Protein AF-0000000086684722 (afdb_homodimer)

Foldseek 3Di:
DPDPPDDDPPPPPDPPVPPPPPPPPPPVPVPPLPDADLQDLVSLLVQFPDPDDFFEQCQQVFGGFGNLLVVLLVVVVVVCVVPVVVCCVVPVVVLVVLLQVLCCVQFPADRLQKAKFQFLLRLLLFQVLFFADDPLAEEEEEPQADPSNVVSVVVSCVVPVHHYYYWHQDDAQQPDDLVSNLVRLLVPDDARHAAYEYEQARQQQQWGHLQLVNLVSNVVHYNHAYEYADAQPVLQHRDHPVSSVGAWYKYACGGNLVAFHRMIMIGGHPVSLVRGDGPAAAPDPQRVVCVVVVNHDDHRSNRRNHHHDDDSSSRSSSSSSSSVSCVSSDSVNFNVQLLVLQLLLQVLQVVAPQKAWRHHNDPSTGTQKTWIAGHPDDLVRLQVCCCPPQSYHWDWDPDPRTTTMGGGGSNHDPVSSVSSSVSSNVSD/DPPPPDDDPPPPPDPPVPPPPPPPPPPVPVPPLPDADLQDLVSLLSQFPDPDDFFEQCQQVFGGFGNLLVVLLVVVVVVCVVPVVVCCVVPVVVLVVLLQVLCCVQFPADRLQKAKFQFLLRLLLFQVLFFADDPLAEEEEEPQADPSNVVSVVVSCVVPVHHYYYWHQDDFQQPDDLVSNLVRLLVPDDARHAAYEYEQARQQQQWGHLQLVNLVSNVVHYNHAYEYADAQPVLQHNDHPVSSVGAWYKYACGGNLVAFHRMIMIGGHPVSLVRGDGPAAAPDPQRVVCVVVVNHDDHRSNRRNHHHDDDSSSRSSSSSSSSVSCVSSDSVNFNVQLLVLQLVLQVLQVPAPQKAWRHYNDPSTGTQKTWIAGHPDDLVRLQVCCCPPQSYHWDWDPDPRTTTMGGGGSNHDPVSSVSVSVSSNVSD

Secondary structure (DSSP, 8-state):
-----------------------------S-------TT-HHHHHTTS--STT-EE--TTTS-PPPHHHHHHHHHHHHHHHHSHHHHHHHHHHHHHHHHHHHHHHHH-SSTT-EEEES-HHHHHHHHHHHB---TT-EEEEETTS-HHHHHHHHHHHHHH--EEEEE---S-GGG--HHHHHHHHHHH--TTEEEEEEESB-TTT-BBP-HHHHHHHHHHH---EEEEE-TTTTTTSS--HHHHT-SEEEEESSSTT---TT-EEEEE-HHHHTTB--SS----HHHHHHHHHS------HHHHHS--SS--HHHHHTHHHHHHHHHHH-HHHHHHHHHHHHHHHHHHHHT-TTEEE-S-SSGGGB-SEEEEEETT--HHHHHHHHHHHH-EE-EE-SSSS--EEEE--TT--HHHHHHHHHHHHTT-/-----------------------------S-------TT-HHHHHTTS--STT-EE--TTTS-PPPHHHHHHHHHHHHHHHHSHHHHHHHHHHHHHHHHHHHHHHHH-SSTT-EEEES-HHHHHHHHHHHB---TT-EEEEETTS-HHHHHHHHHHHHHH--EEEEE---S-GGG--HHHHHHHHHHH--TTEEEEEEESB-TTT-BBP-HHHHHHHHHHH---EEEEE-TTTTTTSS--HHHHT-SEEEEESSSTT---TT-EEEEE-HHHHTTB--SS----HHHHHHHHHS------HHHHHS--SS--HHHHHTHHHHHHHHHHH-HHHHHHHHHHHHHHHHHHHHT-TTEEE-S-SSGGGB-SEEEEEETTS-HHHHHHHHHHHH-EE-EE-SSSS--EEEE--TT--HHHHHHHHHHHHTT-

Sequence (856 aa):
MVTRRGLIATSALIATTTACTVDKENRPGANALKDLDPSSWASVKAQFPLSGADANFAAFVFASHPASVREAITEFAAKLDRDPVGFLASDESRLEAEVAEAAHTYLGGDEGGTAFTDSTTAGLGLLYSGLKLAPGDEILTTEHDFYATHETLRLLAVRTGCTVRRVRLYRDPATATEDEILSALGAALSPQVAVVALTWVHSGTGVRLPVAAMSDLIRSRTRALVCVDAVHGFGARRERPGDLKVDFFVSGGHKWLFGPRGTGVLWGTKAGWDRYTPVVPSFSRAAIGSWITGRPQPVPPGDLATPGGYHTFEYRWALTAAFDLHRRIGADRIADRTEQLATRLKDGIKDLGHVTLVTPRSPALSAGVVCCTVRGKTADAAVRELRDRHRVVASVTPYPTALVRFGTSIATDEADVDRALTALKAFAMVTRRGLIATSALIATTTACTVDKENRPGANALKDLDPSSWASVKAQFPLSGADANFAAFVFASHPASVREAITEFAAKLDRDPVGFLASDESRLEAEVAEAAHTYLGGDEGGTAFTDSTTAGLGLLYSGLKLAPGDEILTTEHDFYATHETLRLLAVRTGCTVRRVRLYRDPATATEDEILSALGAALSPQVAVVALTWVHSGTGVRLPVAAMSDLIRSRTRALVCVDAVHGFGARRERPGDLKVDFFVSGGHKWLFGPRGTGVLWGTKAGWDRYTPVVPSFSRAAIGSWITGRPQPVPPGDLATPGGYHTFEYRWALTAAFDLHRRIGADRIADRTEQLATRLKDGIKDLGHVTLVTPRSPALSAGVVCCTVRGKTADAAVRELRDRHRVVASVTPYPTALVRFGTSIATDEADVDRALTALKAFA

Solvent-accessible surface area (backbone atoms only — not comparable to full-atom values): 43436 Å² total; per-residue (Å²): 132,85,76,84,73,72,73,87,74,76,75,79,76,77,77,73,74,68,79,67,74,71,66,78,66,76,62,82,59,87,65,71,75,68,76,75,40,59,87,35,66,70,41,48,34,62,33,42,60,53,63,74,89,54,31,48,20,34,38,61,78,36,40,34,47,28,49,64,31,46,50,41,27,52,51,42,45,52,48,34,26,30,34,29,58,62,43,46,73,73,38,43,69,60,43,53,49,48,29,52,48,42,48,37,71,71,46,48,82,54,87,46,24,54,14,54,38,41,7,34,36,39,29,48,14,44,49,65,70,14,45,71,73,56,93,78,35,23,34,37,35,47,72,66,51,55,64,58,59,56,44,23,52,50,38,43,24,72,76,69,65,51,47,76,45,69,41,68,42,61,90,46,59,45,73,55,47,71,66,50,32,50,52,39,48,59,72,69,62,45,83,47,34,45,31,37,48,44,48,39,35,26,79,64,35,12,38,23,56,61,47,38,63,48,35,53,54,45,55,74,65,29,87,38,44,37,36,31,44,28,43,64,34,48,56,41,41,65,75,34,53,71,68,32,55,49,25,32,42,25,19,36,24,27,26,51,43,34,20,37,53,29,21,19,38,35,35,38,37,72,76,42,50,74,39,49,47,51,49,25,47,30,63,42,68,43,55,47,45,17,67,40,69,72,48,85,51,90,62,46,61,8,51,46,49,16,57,22,54,64,46,48,55,32,39,54,48,18,38,35,41,21,50,46,51,42,60,65,47,29,52,61,55,44,21,49,49,11,43,51,50,30,44,54,43,51,58,53,41,67,73,33,87,58,37,48,67,34,24,26,75,51,70,82,32,27,48,31,42,43,22,29,47,46,69,97,47,54,30,65,58,48,36,50,45,33,35,76,76,59,39,27,39,48,38,58,27,94,41,68,64,59,23,32,31,37,30,35,40,71,67,42,52,73,68,36,47,49,48,50,50,54,49,59,60,64,67,108,133,84,76,86,76,71,74,84,75,77,75,80,74,78,76,71,74,68,81,66,74,70,65,80,64,76,61,80,59,86,65,72,74,68,76,76,40,59,88,34,66,68,41,49,35,63,33,41,59,52,62,72,90,52,32,49,20,33,38,61,77,37,40,35,47,28,48,64,32,46,50,42,28,52,50,41,45,52,48,33,26,30,34,29,58,62,42,46,72,73,37,43,69,60,44,53,49,48,29,53,49,41,48,38,71,72,45,47,81,55,87,46,25,54,15,53,38,40,8,35,37,40,30,50,15,46,48,64,70,14,44,71,74,57,94,76,35,23,34,38,34,46,70,68,49,53,66,59,59,55,45,23,53,50,39,43,25,71,76,71,66,50,47,75,46,67,41,69,42,64,92,47,59,45,74,54,48,70,67,51,33,50,52,39,48,59,71,68,61,46,84,48,35,45,32,36,49,44,48,39,34,26,81,65,35,10,38,24,56,62,48,37,63,47,36,53,53,46,56,74,64,28,87,37,44,38,34,31,43,25,44,64,35,48,56,42,41,65,74,35,52,71,70,32,55,49,27,30,40,24,21,36,24,26,26,49,42,35,21,37,51,30,21,19,39,37,34,36,37,72,75,41,48,73,40,49,46,50,49,25,46,30,63,42,67,45,55,48,45,16,68,40,70,72,48,84,51,89,62,47,61,8,50,47,51,15,57,24,54,66,46,47,54,34,38,55,48,19,36,36,41,21,49,46,51,42,60,64,47,29,50,60,55,46,20,50,51,13,42,51,49,30,44,52,46,52,58,53,40,67,74,33,89,58,37,47,68,36,25,26,76,50,70,81,33,25,49,30,43,43,24,28,47,46,68,96,47,55,29,67,59,48,36,51,46,34,34,77,75,58,40,27,37,47,38,60,26,93,42,69,64,59,21,32,32,35,29,34,41,72,67,44,53,71,67,37,47,50,48,47,50,53,52,58,58,63,68,108

Nearest PDB structures (foldseek):
  5i90-assembly1_B  TM=9.332E-01  e=3.062E-42  Pseudomonas aeruginosa PAO1
  1n2t-assembly1_A  TM=8.864E-01  e=4.517E-28  Synechocystis sp. PCC 6714
  1elu-assembly1_B  TM=8.958E-01  e=1.984E-26  Synechocystis sp. PCC 6714
  8dl5-assembly1_B  TM=8.317E-01  e=8.803E-21  Penicillium expansum
  8dl5-assembly1_A  TM=8.430E-01  e=4.606E-20  Penicillium expansum

pLDDT: mean 91.65, std 18.89, range [17.36, 98.94]

Radius of gyration: 28.92 Å; Cα contacts (8 Å, |Δi|>4): 1783; chains: 2; bounding box: 77×88×87 Å

Structure (mmCIF, N/CA/C/O backbone):
data_AF-0000000086684722-model_v1
#
loop_
_entity.id
_entity.type
_entity.pdbx_description
1 polymer 'Class V aminotransferase'
#
loop_
_atom_site.group_PDB
_atom_site.id
_atom_site.type_symbol
_atom_site.label_atom_id
_atom_site.label_alt_id
_atom_site.label_comp_id
_atom_site.label_asym_id
_atom_site.label_entity_id
_atom_site.label_seq_id
_atom_site.pdbx_PDB_ins_code
_atom_site.Cartn_x
_atom_site.Cartn_y
_atom_site.Cartn_z
_atom_site.occupancy
_atom_site.B_iso_or_equiv
_atom_site.auth_seq_id
_atom_site.auth_comp_id
_atom_site.auth_asym_id
_atom_site.auth_atom_id
_atom_site.pdbx_PDB_model_num
ATOM 1 N N . MET A 1 1 ? 0.397 33.625 -45.781 1 20.58 1 MET A N 1
ATOM 2 C CA . MET A 1 1 ? 1.433 32.688 -46.219 1 20.58 1 MET A CA 1
ATOM 3 C C . MET A 1 1 ? 2.785 33.062 -45.625 1 20.58 1 MET A C 1
ATOM 5 O O . MET A 1 1 ? 3.83 32.688 -46.156 1 20.58 1 MET A O 1
ATOM 9 N N . VAL A 1 2 ? 2.738 33.969 -44.625 1 22.34 2 VAL A N 1
ATOM 10 C CA . VAL A 1 2 ? 3.754 34.906 -44.156 1 22.34 2 VAL A CA 1
ATOM 11 C C . VAL A 1 2 ? 4.887 34.125 -43.469 1 22.34 2 VAL A C 1
ATOM 13 O O . VAL A 1 2 ? 4.648 33.344 -42.562 1 22.34 2 VAL A O 1
ATOM 16 N N . THR A 1 3 ? 6.008 33.844 -44.375 1 19.89 3 THR A N 1
ATOM 17 C CA . THR A 1 3 ? 7.176 32.969 -44.406 1 19.89 3 THR A CA 1
ATOM 18 C C . THR A 1 3 ? 8.156 33.344 -43.281 1 19.89 3 THR A C 1
ATOM 20 O O . THR A 1 3 ? 8.531 34.5 -43.156 1 19.89 3 THR A O 1
ATOM 23 N N . ARG A 1 4 ? 7.973 32.75 -42.125 1 18.06 4 ARG A N 1
ATOM 24 C CA . ARG A 1 4 ? 8.398 32.906 -40.719 1 18.06 4 ARG A CA 1
ATOM 25 C C . ARG A 1 4 ? 9.922 32.906 -40.625 1 18.06 4 ARG A C 1
ATOM 27 O O . ARG A 1 4 ? 10.484 32.375 -39.656 1 18.06 4 ARG A O 1
ATOM 34 N N . ARG A 1 5 ? 10.688 33.125 -41.844 1 22.34 5 ARG A N 1
ATOM 35 C CA . ARG A 1 5 ? 12.094 32.781 -42 1 22.34 5 ARG A CA 1
ATOM 36 C C . ARG A 1 5 ? 13 33.75 -41.25 1 22.34 5 ARG A C 1
ATOM 38 O O . ARG A 1 5 ? 14.219 33.719 -41.438 1 22.34 5 ARG A O 1
ATOM 45 N N . GLY A 1 6 ? 12.367 34.656 -40.469 1 17.36 6 GLY A N 1
ATOM 46 C CA . GLY A 1 6 ? 13.195 35.844 -40.406 1 17.36 6 GLY A CA 1
ATOM 47 C C . GLY A 1 6 ? 14.602 35.562 -39.906 1 17.36 6 GLY A C 1
ATOM 48 O O . GLY A 1 6 ? 15.57 35.719 -40.656 1 17.36 6 GLY A O 1
ATOM 49 N N . LEU A 1 7 ? 15.102 36.125 -38.781 1 18.64 7 LEU A N 1
ATOM 50 C CA . LEU A 1 7 ? 16.141 37.125 -38.594 1 18.64 7 LEU A CA 1
ATOM 51 C C . LEU A 1 7 ? 17.391 36.5 -37.969 1 18.64 7 LEU A C 1
ATOM 53 O O . LEU A 1 7 ? 18.391 37.188 -37.75 1 18.64 7 LEU A O 1
ATOM 57 N N . ILE A 1 8 ? 17.344 35.188 -37.5 1 21.19 8 ILE A N 1
ATOM 58 C CA . ILE A 1 8 ? 18.234 35.062 -36.344 1 21.19 8 ILE A CA 1
ATOM 59 C C . ILE A 1 8 ? 19.688 35.031 -36.812 1 21.19 8 ILE A C 1
ATOM 61 O O . ILE A 1 8 ? 20.062 34.156 -37.625 1 21.19 8 ILE A O 1
ATOM 65 N N . ALA A 1 9 ? 20.312 36.219 -36.812 1 21.48 9 ALA A N 1
ATOM 66 C CA . ALA A 1 9 ? 21.688 36.594 -37.125 1 21.48 9 ALA A CA 1
ATOM 67 C C . ALA A 1 9 ? 22.672 35.656 -36.406 1 21.48 9 ALA A C 1
ATOM 69 O O . ALA A 1 9 ? 22.562 35.438 -35.219 1 21.48 9 ALA A O 1
ATOM 70 N N . THR A 1 10 ? 23.359 34.844 -37.094 1 21.62 10 THR A N 1
ATOM 71 C CA . THR A 1 10 ? 24.266 33.719 -36.812 1 21.62 10 THR A CA 1
ATOM 72 C C . THR A 1 10 ? 25.578 34.219 -36.25 1 21.62 10 THR A C 1
ATOM 74 O O . THR A 1 10 ? 26.422 34.75 -36.969 1 21.62 10 THR A O 1
ATOM 77 N N . SER A 1 11 ? 25.531 35.25 -35.25 1 20.45 11 SER A N 1
ATOM 78 C CA . SER A 1 11 ? 26.891 35.719 -35 1 20.45 11 SER A CA 1
ATOM 79 C C . SER A 1 11 ? 27.812 34.594 -34.562 1 20.45 11 SER A C 1
ATOM 81 O O . SER A 1 11 ? 27.375 33.656 -33.875 1 20.45 11 SER A O 1
ATOM 83 N N . ALA A 1 12 ? 28.938 34.531 -35.281 1 23.7 12 ALA A N 1
ATOM 84 C CA . ALA A 1 12 ? 30.047 33.562 -35.281 1 23.7 12 ALA A CA 1
ATOM 85 C C . ALA A 1 12 ? 30.828 33.594 -33.969 1 23.7 12 ALA A C 1
ATOM 87 O O . ALA A 1 12 ? 31.594 34.531 -33.719 1 23.7 12 ALA A O 1
ATOM 88 N N . LEU A 1 13 ? 30.125 33.688 -32.781 1 23.41 13 LEU A N 1
ATOM 89 C CA . LEU A 1 13 ? 31.047 33.906 -31.672 1 23.41 13 LEU A CA 1
ATOM 90 C C . LEU A 1 13 ? 32.062 32.781 -31.594 1 23.41 13 LEU A C 1
ATOM 92 O O . LEU A 1 13 ? 31.719 31.594 -31.734 1 23.41 13 LEU A O 1
ATOM 96 N N . ILE A 1 14 ? 33.281 33.156 -31.875 1 25.14 14 ILE A N 1
ATOM 97 C CA . ILE A 1 14 ? 34.594 32.5 -31.812 1 25.14 14 ILE A CA 1
ATOM 98 C C . ILE A 1 14 ? 34.75 31.781 -30.469 1 25.14 14 ILE A C 1
ATOM 100 O O . ILE A 1 14 ? 34.531 32.406 -29.422 1 25.14 14 ILE A O 1
ATOM 104 N N . ALA A 1 15 ? 34.719 30.453 -30.531 1 25.19 15 ALA A N 1
ATOM 105 C CA . ALA A 1 15 ? 34.75 29.438 -29.484 1 25.19 15 ALA A CA 1
ATOM 106 C C . ALA A 1 15 ? 36.062 29.484 -28.734 1 25.19 15 ALA A C 1
ATOM 108 O O . ALA A 1 15 ? 37.125 29.094 -29.266 1 25.19 15 ALA A O 1
ATOM 109 N N . THR A 1 16 ? 36.375 30.734 -28.297 1 28.03 16 THR A N 1
ATOM 110 C CA . THR A 1 16 ? 37.656 30.578 -27.578 1 28.03 16 THR A CA 1
ATOM 111 C C . THR A 1 16 ? 37.531 29.484 -26.531 1 28.03 16 THR A C 1
ATOM 113 O O . THR A 1 16 ? 36.562 29.453 -25.766 1 28.03 16 THR A O 1
ATOM 116 N N . THR A 1 17 ? 38.156 28.406 -26.812 1 26.38 17 THR A N 1
ATOM 117 C CA . THR A 1 17 ? 38.281 27.156 -26.062 1 26.38 17 THR A CA 1
ATOM 118 C C . THR A 1 17 ? 38.844 27.422 -24.672 1 26.38 17 THR A C 1
ATOM 120 O O . THR A 1 17 ? 40.062 27.656 -24.531 1 26.38 17 THR A O 1
ATOM 123 N N . THR A 1 18 ? 38.469 28.484 -24.031 1 26.66 18 THR A N 1
ATOM 124 C CA . THR A 1 18 ? 39.219 28.469 -22.781 1 26.66 18 THR A CA 1
ATOM 125 C C . THR A 1 18 ? 38.938 27.172 -22.016 1 26.66 18 THR A C 1
ATOM 127 O O . THR A 1 18 ? 37.812 26.797 -21.812 1 26.66 18 THR A O 1
ATOM 130 N N . ALA A 1 19 ? 40 26.266 -21.953 1 28.78 19 ALA A N 1
ATOM 131 C CA . ALA A 1 19 ? 40.062 25.109 -21.078 1 28.78 19 ALA A CA 1
ATOM 132 C C . ALA A 1 19 ? 39.656 25.453 -19.656 1 28.78 19 ALA A C 1
ATOM 134 O O . ALA A 1 19 ? 40.375 26.172 -18.953 1 28.78 19 ALA A O 1
ATOM 135 N N . CYS A 1 20 ? 38.375 25.875 -19.531 1 24.61 20 CYS A N 1
ATOM 136 C CA . CYS A 1 20 ? 38 26.062 -18.141 1 24.61 20 CYS A CA 1
ATOM 137 C C . CYS A 1 20 ? 38.344 24.844 -17.297 1 24.61 20 CYS A C 1
ATOM 139 O O . CYS A 1 20 ? 38 23.719 -17.641 1 24.61 20 CYS A O 1
ATOM 141 N N . THR A 1 21 ? 39.469 25.016 -16.656 1 30.88 21 THR A N 1
ATOM 142 C CA . THR A 1 21 ? 39.812 24.141 -15.539 1 30.88 21 THR A CA 1
ATOM 143 C C . THR A 1 21 ? 38.594 23.828 -14.688 1 30.88 21 THR A C 1
ATOM 145 O O . THR A 1 21 ? 37.938 24.75 -14.188 1 30.88 21 THR A O 1
ATOM 148 N N . VAL A 1 22 ? 37.875 22.891 -15.188 1 27.52 22 VAL A N 1
ATOM 149 C CA . VAL A 1 22 ? 36.781 22.359 -14.367 1 27.52 22 VAL A CA 1
ATOM 150 C C . VAL A 1 22 ? 37.281 22.156 -12.93 1 27.52 22 VAL A C 1
ATOM 152 O O . VAL A 1 22 ? 38.156 21.344 -12.68 1 27.52 22 VAL A O 1
ATOM 155 N N . ASP A 1 23 ? 37.375 23.25 -12.328 1 25.77 23 ASP A N 1
ATOM 156 C CA . ASP A 1 23 ? 37.594 23.016 -10.906 1 25.77 23 ASP A CA 1
ATOM 157 C C . ASP A 1 23 ? 36.719 21.875 -10.398 1 25.77 23 ASP A C 1
ATOM 159 O O . ASP A 1 23 ? 35.5 21.859 -10.664 1 25.77 23 ASP A O 1
ATOM 163 N N . LYS A 1 24 ? 37.344 20.719 -10.289 1 29.56 24 LYS A N 1
ATOM 164 C CA . LYS A 1 24 ? 36.781 19.641 -9.5 1 29.56 24 LYS A CA 1
ATOM 165 C C . LYS A 1 24 ? 35.969 20.172 -8.328 1 29.56 24 LYS A C 1
ATOM 167 O O . LYS A 1 24 ? 36.531 20.594 -7.309 1 29.56 24 LYS A O 1
ATOM 172 N N . GLU A 1 25 ? 34.906 20.938 -8.633 1 27.55 25 GLU A N 1
ATOM 173 C CA . GLU A 1 25 ? 34.062 21.344 -7.527 1 27.55 25 GLU A CA 1
ATOM 174 C C . GLU A 1 25 ? 33.844 20.188 -6.551 1 27.55 25 GLU A C 1
ATOM 176 O O . GLU A 1 25 ? 33.719 19.031 -6.961 1 27.55 25 GLU A O 1
ATOM 181 N N . ASN A 1 26 ? 34.281 20.375 -5.371 1 29.83 26 ASN A N 1
ATOM 182 C CA . ASN A 1 26 ? 34.062 19.562 -4.172 1 29.83 26 ASN A CA 1
ATOM 183 C C . ASN A 1 26 ? 32.656 18.969 -4.137 1 29.83 26 ASN A C 1
ATOM 185 O O . ASN A 1 26 ? 31.688 19.688 -3.992 1 29.83 26 ASN A O 1
ATOM 189 N N . ARG A 1 27 ? 32.438 17.969 -5.016 1 33.06 27 ARG A N 1
ATOM 190 C CA . ARG A 1 27 ? 31.203 17.25 -4.73 1 33.06 27 ARG A CA 1
ATOM 191 C C . ARG A 1 27 ? 30.938 17.188 -3.23 1 33.06 27 ARG A C 1
ATOM 193 O O . ARG A 1 27 ? 31.812 16.797 -2.455 1 33.06 27 ARG A O 1
ATOM 200 N N . PRO A 1 28 ? 30.109 17.984 -2.742 1 34.97 28 PRO A N 1
ATOM 201 C CA . PRO A 1 28 ? 29.875 17.688 -1.326 1 34.97 28 PRO A CA 1
ATOM 202 C C . PRO A 1 28 ? 29.875 16.188 -1.026 1 34.97 28 PRO A C 1
ATOM 204 O O . PRO A 1 28 ? 29.234 15.414 -1.744 1 34.97 28 PRO A O 1
ATOM 207 N N . GLY A 1 29 ? 31.078 15.539 -0.684 1 33.72 29 GLY A N 1
ATOM 208 C CA . GLY A 1 29 ? 31.219 14.164 -0.232 1 33.72 29 GLY A CA 1
ATOM 209 C C . GLY A 1 29 ? 29.953 13.602 0.382 1 33.72 29 GLY A C 1
ATOM 210 O O . GLY A 1 29 ? 29.047 14.352 0.721 1 33.72 29 GLY A O 1
ATOM 211 N N . ALA A 1 30 ? 29.703 12.312 0.155 1 37.41 30 ALA A N 1
ATOM 212 C CA . ALA A 1 30 ? 28.875 11.555 1.098 1 37.41 30 ALA A CA 1
ATOM 213 C C . ALA A 1 30 ? 28.984 12.141 2.504 1 37.41 30 ALA A C 1
ATOM 215 O O . ALA A 1 30 ? 30.016 11.969 3.178 1 37.41 30 ALA A O 1
ATOM 216 N N . ASN A 1 31 ? 28.688 13.352 2.756 1 38.28 31 ASN A N 1
ATOM 217 C CA . ASN A 1 31 ? 28.766 13.992 4.066 1 38.28 31 ASN A CA 1
ATOM 218 C C . ASN A 1 31 ? 28.609 12.977 5.195 1 38.28 31 ASN A C 1
ATOM 220 O O . ASN A 1 31 ? 27.688 12.156 5.164 1 38.28 31 ASN A O 1
ATOM 224 N N . ALA A 1 32 ? 29.547 12.539 5.879 1 42.75 32 ALA A N 1
ATOM 225 C CA . ALA A 1 32 ? 29.594 11.828 7.152 1 42.75 32 ALA A CA 1
ATOM 226 C C . ALA A 1 32 ? 28.328 12.055 7.961 1 42.75 32 ALA A C 1
ATOM 228 O O . ALA A 1 32 ? 27.984 13.195 8.273 1 42.75 32 ALA A O 1
ATOM 229 N N . LEU A 1 33 ? 27.266 11.312 7.613 1 53.59 33 LEU A N 1
ATOM 230 C CA . LEU A 1 33 ? 26.156 11.273 8.562 1 53.59 33 LEU A CA 1
ATOM 231 C C . LEU A 1 33 ? 26.625 11.703 9.953 1 53.59 33 LEU A C 1
ATOM 233 O O . LEU A 1 33 ? 27.438 11.031 10.578 1 53.59 33 LEU A O 1
ATOM 237 N N . LYS A 1 34 ? 26.641 13.023 10.203 1 61.88 34 LYS A N 1
ATOM 238 C CA . LYS A 1 34 ? 27.016 13.484 11.539 1 61.88 34 LYS A CA 1
ATOM 239 C C . LYS A 1 34 ? 26.188 12.797 12.617 1 61.88 34 LYS A C 1
ATOM 241 O O . LYS A 1 34 ? 24.984 12.602 12.445 1 61.88 34 LYS A O 1
ATOM 246 N N . ASP A 1 35 ? 26.781 12.078 13.406 1 88.69 35 ASP A N 1
ATOM 247 C CA . ASP A 1 35 ? 26.188 11.5 14.602 1 88.69 35 ASP A CA 1
ATOM 248 C C . ASP A 1 35 ? 25.156 12.461 15.227 1 88.69 35 ASP A C 1
ATOM 250 O O . ASP A 1 35 ? 25.438 13.648 15.367 1 88.69 35 ASP A O 1
ATOM 254 N N . LEU A 1 36 ? 23.984 12.023 15.344 1 96 36 LEU A N 1
ATOM 255 C CA . LEU A 1 36 ? 22.906 12.836 15.922 1 96 36 LEU A CA 1
ATOM 256 C C . LEU A 1 36 ? 23.234 13.219 17.359 1 96 36 LEU A C 1
ATOM 258 O O . LEU A 1 36 ? 23.562 12.359 18.188 1 96 36 LEU A O 1
ATOM 262 N N . ASP A 1 37 ? 23.25 14.469 17.656 1 97.25 37 ASP A N 1
ATOM 263 C CA . ASP A 1 37 ? 23.094 15.008 19 1 97.25 37 ASP A CA 1
ATOM 264 C C . ASP A 1 37 ? 21.672 15.5 19.25 1 97.25 37 ASP A C 1
ATOM 266 O O . ASP A 1 37 ? 21.312 16.609 18.828 1 97.25 37 ASP A O 1
ATOM 270 N N . PRO A 1 38 ? 20.891 14.719 19.906 1 96.56 38 PRO A N 1
ATOM 271 C CA . PRO A 1 38 ? 19.469 15.039 20.047 1 96.56 38 PRO A CA 1
ATOM 272 C C . PRO A 1 38 ? 19.219 16.328 20.812 1 96.56 38 PRO A C 1
ATOM 274 O O . PRO A 1 38 ? 18.109 16.875 20.781 1 96.56 38 PRO A O 1
ATOM 277 N N . SER A 1 39 ? 20.219 16.812 21.469 1 96.62 39 SER A N 1
ATOM 278 C CA . SER A 1 39 ? 20.031 18.016 22.281 1 96.62 39 SER A CA 1
ATOM 279 C C . SER A 1 39 ? 20.328 19.281 21.469 1 96.62 39 SER A C 1
ATOM 281 O O . SER A 1 39 ? 20.062 20.391 21.922 1 96.62 39 SER A O 1
ATOM 283 N N . SER A 1 40 ? 20.812 19.125 20.281 1 97.44 40 SER A N 1
ATOM 284 C CA . SER A 1 40 ? 21.156 20.234 19.406 1 97.44 40 SER A CA 1
ATOM 285 C C . SER A 1 40 ? 20.234 20.297 18.203 1 97.44 40 SER A C 1
ATOM 287 O O . SER A 1 40 ? 20.281 19.422 17.328 1 97.44 40 SER A O 1
ATOM 289 N N . TRP A 1 41 ? 19.531 21.391 18.141 1 96.88 41 TRP A N 1
ATOM 290 C CA . TRP A 1 41 ? 18.641 21.547 17 1 96.88 41 TRP A CA 1
ATOM 291 C C . TRP A 1 41 ? 19.422 21.641 15.695 1 96.88 41 TRP A C 1
ATOM 293 O O . TRP A 1 41 ? 18.953 21.188 14.648 1 96.88 41 TRP A O 1
ATOM 303 N N . ALA A 1 42 ? 20.609 22.188 15.742 1 95.31 42 ALA A N 1
ATOM 304 C CA . ALA A 1 42 ? 21.469 22.219 14.555 1 95.31 42 ALA A CA 1
ATOM 305 C C . ALA A 1 42 ? 21.828 20.812 14.094 1 95.31 42 ALA A C 1
ATOM 307 O O . ALA A 1 42 ? 21.844 20.531 12.891 1 95.31 42 ALA A O 1
ATOM 308 N N . SER A 1 43 ? 22.156 19.984 15.047 1 96.31 43 SER A N 1
ATOM 309 C CA . SER A 1 43 ? 22.453 18.594 14.734 1 96.31 43 SER A CA 1
ATOM 310 C C . SER A 1 43 ? 21.234 17.875 14.172 1 96.31 43 SER A C 1
ATOM 312 O O . SER A 1 43 ? 21.359 17.094 13.219 1 96.31 43 SER A O 1
ATOM 314 N N . VAL A 1 44 ? 20.078 18.125 14.758 1 97.19 44 VAL A N 1
ATOM 315 C CA . VAL A 1 44 ? 18.828 17.531 14.297 1 97.19 44 VAL A CA 1
ATOM 316 C C . VAL A 1 44 ? 18.547 17.969 12.867 1 97.19 44 VAL A C 1
ATOM 318 O O . VAL A 1 44 ? 18.266 17.125 12 1 97.19 44 VAL A O 1
ATOM 321 N N . LYS A 1 45 ? 18.641 19.203 12.578 1 95.88 45 LYS A N 1
ATOM 322 C CA . LYS A 1 45 ? 18.375 19.719 11.242 1 95.88 45 LYS A CA 1
ATOM 323 C C . LYS A 1 45 ? 19.359 19.141 10.227 1 95.88 45 LYS A C 1
ATOM 325 O O . LYS A 1 45 ? 18.984 18.891 9.078 1 95.88 45 LYS A O 1
ATOM 330 N N . ALA A 1 46 ? 20.578 18.797 10.648 1 94.56 46 ALA A N 1
ATOM 331 C CA . ALA A 1 46 ? 21.641 18.297 9.773 1 94.56 46 ALA A CA 1
ATOM 332 C C . ALA A 1 46 ? 21.359 16.859 9.352 1 94.56 46 ALA A C 1
ATOM 334 O O . ALA A 1 46 ? 22 16.344 8.43 1 94.56 46 ALA A O 1
ATOM 335 N N . GLN A 1 47 ? 20.359 16.234 9.977 1 95.69 47 GLN A N 1
ATOM 336 C CA . GLN A 1 47 ? 20.031 14.852 9.641 1 95.69 47 GLN A CA 1
ATOM 337 C C . GLN A 1 47 ? 19.328 14.773 8.297 1 95.69 47 GLN A C 1
ATOM 339 O O . GLN A 1 47 ? 19.188 13.688 7.719 1 95.69 47 GLN A O 1
ATOM 344 N N . PHE A 1 48 ? 18.844 15.859 7.832 1 95.56 48 PHE A N 1
ATOM 345 C CA . PHE A 1 48 ? 18.109 15.906 6.574 1 95.56 48 PHE A CA 1
ATOM 346 C C . PHE A 1 48 ? 19.016 16.297 5.422 1 95.56 48 PHE A C 1
ATOM 348 O O . PHE A 1 48 ? 19.625 17.375 5.441 1 95.56 48 PHE A O 1
ATOM 355 N N . PRO A 1 49 ? 19.078 15.422 4.355 1 92.69 49 PRO A N 1
ATOM 356 C CA . PRO A 1 49 ? 20.062 15.641 3.287 1 92.69 49 PRO A CA 1
ATOM 357 C C . PRO A 1 49 ? 19.547 16.594 2.207 1 92.69 49 PRO A C 1
ATOM 359 O O . PRO A 1 49 ? 19.688 16.312 1.015 1 92.69 49 PRO A O 1
ATOM 362 N N . LEU A 1 50 ? 18.922 17.672 2.562 1 90.38 50 LEU A N 1
ATOM 363 C CA . LEU A 1 50 ? 18.406 18.641 1.604 1 90.38 50 LEU A CA 1
ATOM 364 C C . LEU A 1 50 ? 19.547 19.344 0.873 1 90.38 50 LEU A C 1
ATOM 366 O O . LEU A 1 50 ? 20.609 19.609 1.463 1 90.38 50 LEU A O 1
ATOM 370 N N . SER A 1 51 ? 19.25 19.5 -0.416 1 80.75 51 SER A N 1
ATOM 371 C CA . SER A 1 51 ? 20.234 20.219 -1.212 1 80.75 51 SER A CA 1
ATOM 372 C C . SER A 1 51 ? 20.109 21.719 -1.002 1 80.75 51 SER A C 1
ATOM 374 O O . SER A 1 51 ? 19 22.25 -0.91 1 80.75 51 SER A O 1
ATOM 376 N N . GLY A 1 52 ? 21.094 22.328 -0.673 1 73.94 52 GLY A N 1
ATOM 377 C CA . GLY A 1 52 ? 21.125 23.781 -0.608 1 73.94 52 GLY A CA 1
ATOM 378 C C . GLY A 1 52 ? 20.812 24.328 0.775 1 73.94 52 GLY A C 1
ATOM 379 O O . GLY A 1 52 ? 20.547 23.547 1.704 1 73.94 52 GLY A O 1
ATOM 380 N N . ALA A 1 53 ? 20.812 25.578 0.848 1 81.62 53 ALA A N 1
ATOM 381 C CA . ALA A 1 53 ? 20.594 26.281 2.111 1 81.62 53 ALA A CA 1
ATOM 382 C C . ALA A 1 53 ? 19.203 26.875 2.184 1 81.62 53 ALA A C 1
ATOM 384 O O . ALA A 1 53 ? 19 27.953 2.768 1 81.62 53 ALA A O 1
ATOM 385 N N . ASP A 1 54 ? 18.203 26.094 1.577 1 92.94 54 ASP A N 1
ATOM 386 C CA . ASP A 1 54 ? 16.844 26.641 1.577 1 92.94 54 ASP A CA 1
ATOM 387 C C . ASP A 1 54 ? 16.188 26.469 2.945 1 92.94 54 ASP A C 1
ATOM 389 O O . ASP A 1 54 ? 16.484 25.516 3.668 1 92.94 54 ASP A O 1
ATOM 393 N N . ALA A 1 55 ? 15.422 27.516 3.312 1 96.81 55 ALA A N 1
ATOM 394 C CA . ALA A 1 55 ? 14.508 27.344 4.441 1 96.81 55 ALA A CA 1
ATOM 395 C C . ALA A 1 55 ? 13.305 26.484 4.059 1 96.81 55 ALA A C 1
ATOM 397 O O . ALA A 1 55 ? 12.414 26.938 3.332 1 96.81 55 ALA A O 1
ATOM 398 N N . ASN A 1 56 ? 13.273 25.281 4.562 1 95.62 56 ASN A N 1
ATOM 399 C CA . ASN A 1 56 ? 12.266 24.312 4.117 1 95.62 56 ASN A CA 1
ATOM 400 C C . ASN A 1 56 ? 11.055 24.312 5.043 1 95.62 56 ASN A C 1
ATOM 402 O O . ASN A 1 56 ? 11.07 23.672 6.094 1 95.62 56 ASN A O 1
ATOM 406 N N . PHE A 1 57 ? 9.977 24.922 4.578 1 97.94 57 PHE A N 1
ATOM 407 C CA . PHE A 1 57 ? 8.734 24.969 5.34 1 97.94 57 PHE A CA 1
ATOM 408 C C . PHE A 1 57 ? 7.703 24 4.758 1 97.94 57 PHE A C 1
ATOM 410 O O . PHE A 1 57 ? 6.508 24.125 5.023 1 97.94 57 PHE A O 1
ATOM 417 N N . ALA A 1 58 ? 8.172 23.031 3.91 1 97.31 58 ALA A N 1
ATOM 418 C CA . ALA A 1 58 ? 7.234 22.125 3.256 1 97.31 58 ALA A CA 1
ATOM 419 C C . ALA A 1 58 ? 7.59 20.672 3.543 1 97.31 58 ALA A C 1
ATOM 421 O O . ALA A 1 58 ? 7.18 19.766 2.809 1 97.31 58 ALA A O 1
ATOM 422 N N . ALA A 1 59 ? 8.312 20.406 4.633 1 96.12 59 ALA A N 1
ATOM 423 C CA . ALA A 1 59 ? 8.656 19.031 5 1 96.12 59 ALA A CA 1
ATOM 424 C C . ALA A 1 59 ? 7.41 18.25 5.391 1 96.12 59 ALA A C 1
ATOM 426 O O . ALA A 1 59 ? 7.395 17.016 5.297 1 96.12 59 ALA A O 1
ATOM 427 N N . PHE A 1 60 ? 6.348 18.938 5.793 1 96.25 60 PHE A N 1
ATOM 428 C CA . PHE A 1 60 ? 5.098 18.281 6.16 1 96.25 60 PHE A CA 1
ATOM 429 C C . PHE A 1 60 ? 4.344 17.828 4.918 1 96.25 60 PHE A C 1
ATOM 431 O O . PHE A 1 60 ? 3.396 17.031 5.016 1 96.25 60 PHE A O 1
ATOM 438 N N . VAL A 1 61 ? 4.695 18.359 3.762 1 95.31 61 VAL A N 1
ATOM 439 C CA . VAL A 1 61 ? 4.109 17.875 2.512 1 95.31 61 VAL A CA 1
ATOM 440 C C . VAL A 1 61 ? 4.754 16.562 2.107 1 95.31 61 VAL A C 1
ATOM 442 O O . VAL A 1 61 ? 4.059 15.57 1.842 1 95.31 61 VAL A O 1
ATOM 445 N N . PHE A 1 62 ? 6.031 16.641 2.037 1 93.44 62 PHE A N 1
ATOM 446 C CA . PHE A 1 62 ? 6.871 15.5 1.705 1 93.44 62 PHE A CA 1
ATOM 447 C C . PHE A 1 62 ? 8.297 15.719 2.197 1 93.44 62 PHE A C 1
ATOM 449 O O . PHE A 1 62 ? 8.93 16.734 1.878 1 93.44 62 PHE A O 1
ATOM 456 N N . ALA A 1 63 ? 8.859 14.766 2.924 1 93.75 63 ALA A N 1
ATOM 457 C CA . ALA A 1 63 ? 10.125 15.008 3.613 1 93.75 63 ALA A CA 1
ATOM 458 C C . ALA A 1 63 ? 11.234 14.117 3.061 1 93.75 63 ALA A C 1
ATOM 460 O O . ALA A 1 63 ? 10.961 13.023 2.551 1 93.75 63 ALA A O 1
ATOM 461 N N . SER A 1 64 ? 12.461 14.672 3.25 1 95.38 64 SER A N 1
ATOM 462 C CA . SER A 1 64 ? 13.633 13.805 3.152 1 95.38 64 SER A CA 1
ATOM 463 C C . SER A 1 64 ? 13.68 12.82 4.309 1 95.38 64 SER A C 1
ATOM 465 O O . SER A 1 64 ? 13.242 13.125 5.418 1 95.38 64 SER A O 1
ATOM 467 N N . HIS A 1 65 ? 14.242 11.719 4.012 1 97.19 65 HIS A N 1
ATOM 468 C CA . HIS A 1 65 ? 14.516 10.805 5.117 1 97.19 65 HIS A CA 1
ATOM 469 C C . HIS A 1 65 ? 15.695 11.281 5.949 1 97.19 65 HIS A C 1
ATOM 471 O O . HIS A 1 65 ? 16.766 11.586 5.406 1 97.19 65 HIS A O 1
ATOM 477 N N . PRO A 1 66 ? 15.5 11.398 7.277 1 97.38 66 PRO A N 1
ATOM 478 C CA . PRO A 1 66 ? 16.688 11.633 8.094 1 97.38 66 PRO A CA 1
ATOM 479 C C . PRO A 1 66 ? 17.719 10.508 7.988 1 97.38 66 PRO A C 1
ATOM 481 O O . PRO A 1 66 ? 17.375 9.398 7.578 1 97.38 66 PRO A O 1
ATOM 484 N N . ALA A 1 67 ? 18.875 10.758 8.422 1 97.25 67 ALA A N 1
ATOM 485 C CA . ALA A 1 67 ? 20.031 9.883 8.188 1 97.25 67 ALA A CA 1
ATOM 486 C C . ALA A 1 67 ? 19.75 8.477 8.711 1 97.25 67 ALA A C 1
ATOM 488 O O . ALA A 1 67 ? 20 7.484 8.016 1 97.25 67 ALA A O 1
ATOM 489 N N . SER A 1 68 ? 19.25 8.367 9.922 1 97.75 68 SER A N 1
ATOM 490 C CA . SER A 1 68 ? 19.031 7.055 10.523 1 97.75 68 SER A CA 1
ATOM 491 C C . SER A 1 68 ? 18 6.25 9.758 1 97.75 68 SER A C 1
ATOM 493 O O . SER A 1 68 ? 18.125 5.031 9.617 1 97.75 68 SER A O 1
ATOM 495 N N . VAL A 1 69 ? 16.953 6.879 9.266 1 98.19 69 VAL A N 1
ATOM 496 C CA . VAL A 1 69 ? 15.914 6.219 8.492 1 98.19 69 VAL A CA 1
ATOM 497 C C . VAL A 1 69 ? 16.484 5.77 7.145 1 98.19 69 VAL A C 1
ATOM 499 O O . VAL A 1 69 ? 16.266 4.629 6.723 1 98.19 69 VAL A O 1
ATOM 502 N N . ARG A 1 70 ? 17.188 6.602 6.496 1 97.38 70 ARG A N 1
ATOM 503 C CA . ARG A 1 70 ? 17.812 6.27 5.219 1 97.38 70 ARG A CA 1
ATOM 504 C C . ARG A 1 70 ? 18.766 5.086 5.359 1 97.38 70 ARG A C 1
ATOM 506 O O . ARG A 1 70 ? 18.781 4.199 4.504 1 97.38 70 ARG A O 1
ATOM 513 N N . GLU A 1 71 ? 19.562 5.121 6.387 1 97.56 71 GLU A N 1
ATOM 514 C CA . GLU A 1 71 ? 20.516 4.051 6.633 1 97.56 71 GLU A CA 1
ATOM 515 C C . GLU A 1 71 ? 19.812 2.717 6.852 1 97.56 71 GLU A C 1
ATOM 517 O O . GLU A 1 71 ? 20.234 1.688 6.324 1 97.56 71 GLU A O 1
ATOM 522 N N . ALA A 1 72 ? 18.75 2.736 7.637 1 98.5 72 ALA A N 1
ATOM 523 C CA . ALA A 1 72 ? 18 1.514 7.887 1 98.5 72 ALA A CA 1
ATOM 524 C C . ALA A 1 72 ? 17.422 0.95 6.59 1 98.5 72 ALA A C 1
ATOM 526 O O . ALA A 1 72 ? 17.531 -0.25 6.324 1 98.5 72 ALA A O 1
ATOM 527 N N . ILE A 1 73 ? 16.844 1.79 5.766 1 98.31 73 ILE A N 1
ATOM 528 C CA . ILE A 1 73 ? 16.266 1.371 4.492 1 98.31 73 ILE A CA 1
ATOM 529 C C . ILE A 1 73 ? 17.344 0.729 3.625 1 98.31 73 ILE A C 1
ATOM 531 O O . ILE A 1 73 ? 17.141 -0.352 3.066 1 98.31 73 ILE A O 1
ATOM 535 N N . THR A 1 74 ? 18.484 1.416 3.566 1 97.38 74 THR A N 1
ATOM 536 C CA . THR A 1 74 ? 19.578 0.945 2.736 1 97.38 74 THR A CA 1
ATOM 537 C C . THR A 1 74 ? 20.078 -0.421 3.211 1 97.38 74 THR A C 1
ATOM 539 O O . THR A 1 74 ? 20.312 -1.316 2.398 1 97.38 74 THR A O 1
ATOM 542 N N . GLU A 1 75 ? 20.172 -0.554 4.457 1 98 75 GLU A N 1
ATOM 543 C CA . GLU A 1 75 ? 20.656 -1.806 5.027 1 98 75 GLU A CA 1
ATOM 544 C C . GLU A 1 75 ? 19.688 -2.953 4.754 1 98 75 GLU A C 1
ATOM 546 O O . GLU A 1 75 ? 20.109 -4.027 4.312 1 98 75 GLU A O 1
ATOM 551 N N . PHE A 1 76 ? 18.438 -2.775 5.02 1 98.44 76 PHE A N 1
ATOM 552 C CA . PHE A 1 76 ? 17.453 -3.824 4.797 1 98.44 76 PHE A CA 1
ATOM 553 C C . PHE A 1 76 ? 17.344 -4.172 3.318 1 98.44 76 PHE A C 1
ATOM 555 O O . PHE A 1 76 ? 17.203 -5.344 2.957 1 98.44 76 PHE A O 1
ATOM 562 N N . ALA A 1 77 ? 17.375 -3.139 2.471 1 97.62 77 ALA A N 1
ATOM 563 C CA . ALA A 1 77 ? 17.312 -3.381 1.032 1 97.62 77 ALA A CA 1
ATOM 564 C C . ALA A 1 77 ? 18.469 -4.262 0.568 1 97.62 77 ALA A C 1
ATOM 566 O O . ALA A 1 77 ? 18.266 -5.188 -0.225 1 97.62 77 ALA A O 1
ATOM 567 N N . ALA A 1 78 ? 19.641 -3.971 1.048 1 96.88 78 ALA A N 1
ATOM 568 C CA . ALA A 1 78 ? 20.828 -4.734 0.671 1 96.88 78 ALA A CA 1
ATOM 569 C C . ALA A 1 78 ? 20.719 -6.188 1.133 1 96.88 78 ALA A C 1
ATOM 571 O O . ALA A 1 78 ? 21.062 -7.109 0.389 1 96.88 78 ALA A O 1
ATOM 572 N N . LYS A 1 79 ? 20.25 -6.379 2.334 1 97.25 79 LYS A N 1
ATOM 573 C CA . LYS A 1 79 ? 20.094 -7.727 2.875 1 97.25 79 LYS A CA 1
ATOM 574 C C . LYS A 1 79 ? 19.047 -8.516 2.092 1 97.25 79 LYS A C 1
ATOM 576 O O . LYS A 1 79 ? 19.25 -9.695 1.796 1 97.25 79 LYS A O 1
ATOM 581 N N . LEU A 1 80 ? 17.953 -7.863 1.721 1 96.88 80 LEU A N 1
ATOM 582 C CA . LEU A 1 80 ? 16.891 -8.508 0.962 1 96.88 80 LEU A CA 1
ATOM 583 C C . LEU A 1 80 ? 17.359 -8.867 -0.442 1 96.88 80 LEU A C 1
ATOM 585 O O . LEU A 1 80 ? 16.938 -9.883 -1.003 1 96.88 80 LEU A O 1
ATOM 589 N N . ASP A 1 81 ? 18.234 -8.039 -0.971 1 95.62 81 ASP A N 1
ATOM 590 C CA . ASP A 1 81 ? 18.703 -8.312 -2.324 1 95.62 81 ASP A CA 1
ATOM 591 C C . ASP A 1 81 ? 19.734 -9.445 -2.33 1 95.62 81 ASP A C 1
ATOM 593 O O . ASP A 1 81 ? 19.781 -10.242 -3.271 1 95.62 81 ASP A O 1
ATOM 597 N N . ARG A 1 82 ? 20.5 -9.555 -1.298 1 94.62 82 ARG A N 1
ATOM 598 C CA . ARG A 1 82 ? 21.562 -10.547 -1.232 1 94.62 82 ARG A CA 1
ATOM 599 C C . ARG A 1 82 ? 21 -11.945 -1.003 1 94.62 82 ARG A C 1
ATOM 601 O O . ARG A 1 82 ? 21.531 -12.93 -1.521 1 94.62 82 ARG A O 1
ATOM 608 N N . ASP A 1 83 ? 19.984 -12.039 -0.2 1 93.88 83 ASP A N 1
ATOM 609 C CA . ASP A 1 83 ? 19.344 -13.305 0.133 1 93.88 83 ASP A CA 1
ATOM 610 C C . ASP A 1 83 ? 17.875 -13.102 0.469 1 93.88 83 ASP A C 1
ATOM 612 O O . ASP A 1 83 ? 17.469 -13.195 1.632 1 93.88 83 ASP A O 1
ATOM 616 N N . PRO A 1 84 ? 17.062 -12.906 -0.533 1 93.19 84 PRO A N 1
ATOM 617 C CA . PRO A 1 84 ? 15.672 -12.523 -0.291 1 93.19 84 PRO A CA 1
ATOM 618 C C . PRO A 1 84 ? 14.922 -13.547 0.551 1 93.19 84 PRO A C 1
ATOM 620 O O . PRO A 1 84 ? 14.312 -13.195 1.567 1 93.19 84 PRO A O 1
ATOM 623 N N . VAL A 1 85 ? 14.984 -14.789 0.172 1 92.19 85 VAL A N 1
ATOM 624 C CA . VAL A 1 85 ? 14.203 -15.828 0.833 1 92.19 85 VAL A CA 1
ATOM 625 C C . VAL A 1 85 ? 14.797 -16.125 2.207 1 92.19 85 VAL A C 1
ATOM 627 O O . VAL A 1 85 ? 14.062 -16.281 3.189 1 92.19 85 VAL A O 1
ATOM 630 N N . GLY A 1 86 ? 16.125 -16.219 2.277 1 92.44 86 GLY A N 1
ATOM 631 C CA . GLY A 1 86 ? 16.766 -16.5 3.547 1 92.44 86 GLY A CA 1
ATOM 632 C C . GLY A 1 86 ? 16.578 -15.391 4.57 1 92.44 86 GLY A C 1
ATOM 633 O O . GLY A 1 86 ? 16.297 -15.664 5.738 1 92.44 86 GLY A O 1
ATOM 634 N N . PHE A 1 87 ? 16.703 -14.227 4.125 1 95.25 87 PHE A N 1
ATOM 635 C CA . PHE A 1 87 ? 16.562 -13.094 5.031 1 95.25 87 PHE A CA 1
ATOM 636 C C . PHE A 1 87 ? 15.125 -12.969 5.527 1 95.25 87 PHE A C 1
ATOM 638 O O . PHE A 1 87 ? 14.898 -12.711 6.711 1 95.25 87 PHE A O 1
ATOM 645 N N . LEU A 1 88 ? 14.133 -13.141 4.676 1 94.88 88 LEU A N 1
ATOM 646 C CA . LEU A 1 88 ? 12.742 -13.133 5.117 1 94.88 88 LEU A CA 1
ATOM 647 C C . LEU A 1 88 ? 12.492 -14.227 6.145 1 94.88 88 LEU A C 1
ATOM 649 O O . LEU A 1 88 ? 11.891 -13.977 7.191 1 94.88 88 LEU A O 1
ATOM 653 N N . ALA A 1 89 ? 12.922 -15.375 5.828 1 92.5 89 ALA A N 1
ATOM 654 C CA . ALA A 1 89 ? 12.688 -16.516 6.711 1 92.5 89 ALA A CA 1
ATOM 655 C C . ALA A 1 89 ? 13.289 -16.266 8.094 1 92.5 89 ALA A C 1
ATOM 657 O O . ALA A 1 89 ? 12.68 -16.609 9.109 1 92.5 89 ALA A O 1
ATOM 658 N N . SER A 1 90 ? 14.43 -15.648 8.156 1 94.62 90 SER A N 1
ATOM 659 C CA . SER A 1 90 ? 15.148 -15.516 9.422 1 94.62 90 SER A CA 1
ATOM 660 C C . SER A 1 90 ? 14.672 -14.297 10.203 1 94.62 90 SER A C 1
ATOM 662 O O . SER A 1 90 ? 14.656 -14.312 11.438 1 94.62 90 SER A O 1
ATOM 664 N N . ASP A 1 91 ? 14.242 -13.219 9.469 1 97.19 91 ASP A N 1
ATOM 665 C CA . ASP A 1 91 ? 14.227 -11.938 10.18 1 97.19 91 ASP A CA 1
ATOM 666 C C . ASP A 1 91 ? 12.844 -11.297 10.109 1 97.19 91 ASP A C 1
ATOM 668 O O . ASP A 1 91 ? 12.531 -10.391 10.891 1 97.19 91 ASP A O 1
ATOM 672 N N . GLU A 1 92 ? 11.977 -11.734 9.219 1 96.25 92 GLU A N 1
ATOM 673 C CA . GLU A 1 92 ? 10.719 -11.031 8.992 1 96.25 92 GLU A CA 1
ATOM 674 C C . GLU A 1 92 ? 9.906 -10.922 10.273 1 96.25 92 GLU A C 1
ATOM 676 O O . GLU A 1 92 ? 9.484 -9.828 10.656 1 96.25 92 GLU A O 1
ATOM 681 N N . SER A 1 93 ? 9.695 -12.039 10.922 1 94.69 93 SER A N 1
ATOM 682 C CA . SER A 1 93 ? 8.875 -12.047 12.133 1 94.69 93 SER A CA 1
ATOM 683 C C . SER A 1 93 ? 9.445 -11.125 13.195 1 94.69 93 SER A C 1
ATOM 685 O O . SER A 1 93 ? 8.703 -10.375 13.836 1 94.69 93 SER A O 1
ATOM 687 N N . ARG A 1 94 ? 10.688 -11.211 13.414 1 97.19 94 ARG A N 1
ATOM 688 C CA . ARG A 1 94 ? 11.352 -10.383 14.414 1 97.19 94 ARG A CA 1
ATOM 689 C C . ARG A 1 94 ? 11.227 -8.906 14.062 1 97.19 94 ARG A C 1
ATOM 691 O O . ARG A 1 94 ? 10.898 -8.086 14.93 1 97.19 94 ARG A O 1
ATOM 698 N N . LEU A 1 95 ? 11.508 -8.57 12.836 1 98.06 95 LEU A N 1
ATOM 699 C CA . LEU A 1 95 ? 11.5 -7.172 12.414 1 98.06 95 LEU A CA 1
ATOM 700 C C . LEU A 1 95 ? 10.086 -6.598 12.469 1 98.06 95 LEU A C 1
ATOM 702 O O . LEU A 1 95 ? 9.898 -5.438 12.836 1 98.06 95 LEU A O 1
ATOM 706 N N . GLU A 1 96 ? 9.078 -7.41 12.094 1 96.5 96 GLU A N 1
ATOM 707 C CA . GLU A 1 96 ? 7.688 -6.98 12.234 1 96.5 96 GLU A CA 1
ATOM 708 C C . GLU A 1 96 ? 7.336 -6.719 13.695 1 96.5 96 GLU A C 1
ATOM 710 O O . GLU A 1 96 ? 6.645 -5.746 14.008 1 96.5 96 GLU A O 1
ATOM 715 N N . ALA A 1 97 ? 7.773 -7.562 14.547 1 96.75 97 ALA A N 1
ATOM 716 C CA . ALA A 1 97 ? 7.52 -7.395 15.977 1 96.75 97 ALA A CA 1
ATOM 717 C C . ALA A 1 97 ? 8.188 -6.129 16.5 1 96.75 97 ALA A C 1
ATOM 719 O O . ALA A 1 97 ? 7.633 -5.438 17.359 1 96.75 97 ALA A O 1
ATOM 720 N N . GLU A 1 98 ? 9.391 -5.863 16.031 1 98.12 98 GLU A N 1
ATOM 721 C CA . GLU A 1 98 ? 10.117 -4.672 16.453 1 98.12 98 GLU A CA 1
ATOM 722 C C . GLU A 1 98 ? 9.375 -3.4 16.047 1 98.12 98 GLU A C 1
ATOM 724 O O . GLU A 1 98 ? 9.297 -2.441 16.812 1 98.12 98 GLU A O 1
ATOM 729 N N . VAL A 1 99 ? 8.828 -3.381 14.867 1 98.25 99 VAL A N 1
ATOM 730 C CA . VAL A 1 99 ? 8.047 -2.238 14.406 1 98.25 99 VAL A CA 1
ATOM 731 C C . VAL A 1 99 ? 6.82 -2.064 15.289 1 98.25 99 VAL A C 1
ATOM 733 O O . VAL A 1 99 ? 6.508 -0.951 15.719 1 98.25 99 VAL A O 1
ATOM 736 N N . ALA A 1 100 ? 6.117 -3.162 15.531 1 97.69 100 ALA A N 1
ATOM 737 C CA . ALA A 1 100 ? 4.91 -3.125 16.344 1 97.69 100 ALA A CA 1
ATOM 738 C C . ALA A 1 100 ? 5.223 -2.609 17.75 1 97.69 100 ALA A C 1
ATOM 740 O O . ALA A 1 100 ? 4.473 -1.795 18.297 1 97.69 100 ALA A O 1
ATOM 741 N N . GLU A 1 101 ? 6.293 -3.062 18.297 1 97.94 101 GLU A N 1
ATOM 742 C CA . GLU A 1 101 ? 6.695 -2.639 19.625 1 97.94 101 GLU A CA 1
ATOM 743 C C . GLU A 1 101 ? 7.051 -1.155 19.656 1 97.94 101 GLU A C 1
ATOM 745 O O . GLU A 1 101 ? 6.66 -0.435 20.578 1 97.94 101 GLU A O 1
ATOM 750 N N . ALA A 1 102 ? 7.785 -0.721 18.703 1 98.12 102 ALA A N 1
ATOM 751 C CA . ALA A 1 102 ? 8.164 0.689 18.625 1 98.12 102 ALA A CA 1
ATOM 752 C C . ALA A 1 102 ? 6.93 1.579 18.5 1 98.12 102 ALA A C 1
ATOM 754 O O . ALA A 1 102 ? 6.832 2.619 19.156 1 98.12 102 ALA A O 1
ATOM 755 N N . ALA A 1 103 ? 6 1.155 17.656 1 98.12 103 ALA A N 1
ATOM 756 C CA . ALA A 1 103 ? 4.758 1.904 17.484 1 98.12 103 ALA A CA 1
ATOM 757 C C . ALA A 1 103 ? 3.951 1.938 18.781 1 98.12 103 ALA A C 1
ATOM 759 O O . ALA A 1 103 ? 3.428 2.984 19.172 1 98.12 103 ALA A O 1
ATOM 760 N N . HIS A 1 104 ? 3.887 0.823 19.422 1 97.75 104 HIS A N 1
ATOM 761 C CA . HIS A 1 104 ? 3.158 0.737 20.688 1 97.75 104 HIS A CA 1
ATOM 762 C C . HIS A 1 104 ? 3.762 1.666 21.734 1 97.75 104 HIS A C 1
ATOM 764 O O . HIS A 1 104 ? 3.033 2.361 22.438 1 97.75 104 HIS A O 1
ATOM 770 N N . THR A 1 105 ? 5.008 1.617 21.781 1 97.38 105 THR A N 1
ATOM 771 C CA . THR A 1 105 ? 5.699 2.467 22.75 1 97.38 105 THR A CA 1
ATOM 772 C C . THR A 1 105 ? 5.441 3.941 22.453 1 97.38 105 THR A C 1
ATOM 774 O O . THR A 1 105 ? 5.258 4.742 23.359 1 97.38 105 THR A O 1
ATOM 777 N N . TYR A 1 106 ? 5.402 4.305 21.234 1 97.38 106 TYR A N 1
ATOM 778 C CA . TYR A 1 106 ? 5.242 5.691 20.812 1 97.38 106 TYR A CA 1
ATOM 779 C C . TYR A 1 106 ? 3.793 6.141 20.953 1 97.38 106 TYR A C 1
ATOM 781 O O . TYR A 1 106 ? 3.521 7.266 21.391 1 97.38 106 TYR A O 1
ATOM 789 N N . LEU A 1 107 ? 2.826 5.273 20.594 1 97.81 107 LEU A N 1
ATOM 790 C CA . LEU A 1 107 ? 1.424 5.656 20.484 1 97.81 107 LEU A CA 1
ATOM 791 C C . LEU A 1 107 ? 0.656 5.305 21.75 1 97.81 107 LEU A C 1
ATOM 793 O O . LEU A 1 107 ? -0.382 5.906 22.047 1 97.81 107 LEU A O 1
ATOM 797 N N . GLY A 1 108 ? 1.09 4.301 22.422 1 97.5 108 GLY A N 1
ATOM 798 C CA . GLY A 1 108 ? 0.324 3.758 23.531 1 97.5 108 GLY A CA 1
ATOM 799 C C . GLY A 1 108 ?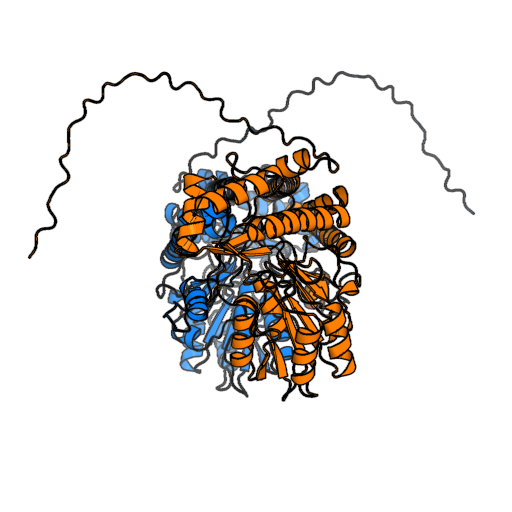 -0.842 2.896 23.094 1 97.5 108 GLY A C 1
ATOM 800 O O . GLY A 1 108 ? -0.863 2.402 21.969 1 97.5 108 GLY A O 1
ATOM 801 N N . GLY A 1 109 ? -1.74 2.615 24.031 1 96.44 109 GLY A N 1
ATOM 802 C CA . GLY A 1 109 ? -2.902 1.783 23.766 1 96.44 109 GLY A CA 1
ATOM 803 C C . GLY A 1 109 ? -2.656 0.31 24.031 1 96.44 109 GLY A C 1
ATOM 804 O O . GLY A 1 109 ? -1.719 -0.048 24.75 1 96.44 109 GLY A O 1
ATOM 805 N N . ASP A 1 110 ? -3.518 -0.503 23.484 1 94.44 110 ASP A N 1
ATOM 806 C CA . ASP A 1 110 ? -3.406 -1.947 23.672 1 94.44 110 ASP A CA 1
ATOM 807 C C . ASP A 1 110 ? -2.312 -2.529 22.781 1 94.44 110 ASP A C 1
ATOM 809 O O . ASP A 1 110 ? -2.15 -2.107 21.625 1 94.44 110 ASP A O 1
ATOM 813 N N . GLU A 1 111 ? -1.65 -3.459 23.406 1 93.19 111 GLU A N 1
ATOM 814 C CA . GLU A 1 111 ? -0.69 -4.188 22.578 1 93.19 111 GLU A CA 1
ATOM 815 C C . GLU A 1 111 ? -1.379 -4.859 21.391 1 93.19 111 GLU A C 1
ATOM 817 O O . GLU A 1 111 ? -2.441 -5.465 21.547 1 93.19 111 GLU A O 1
ATOM 822 N N . GLY A 1 112 ? -0.828 -4.652 20.203 1 95.31 112 GLY A N 1
ATOM 823 C CA . GLY A 1 112 ? -1.412 -5.262 19.016 1 95.31 112 GLY A CA 1
ATOM 824 C C . GLY A 1 112 ? -2.557 -4.453 18.438 1 95.31 112 GLY A C 1
ATOM 825 O O . GLY A 1 112 ? -3.283 -4.938 17.562 1 95.31 112 GLY A O 1
ATOM 826 N N . GLY A 1 113 ? -2.744 -3.234 18.906 1 97.69 113 GLY A N 1
ATOM 827 C CA . GLY A 1 113 ? -3.867 -2.418 18.469 1 97.69 113 GLY A CA 1
ATOM 828 C C . GLY A 1 113 ? -3.529 -1.507 17.297 1 97.69 113 GLY A C 1
ATOM 829 O O . GLY A 1 113 ? -4.352 -0.686 16.891 1 97.69 113 GLY A O 1
ATOM 830 N N . THR A 1 114 ? -2.305 -1.647 16.75 1 98.62 114 THR A N 1
ATOM 831 C CA . THR A 1 114 ? -1.89 -0.787 15.648 1 98.62 114 THR A CA 1
ATOM 832 C C . THR A 1 114 ? -1.679 -1.603 14.375 1 98.62 114 THR A C 1
ATOM 834 O O . THR A 1 114 ? -0.955 -2.602 14.383 1 98.62 114 THR A O 1
ATOM 837 N N . ALA A 1 115 ? -2.363 -1.206 13.32 1 98.75 115 ALA A N 1
ATOM 838 C CA . ALA A 1 115 ? -2.121 -1.747 11.984 1 98.75 115 ALA A CA 1
ATOM 839 C C . ALA A 1 115 ? -1.161 -0.857 11.203 1 98.75 115 ALA A C 1
ATOM 841 O O . ALA A 1 115 ? -1.055 0.342 11.469 1 98.75 115 ALA A O 1
ATOM 842 N N . PHE A 1 116 ? -0.485 -1.44 10.281 1 98.56 116 PHE A N 1
ATOM 843 C CA . PHE A 1 116 ? 0.486 -0.716 9.469 1 98.56 116 PHE A CA 1
ATOM 844 C C . PHE A 1 116 ? 0.038 -0.658 8.016 1 98.56 116 PHE A C 1
ATOM 846 O O . PHE A 1 116 ? -0.107 -1.694 7.363 1 98.56 116 PHE A O 1
ATOM 853 N N . THR A 1 117 ? -0.207 0.566 7.516 1 98.19 117 THR A N 1
ATOM 854 C CA . THR A 1 117 ? -0.707 0.814 6.168 1 98.19 117 THR A CA 1
ATOM 855 C C . THR A 1 117 ? 0.339 1.543 5.328 1 98.19 117 THR A C 1
ATOM 857 O O . THR A 1 117 ? 1.501 1.646 5.727 1 98.19 117 THR A O 1
ATOM 860 N N . ASP A 1 118 ? -0.073 2.023 4.172 1 96.94 118 ASP A N 1
ATOM 861 C CA . ASP A 1 118 ? 0.91 2.566 3.242 1 96.94 118 ASP A CA 1
ATOM 862 C C . ASP A 1 118 ? 0.867 4.09 3.225 1 96.94 118 ASP A C 1
ATOM 864 O O . ASP A 1 118 ? 1.745 4.738 2.648 1 96.94 118 ASP A O 1
ATOM 868 N N . SER A 1 119 ? -0.155 4.672 3.803 1 97.44 119 SER A N 1
ATOM 869 C CA . SER A 1 119 ? -0.337 6.117 3.879 1 97.44 119 SER A CA 1
ATOM 870 C C . SER A 1 119 ? -1.558 6.477 4.719 1 97.44 119 SER A C 1
ATOM 872 O O . SER A 1 119 ? -2.338 5.602 5.098 1 97.44 119 SER A O 1
ATOM 874 N N . THR A 1 120 ? -1.675 7.754 4.977 1 98.38 120 THR A N 1
ATOM 875 C CA . THR A 1 120 ? -2.896 8.203 5.637 1 98.38 120 THR A CA 1
ATOM 876 C C . THR A 1 120 ? -4.117 7.895 4.777 1 98.38 120 THR A C 1
ATOM 878 O O . THR A 1 120 ? -5.117 7.375 5.277 1 98.38 120 THR A O 1
ATOM 881 N N . THR A 1 121 ? -4.023 8.172 3.504 1 98.62 121 THR A N 1
ATOM 882 C CA . THR A 1 121 ? -5.137 7.98 2.584 1 98.62 121 THR A CA 1
ATOM 883 C C . THR A 1 121 ? -5.535 6.508 2.514 1 98.62 121 THR A C 1
ATOM 885 O O . THR A 1 121 ? -6.719 6.176 2.582 1 98.62 121 THR A O 1
ATOM 888 N N . ALA A 1 122 ? -4.531 5.672 2.361 1 98.31 122 ALA A N 1
ATOM 889 C CA . ALA A 1 122 ? -4.816 4.238 2.369 1 98.31 122 ALA A CA 1
ATOM 890 C C . ALA A 1 122 ? -5.461 3.814 3.686 1 98.31 122 ALA A C 1
ATOM 892 O O . ALA A 1 122 ? -6.422 3.045 3.691 1 98.31 122 ALA A O 1
ATOM 893 N N . GLY A 1 123 ? -4.906 4.297 4.785 1 98.81 123 GLY A N 1
ATOM 894 C CA . GLY A 1 123 ? -5.469 3.98 6.09 1 98.81 123 GLY A CA 1
ATOM 895 C C . GLY A 1 123 ? -6.918 4.402 6.23 1 98.81 123 GLY A C 1
ATOM 896 O O . GLY A 1 123 ? -7.742 3.652 6.758 1 98.81 123 GLY A O 1
ATOM 897 N N . LEU A 1 124 ? -7.234 5.598 5.754 1 98.94 124 LEU A N 1
ATOM 898 C CA . LEU A 1 124 ? -8.602 6.094 5.82 1 98.94 124 LEU A CA 1
ATOM 899 C C . LEU A 1 124 ? -9.531 5.246 4.957 1 98.94 124 LEU A C 1
ATOM 901 O O . LEU A 1 124 ? -10.633 4.887 5.387 1 98.94 124 LEU A O 1
ATOM 905 N N . GLY A 1 125 ? -9.094 4.93 3.754 1 98.81 125 GLY A N 1
ATOM 906 C CA . GLY A 1 125 ? -9.891 4.086 2.879 1 98.81 125 GLY A CA 1
ATOM 907 C C . GLY A 1 125 ? -10.203 2.73 3.486 1 98.81 125 GLY A C 1
ATOM 908 O O . GLY A 1 125 ? -11.359 2.291 3.471 1 98.81 125 GLY A O 1
ATOM 909 N N . LEU A 1 126 ? -9.195 2.113 4.008 1 98.81 126 LEU A N 1
ATOM 910 C CA . LEU A 1 126 ? -9.367 0.793 4.602 1 98.81 126 LEU A CA 1
ATOM 911 C C . LEU A 1 126 ? -10.219 0.875 5.867 1 98.81 126 LEU A C 1
ATOM 913 O O . LEU A 1 126 ? -11.102 0.039 6.082 1 98.81 126 LEU A O 1
ATOM 917 N N . LEU A 1 127 ? -9.977 1.898 6.676 1 98.88 127 LEU A N 1
ATOM 918 C CA . LEU A 1 127 ? -10.711 2.053 7.922 1 98.88 127 LEU A CA 1
ATOM 919 C C . LEU A 1 127 ? -12.211 2.168 7.652 1 98.88 127 LEU A C 1
ATOM 921 O O . LEU A 1 127 ? -12.992 1.34 8.125 1 98.88 127 LEU A O 1
ATOM 925 N N . TYR A 1 128 ? -12.578 3.121 6.891 1 98.81 128 TYR A N 1
ATOM 926 C CA . TYR A 1 128 ? -14.008 3.402 6.762 1 98.81 128 TYR A CA 1
ATOM 927 C C . TYR A 1 128 ? -14.711 2.299 5.98 1 98.81 128 TYR A C 1
ATOM 929 O O . TYR A 1 128 ? -15.875 1.988 6.246 1 98.81 128 TYR A O 1
ATOM 937 N N . SER A 1 129 ? -14.023 1.681 5.043 1 98.5 129 SER A N 1
ATOM 938 C CA . SER A 1 129 ? -14.633 0.605 4.266 1 98.5 129 SER A CA 1
ATOM 939 C C . SER A 1 129 ? -14.781 -0.662 5.102 1 98.5 129 SER A C 1
ATOM 941 O O . SER A 1 129 ? -15.555 -1.555 4.75 1 98.5 129 SER A O 1
ATOM 943 N N . GLY A 1 130 ? -14.016 -0.771 6.145 1 98.62 130 GLY A N 1
ATOM 944 C CA . GLY A 1 130 ? -14.055 -1.969 6.969 1 98.62 130 GLY A CA 1
ATOM 945 C C . GLY A 1 130 ? -14.992 -1.844 8.156 1 98.62 130 GLY A C 1
ATOM 946 O O . GLY A 1 130 ? -15.25 -2.826 8.852 1 98.62 130 GLY A O 1
ATOM 947 N N . LEU A 1 131 ? -15.523 -0.668 8.477 1 98.44 131 LEU A N 1
ATOM 948 C CA . LEU A 1 131 ? -16.375 -0.458 9.641 1 98.44 131 LEU A CA 1
ATOM 949 C C . LEU A 1 131 ? -17.719 -1.173 9.469 1 98.44 131 LEU A C 1
ATOM 951 O O . LEU A 1 131 ? -18.297 -1.162 8.375 1 98.44 131 LEU A O 1
ATOM 955 N N . LYS A 1 132 ? -18.156 -1.777 10.469 1 96.69 132 LYS A N 1
ATOM 956 C CA . LYS A 1 132 ? -19.5 -2.352 10.508 1 96.69 132 LYS A CA 1
ATOM 957 C C . LYS A 1 132 ? -20.547 -1.274 10.758 1 96.69 132 LYS A C 1
ATOM 959 O O . LYS A 1 132 ? -20.656 -0.754 11.867 1 96.69 132 LYS A O 1
ATOM 964 N N . LEU A 1 133 ? -21.266 -0.962 9.742 1 94.56 133 LEU A N 1
ATOM 965 C CA . LEU A 1 133 ? -22.344 0.018 9.828 1 94.56 133 LEU A CA 1
ATOM 966 C C . LEU A 1 133 ? -23.703 -0.654 9.68 1 94.56 133 LEU A C 1
ATOM 968 O O . LEU A 1 133 ? -23.875 -1.555 8.852 1 94.56 133 LEU A O 1
ATOM 972 N N . ALA A 1 134 ? -24.641 -0.298 10.461 1 90.94 134 ALA A N 1
ATOM 973 C CA . ALA A 1 134 ? -26 -0.79 10.359 1 90.94 134 ALA A CA 1
ATOM 974 C C . ALA A 1 134 ? -26.844 0.104 9.453 1 90.94 134 ALA A C 1
ATOM 976 O O . ALA A 1 134 ? -26.5 1.26 9.211 1 90.94 134 ALA A O 1
ATOM 977 N N . PRO A 1 135 ? -27.953 -0.49 8.93 1 89.62 135 PRO A N 1
ATOM 978 C CA . PRO A 1 135 ? -28.875 0.372 8.188 1 89.62 135 PRO A CA 1
ATOM 979 C C . PRO A 1 135 ? -29.328 1.584 9 1 89.62 135 PRO A C 1
ATOM 981 O O . PRO A 1 135 ? -29.688 1.447 10.164 1 89.62 135 PRO A O 1
ATOM 984 N N . GLY A 1 136 ? -29.219 2.729 8.445 1 91.81 136 GLY A N 1
ATOM 985 C CA . GLY A 1 136 ? -29.672 3.939 9.117 1 91.81 136 GLY A CA 1
ATOM 986 C C . GLY A 1 136 ? -28.531 4.699 9.789 1 91.81 136 GLY A C 1
ATOM 987 O O . GLY A 1 136 ? -28.688 5.867 10.148 1 91.81 136 GLY A O 1
ATOM 988 N N . ASP A 1 137 ? -27.391 4.035 9.922 1 94.31 137 ASP A N 1
ATOM 989 C CA . ASP A 1 137 ? -26.234 4.699 10.531 1 94.31 137 ASP A CA 1
ATOM 990 C C . ASP A 1 137 ? -25.766 5.875 9.68 1 94.31 137 ASP A C 1
ATOM 992 O O . ASP A 1 137 ? -25.781 5.797 8.445 1 94.31 137 ASP A O 1
ATOM 996 N N . GLU A 1 138 ? -25.438 6.926 10.43 1 97.81 138 GLU A N 1
ATOM 997 C CA . GLU A 1 138 ? -24.906 8.117 9.773 1 97.81 138 GLU A CA 1
ATOM 998 C C . GLU A 1 138 ? -23.453 8.359 10.156 1 97.81 138 GLU A C 1
ATOM 1000 O O . GLU A 1 138 ? -23.047 8.109 11.297 1 97.81 138 GLU A O 1
ATOM 1005 N N . ILE A 1 139 ? -22.719 8.789 9.18 1 98.81 139 ILE A N 1
ATOM 1006 C CA . ILE A 1 139 ? -21.375 9.281 9.43 1 98.81 139 ILE A CA 1
ATOM 1007 C C . ILE A 1 139 ? -21.359 10.805 9.391 1 98.81 139 ILE A C 1
ATOM 1009 O O . ILE A 1 139 ? -21.859 11.414 8.438 1 98.81 139 ILE A O 1
ATOM 1013 N N . LEU A 1 140 ? -20.875 11.422 10.453 1 98.94 140 LEU A N 1
ATOM 1014 C CA . LEU A 1 140 ? -20.734 12.867 10.523 1 98.94 140 LEU A CA 1
ATOM 1015 C C . LEU A 1 140 ? -19.266 13.281 10.352 1 98.94 140 LEU A C 1
ATOM 1017 O O . LEU A 1 140 ? -18.406 12.812 11.078 1 98.94 140 LEU A O 1
ATOM 1021 N N . THR A 1 141 ? -18.969 14.016 9.328 1 98.88 141 THR A N 1
ATOM 1022 C CA . THR A 1 141 ? -17.656 14.641 9.133 1 98.88 141 THR A CA 1
ATOM 1023 C C . THR A 1 141 ? -17.781 16.156 9.078 1 98.88 141 THR A C 1
ATOM 1025 O O . THR A 1 141 ? -18.797 16.719 9.523 1 98.88 141 THR A O 1
ATOM 1028 N N . THR A 1 142 ? -16.703 16.859 8.695 1 98.81 142 THR A N 1
ATOM 1029 C CA . THR A 1 142 ? -16.766 18.312 8.711 1 98.81 142 THR A CA 1
ATOM 1030 C C . THR A 1 142 ? -16.578 18.891 7.305 1 98.81 142 THR A C 1
ATOM 1032 O O . THR A 1 142 ? -16.156 18.172 6.395 1 98.81 142 THR A O 1
ATOM 1035 N N . GLU A 1 143 ? -16.906 20.125 7.133 1 98.25 143 GLU A N 1
ATOM 1036 C CA . GLU A 1 143 ? -16.656 20.797 5.867 1 98.25 143 GLU A CA 1
ATOM 1037 C C . GLU A 1 143 ? -15.18 21.109 5.68 1 98.25 143 GLU A C 1
ATOM 1039 O O . GLU A 1 143 ? -14.742 21.453 4.582 1 98.25 143 GLU A O 1
ATOM 1044 N N . HIS A 1 144 ? -14.391 20.875 6.746 1 98.38 144 HIS A N 1
ATOM 1045 C CA . HIS A 1 144 ? -13.031 21.406 6.789 1 98.38 144 HIS A CA 1
ATOM 1046 C C . HIS A 1 144 ? -12.008 20.328 6.418 1 98.38 144 HIS A C 1
ATOM 1048 O O . HIS A 1 144 ? -10.844 20.641 6.18 1 98.38 144 HIS A O 1
ATOM 1054 N N . ASP A 1 145 ? -12.422 19.078 6.348 1 98.19 145 ASP A N 1
ATOM 1055 C CA . ASP A 1 145 ? -11.5 17.969 6.117 1 98.19 145 ASP A CA 1
ATOM 1056 C C . ASP A 1 145 ? -10.938 18 4.699 1 98.19 145 ASP A C 1
ATOM 1058 O O . ASP A 1 145 ? -11.492 18.672 3.824 1 98.19 145 ASP A O 1
ATOM 1062 N N . PHE A 1 146 ? -9.836 17.375 4.488 1 98 146 PHE A N 1
ATOM 1063 C CA . PHE A 1 146 ? -9.164 17.312 3.195 1 98 146 PHE A CA 1
ATOM 1064 C C . PHE A 1 146 ? -9.852 16.297 2.283 1 98 146 PHE A C 1
ATOM 1066 O O . PHE A 1 146 ? -10.641 15.477 2.746 1 98 146 PHE A O 1
ATOM 1073 N N . TYR A 1 147 ? -9.531 16.344 1.078 1 98.06 147 TYR A N 1
ATOM 1074 C CA . TYR A 1 147 ? -10.008 15.5 -0.009 1 98.06 147 TYR A CA 1
ATOM 1075 C C . TYR A 1 147 ? -9.984 14.031 0.396 1 98.06 147 TYR A C 1
ATOM 1077 O O . TYR A 1 147 ? -10.945 13.297 0.158 1 98.06 147 TYR A O 1
ATOM 1085 N N . ALA A 1 148 ? -8.93 13.539 1 1 98.31 148 ALA A N 1
ATOM 1086 C CA . ALA A 1 148 ? -8.773 12.125 1.338 1 98.31 148 ALA A CA 1
ATOM 1087 C C . ALA A 1 148 ? -9.938 11.633 2.197 1 98.31 148 ALA A C 1
ATOM 1089 O O . ALA A 1 148 ? -10.5 10.57 1.938 1 98.31 148 ALA A O 1
ATOM 1090 N N . THR A 1 149 ? -10.297 12.406 3.223 1 98.69 149 THR A N 1
ATOM 1091 C CA . THR A 1 149 ? -11.414 12.031 4.082 1 98.69 149 THR A CA 1
ATOM 1092 C C . THR A 1 149 ? -12.734 12.172 3.34 1 98.69 149 THR A C 1
ATOM 1094 O O . THR A 1 149 ? -13.539 11.234 3.311 1 98.69 149 THR A O 1
ATOM 1097 N N . HIS A 1 150 ? -12.93 13.336 2.719 1 98.56 150 HIS A N 1
ATOM 1098 C CA . HIS A 1 150 ? -14.188 13.609 2.031 1 98.56 150 HIS A CA 1
ATOM 1099 C C . HIS A 1 150 ? -14.453 12.57 0.943 1 98.56 150 HIS A C 1
ATOM 1101 O O . HIS A 1 150 ? -15.555 12.023 0.854 1 98.56 150 HIS A O 1
ATOM 1107 N N . GLU A 1 151 ? -13.461 12.305 0.139 1 98.31 151 GLU A N 1
ATOM 1108 C CA . GLU A 1 151 ? -13.656 11.398 -0.988 1 98.31 151 GLU A CA 1
ATOM 1109 C C . GLU A 1 151 ? -13.797 9.953 -0.517 1 98.31 151 GLU A C 1
ATOM 1111 O O . GLU A 1 151 ? -14.562 9.18 -1.097 1 98.31 151 GLU A O 1
ATOM 1116 N N . THR A 1 152 ? -13.047 9.555 0.512 1 98.75 152 THR A N 1
ATOM 1117 C CA . THR A 1 152 ? -13.211 8.227 1.086 1 98.75 152 THR A CA 1
ATOM 1118 C C . THR A 1 152 ? -14.656 7.996 1.513 1 98.75 152 THR A C 1
ATOM 1120 O O . THR A 1 152 ? -15.242 6.953 1.204 1 98.75 152 THR A O 1
ATOM 1123 N N . LEU A 1 153 ? -15.195 8.945 2.195 1 98.75 153 LEU A N 1
ATOM 1124 C CA . LEU A 1 153 ? -16.547 8.805 2.713 1 98.75 153 LEU A CA 1
ATOM 1125 C C . LEU A 1 153 ? -17.578 8.852 1.58 1 98.75 153 LEU A C 1
ATOM 1127 O O . LEU A 1 153 ? -18.594 8.164 1.627 1 98.75 153 LEU A O 1
ATOM 1131 N N . ARG A 1 154 ? -17.328 9.695 0.565 1 97.88 154 ARG A N 1
ATOM 1132 C CA . ARG A 1 154 ? -18.219 9.719 -0.594 1 97.88 154 ARG A CA 1
ATOM 1133 C C . ARG A 1 154 ? -18.234 8.367 -1.295 1 97.88 154 ARG A C 1
ATOM 1135 O O . ARG A 1 154 ? -19.297 7.844 -1.617 1 97.88 154 ARG A O 1
ATOM 1142 N N . LEU A 1 155 ? -17.078 7.828 -1.542 1 97.94 155 LEU A N 1
ATOM 1143 C CA . LEU A 1 155 ? -16.969 6.535 -2.205 1 97.94 155 LEU A CA 1
ATOM 1144 C C . LEU A 1 155 ? -17.625 5.438 -1.369 1 97.94 155 LEU A C 1
ATOM 1146 O O . LEU A 1 155 ? -18.266 4.531 -1.911 1 97.94 155 LEU A O 1
ATOM 1150 N N . LEU A 1 156 ? -17.422 5.527 -0.067 1 98.06 156 LEU A N 1
ATOM 1151 C CA . LEU A 1 156 ? -18.094 4.594 0.829 1 98.06 156 LEU A CA 1
ATOM 1152 C C . LEU A 1 156 ? -1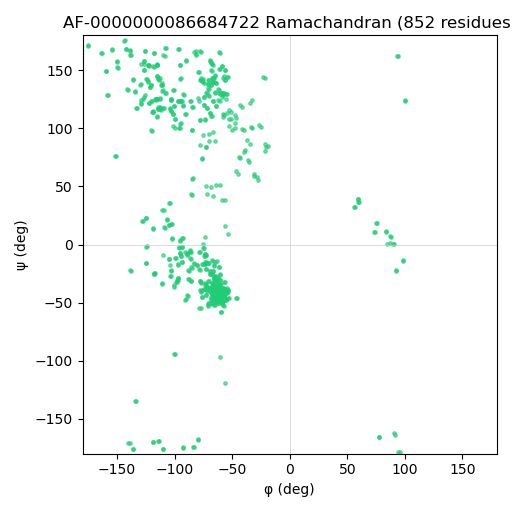9.609 4.668 0.665 1 98.06 156 LEU A C 1
ATOM 1154 O O . LEU A 1 156 ? -20.281 3.639 0.584 1 98.06 156 LEU A O 1
ATOM 1158 N N . ALA A 1 157 ? -20.125 5.879 0.657 1 97.25 157 ALA A N 1
ATOM 1159 C CA . ALA A 1 157 ? -21.562 6.082 0.511 1 97.25 157 ALA A CA 1
ATOM 1160 C C . ALA A 1 157 ? -22.062 5.492 -0.8 1 97.25 157 ALA A C 1
ATOM 1162 O O . ALA A 1 157 ? -23.141 4.898 -0.844 1 97.25 157 ALA A O 1
ATOM 1163 N N . VAL A 1 158 ? -21.312 5.664 -1.843 1 96 158 VAL A N 1
ATOM 1164 C CA . VAL A 1 158 ? -21.688 5.105 -3.139 1 96 158 VAL A CA 1
ATOM 1165 C C . VAL A 1 158 ? -21.734 3.582 -3.053 1 96 158 VAL A C 1
ATOM 1167 O O . VAL A 1 158 ? -22.656 2.953 -3.574 1 96 158 VAL A O 1
ATOM 1170 N N . ARG A 1 159 ? -20.812 2.916 -2.361 1 95.19 159 ARG A N 1
ATOM 1171 C CA . ARG A 1 159 ? -20.688 1.462 -2.314 1 95.19 159 ARG A CA 1
ATOM 1172 C C . ARG A 1 159 ? -21.734 0.855 -1.385 1 95.19 159 ARG A C 1
ATOM 1174 O O . ARG A 1 159 ? -22.219 -0.252 -1.625 1 95.19 159 ARG A O 1
ATOM 1181 N N . THR A 1 160 ? -22.109 1.621 -0.314 1 93.12 160 THR A N 1
ATOM 1182 C CA . THR A 1 160 ? -22.859 0.968 0.75 1 93.12 160 THR A CA 1
ATOM 1183 C C . THR A 1 160 ? -24.25 1.591 0.892 1 93.12 160 THR A C 1
ATOM 1185 O O . THR A 1 160 ? -25.125 1.013 1.526 1 93.12 160 THR A O 1
ATOM 1188 N N . GLY A 1 161 ? -24.391 2.852 0.463 1 93.31 161 GLY A N 1
ATOM 1189 C CA . GLY A 1 161 ? -25.641 3.578 0.649 1 93.31 161 GLY A CA 1
ATOM 1190 C C . GLY A 1 161 ? -25.719 4.297 1.982 1 93.31 161 GLY A C 1
ATOM 1191 O O . GLY A 1 161 ? -26.75 4.867 2.328 1 93.31 161 GLY A O 1
ATOM 1192 N N . CYS A 1 162 ? -24.641 4.32 2.758 1 95.19 162 CYS A N 1
ATOM 1193 C CA . CYS A 1 162 ? -24.656 5 4.051 1 95.19 162 CYS A CA 1
ATOM 1194 C C . CYS A 1 162 ? -24.797 6.508 3.871 1 95.19 162 CYS A C 1
ATOM 1196 O O . CYS A 1 162 ? -24.484 7.043 2.809 1 95.19 162 CYS A O 1
ATOM 1198 N N . THR A 1 163 ? -25.328 7.172 4.887 1 97.56 163 THR A N 1
ATOM 1199 C CA . THR A 1 163 ? -25.516 8.617 4.855 1 97.56 163 THR A CA 1
ATOM 1200 C C . THR A 1 163 ? -24.297 9.328 5.457 1 97.56 163 THR A C 1
ATOM 1202 O O . THR A 1 163 ? -23.844 8.977 6.551 1 97.56 163 THR A O 1
ATOM 1205 N N . VAL A 1 164 ? -23.781 10.258 4.746 1 98.56 164 VAL A N 1
ATOM 1206 C CA . VAL A 1 164 ? -22.672 11.094 5.223 1 98.56 164 VAL A CA 1
ATOM 1207 C C . VAL A 1 164 ? -23.141 12.547 5.32 1 98.56 164 VAL A C 1
ATOM 1209 O O . VAL A 1 164 ? -23.672 13.102 4.355 1 98.56 164 VAL A O 1
ATOM 1212 N N . ARG A 1 165 ? -22.969 13.094 6.457 1 98.56 165 ARG A N 1
ATOM 1213 C CA . ARG A 1 165 ? -23.281 14.5 6.676 1 98.56 165 ARG A CA 1
ATOM 1214 C C . ARG A 1 165 ? -22.031 15.297 7.012 1 98.56 165 ARG A C 1
ATOM 1216 O O . ARG A 1 165 ? -21.062 14.742 7.551 1 98.56 165 ARG A O 1
ATOM 1223 N N . ARG A 1 166 ? -22.094 16.578 6.727 1 98.56 166 ARG A N 1
ATOM 1224 C CA . ARG A 1 166 ? -20.984 17.469 7.051 1 98.56 166 ARG A CA 1
ATOM 1225 C C . ARG A 1 166 ? -21.469 18.641 7.914 1 98.56 166 ARG A C 1
ATOM 1227 O O . ARG A 1 166 ? -22.562 19.172 7.707 1 98.56 166 ARG A O 1
ATOM 1234 N N . VAL A 1 167 ? -20.641 18.984 8.805 1 98.81 167 VAL A N 1
ATOM 1235 C CA . VAL A 1 167 ? -20.938 20.141 9.656 1 98.81 167 VAL A CA 1
ATOM 1236 C C . VAL A 1 167 ? -19.812 21.156 9.547 1 98.81 167 VAL A C 1
ATOM 1238 O O . VAL A 1 167 ? -18.641 20.797 9.453 1 98.81 167 VAL A O 1
ATOM 1241 N N . ARG A 1 168 ? -20.188 22.406 9.516 1 98.75 168 ARG A N 1
ATOM 1242 C CA . ARG A 1 168 ? -19.203 23.484 9.625 1 98.75 168 ARG A CA 1
ATOM 1243 C C . ARG A 1 168 ? -18.891 23.797 11.078 1 98.75 168 ARG A C 1
ATOM 1245 O O . ARG A 1 168 ? -19.766 24.25 11.828 1 98.75 168 ARG A O 1
ATOM 1252 N N . LEU A 1 169 ? -17.672 23.641 11.516 1 98.81 169 LEU A N 1
ATOM 1253 C CA . LEU A 1 169 ? -17.312 23.734 12.922 1 98.81 169 LEU A CA 1
ATOM 1254 C C . LEU A 1 169 ? -16.984 25.172 13.297 1 98.81 169 LEU A C 1
ATOM 1256 O O . LEU A 1 169 ? -17.109 25.547 14.469 1 98.81 169 LEU A O 1
ATOM 1260 N N . TYR A 1 170 ? -16.484 25.969 12.352 1 98.62 170 TYR A N 1
ATOM 1261 C CA . TYR A 1 170 ? -16.141 27.375 12.555 1 98.62 170 TYR A CA 1
ATOM 1262 C C . TYR A 1 170 ? -16.328 28.172 11.266 1 98.62 170 TYR A C 1
ATOM 1264 O O . TYR A 1 170 ? -16.203 27.625 10.172 1 98.62 170 TYR A O 1
ATOM 1272 N N . ARG A 1 171 ? -16.609 29.422 11.406 1 98.06 171 ARG A N 1
ATOM 1273 C CA . ARG A 1 171 ? -16.844 30.281 10.242 1 98.06 171 ARG A CA 1
ATOM 1274 C C . ARG A 1 171 ? -15.547 30.922 9.766 1 98.06 171 ARG A C 1
ATOM 1276 O O . ARG A 1 171 ? -15.258 30.938 8.57 1 98.06 171 ARG A O 1
ATOM 1283 N N . ASP A 1 172 ? -14.773 31.469 10.656 1 98.31 172 ASP A N 1
ATOM 1284 C CA . ASP A 1 172 ? -13.484 32.094 10.391 1 98.31 172 ASP A CA 1
ATOM 1285 C C . ASP A 1 172 ? -12.359 31.406 11.156 1 98.31 172 ASP A C 1
ATOM 1287 O O . ASP A 1 172 ? -12.305 31.469 12.383 1 98.31 172 ASP A O 1
ATOM 1291 N N . PRO A 1 173 ? -11.453 30.781 10.438 1 98.5 173 PRO A N 1
ATOM 1292 C CA . PRO A 1 173 ? -10.391 30.047 11.133 1 98.5 173 PRO A CA 1
ATOM 1293 C C . PRO A 1 173 ? -9.539 30.953 12.031 1 98.5 173 PRO A C 1
ATOM 1295 O O . PRO A 1 173 ? -9.133 30.531 13.117 1 98.5 173 PRO A O 1
ATOM 1298 N N . ALA A 1 174 ? -9.289 32.156 11.688 1 98.06 174 ALA A N 1
ATOM 1299 C CA . ALA A 1 174 ? -8.398 33.031 12.43 1 98.06 174 ALA A CA 1
ATOM 1300 C C . ALA A 1 174 ? -8.953 33.344 13.812 1 98.06 174 ALA A C 1
ATOM 1302 O O . ALA A 1 174 ? -8.195 33.594 14.75 1 98.06 174 ALA A O 1
ATOM 1303 N N . THR A 1 175 ? -10.289 33.281 13.898 1 98 175 THR A N 1
ATOM 1304 C CA . THR A 1 175 ? -10.914 33.656 15.164 1 98 175 THR A CA 1
ATOM 1305 C C . THR A 1 175 ? -11.68 32.5 15.758 1 98 175 THR A C 1
ATOM 1307 O O . THR A 1 175 ? -12.531 32.688 16.641 1 98 175 THR A O 1
ATOM 1310 N N . ALA A 1 176 ? -11.453 31.281 15.25 1 98.38 176 ALA A N 1
ATOM 1311 C CA . ALA A 1 176 ? -12.133 30.094 15.75 1 98.38 176 ALA A CA 1
ATOM 1312 C C . ALA A 1 176 ? -11.883 29.906 17.25 1 98.38 176 ALA A C 1
ATOM 1314 O O . ALA A 1 176 ? -10.781 30.141 17.734 1 98.38 176 ALA A O 1
ATOM 1315 N N . THR A 1 177 ? -12.914 29.438 17.984 1 98.44 177 THR A N 1
ATOM 1316 C CA . THR A 1 177 ? -12.789 29.141 19.406 1 98.44 177 THR A CA 1
ATOM 1317 C C . THR A 1 177 ? -13.258 27.703 19.703 1 98.44 177 THR A C 1
ATOM 1319 O O . THR A 1 177 ? -14.016 27.125 18.922 1 98.44 177 THR A O 1
ATOM 1322 N N . GLU A 1 178 ? -12.75 27.188 20.75 1 98.56 178 GLU A N 1
ATOM 1323 C CA . GLU A 1 178 ? -13.211 25.875 21.188 1 98.56 178 GLU A CA 1
ATOM 1324 C C . GLU A 1 178 ? -14.727 25.844 21.375 1 98.56 178 GLU A C 1
ATOM 1326 O O . GLU A 1 178 ? -15.398 24.891 20.984 1 98.56 178 GLU A O 1
ATOM 1331 N N . ASP A 1 179 ? -15.258 26.906 21.938 1 98.56 179 ASP A N 1
ATOM 1332 C CA . ASP A 1 179 ? -16.688 27 22.188 1 98.56 179 ASP A CA 1
ATOM 1333 C C . ASP A 1 179 ? -17.484 26.953 20.875 1 98.56 179 ASP A C 1
ATOM 1335 O O . ASP A 1 179 ? -18.5 26.281 20.797 1 98.56 179 ASP A O 1
ATOM 1339 N N . GLU A 1 180 ? -17.047 27.688 19.906 1 98.69 180 GLU A N 1
ATOM 1340 C CA . GLU A 1 180 ? -17.703 27.672 18.609 1 98.69 180 GLU A CA 1
ATOM 1341 C C . GLU A 1 180 ? -17.703 26.281 18 1 98.69 180 GLU A C 1
ATOM 1343 O O . GLU A 1 180 ? -18.719 25.797 17.5 1 98.69 180 GLU A O 1
ATOM 1348 N N . ILE A 1 181 ? -16.594 25.609 18.047 1 98.88 181 ILE A N 1
ATOM 1349 C CA . ILE A 1 181 ? -16.406 24.281 17.484 1 98.88 181 ILE A CA 1
ATOM 1350 C C . ILE A 1 181 ? -17.297 23.281 18.203 1 98.88 181 ILE A C 1
ATOM 1352 O O . ILE A 1 181 ? -18.016 22.5 17.562 1 98.88 181 ILE A O 1
ATOM 1356 N N . LEU A 1 182 ? -17.281 23.312 19.531 1 98.88 182 LEU A N 1
ATOM 1357 C CA . LEU A 1 182 ? -18.062 22.359 20.312 1 98.88 182 LEU A CA 1
ATOM 1358 C C . LEU A 1 182 ? -19.562 22.609 20.141 1 98.88 182 LEU A C 1
ATOM 1360 O O . LEU A 1 182 ? -20.344 21.672 20.078 1 98.88 182 LEU A O 1
ATOM 1364 N N . SER A 1 183 ? -19.938 23.859 20.078 1 98.81 183 SER A N 1
ATOM 1365 C CA . SER A 1 183 ? -21.344 24.188 19.891 1 98.81 183 SER A CA 1
ATOM 1366 C C . SER A 1 183 ? -21.844 23.688 18.547 1 98.81 183 SER A C 1
ATOM 1368 O O . SER A 1 183 ? -22.922 23.109 18.453 1 98.81 183 SER A O 1
ATOM 1370 N N . ALA A 1 184 ? -21.109 23.906 17.516 1 98.88 184 ALA A N 1
ATOM 1371 C CA . ALA A 1 184 ? -21.469 23.453 16.188 1 98.88 184 ALA A CA 1
ATOM 1372 C C . ALA A 1 184 ? -21.562 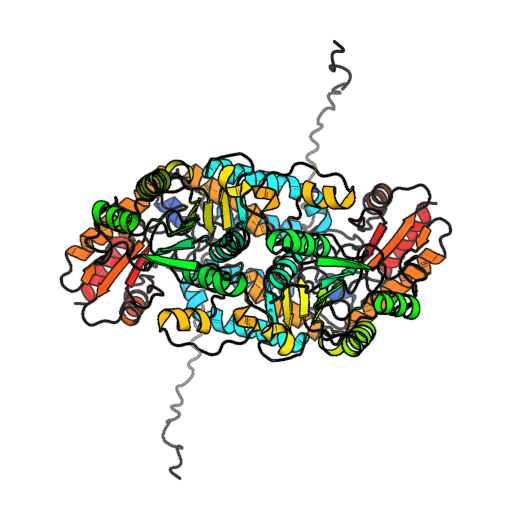21.938 16.141 1 98.88 184 ALA A C 1
ATOM 1374 O O . ALA A 1 184 ? -22.516 21.375 15.562 1 98.88 184 ALA A O 1
ATOM 1375 N N . LEU A 1 185 ? -20.562 21.266 16.703 1 98.88 185 LEU A N 1
ATOM 1376 C CA . LEU A 1 185 ? -20.578 19.812 16.75 1 98.88 185 LEU A CA 1
ATOM 1377 C C . LEU A 1 185 ? -21.812 19.312 17.5 1 98.88 185 LEU A C 1
ATOM 1379 O O . LEU A 1 185 ? -22.516 18.422 17.016 1 98.88 185 LEU A O 1
ATOM 1383 N N . GLY A 1 186 ? -22.047 19.875 18.688 1 98.75 186 GLY A N 1
ATOM 1384 C CA . GLY A 1 186 ? -23.188 19.469 19.5 1 98.75 186 GLY A CA 1
ATOM 1385 C C . GLY A 1 186 ? -24.5 19.562 18.75 1 98.75 186 GLY A C 1
ATOM 1386 O O . GLY A 1 186 ? -25.359 18.672 18.859 1 98.75 186 GLY A O 1
ATOM 1387 N N . ALA A 1 187 ? -24.672 20.594 18 1 98.62 187 ALA A N 1
ATOM 1388 C CA . ALA A 1 187 ? -25.906 20.828 17.266 1 98.62 187 ALA A CA 1
ATOM 1389 C C . ALA A 1 187 ? -26.062 19.812 16.141 1 98.62 187 ALA A C 1
ATOM 1391 O O . ALA A 1 187 ? -27.188 19.531 15.719 1 98.62 187 ALA A O 1
ATOM 1392 N N . ALA A 1 188 ? -24.984 19.219 15.68 1 98.62 188 ALA A N 1
ATOM 1393 C CA . ALA A 1 188 ? -25.016 18.328 14.523 1 98.62 188 ALA A CA 1
ATOM 1394 C C . ALA A 1 188 ? -25.172 16.875 14.969 1 98.62 188 ALA A C 1
ATOM 1396 O O . ALA A 1 188 ? -25.484 16 14.156 1 98.62 188 ALA A O 1
ATOM 1397 N N . LEU A 1 189 ? -24.953 16.578 16.234 1 98.5 189 LEU A N 1
ATOM 1398 C CA . LEU A 1 189 ? -25.031 15.211 16.734 1 98.5 189 LEU A CA 1
ATOM 1399 C C . LEU A 1 189 ? -26.484 14.758 16.859 1 98.5 189 LEU A C 1
ATOM 1401 O O . LEU A 1 189 ? -27.359 15.562 17.188 1 98.5 189 LEU A O 1
ATOM 1405 N N . SER A 1 190 ? -26.75 13.594 16.516 1 96.69 190 SER A N 1
ATOM 1406 C CA . SER A 1 190 ? -28.016 12.891 16.688 1 96.69 190 SER A CA 1
ATOM 1407 C C . SER A 1 190 ? -27.797 11.422 17.031 1 96.69 190 SER A C 1
ATOM 1409 O O . SER A 1 190 ? -26.688 10.906 16.891 1 96.69 190 SER A O 1
ATOM 1411 N N . PRO A 1 191 ? -28.828 10.711 17.438 1 94.31 191 PRO A N 1
ATOM 1412 C CA . PRO A 1 191 ? -28.672 9.297 17.797 1 94.31 191 PRO A CA 1
ATOM 1413 C C . PRO A 1 191 ? -28.297 8.422 16.609 1 94.31 191 PRO A C 1
ATOM 1415 O O . PRO A 1 191 ? -27.797 7.309 16.797 1 94.31 191 PRO A O 1
ATOM 1418 N N . GLN A 1 192 ? -28.516 8.938 15.406 1 96.06 192 GLN A N 1
ATOM 1419 C CA . GLN A 1 192 ? -28.219 8.164 14.211 1 96.06 192 GLN A CA 1
ATOM 1420 C C . GLN A 1 192 ? -26.734 8.211 13.867 1 96.06 192 GLN A C 1
ATOM 1422 O O . GLN A 1 192 ? -26.25 7.41 13.07 1 96.06 192 GLN A O 1
ATOM 1427 N N . VAL A 1 193 ? -26.016 9.188 14.43 1 98.44 193 VAL A N 1
ATOM 1428 C CA . VAL A 1 193 ? -24.578 9.297 14.148 1 98.44 193 VAL A CA 1
ATOM 1429 C C . VAL A 1 193 ? -23.844 8.125 14.797 1 98.44 193 VAL A C 1
ATOM 1431 O O . VAL A 1 193 ? -23.781 8.023 16.016 1 98.44 193 VAL A O 1
ATOM 1434 N N . ALA A 1 194 ? -23.297 7.266 13.953 1 98.25 194 ALA A N 1
ATOM 1435 C CA . ALA A 1 194 ? -22.609 6.066 14.414 1 98.25 194 ALA A CA 1
ATOM 1436 C C . ALA A 1 194 ? -21.094 6.242 14.344 1 98.25 194 ALA A C 1
ATOM 1438 O O . ALA A 1 194 ? -20.344 5.516 15 1 98.25 194 ALA A O 1
ATOM 1439 N N . VAL A 1 195 ? -20.656 7.137 13.516 1 98.88 195 VAL A N 1
ATOM 1440 C CA . VAL A 1 195 ? -19.234 7.43 13.328 1 98.88 195 VAL A CA 1
ATOM 1441 C C . VAL A 1 195 ? -19.031 8.938 13.156 1 98.88 195 VAL A C 1
ATOM 1443 O O . VAL A 1 195 ? -19.797 9.594 12.445 1 98.88 195 VAL A O 1
ATOM 1446 N N . VAL A 1 196 ? -18.094 9.5 13.844 1 98.94 196 VAL A N 1
ATOM 1447 C CA . VAL A 1 196 ? -17.641 10.875 13.625 1 98.94 196 VAL A CA 1
ATOM 1448 C C . VAL A 1 196 ? -16.234 10.867 13.062 1 98.94 196 VAL A C 1
ATOM 1450 O O . VAL A 1 196 ? -15.305 10.344 13.688 1 98.94 196 VAL A O 1
ATOM 1453 N N . ALA A 1 197 ? -16.062 11.359 11.82 1 98.94 197 ALA A N 1
ATOM 1454 C CA . ALA A 1 197 ? -14.789 11.445 11.133 1 98.94 197 ALA A CA 1
ATOM 1455 C C . ALA A 1 197 ? -14.219 12.867 11.211 1 98.94 197 ALA A C 1
ATOM 1457 O O . ALA A 1 197 ? -14.82 13.805 10.695 1 98.94 197 ALA A O 1
ATOM 1458 N N . LEU A 1 198 ? -13.031 12.992 11.828 1 98.88 198 LEU A N 1
ATOM 1459 C CA . LEU A 1 198 ? -12.422 14.305 12.039 1 98.88 198 LEU A CA 1
ATOM 1460 C C . LEU A 1 198 ? -11 14.336 11.5 1 98.88 198 LEU A C 1
ATOM 1462 O O . LEU A 1 198 ? -10.336 13.297 11.422 1 98.88 198 LEU A O 1
ATOM 1466 N N . THR A 1 199 ? -10.586 15.469 11.086 1 98.81 199 THR A N 1
ATOM 1467 C CA . THR A 1 199 ? -9.172 15.766 10.859 1 98.81 199 THR A CA 1
ATOM 1468 C C . THR A 1 199 ? -8.617 16.625 12 1 98.81 199 THR A C 1
ATOM 1470 O O . THR A 1 199 ? -9.117 17.719 12.266 1 98.81 199 THR A O 1
ATOM 1473 N N . TRP A 1 200 ? -7.582 16.172 12.625 1 98.88 200 TRP A N 1
ATOM 1474 C CA . TRP A 1 200 ? -7.074 16.781 13.844 1 98.88 200 TRP A CA 1
ATOM 1475 C C . TRP A 1 200 ? -6.555 18.188 13.562 1 98.88 200 TRP A C 1
ATOM 1477 O O . TRP A 1 200 ? -6.883 19.141 14.281 1 98.88 200 TRP A O 1
ATOM 1487 N N . VAL A 1 201 ? -5.719 18.312 12.617 1 98.88 201 VAL A N 1
ATOM 1488 C CA . VAL A 1 201 ? -5.191 19.594 12.156 1 98.88 201 VAL A CA 1
ATOM 1489 C C . VAL A 1 201 ? -5.578 19.812 10.695 1 98.88 201 VAL A C 1
ATOM 1491 O O . VAL A 1 201 ? -5.195 19.031 9.82 1 98.88 201 VAL A O 1
ATOM 1494 N N . HIS A 1 202 ? -6.406 20.812 10.445 1 98.69 202 HIS A N 1
ATOM 1495 C CA . HIS A 1 202 ? -6.824 21.125 9.086 1 98.69 202 HIS A CA 1
ATOM 1496 C C . HIS A 1 202 ? -5.68 21.75 8.289 1 98.69 202 HIS A C 1
ATOM 1498 O O . HIS A 1 202 ? -5.234 22.859 8.602 1 98.69 202 HIS A O 1
ATOM 1504 N N . SER A 1 203 ? -5.285 21.062 7.242 1 97.38 203 SER A N 1
ATOM 1505 C CA . SER A 1 203 ? -4.137 21.516 6.461 1 97.38 203 SER A CA 1
ATOM 1506 C C . SER A 1 203 ? -4.492 22.734 5.617 1 97.38 203 SER A C 1
ATOM 1508 O O . SER A 1 203 ? -3.604 23.422 5.125 1 97.38 203 SER A O 1
ATOM 1510 N N . GLY A 1 204 ? -5.734 23.031 5.434 1 97.81 204 GLY A N 1
ATOM 1511 C CA . GLY A 1 204 ? -6.168 24.156 4.617 1 97.81 204 GLY A CA 1
ATOM 1512 C C . GLY A 1 204 ? -6.164 25.469 5.363 1 97.81 204 GLY A C 1
ATOM 1513 O O . GLY A 1 204 ? -6.203 26.547 4.746 1 97.81 204 GLY A O 1
ATOM 1514 N N . THR A 1 205 ? -6.105 25.375 6.754 1 98.5 205 THR A N 1
ATOM 1515 C CA . THR A 1 205 ? -6.211 26.625 7.516 1 98.5 205 THR A CA 1
ATOM 1516 C C . THR A 1 205 ? -5.215 26.625 8.672 1 98.5 205 THR A C 1
ATOM 1518 O O . THR A 1 205 ? -4.934 27.688 9.242 1 98.5 205 THR A O 1
ATOM 1521 N N . GLY A 1 206 ? -4.785 25.484 9.086 1 98.56 206 GLY A N 1
ATOM 1522 C CA . GLY A 1 206 ? -3.91 25.359 10.242 1 98.56 206 GLY A CA 1
ATOM 1523 C C . GLY A 1 206 ? -4.664 25.188 11.547 1 98.56 206 GLY A C 1
ATOM 1524 O O . GLY A 1 206 ? -4.055 25.031 12.609 1 98.56 206 GLY A O 1
ATOM 1525 N N . VAL A 1 207 ? -5.988 25.156 11.539 1 98.81 207 VAL A N 1
ATOM 1526 C CA . VAL A 1 207 ? -6.773 24.969 12.758 1 98.81 207 VAL A CA 1
ATOM 1527 C C . VAL A 1 207 ? -6.543 23.578 13.312 1 98.81 207 VAL A C 1
ATOM 1529 O O . VAL A 1 207 ? -6.676 22.578 12.594 1 98.81 207 VAL A O 1
ATOM 1532 N N . ARG A 1 208 ? -6.125 23.516 14.492 1 98.81 208 ARG A N 1
ATOM 1533 C CA . ARG A 1 208 ? -6.082 22.266 15.234 1 98.81 208 ARG A CA 1
ATOM 1534 C C . ARG A 1 208 ? -7.344 22.078 16.062 1 98.81 208 ARG A C 1
ATOM 1536 O O . ARG A 1 208 ? -7.645 22.906 16.938 1 98.81 208 ARG A O 1
ATOM 1543 N N . LEU A 1 209 ? -8.062 21.031 15.906 1 98.94 209 LEU A N 1
ATOM 1544 C CA . LEU A 1 209 ? -9.305 20.797 16.625 1 98.94 209 LEU A CA 1
ATOM 1545 C C . LEU A 1 209 ? -9.031 20.359 18.062 1 98.94 209 LEU A C 1
ATOM 1547 O O . LEU A 1 209 ? -8.055 19.641 18.328 1 98.94 209 LEU A O 1
ATOM 1551 N N . PRO A 1 210 ? -9.867 20.812 18.984 1 98.81 210 PRO A N 1
ATOM 1552 C CA . PRO A 1 210 ? -9.805 20.281 20.344 1 98.81 210 PRO A CA 1
ATOM 1553 C C . PRO A 1 210 ? -10.438 18.891 20.453 1 98.81 210 PRO A C 1
ATOM 1555 O O . PRO A 1 210 ? -11.445 18.719 21.156 1 98.81 210 PRO A O 1
ATOM 1558 N N . VAL A 1 211 ? -9.789 17.891 19.969 1 98.88 211 VAL A N 1
ATOM 1559 C CA . VAL A 1 211 ? -10.359 16.562 19.703 1 98.88 211 VAL A CA 1
ATOM 1560 C C . VAL A 1 211 ? -10.75 15.898 21.016 1 98.88 211 VAL A C 1
ATOM 1562 O O . VAL A 1 211 ? -11.766 15.203 21.078 1 98.88 211 VAL A O 1
ATOM 1565 N N . ALA A 1 212 ? -9.953 16.078 22.078 1 98.88 212 ALA A N 1
ATOM 1566 C CA . ALA A 1 212 ? -10.305 15.453 23.344 1 98.88 212 ALA A CA 1
ATOM 1567 C C . ALA A 1 212 ? -11.664 15.93 23.828 1 98.88 212 ALA A C 1
ATOM 1569 O O . ALA A 1 212 ? -12.508 15.125 24.234 1 98.88 212 ALA A O 1
ATOM 1570 N N . ALA A 1 213 ? -11.844 17.25 23.828 1 98.88 213 ALA A N 1
ATOM 1571 C CA . ALA A 1 213 ? -13.117 17.828 24.234 1 98.88 213 ALA A CA 1
ATOM 1572 C C . ALA A 1 213 ? -14.242 17.391 23.297 1 98.88 213 ALA A C 1
ATOM 1574 O O . ALA A 1 213 ? -15.367 17.141 23.734 1 98.88 213 ALA A O 1
ATOM 1575 N N . MET A 1 214 ? -13.977 17.328 22.047 1 98.94 214 MET A N 1
ATOM 1576 C CA . MET A 1 214 ? -14.953 16.875 21.062 1 98.94 214 MET A CA 1
ATOM 1577 C C . MET A 1 214 ? -15.344 15.422 21.328 1 98.94 214 MET A C 1
ATOM 1579 O O . MET A 1 214 ? -16.531 15.078 21.281 1 98.94 214 MET A O 1
ATOM 1583 N N . SER A 1 215 ? -14.359 14.594 21.578 1 98.88 215 SER A N 1
ATOM 1584 C CA . SER A 1 215 ? -14.617 13.188 21.891 1 98.88 215 SER A CA 1
ATOM 1585 C C . SER A 1 215 ? -15.523 13.047 23.109 1 98.88 215 SER A C 1
ATOM 1587 O O . SER A 1 215 ? -16.438 12.227 23.109 1 98.88 215 SER A O 1
ATOM 1589 N N . ASP A 1 216 ? -15.234 13.812 24.156 1 98.81 216 ASP A N 1
ATOM 1590 C CA . ASP A 1 216 ? -16.078 13.797 25.344 1 98.81 216 ASP A CA 1
ATOM 1591 C C . ASP A 1 216 ? -17.531 14.156 25 1 98.81 216 ASP A C 1
ATOM 1593 O O . ASP A 1 216 ? -18.453 13.508 25.469 1 98.81 216 ASP A O 1
ATOM 1597 N N . LEU A 1 217 ? -17.672 15.211 24.219 1 98.81 217 LEU A N 1
ATOM 1598 C CA . LEU A 1 217 ? -19 15.656 23.828 1 98.81 217 LEU A CA 1
ATOM 1599 C C . LEU A 1 217 ? -19.734 14.578 23.047 1 98.81 217 LEU A C 1
ATOM 1601 O O . LEU A 1 217 ? -20.906 14.305 23.297 1 98.81 217 LEU A O 1
ATOM 1605 N N . ILE A 1 218 ? -19.062 13.953 22.062 1 98.75 218 ILE A N 1
ATOM 1606 C CA . ILE A 1 218 ? -19.656 12.906 21.234 1 98.75 218 ILE A CA 1
ATOM 1607 C C . ILE A 1 218 ? -20.109 11.742 22.109 1 98.75 218 ILE A C 1
ATOM 1609 O O . ILE A 1 218 ? -21.234 11.25 21.953 1 98.75 218 ILE A O 1
ATOM 1613 N N . ARG A 1 219 ? -19.312 11.336 23.047 1 97.75 219 ARG A N 1
ATOM 1614 C CA . ARG A 1 219 ? -19.609 10.203 23.922 1 97.75 219 ARG A CA 1
ATOM 1615 C C . ARG A 1 219 ? -20.797 10.5 24.828 1 97.75 219 ARG A C 1
ATOM 1617 O O . ARG A 1 219 ? -21.562 9.602 25.188 1 97.75 219 ARG A O 1
ATOM 1624 N N . SER A 1 220 ? -20.844 11.758 25.203 1 97.56 220 SER A N 1
ATOM 1625 C CA . SER A 1 220 ? -21.938 12.141 26.094 1 97.56 220 SER A CA 1
ATOM 1626 C C . SER A 1 220 ? -23.281 12.125 25.359 1 97.56 220 SER A C 1
ATOM 1628 O O . SER A 1 220 ? -24.344 12.039 25.984 1 97.56 220 SER A O 1
ATOM 1630 N N . ARG A 1 221 ? -23.25 12.102 24.047 1 97.19 221 ARG A N 1
ATOM 1631 C CA . ARG A 1 221 ? -24.484 12.289 23.281 1 97.19 221 ARG A CA 1
ATOM 1632 C C . ARG A 1 221 ? -24.797 11.062 22.438 1 97.19 221 ARG A C 1
ATOM 1634 O O . ARG A 1 221 ? -25.922 10.875 22 1 97.19 221 ARG A O 1
ATOM 1641 N N . THR A 1 222 ? -23.766 10.312 22.109 1 97.5 222 THR A N 1
ATOM 1642 C CA . THR A 1 222 ? -23.938 9.219 21.156 1 97.5 222 THR A CA 1
ATOM 1643 C C . THR A 1 222 ? -23.062 8.031 21.547 1 97.5 222 THR A C 1
ATOM 1645 O O . THR A 1 222 ? -22.281 8.109 22.5 1 97.5 222 THR A O 1
ATOM 1648 N N . ARG A 1 223 ? -23.188 6.945 20.844 1 95.94 223 ARG A N 1
ATOM 1649 C CA . ARG A 1 223 ? -22.297 5.793 20.938 1 95.94 223 ARG A CA 1
ATOM 1650 C C . ARG A 1 223 ? -21.391 5.711 19.719 1 95.94 223 ARG A C 1
ATOM 1652 O O . ARG A 1 223 ? -20.891 4.637 19.391 1 95.94 223 ARG A O 1
ATOM 1659 N N . ALA A 1 224 ? -21.219 6.852 19.047 1 98.56 224 ALA A N 1
ATOM 1660 C CA . ALA A 1 224 ? -20.469 6.914 17.797 1 98.56 224 ALA A CA 1
ATOM 1661 C C . ALA A 1 224 ? -18.984 6.629 18.031 1 98.56 224 ALA A C 1
ATOM 1663 O O . ALA A 1 224 ? -18.438 6.988 19.078 1 98.56 224 ALA A O 1
ATOM 1664 N N . LEU A 1 225 ? -18.375 5.941 17.078 1 98.81 225 LEU A N 1
ATOM 1665 C CA . LEU A 1 225 ? -16.922 5.871 17.031 1 98.81 225 LEU A CA 1
ATOM 1666 C C . LEU A 1 225 ? -16.328 7.211 16.609 1 98.81 225 LEU A C 1
ATOM 1668 O O . LEU A 1 225 ? -16.859 7.883 15.727 1 98.81 225 LEU A O 1
ATOM 1672 N N . VAL A 1 226 ? -15.25 7.633 17.25 1 98.94 226 VAL A N 1
ATOM 1673 C CA . VAL A 1 226 ? -14.508 8.828 16.859 1 98.94 226 VAL A CA 1
ATOM 1674 C C . VAL A 1 226 ? -13.25 8.422 16.094 1 98.94 226 VAL A C 1
ATOM 1676 O O . VAL A 1 226 ? -12.336 7.824 16.672 1 98.94 226 VAL A O 1
ATOM 1679 N N . CYS A 1 227 ? -13.203 8.727 14.797 1 98.94 227 CYS A N 1
ATOM 1680 C CA . CYS A 1 227 ? -12.078 8.438 13.914 1 98.94 227 CYS A CA 1
ATOM 1681 C C . CYS A 1 227 ? -11.359 9.711 13.508 1 98.94 227 CYS A C 1
ATOM 1683 O O . CYS A 1 227 ? -11.984 10.672 13.055 1 98.94 227 CYS A O 1
ATOM 1685 N N . VAL A 1 228 ? -10.016 9.695 13.594 1 98.94 228 VAL A N 1
ATOM 1686 C CA . VAL A 1 228 ? -9.305 10.953 13.391 1 98.94 228 VAL A CA 1
ATOM 1687 C C . VAL A 1 228 ? -8.195 10.75 12.359 1 98.94 228 VAL A C 1
ATOM 1689 O O . VAL A 1 228 ? -7.379 9.836 12.484 1 98.94 228 VAL A O 1
ATOM 1692 N N . ASP A 1 229 ? -8.258 11.523 11.258 1 98.88 229 ASP A N 1
ATOM 1693 C CA . ASP A 1 229 ? -7.062 11.781 10.461 1 98.88 229 ASP A CA 1
ATOM 1694 C C . ASP A 1 229 ? -6.059 12.633 11.227 1 98.88 229 ASP A C 1
ATOM 1696 O O . ASP A 1 229 ? -6.266 13.836 11.414 1 98.88 229 ASP A O 1
ATOM 1700 N N . ALA A 1 230 ? -4.949 12 11.586 1 98.81 230 ALA A N 1
ATOM 1701 C CA . ALA A 1 230 ? -4.039 12.648 12.539 1 98.81 230 ALA A CA 1
ATOM 1702 C C . ALA A 1 230 ? -2.756 13.094 11.844 1 98.81 230 ALA A C 1
ATOM 1704 O O . ALA A 1 230 ? -1.779 13.453 12.508 1 98.81 230 ALA A O 1
ATOM 1705 N N . VAL A 1 231 ? -2.723 13.148 10.547 1 98.06 231 VAL A N 1
ATOM 1706 C CA . VAL A 1 231 ? -1.492 13.164 9.766 1 98.06 231 VAL A CA 1
ATOM 1707 C C . VAL A 1 231 ? -0.711 14.445 10.055 1 98.06 231 VAL A C 1
ATOM 1709 O O . VAL A 1 231 ? 0.521 14.453 10 1 98.06 231 VAL A O 1
ATOM 1712 N N . HIS A 1 232 ? -1.373 15.555 10.422 1 98.56 232 HIS A N 1
ATOM 1713 C CA . HIS A 1 232 ? -0.642 16.797 10.633 1 98.56 232 HIS A CA 1
ATOM 1714 C C . HIS A 1 232 ? -0.447 17.078 12.117 1 98.56 232 HIS A C 1
ATOM 1716 O O . HIS A 1 232 ? 0.089 18.125 12.492 1 98.56 232 HIS A O 1
ATOM 1722 N N . GLY A 1 233 ? -0.854 16.156 12.984 1 98.31 233 GLY A N 1
ATOM 1723 C CA . GLY A 1 233 ? -0.553 16.219 14.406 1 98.31 233 GLY A CA 1
ATOM 1724 C C . GLY A 1 233 ? 0.422 15.141 14.859 1 98.31 233 GLY A C 1
ATOM 1725 O O . GLY A 1 233 ? 1.228 15.375 15.758 1 98.31 233 GLY A O 1
ATOM 1726 N N . PHE A 1 234 ? 0.311 13.992 14.203 1 98.12 234 PHE A N 1
ATOM 1727 C CA . PHE A 1 234 ? 1.154 12.852 14.555 1 98.12 234 PHE A CA 1
ATOM 1728 C C . PHE A 1 234 ? 2.621 13.164 14.281 1 98.12 234 PHE A C 1
ATOM 1730 O O . PHE A 1 234 ? 3.002 13.438 13.141 1 98.12 234 PHE A O 1
ATOM 1737 N N . GLY A 1 235 ? 3.406 13.125 15.297 1 97.5 235 GLY A N 1
ATOM 1738 C CA . GLY A 1 235 ? 4.816 13.469 15.188 1 97.5 235 GLY A CA 1
ATOM 1739 C C . GLY A 1 235 ? 5.102 14.93 15.484 1 97.5 235 GLY A C 1
ATOM 1740 O O . GLY A 1 235 ? 6.234 15.289 15.805 1 97.5 235 GLY A O 1
ATOM 1741 N N . ALA A 1 236 ? 4.102 15.797 15.344 1 97.94 236 ALA A N 1
ATOM 1742 C CA . ALA A 1 236 ? 4.266 17.219 15.586 1 97.94 236 ALA A CA 1
ATOM 1743 C C . ALA A 1 236 ? 3.797 17.594 16.984 1 97.94 236 ALA A C 1
ATOM 1745 O O . ALA A 1 236 ? 4.293 18.562 17.578 1 97.94 236 ALA A O 1
ATOM 1746 N N . ARG A 1 237 ? 2.818 16.828 17.453 1 97.81 237 ARG A N 1
ATOM 1747 C CA . ARG A 1 237 ? 2.203 17.109 18.75 1 97.81 237 ARG A CA 1
ATOM 1748 C C . ARG A 1 237 ? 2.59 16.047 19.766 1 97.81 237 ARG A C 1
ATOM 1750 O O . ARG A 1 237 ? 3.031 14.953 19.406 1 97.81 237 ARG A O 1
ATOM 1757 N N . ARG A 1 238 ? 2.383 16.406 21 1 96.69 238 ARG A N 1
ATOM 1758 C CA . ARG A 1 238 ? 2.777 15.5 22.078 1 96.69 238 ARG A CA 1
ATOM 1759 C C . ARG A 1 238 ? 1.649 14.531 22.422 1 96.69 238 ARG A C 1
ATOM 1761 O O . ARG A 1 238 ? 1.891 13.461 23 1 96.69 238 ARG A O 1
ATOM 1768 N N . GLU A 1 239 ? 0.396 14.898 22.078 1 97.38 239 GLU A N 1
ATOM 1769 C CA . GLU A 1 239 ? -0.745 14.062 22.422 1 97.38 239 GLU A CA 1
ATOM 1770 C C . GLU A 1 239 ? -0.709 12.734 21.672 1 97.38 239 GLU A C 1
ATOM 1772 O O . GLU A 1 239 ? -0.319 12.688 20.5 1 97.38 239 GLU A O 1
ATOM 1777 N N . ARG A 1 240 ? -1.13 11.734 22.344 1 97.62 240 ARG A N 1
ATOM 1778 C CA . ARG A 1 240 ? -1.323 10.406 21.781 1 97.62 240 ARG A CA 1
ATOM 1779 C C . ARG A 1 240 ? -2.807 10.078 21.641 1 97.62 240 ARG A C 1
ATOM 1781 O O . ARG A 1 240 ? -3.658 10.82 22.141 1 97.62 240 ARG A O 1
ATOM 1788 N N . PRO A 1 241 ? -3.092 8.953 20.906 1 98.5 241 PRO A N 1
ATOM 1789 C CA . PRO A 1 241 ? -4.508 8.656 20.672 1 98.5 241 PRO A CA 1
ATOM 1790 C C . PRO A 1 241 ? -5.316 8.586 21.969 1 98.5 241 PRO A C 1
ATOM 1792 O O . PRO A 1 241 ? -6.457 9.055 22.016 1 98.5 241 PRO A O 1
ATOM 1795 N N . GLY A 1 242 ? -4.754 8.062 23.031 1 98.19 242 GLY A N 1
ATOM 1796 C CA . GLY A 1 242 ? -5.434 7.992 24.312 1 98.19 242 GLY A CA 1
ATOM 1797 C C . GLY A 1 242 ? -5.754 9.359 24.891 1 98.19 242 GLY A C 1
ATOM 1798 O O . GLY A 1 242 ? -6.816 9.555 25.484 1 98.19 242 GLY A O 1
ATOM 1799 N N . ASP A 1 243 ? -4.836 10.328 24.75 1 98.25 243 ASP A N 1
ATOM 1800 C CA . ASP A 1 243 ? -5.055 11.695 25.219 1 98.25 243 ASP A CA 1
ATOM 1801 C C . ASP A 1 243 ? -6.207 12.352 24.453 1 98.25 243 ASP A C 1
ATOM 1803 O O . ASP A 1 243 ? -6.914 13.195 25 1 98.25 243 ASP A O 1
ATOM 1807 N N . LEU A 1 244 ? -6.363 11.945 23.203 1 98.75 244 LEU A N 1
ATOM 1808 C CA . LEU A 1 244 ? -7.398 12.516 22.344 1 98.75 244 LEU A CA 1
ATOM 1809 C C . LEU A 1 244 ? -8.727 11.789 22.531 1 98.75 244 LEU A C 1
ATOM 1811 O O . LEU A 1 244 ? -9.773 12.258 22.078 1 98.75 244 LEU A O 1
ATOM 1815 N N . LYS A 1 245 ? -8.695 10.641 23.219 1 98.69 245 LYS A N 1
ATOM 1816 C CA . LYS A 1 245 ? -9.859 9.836 23.562 1 98.69 245 LYS A CA 1
ATOM 1817 C C . LYS A 1 245 ? -10.609 9.383 22.312 1 98.69 245 LYS A C 1
ATOM 1819 O O . LYS A 1 245 ? -11.836 9.453 22.25 1 98.69 245 LYS A O 1
ATOM 1824 N N . VAL A 1 246 ? -9.898 9.031 21.281 1 98.88 246 VAL A N 1
ATOM 1825 C CA . VAL A 1 246 ? -10.492 8.617 20.016 1 98.88 246 VAL A CA 1
ATOM 1826 C C . VAL A 1 246 ? -10.57 7.094 19.953 1 98.88 246 VAL A C 1
ATOM 1828 O O . VAL A 1 246 ? -9.977 6.406 20.781 1 98.88 246 VAL A O 1
ATOM 1831 N N . ASP A 1 247 ? -11.305 6.547 18.984 1 98.88 247 ASP A N 1
ATOM 1832 C CA . ASP A 1 247 ? -11.422 5.105 18.797 1 98.88 247 ASP A CA 1
ATOM 1833 C C . ASP A 1 247 ? -10.484 4.617 17.703 1 98.88 247 ASP A C 1
ATOM 1835 O O . ASP A 1 247 ? -10.039 3.467 17.719 1 98.88 247 ASP A O 1
ATOM 1839 N N . PHE A 1 248 ? -10.25 5.469 16.703 1 98.94 248 PHE A N 1
ATOM 1840 C CA . PHE A 1 248 ? -9.289 5.191 15.648 1 98.94 248 PHE A CA 1
ATOM 1841 C C . PHE A 1 248 ? -8.445 6.422 15.352 1 98.94 248 PHE A C 1
ATOM 1843 O O . PHE A 1 248 ? -8.93 7.551 15.414 1 98.94 248 PHE A O 1
ATOM 1850 N N . PHE A 1 249 ? -7.23 6.199 15.094 1 98.94 249 PHE A N 1
ATOM 1851 C CA . PHE A 1 249 ? -6.188 7.176 14.805 1 98.94 249 PHE A CA 1
ATOM 1852 C C . PHE A 1 249 ? -5.375 6.762 13.586 1 98.94 249 PHE A C 1
ATOM 1854 O O . PHE A 1 249 ? -4.746 5.699 13.586 1 98.94 249 PHE A O 1
ATOM 1861 N N . VAL A 1 250 ? -5.414 7.605 12.492 1 98.88 250 VAL A N 1
ATOM 1862 C CA . VAL A 1 250 ? -4.801 7.242 11.219 1 98.88 250 VAL A CA 1
ATOM 1863 C C . VAL A 1 250 ? -3.75 8.281 10.828 1 98.88 250 VAL A C 1
ATOM 1865 O O . VAL A 1 250 ? -4 9.484 10.914 1 98.88 250 VAL A O 1
ATOM 1868 N N . SER A 1 251 ? -2.604 7.805 10.375 1 98.69 251 SER A N 1
ATOM 1869 C CA . SER A 1 251 ? -1.59 8.734 9.891 1 98.69 251 SER A CA 1
ATOM 1870 C C . SER A 1 251 ? -0.594 8.031 8.969 1 98.69 251 SER A C 1
ATOM 1872 O O . SER A 1 251 ? -0.341 6.832 9.117 1 98.69 251 SER A O 1
ATOM 1874 N N . GLY A 1 252 ? -0.084 8.773 8.055 1 97.69 252 GLY A N 1
ATOM 1875 C CA . GLY A 1 252 ? 1.109 8.359 7.332 1 97.69 252 GLY A CA 1
ATOM 1876 C C . GLY A 1 252 ? 2.393 8.641 8.086 1 97.69 252 GLY A C 1
ATOM 1877 O O . GLY A 1 252 ? 2.4 9.438 9.031 1 97.69 252 GLY A O 1
ATOM 1878 N N . GLY A 1 253 ? 3.467 8.008 7.68 1 96.69 253 GLY A N 1
ATOM 1879 C CA . GLY A 1 253 ? 4.738 8.156 8.375 1 96.69 253 GLY A CA 1
ATOM 1880 C C . GLY A 1 253 ? 5.637 9.211 7.75 1 96.69 253 GLY A C 1
ATOM 1881 O O . GLY A 1 253 ? 6.625 9.625 8.359 1 96.69 253 GLY A O 1
ATOM 1882 N N . HIS A 1 254 ? 5.34 9.789 6.625 1 95.88 254 HIS A N 1
ATOM 1883 C CA . HIS A 1 254 ? 6.309 10.508 5.797 1 95.88 254 HIS A CA 1
ATOM 1884 C C . HIS A 1 254 ? 6.277 12 6.078 1 95.88 254 HIS A C 1
ATOM 1886 O O . HIS A 1 254 ? 6.984 12.773 5.43 1 95.88 254 HIS A O 1
ATOM 1892 N N . LYS A 1 255 ? 5.41 12.477 6.918 1 96.69 255 LYS A N 1
ATOM 1893 C CA . LYS A 1 255 ? 5.297 13.914 7.148 1 96.69 255 LYS A CA 1
ATOM 1894 C C . LYS A 1 255 ? 6.031 14.328 8.422 1 96.69 255 LYS A C 1
ATOM 1896 O O . LYS A 1 255 ? 7.262 14.391 8.438 1 96.69 255 LYS A O 1
ATOM 1901 N N . TRP A 1 256 ? 5.316 14.391 9.547 1 98 256 TRP A N 1
ATOM 1902 C CA . TRP A 1 256 ? 5.863 14.984 10.766 1 98 256 TRP A CA 1
ATOM 1903 C C . TRP A 1 256 ? 6.676 13.961 11.555 1 98 256 TRP A C 1
ATOM 1905 O O . TRP A 1 256 ? 7.512 14.328 12.383 1 98 256 TRP A O 1
ATOM 1915 N N . LEU A 1 257 ? 6.418 12.688 11.266 1 97.94 257 LEU A N 1
ATOM 1916 C CA . LEU A 1 257 ? 7.195 11.625 11.883 1 97.94 257 LEU A CA 1
ATOM 1917 C C . LEU A 1 257 ? 8.547 11.469 11.188 1 97.94 257 LEU A C 1
ATOM 1919 O O . LEU A 1 257 ? 9.477 10.883 11.758 1 97.94 257 LEU A O 1
ATOM 1923 N N . PHE A 1 258 ? 8.633 11.945 9.977 1 98 258 PHE A N 1
ATOM 1924 C CA . PHE A 1 258 ? 9.812 11.859 9.133 1 98 258 PHE A CA 1
ATOM 1925 C C . PHE A 1 258 ? 10.25 10.414 8.961 1 98 258 PHE A C 1
ATOM 1927 O O . PHE A 1 258 ? 11.453 10.117 8.953 1 98 258 PHE A O 1
ATOM 1934 N N . GLY A 1 259 ? 9.273 9.547 8.961 1 98.19 259 GLY A N 1
ATOM 1935 C CA . GLY A 1 259 ? 9.508 8.148 8.664 1 98.19 259 GLY A CA 1
ATOM 1936 C C . GLY A 1 259 ? 9.531 7.852 7.172 1 98.19 259 GLY A C 1
ATOM 1937 O O . GLY A 1 259 ? 9.461 8.766 6.352 1 98.19 259 GLY A O 1
ATOM 1938 N N . PRO A 1 260 ? 9.625 6.539 6.887 1 98.12 260 PRO A N 1
ATOM 1939 C CA . PRO A 1 260 ? 9.703 6.16 5.477 1 98.12 260 PRO A CA 1
ATOM 1940 C C . PRO A 1 260 ? 8.422 6.477 4.707 1 98.12 260 PRO A C 1
ATOM 1942 O O . PRO A 1 260 ? 7.316 6.301 5.238 1 98.12 260 PRO A O 1
ATOM 1945 N N . ARG A 1 261 ? 8.586 6.957 3.502 1 96.06 261 ARG A N 1
ATOM 1946 C CA . ARG A 1 261 ? 7.449 7.094 2.598 1 96.06 261 ARG A CA 1
ATOM 1947 C C . ARG A 1 261 ? 6.781 5.746 2.352 1 96.06 261 ARG A C 1
ATOM 1949 O O . ARG A 1 261 ? 7.434 4.699 2.424 1 96.06 261 ARG A O 1
ATOM 1956 N N . GLY A 1 262 ? 5.5 5.797 2.041 1 96.62 262 GLY A N 1
ATOM 1957 C CA . GLY A 1 262 ? 4.797 4.551 1.802 1 96.62 262 GLY A CA 1
ATOM 1958 C C . GLY A 1 262 ? 4.477 3.789 3.076 1 96.62 262 GLY A C 1
ATOM 1959 O O . GLY A 1 262 ? 4.285 2.572 3.047 1 96.62 262 GLY A O 1
ATOM 1960 N N . THR A 1 263 ? 4.504 4.43 4.18 1 98 263 THR A N 1
ATOM 1961 C CA . THR A 1 263 ? 4.141 3.793 5.438 1 98 263 THR A CA 1
ATOM 1962 C C . THR A 1 263 ? 3.064 4.598 6.16 1 98 263 THR A C 1
ATOM 1964 O O . THR A 1 263 ? 2.873 5.781 5.879 1 98 263 THR A O 1
ATOM 1967 N N . GLY A 1 264 ? 2.328 3.955 7.043 1 98.19 264 GLY A N 1
ATOM 1968 C CA . GLY A 1 264 ? 1.297 4.57 7.863 1 98.19 264 GLY A CA 1
ATOM 1969 C C . GLY A 1 264 ? 0.89 3.717 9.055 1 98.19 264 GLY A C 1
ATOM 1970 O O . GLY A 1 264 ? 1.272 2.549 9.141 1 98.19 264 GLY A O 1
ATOM 1971 N N . VAL A 1 265 ? 0.207 4.324 10 1 98.69 265 VAL A N 1
ATOM 1972 C CA . VAL A 1 265 ? -0.343 3.629 11.156 1 98.69 265 VAL A CA 1
ATOM 1973 C C . VAL A 1 265 ? -1.859 3.803 11.195 1 98.69 265 VAL A C 1
ATOM 1975 O O . VAL A 1 265 ? -2.375 4.871 10.852 1 98.69 265 VAL A O 1
ATOM 1978 N N . LEU A 1 266 ? -2.518 2.771 11.484 1 98.88 266 LEU A N 1
ATOM 1979 C CA . LEU A 1 266 ? -3.926 2.736 11.867 1 98.88 266 LEU A CA 1
ATOM 1980 C C . LEU A 1 266 ? -4.098 2.148 13.258 1 98.88 266 LEU A C 1
ATOM 1982 O O . LEU A 1 266 ? -4.066 0.928 13.438 1 98.88 266 LEU A O 1
ATOM 1986 N N . TRP A 1 267 ? -4.223 3.045 14.211 1 98.88 267 TRP A N 1
ATOM 1987 C CA . TRP A 1 267 ? -4.355 2.689 15.617 1 98.88 267 TRP A CA 1
ATOM 1988 C C . TRP A 1 267 ? -5.824 2.621 16.031 1 98.88 267 TRP A C 1
ATOM 1990 O O . TRP A 1 267 ? -6.637 3.436 15.578 1 98.88 267 TRP A O 1
ATOM 2000 N N . GLY A 1 268 ? -6.172 1.629 16.938 1 98.88 268 GLY A N 1
ATOM 2001 C CA . GLY A 1 268 ? -7.555 1.533 17.375 1 98.88 268 GLY A CA 1
ATOM 2002 C C . GLY A 1 268 ? -7.695 0.99 18.781 1 98.88 268 GLY A C 1
ATOM 2003 O O . GLY A 1 268 ? -6.801 0.304 19.281 1 98.88 268 GLY A O 1
ATOM 2004 N N . THR A 1 269 ? -8.828 1.294 19.406 1 98.56 269 THR A N 1
ATOM 2005 C CA . THR A 1 269 ? -9.219 0.702 20.688 1 98.56 269 THR A CA 1
ATOM 2006 C C . THR A 1 269 ? -9.883 -0.654 20.469 1 98.56 269 THR A C 1
ATOM 2008 O O . THR A 1 269 ? -10.25 -1.002 19.344 1 98.56 269 THR A O 1
ATOM 2011 N N . LYS A 1 270 ? -10 -1.378 21.562 1 97.5 270 LYS A N 1
ATOM 2012 C CA . LYS A 1 270 ? -10.719 -2.645 21.5 1 97.5 270 LYS A CA 1
ATOM 2013 C C . LYS A 1 270 ? -12.141 -2.441 20.984 1 97.5 270 LYS A C 1
ATOM 2015 O O . LYS A 1 270 ? -12.609 -3.186 20.109 1 97.5 270 LYS A O 1
ATOM 2020 N N . ALA A 1 271 ? -12.828 -1.429 21.484 1 97 271 ALA A N 1
ATOM 2021 C CA . ALA A 1 271 ? -14.195 -1.136 21.062 1 97 271 ALA A CA 1
ATOM 2022 C C . ALA A 1 271 ? -14.266 -0.822 19.578 1 97 271 ALA A C 1
ATOM 2024 O O . ALA A 1 271 ? -15.203 -1.229 18.891 1 97 271 ALA A O 1
ATOM 2025 N N . GLY A 1 272 ? -13.289 -0.047 19.078 1 98.38 272 GLY A N 1
ATOM 2026 C CA . GLY A 1 272 ? -13.227 0.238 17.656 1 98.38 272 GLY A CA 1
ATOM 2027 C C . GLY A 1 272 ? -13.031 -1.004 16.812 1 98.38 272 GLY A C 1
ATOM 2028 O O . GLY A 1 272 ? -13.812 -1.261 15.891 1 98.38 272 GLY A O 1
ATOM 2029 N N . TRP A 1 273 ? -12.047 -1.803 17.172 1 98.44 273 TRP A N 1
ATOM 2030 C CA . TRP A 1 273 ? -11.688 -2.973 16.375 1 98.44 273 TRP A CA 1
ATOM 2031 C C . TRP A 1 273 ? -12.812 -4 16.391 1 98.44 273 TRP A C 1
ATOM 2033 O O . TRP A 1 273 ? -12.992 -4.75 15.422 1 98.44 273 TRP A O 1
ATOM 2043 N N . ASP A 1 274 ? -13.609 -4.066 17.453 1 97.38 274 ASP A N 1
ATOM 2044 C CA . ASP A 1 274 ? -14.75 -4.969 17.5 1 97.38 274 ASP A CA 1
ATOM 2045 C C . ASP A 1 274 ? -15.766 -4.637 16.406 1 97.38 274 ASP A C 1
ATOM 2047 O O . ASP A 1 274 ? -16.609 -5.469 16.062 1 97.38 274 ASP A O 1
ATOM 2051 N N . ARG A 1 275 ? -15.719 -3.477 15.883 1 97.94 275 ARG A N 1
ATOM 2052 C CA . ARG A 1 275 ? -16.641 -3.014 14.852 1 97.94 275 ARG A CA 1
ATOM 2053 C C . ARG A 1 275 ? -15.938 -2.879 13.508 1 97.94 275 ARG A C 1
ATOM 2055 O O . ARG A 1 275 ? -16.266 -1.995 12.711 1 97.94 275 ARG A O 1
ATOM 2062 N N . TYR A 1 276 ? -14.945 -3.697 13.328 1 98.5 276 TYR A N 1
ATOM 2063 C CA . TYR A 1 276 ? -14.133 -3.562 12.125 1 98.5 276 TYR A CA 1
ATOM 2064 C C . TYR A 1 276 ? -13.883 -4.922 11.477 1 98.5 276 TYR A C 1
ATOM 2066 O O . TYR A 1 276 ? -13.609 -5.902 12.172 1 98.5 276 TYR A O 1
ATOM 2074 N N . THR A 1 277 ? -14.07 -5.059 10.188 1 98.38 277 THR A N 1
ATOM 2075 C CA . THR A 1 277 ? -13.688 -6.203 9.367 1 98.38 277 THR A CA 1
ATOM 2076 C C . THR A 1 277 ? -12.719 -5.773 8.266 1 98.38 277 THR A C 1
ATOM 2078 O O . THR A 1 277 ? -13.055 -4.93 7.43 1 98.38 277 THR A O 1
ATOM 2081 N N . PRO A 1 278 ? -11.562 -6.359 8.172 1 98.56 278 PRO A N 1
ATOM 2082 C CA . PRO A 1 278 ? -10.531 -5.918 7.23 1 98.56 278 PRO A CA 1
ATOM 2083 C C . PRO A 1 278 ? -10.977 -6.02 5.773 1 98.56 278 PRO A C 1
ATOM 2085 O O . PRO A 1 278 ? -11.766 -6.906 5.43 1 98.56 278 PRO A O 1
ATOM 2088 N N . VAL A 1 279 ? -10.406 -5.117 4.941 1 98.62 279 VAL A N 1
ATOM 2089 C CA . VAL A 1 279 ? -10.633 -5.109 3.498 1 98.62 279 VAL A CA 1
ATOM 2090 C C . VAL A 1 279 ? -9.609 -6.008 2.811 1 98.62 279 VAL A C 1
ATOM 2092 O O . VAL A 1 279 ? -9.945 -6.758 1.891 1 98.62 279 VAL A O 1
ATOM 2095 N N . VAL A 1 280 ? -8.375 -5.898 3.225 1 98.75 280 VAL A N 1
ATOM 2096 C CA . VAL A 1 280 ? -7.262 -6.684 2.703 1 98.75 280 VAL A CA 1
ATOM 2097 C C . VAL A 1 280 ? -6.824 -7.715 3.74 1 98.75 280 VAL A C 1
ATOM 2099 O O . VAL A 1 280 ? -6.598 -7.375 4.906 1 98.75 280 VAL A O 1
ATOM 2102 N N . PRO A 1 281 ? -6.684 -8.992 3.346 1 98.19 281 PRO A N 1
ATOM 2103 C CA . PRO A 1 281 ? -6.266 -10.008 4.316 1 98.19 281 PRO A CA 1
ATOM 2104 C C . PRO A 1 281 ? -4.848 -9.781 4.832 1 98.19 281 PRO A C 1
ATOM 2106 O O . PRO A 1 281 ? -3.971 -9.352 4.078 1 98.19 281 PRO A O 1
ATOM 2109 N N . SER A 1 282 ? -4.672 -10.125 6.09 1 97.69 282 SER A N 1
ATOM 2110 C CA . SER A 1 282 ? -3.352 -10.086 6.707 1 97.69 282 SER A CA 1
ATOM 2111 C C . SER A 1 282 ? -2.527 -11.312 6.32 1 97.69 282 SER A C 1
ATOM 2113 O O . SER A 1 282 ? -3.074 -12.391 6.098 1 97.69 282 SER A O 1
ATOM 2115 N N . PHE A 1 283 ? -1.236 -11.125 6.234 1 96.12 283 PHE A N 1
ATOM 2116 C CA . PHE A 1 283 ? -0.333 -12.25 6.008 1 96.12 283 PHE A CA 1
ATOM 2117 C C . PHE A 1 283 ? 0.357 -12.664 7.301 1 96.12 283 PHE A C 1
ATOM 2119 O O . PHE A 1 283 ? 1.397 -13.32 7.273 1 96.12 283 PHE A O 1
ATOM 2126 N N . SER A 1 284 ? -0.217 -12.219 8.406 1 93.75 284 SER A N 1
ATOM 2127 C CA . SER A 1 284 ? 0.358 -12.688 9.664 1 93.75 284 SER A CA 1
ATOM 2128 C C . SER A 1 284 ? 0.377 -14.211 9.727 1 93.75 284 SER A C 1
ATOM 2130 O O . SER A 1 284 ? -0.485 -14.867 9.148 1 93.75 284 SER A O 1
ATOM 2132 N N . ARG A 1 285 ? 1.372 -14.703 10.453 1 90.56 285 ARG A N 1
ATOM 2133 C CA . ARG A 1 285 ? 1.511 -16.141 10.578 1 90.56 285 ARG A CA 1
ATOM 2134 C C . ARG A 1 285 ? 0.24 -16.766 11.156 1 90.56 285 ARG A C 1
ATOM 2136 O O . ARG A 1 285 ? -0.183 -17.844 10.719 1 90.56 285 ARG A O 1
ATOM 2143 N N . ALA A 1 286 ? -0.333 -16.078 12.062 1 91 286 ALA A N 1
ATOM 2144 C CA . ALA A 1 286 ? -1.54 -16.609 12.695 1 91 286 ALA A CA 1
ATOM 2145 C C . ALA A 1 286 ? -2.707 -16.641 11.711 1 91 286 ALA A C 1
ATOM 2147 O O . ALA A 1 286 ? -3.48 -17.594 11.68 1 91 286 ALA A O 1
ATOM 2148 N N . ALA A 1 287 ? -2.857 -15.633 10.906 1 93.62 287 ALA A N 1
ATOM 2149 C CA . ALA A 1 287 ? -3.967 -15.562 9.961 1 93.62 287 ALA A CA 1
ATOM 2150 C C . ALA A 1 287 ? -3.842 -16.625 8.883 1 93.62 287 ALA A C 1
ATOM 2152 O O . ALA A 1 287 ? -4.758 -17.438 8.68 1 93.62 287 ALA A O 1
ATOM 2153 N N . ILE A 1 288 ? -2.672 -16.703 8.258 1 94.38 288 ILE A N 1
ATOM 2154 C CA . ILE A 1 288 ? -2.459 -17.703 7.219 1 94.38 288 ILE A CA 1
ATOM 2155 C C . ILE A 1 288 ? -2.477 -19.094 7.832 1 94.38 288 ILE A C 1
ATOM 2157 O O . ILE A 1 288 ? -3.035 -20.031 7.25 1 94.38 288 ILE A O 1
ATOM 2161 N N . GLY A 1 289 ? -1.849 -19.172 8.992 1 93.94 289 GLY A N 1
ATOM 2162 C CA . GLY A 1 289 ? -1.829 -20.453 9.68 1 93.94 289 GLY A CA 1
ATOM 2163 C C . GLY A 1 289 ? -3.215 -20.984 9.977 1 93.94 289 GLY A C 1
ATOM 2164 O O . GLY A 1 289 ? -3.463 -22.188 9.852 1 93.94 289 GLY A O 1
ATOM 2165 N N . SER A 1 290 ? -4.078 -20.125 10.367 1 94.44 290 SER A N 1
ATOM 2166 C CA . SER A 1 290 ? -5.457 -20.516 10.625 1 94.44 290 SER A CA 1
ATOM 2167 C C . SER A 1 290 ? -6.125 -21.047 9.359 1 94.44 290 SER A C 1
ATOM 2169 O O . SER A 1 290 ? -6.879 -22.031 9.414 1 94.44 290 SER A O 1
ATOM 2171 N N . TRP A 1 291 ? -5.832 -20.422 8.258 1 94.94 291 TRP A N 1
ATOM 2172 C CA . TRP A 1 291 ? -6.379 -20.859 6.977 1 94.94 291 TRP A CA 1
ATOM 2173 C C . TRP A 1 291 ? -5.801 -22.219 6.578 1 94.94 291 TRP A C 1
ATOM 2175 O O . TRP A 1 291 ? -6.531 -23.094 6.105 1 94.94 291 TRP A O 1
ATOM 2185 N N . ILE A 1 292 ? -4.531 -22.453 6.832 1 95.12 292 ILE A N 1
ATOM 2186 C CA . ILE A 1 292 ? -3.836 -23.672 6.441 1 95.12 292 ILE A CA 1
ATOM 2187 C C . ILE A 1 292 ? -4.312 -24.828 7.305 1 95.12 292 ILE A C 1
ATOM 2189 O O . ILE A 1 292 ? -4.574 -25.922 6.797 1 95.12 292 ILE A O 1
ATOM 2193 N N . THR A 1 293 ? -4.531 -24.594 8.617 1 93.69 293 THR A N 1
ATOM 2194 C CA . THR A 1 293 ? -4.762 -25.688 9.562 1 93.69 293 THR A CA 1
ATOM 2195 C C . THR A 1 293 ? -6.254 -25.891 9.789 1 93.69 293 THR A C 1
ATOM 2197 O O . THR A 1 293 ? -6.668 -26.922 10.312 1 93.69 293 THR A O 1
ATOM 2200 N N . GLY A 1 294 ? -7.039 -24.891 9.406 1 92.88 294 GLY A N 1
ATOM 2201 C CA . GLY A 1 294 ? -8.461 -24.922 9.719 1 92.88 294 GLY A CA 1
ATOM 2202 C C . GLY A 1 294 ? -8.75 -24.656 11.188 1 92.88 294 GLY A C 1
ATOM 2203 O O . GLY A 1 294 ? -9.875 -24.859 11.648 1 92.88 294 GLY A O 1
ATOM 2204 N N . ARG A 1 295 ? -7.73 -24.219 11.945 1 91.81 295 ARG A N 1
ATOM 2205 C CA . ARG A 1 295 ? -7.863 -23.922 13.367 1 91.81 295 ARG A CA 1
ATOM 2206 C C . ARG A 1 295 ? -7.629 -22.438 13.633 1 91.81 295 ARG A C 1
ATOM 2208 O O . ARG A 1 295 ? -6.492 -21.969 13.586 1 91.81 295 ARG A O 1
ATOM 2215 N N . PRO A 1 296 ? -8.688 -21.812 13.984 1 89.06 296 PRO A N 1
ATOM 2216 C CA . PRO A 1 296 ? -8.523 -20.391 14.227 1 89.06 296 PRO A CA 1
ATOM 2217 C C . PRO A 1 296 ? -7.551 -20.078 15.367 1 89.06 296 PRO A C 1
ATOM 2219 O O . PRO A 1 296 ? -7.531 -20.797 16.375 1 89.06 296 PRO A O 1
ATOM 2222 N N . GLN A 1 297 ? -6.688 -19.234 15.203 1 88.69 297 GLN A N 1
ATOM 2223 C CA . GLN A 1 297 ? -5.75 -18.719 16.203 1 88.69 297 GLN A CA 1
ATOM 2224 C C . GLN A 1 297 ? -6.027 -17.25 16.516 1 88.69 297 GLN A C 1
ATOM 2226 O O . GLN A 1 297 ? -6.457 -16.5 15.648 1 88.69 297 GLN A O 1
ATOM 2231 N N . PRO A 1 298 ? -5.84 -16.953 17.781 1 86.81 298 PRO A N 1
ATOM 2232 C CA . PRO A 1 298 ? -6.008 -15.531 18.094 1 86.81 298 PRO A CA 1
ATOM 2233 C C . PRO A 1 298 ? -4.965 -14.648 17.422 1 86.81 298 PRO A C 1
ATOM 2235 O O . PRO A 1 298 ? -3.779 -14.984 17.406 1 86.81 298 PRO A O 1
ATOM 2238 N N . VAL A 1 299 ? -5.387 -13.664 16.828 1 88 299 VAL A N 1
ATOM 2239 C CA . VAL A 1 299 ? -4.539 -12.656 16.188 1 88 299 VAL A CA 1
ATOM 2240 C C . VAL A 1 299 ? -4.918 -11.266 16.703 1 88 299 VAL A C 1
ATOM 2242 O O . VAL A 1 299 ? -6.102 -10.914 16.719 1 88 299 VAL A O 1
ATOM 2245 N N . PRO A 1 300 ? -3.881 -10.492 17.203 1 94.38 300 PRO A N 1
ATOM 2246 C CA . PRO A 1 300 ? -4.219 -9.117 17.578 1 94.38 300 PRO A CA 1
ATOM 2247 C C . PRO A 1 300 ? -4.902 -8.352 16.438 1 94.38 300 PRO A C 1
ATOM 2249 O O . PRO A 1 300 ? -4.547 -8.516 15.273 1 94.38 300 PRO A O 1
ATOM 2252 N N . PRO A 1 301 ? -5.859 -7.496 16.812 1 96.81 301 PRO A N 1
ATOM 2253 C CA . PRO A 1 301 ? -6.652 -6.824 15.773 1 96.81 301 PRO A CA 1
ATOM 2254 C C . PRO A 1 301 ? -5.809 -5.953 14.852 1 96.81 301 PRO A C 1
ATOM 2256 O O . PRO A 1 301 ? -6.102 -5.852 13.656 1 96.81 301 PRO A O 1
ATOM 2259 N N . GLY A 1 302 ? -4.828 -5.336 15.422 1 97.75 302 GLY A N 1
ATOM 2260 C CA . GLY A 1 302 ? -3.945 -4.555 14.562 1 97.75 302 GLY A CA 1
ATOM 2261 C C . GLY A 1 302 ? -3.248 -5.391 13.508 1 97.75 302 GLY A C 1
ATOM 2262 O O . GLY A 1 302 ? -3.107 -4.965 12.359 1 97.75 302 GLY A O 1
ATOM 2263 N N . ASP A 1 303 ? -2.807 -6.566 13.844 1 96.69 303 ASP A N 1
ATOM 2264 C CA . ASP A 1 303 ? -2.174 -7.48 12.898 1 96.69 303 ASP A CA 1
ATOM 2265 C C . ASP A 1 303 ? -3.162 -7.938 11.828 1 96.69 303 ASP A C 1
ATOM 2267 O O . ASP A 1 303 ? -2.814 -8.016 10.648 1 96.69 303 ASP A O 1
ATOM 2271 N N . LEU A 1 304 ? -4.324 -8.242 12.273 1 97 304 LEU A N 1
ATOM 2272 C CA . LEU A 1 304 ? -5.355 -8.695 11.344 1 97 304 LEU A CA 1
ATOM 2273 C C . LEU A 1 304 ? -5.734 -7.586 10.367 1 97 304 LEU A C 1
ATOM 2275 O O . LEU A 1 304 ? -6.086 -7.863 9.219 1 97 304 LEU A O 1
ATOM 2279 N N . ALA A 1 305 ? -5.605 -6.375 10.852 1 98.44 305 ALA A N 1
ATOM 2280 C CA . ALA A 1 305 ? -6.02 -5.23 10.039 1 98.44 305 ALA A CA 1
ATOM 2281 C C . ALA A 1 305 ? -4.871 -4.734 9.164 1 98.44 305 ALA A C 1
ATOM 2283 O O . ALA A 1 305 ? -5.062 -3.859 8.32 1 98.44 305 ALA A O 1
ATOM 2284 N N . THR A 1 306 ? -3.648 -5.246 9.367 1 98.5 306 THR A N 1
ATOM 2285 C CA . THR A 1 306 ? -2.525 -4.895 8.508 1 98.5 306 THR A CA 1
ATOM 2286 C C . THR A 1 306 ? -2.646 -5.586 7.152 1 98.5 306 THR A C 1
ATOM 2288 O O . THR A 1 306 ? -2.672 -6.816 7.078 1 98.5 306 THR A O 1
ATOM 2291 N N . PRO A 1 307 ? -2.719 -4.73 6.078 1 98.19 307 PRO A N 1
ATOM 2292 C CA . PRO A 1 307 ? -2.812 -5.367 4.762 1 98.19 307 PRO A CA 1
ATOM 2293 C C . PRO A 1 307 ? -1.646 -6.312 4.477 1 98.19 307 PRO A C 1
ATOM 2295 O O . PRO A 1 307 ? -0.484 -5.93 4.641 1 98.19 307 PRO A O 1
ATOM 2298 N N . GLY A 1 308 ? -2.025 -7.508 4.039 1 97.19 308 GLY A N 1
ATOM 2299 C CA . GLY A 1 308 ? -1.014 -8.5 3.701 1 97.19 308 GLY A CA 1
ATOM 2300 C C . GLY A 1 308 ? -0.399 -8.281 2.332 1 97.19 308 GLY A C 1
ATOM 2301 O O . GLY A 1 308 ? -0.556 -7.207 1.74 1 97.19 308 GLY A O 1
ATOM 2302 N N . GLY A 1 309 ? 0.351 -9.305 1.866 1 95.5 309 GLY A N 1
ATOM 2303 C CA . GLY A 1 309 ? 1.133 -9.195 0.646 1 95.5 309 GLY A CA 1
ATOM 2304 C C . GLY A 1 309 ? 2.568 -8.773 0.894 1 95.5 309 GLY A C 1
ATOM 2305 O O . GLY A 1 309 ? 2.916 -8.359 2.002 1 95.5 309 GLY A O 1
ATOM 2306 N N . TYR A 1 310 ? 3.359 -9.016 -0.118 1 93.75 310 TYR A N 1
ATOM 2307 C CA . TYR A 1 310 ? 4.758 -8.617 0.004 1 93.75 310 TYR A CA 1
ATOM 2308 C C . TYR A 1 310 ? 4.945 -7.156 -0.386 1 93.75 310 TYR A C 1
ATOM 2310 O O . TYR A 1 310 ? 4.969 -6.824 -1.573 1 93.75 310 TYR A O 1
ATOM 2318 N N . HIS A 1 311 ? 5 -6.336 0.635 1 92.69 311 HIS A N 1
ATOM 2319 C CA . HIS A 1 311 ? 5.117 -4.887 0.516 1 92.69 311 HIS A CA 1
ATOM 2320 C C . HIS A 1 311 ? 6.578 -4.449 0.554 1 92.69 311 HIS A C 1
ATOM 2322 O O . HIS A 1 311 ? 7.484 -5.281 0.455 1 92.69 311 HIS A O 1
ATOM 2328 N N . THR A 1 312 ? 6.754 -3.123 0.559 1 96.25 312 THR A N 1
ATOM 2329 C CA . THR A 1 312 ? 8.109 -2.604 0.69 1 96.25 312 THR A CA 1
ATOM 2330 C C . THR A 1 312 ? 8.625 -2.803 2.111 1 96.25 312 THR A C 1
ATOM 2332 O O . THR A 1 312 ? 8.641 -1.865 2.91 1 96.25 312 THR A O 1
ATOM 2335 N N . PHE A 1 313 ? 9.125 -3.969 2.336 1 96.94 313 PHE A N 1
ATOM 2336 C CA . PHE A 1 313 ? 9.516 -4.406 3.672 1 96.94 313 PHE A CA 1
ATOM 2337 C C . PHE A 1 313 ? 10.562 -3.471 4.266 1 96.94 313 PHE A C 1
ATOM 2339 O O . PHE A 1 313 ? 10.484 -3.109 5.441 1 96.94 313 PHE A O 1
ATOM 2346 N N . GLU A 1 314 ? 11.555 -3.135 3.473 1 97.88 314 GLU A N 1
ATOM 2347 C CA . GLU A 1 314 ? 12.664 -2.334 3.984 1 97.88 314 GLU A CA 1
ATOM 2348 C C . GLU A 1 314 ? 12.18 -0.978 4.488 1 97.88 314 GLU A C 1
ATOM 2350 O O . GLU A 1 314 ? 12.742 -0.42 5.43 1 97.88 314 GLU A O 1
ATOM 2355 N N . TYR A 1 315 ? 11.094 -0.448 3.861 1 98.31 315 TYR A N 1
ATOM 2356 C CA . TYR A 1 315 ? 10.516 0.806 4.336 1 98.31 315 TYR A CA 1
ATOM 2357 C C . TYR A 1 315 ? 9.703 0.586 5.602 1 98.31 315 TYR A C 1
ATOM 2359 O O . TYR A 1 315 ? 9.82 1.349 6.566 1 98.31 315 TYR A O 1
ATOM 2367 N N . ARG A 1 316 ? 8.883 -0.431 5.625 1 98 316 ARG A N 1
ATOM 2368 C CA . ARG A 1 316 ? 8.078 -0.725 6.805 1 98 316 ARG A CA 1
ATOM 2369 C C . ARG A 1 316 ? 8.969 -0.992 8.016 1 98 316 ARG A C 1
ATOM 2371 O O . ARG A 1 316 ? 8.719 -0.464 9.102 1 98 316 ARG A O 1
ATOM 2378 N N . TRP A 1 317 ? 10.016 -1.788 7.824 1 98.62 317 TRP A N 1
ATOM 2379 C CA . TRP A 1 317 ? 10.898 -2.148 8.93 1 98.62 317 TRP A CA 1
ATOM 2380 C C . TRP A 1 317 ? 11.68 -0.938 9.422 1 98.62 317 TRP A C 1
ATOM 2382 O O . TRP A 1 317 ? 12.008 -0.837 10.609 1 98.62 317 TRP A O 1
ATOM 2392 N N . ALA A 1 318 ? 11.883 0.033 8.555 1 98.69 318 ALA A N 1
ATOM 2393 C CA . ALA A 1 318 ? 12.656 1.223 8.906 1 98.69 318 ALA A CA 1
ATOM 2394 C C . ALA A 1 318 ? 11.812 2.193 9.734 1 98.69 318 ALA A C 1
ATOM 2396 O O . ALA A 1 318 ? 12.336 3.189 10.242 1 98.69 318 ALA A O 1
ATOM 2397 N N . LEU A 1 319 ? 10.555 1.938 9.914 1 98.62 319 LEU A N 1
ATOM 2398 C CA . LEU A 1 319 ? 9.719 2.76 10.781 1 98.62 319 LEU A CA 1
ATOM 2399 C C . LEU A 1 319 ? 10.297 2.818 12.188 1 98.62 319 LEU A C 1
ATOM 2401 O O . LEU A 1 319 ? 10.164 3.834 12.875 1 98.62 319 LEU A O 1
ATOM 2405 N N . THR A 1 320 ? 10.938 1.747 12.594 1 98.62 320 THR A N 1
ATOM 2406 C CA . THR A 1 320 ? 11.547 1.693 13.914 1 98.62 320 THR A CA 1
ATOM 2407 C C . THR A 1 320 ? 12.57 2.814 14.086 1 98.62 320 THR A C 1
ATOM 2409 O O . THR A 1 320 ? 12.656 3.422 15.156 1 98.62 320 THR A O 1
ATOM 2412 N N . ALA A 1 321 ? 13.281 3.109 13.031 1 98.56 321 ALA A N 1
ATOM 2413 C CA . ALA A 1 321 ? 14.289 4.164 13.078 1 98.56 321 ALA A CA 1
ATOM 2414 C C . ALA A 1 321 ? 13.648 5.531 13.273 1 98.56 321 ALA A C 1
ATOM 2416 O O . ALA A 1 321 ? 14.211 6.402 13.945 1 98.56 321 ALA A O 1
ATOM 2417 N N . ALA A 1 322 ? 12.492 5.758 12.695 1 98.5 322 ALA A N 1
ATOM 2418 C CA . ALA A 1 322 ? 11.789 7.023 12.859 1 98.5 322 ALA A CA 1
ATOM 2419 C C . ALA A 1 322 ? 11.289 7.191 14.289 1 98.5 322 ALA A C 1
ATOM 2421 O O . ALA A 1 322 ? 11.453 8.25 14.898 1 98.5 322 ALA A O 1
ATOM 2422 N N . PHE A 1 323 ? 10.648 6.137 14.82 1 98.44 323 PHE A N 1
ATOM 2423 C CA . PHE A 1 323 ? 10.195 6.18 16.203 1 98.44 323 PHE A CA 1
ATOM 2424 C C . PHE A 1 323 ? 11.367 6.398 17.156 1 98.44 323 PHE A C 1
ATOM 2426 O O . PHE A 1 323 ? 11.25 7.145 18.141 1 98.44 323 PHE A O 1
ATOM 2433 N N . ASP A 1 324 ? 12.461 5.762 16.844 1 97.88 324 ASP A N 1
ATOM 2434 C CA . ASP A 1 324 ? 13.648 5.91 17.688 1 97.88 324 ASP A CA 1
ATOM 2435 C C . ASP A 1 324 ? 14.18 7.344 17.641 1 97.88 324 ASP A C 1
ATOM 2437 O O . ASP A 1 324 ? 14.633 7.875 18.656 1 97.88 324 ASP A O 1
ATOM 2441 N N . LEU A 1 325 ? 14.18 7.93 16.469 1 97.88 325 LEU A N 1
ATOM 2442 C CA . LEU A 1 325 ? 14.602 9.32 16.344 1 97.88 325 LEU A CA 1
ATOM 2443 C C . LEU A 1 325 ? 13.781 10.227 17.266 1 97.88 325 LEU A C 1
ATOM 2445 O O . LEU A 1 325 ? 14.336 11.055 17.984 1 97.88 325 LEU A O 1
ATOM 2449 N N . HIS A 1 326 ? 12.484 10.062 17.25 1 98.19 326 HIS A N 1
ATOM 2450 C CA . HIS A 1 326 ? 11.594 10.852 18.094 1 98.19 326 HIS A CA 1
ATOM 2451 C C . HIS A 1 326 ? 11.859 10.586 19.562 1 98.19 326 HIS A C 1
ATOM 2453 O O . HIS A 1 326 ? 11.836 11.516 20.391 1 98.19 326 HIS A O 1
ATOM 2459 N N . ARG A 1 327 ? 12.094 9.328 19.875 1 97.25 327 ARG A N 1
ATOM 2460 C CA . ARG A 1 327 ? 12.375 8.969 21.25 1 97.25 327 ARG A CA 1
ATOM 2461 C C . ARG A 1 327 ? 13.656 9.625 21.75 1 97.25 327 ARG A C 1
ATOM 2463 O O . ARG A 1 327 ? 13.703 10.164 22.859 1 97.25 327 ARG A O 1
ATOM 2470 N N . ARG A 1 328 ? 14.648 9.625 20.922 1 97.44 328 ARG A N 1
ATOM 2471 C CA . ARG A 1 328 ? 15.945 10.172 21.297 1 97.44 328 ARG A CA 1
ATOM 2472 C C . ARG A 1 328 ? 15.875 11.688 21.453 1 97.44 328 ARG A C 1
ATOM 2474 O O . ARG A 1 328 ? 16.484 12.25 22.359 1 97.44 328 ARG A O 1
ATOM 2481 N N . ILE A 1 329 ? 15.117 12.352 20.609 1 98.12 329 ILE A N 1
ATOM 2482 C CA . ILE A 1 329 ? 14.977 13.805 20.703 1 98.12 329 ILE A CA 1
ATOM 2483 C C . ILE A 1 329 ? 14.031 14.156 21.859 1 98.12 329 ILE A C 1
ATOM 2485 O O . ILE A 1 329 ? 14.281 15.109 22.594 1 98.12 329 ILE A O 1
ATOM 2489 N N . GLY A 1 330 ? 12.977 13.352 21.984 1 97.25 330 GLY A N 1
ATOM 2490 C CA . GLY A 1 330 ? 11.898 13.609 22.922 1 97.25 330 GLY A CA 1
ATOM 2491 C C . GLY A 1 330 ? 10.68 14.227 22.266 1 97.25 330 GLY A C 1
ATOM 2492 O O . GLY A 1 330 ? 10.758 15.32 21.703 1 97.25 330 GLY A O 1
ATOM 2493 N N . ALA A 1 331 ? 9.578 13.586 22.438 1 93.75 331 ALA A N 1
ATOM 2494 C CA . ALA A 1 331 ? 8.336 14.016 21.797 1 93.75 331 ALA A CA 1
ATOM 2495 C C . ALA A 1 331 ? 7.918 15.398 22.297 1 93.75 331 ALA A C 1
ATOM 2497 O O . ALA A 1 331 ? 7.434 16.219 21.516 1 93.75 331 ALA A O 1
ATOM 2498 N N . ASP A 1 332 ? 8.086 15.664 23.547 1 96.75 332 ASP A N 1
ATOM 2499 C CA . ASP A 1 332 ? 7.746 16.969 24.109 1 96.75 332 ASP A CA 1
ATOM 2500 C C . ASP A 1 332 ? 8.641 18.062 23.516 1 96.75 332 ASP A C 1
ATOM 2502 O O . ASP A 1 332 ? 8.164 19.156 23.219 1 96.75 332 ASP A O 1
ATOM 2506 N N . ARG A 1 333 ? 9.883 17.781 23.422 1 98.25 333 ARG A N 1
ATOM 2507 C CA . ARG A 1 333 ? 10.836 18.734 22.844 1 98.25 333 ARG A CA 1
ATOM 2508 C C . ARG A 1 333 ? 10.477 19.062 21.406 1 98.25 333 ARG A C 1
ATOM 2510 O O . ARG A 1 333 ? 10.547 20.219 20.984 1 98.25 333 ARG A O 1
ATOM 2517 N N . ILE A 1 334 ? 10.078 18.062 20.688 1 98.38 334 ILE A N 1
ATOM 2518 C CA . ILE A 1 334 ? 9.688 18.234 19.297 1 98.38 334 ILE A CA 1
ATOM 2519 C C . ILE A 1 334 ? 8.422 19.094 19.203 1 98.38 334 ILE A C 1
ATOM 2521 O O . ILE A 1 334 ? 8.352 20.031 18.406 1 98.38 334 ILE A O 1
ATOM 2525 N N . ALA A 1 335 ? 7.469 18.766 20.031 1 98.06 335 ALA A N 1
ATOM 2526 C CA . ALA A 1 335 ? 6.223 19.531 20.062 1 98.06 335 ALA A CA 1
ATOM 2527 C C . ALA A 1 335 ? 6.48 20.984 20.422 1 98.06 335 ALA A C 1
ATOM 2529 O O . ALA A 1 335 ? 5.922 21.906 19.797 1 98.06 335 ALA A O 1
ATOM 2530 N N . ASP A 1 336 ? 7.312 21.188 21.391 1 98 336 ASP A N 1
ATOM 2531 C CA . ASP A 1 336 ? 7.652 22.547 21.828 1 98 336 ASP A CA 1
AT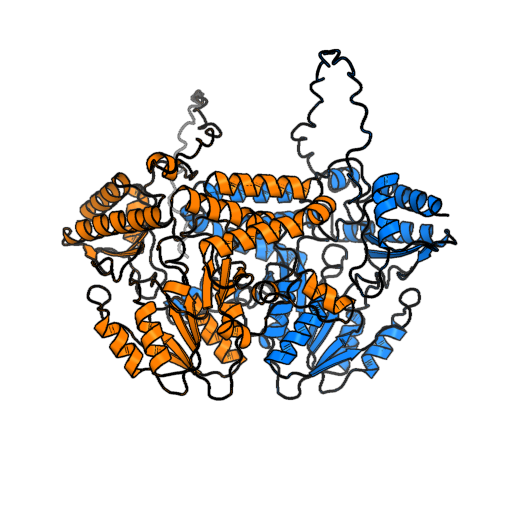OM 2532 C C . ASP A 1 336 ? 8.344 23.312 20.703 1 98 336 ASP A C 1
ATOM 2534 O O . ASP A 1 336 ? 8.055 24.5 20.484 1 98 336 ASP A O 1
ATOM 2538 N N . ARG A 1 337 ? 9.266 22.625 20.047 1 97.81 337 ARG A N 1
ATOM 2539 C CA . ARG A 1 337 ? 9.992 23.234 18.938 1 97.81 337 ARG A CA 1
ATOM 2540 C C . ARG A 1 337 ? 9.031 23.688 17.828 1 97.81 337 ARG A C 1
ATOM 2542 O O . ARG A 1 337 ? 9.125 24.812 17.344 1 97.81 337 ARG A O 1
ATOM 2549 N N . THR A 1 338 ? 8.164 22.828 17.469 1 98.31 338 THR A N 1
ATOM 2550 C CA . THR A 1 338 ? 7.168 23.094 16.438 1 98.31 338 THR A CA 1
ATOM 2551 C C . THR A 1 338 ? 6.289 24.281 16.812 1 98.31 338 THR A C 1
ATOM 2553 O O . THR A 1 338 ? 6.074 25.188 16.016 1 98.31 338 THR A O 1
ATOM 2556 N N . GLU A 1 339 ? 5.824 24.297 18.047 1 98.06 339 GLU A N 1
ATOM 2557 C CA . GLU A 1 339 ? 4.953 25.344 18.547 1 98.06 339 GLU A CA 1
ATOM 2558 C C . GLU A 1 339 ? 5.684 26.688 18.625 1 98.06 339 GLU A C 1
ATOM 2560 O O . GLU A 1 339 ? 5.137 27.719 18.25 1 98.06 339 GLU A O 1
ATOM 2565 N N . GLN A 1 340 ? 6.871 26.656 19.109 1 98.19 340 GLN A N 1
ATOM 2566 C CA . GLN A 1 340 ? 7.664 27.875 19.25 1 98.19 340 GLN A CA 1
ATOM 2567 C C . GLN A 1 340 ? 7.891 28.547 17.906 1 98.19 340 GLN A C 1
ATOM 2569 O O . GLN A 1 340 ? 7.703 29.75 17.766 1 98.19 340 GLN A O 1
ATOM 2574 N N . LEU A 1 341 ? 8.312 27.781 16.969 1 98.75 341 LEU A N 1
ATOM 2575 C CA . LEU A 1 341 ? 8.594 28.328 15.648 1 98.75 341 LEU A CA 1
ATOM 2576 C C . LEU A 1 341 ? 7.316 28.797 14.969 1 98.75 341 LEU A C 1
ATOM 2578 O O . LEU A 1 341 ? 7.316 29.844 14.297 1 98.75 341 LEU A O 1
ATOM 2582 N N . ALA A 1 342 ? 6.238 28.094 15.148 1 98.81 342 ALA A N 1
ATOM 2583 C CA . ALA A 1 342 ? 4.957 28.5 14.578 1 98.81 342 ALA A CA 1
ATOM 2584 C C . ALA A 1 342 ? 4.48 29.812 15.195 1 98.81 342 ALA A C 1
ATOM 2586 O O . ALA A 1 342 ? 3.988 30.688 14.492 1 98.81 342 ALA A O 1
ATOM 2587 N N . THR A 1 343 ? 4.641 29.906 16.484 1 98.56 343 THR A N 1
ATOM 2588 C CA . THR A 1 343 ? 4.234 31.109 17.188 1 98.56 343 THR A CA 1
ATOM 2589 C C . THR A 1 343 ? 5.051 32.312 16.719 1 98.56 343 THR A C 1
ATOM 2591 O O . THR A 1 343 ? 4.5 33.375 16.453 1 98.56 343 THR A O 1
ATOM 2594 N N . ARG A 1 344 ? 6.34 32.125 16.625 1 98.38 344 ARG A N 1
ATOM 2595 C CA . ARG A 1 344 ? 7.219 33.188 16.125 1 98.38 344 ARG A CA 1
ATOM 2596 C C . ARG A 1 344 ? 6.793 33.625 14.734 1 98.38 344 ARG A C 1
ATOM 2598 O O . ARG A 1 344 ? 6.754 34.844 14.453 1 98.38 344 ARG A O 1
ATOM 2605 N N . LEU A 1 345 ? 6.492 32.656 13.883 1 98.81 345 LEU A N 1
ATOM 2606 C CA . LEU A 1 345 ? 6.078 32.969 12.516 1 98.81 345 LEU A CA 1
ATOM 2607 C C . LEU A 1 345 ? 4.758 33.719 12.508 1 98.81 345 LEU A C 1
ATOM 2609 O O . LEU A 1 345 ? 4.625 34.75 11.828 1 98.81 345 LEU A O 1
ATOM 2613 N N . LYS A 1 346 ? 3.754 33.281 13.266 1 98.75 346 LYS A N 1
ATOM 2614 C CA . LYS A 1 346 ? 2.449 33.938 13.336 1 98.75 346 LYS A CA 1
ATOM 2615 C C . LYS A 1 346 ? 2.572 35.344 13.883 1 98.75 346 LYS A C 1
ATOM 2617 O O . LYS A 1 346 ? 1.954 36.281 13.352 1 98.75 346 LYS A O 1
ATOM 2622 N N . ASP A 1 347 ? 3.367 35.5 14.891 1 98.19 347 ASP A N 1
ATOM 2623 C CA . ASP A 1 347 ? 3.568 36.812 15.484 1 98.19 347 ASP A CA 1
ATOM 2624 C C . ASP A 1 347 ? 4.199 37.781 14.477 1 98.19 347 ASP A C 1
ATOM 2626 O O . ASP A 1 347 ? 3.811 38.938 14.391 1 98.19 347 ASP A O 1
ATOM 2630 N N . GLY A 1 348 ? 5.148 37.25 13.742 1 98.44 348 GLY A N 1
ATOM 2631 C CA . GLY A 1 348 ? 5.781 38.094 12.719 1 98.44 348 GLY A CA 1
ATOM 2632 C C . GLY A 1 348 ? 4.84 38.469 11.602 1 98.44 348 GLY A C 1
ATOM 2633 O O . GLY A 1 348 ? 4.898 39.594 11.094 1 98.44 348 GLY A O 1
ATOM 2634 N N . ILE A 1 349 ? 4.008 37.594 11.172 1 98.44 349 ILE A N 1
ATOM 2635 C CA . ILE A 1 349 ? 3.062 37.844 10.086 1 98.44 349 ILE A CA 1
ATOM 2636 C C . ILE A 1 349 ? 2.072 38.906 10.5 1 98.44 349 ILE A C 1
ATOM 2638 O O . ILE A 1 349 ? 1.686 39.75 9.688 1 98.44 349 ILE A O 1
ATOM 2642 N N . LYS A 1 350 ? 1.72 38.906 11.703 1 95.38 350 LYS A N 1
ATOM 2643 C CA . LYS A 1 350 ? 0.737 39.875 12.219 1 95.38 350 LYS A CA 1
ATOM 2644 C C . LYS A 1 350 ? 1.223 41.312 12.055 1 95.38 350 LYS A C 1
ATOM 2646 O O . LYS A 1 350 ? 0.416 42.219 11.914 1 95.38 350 LYS A O 1
ATOM 2651 N N . ASP A 1 351 ? 2.445 41.469 12.008 1 95.19 351 ASP A N 1
ATOM 2652 C CA . ASP A 1 351 ? 3.035 42.812 11.93 1 95.19 351 ASP A CA 1
ATOM 2653 C C . ASP A 1 351 ? 3.123 43.281 10.484 1 95.19 351 ASP A C 1
ATOM 2655 O O . ASP A 1 351 ? 3.48 44.438 10.227 1 95.19 351 ASP A O 1
ATOM 2659 N N . LEU A 1 352 ? 2.797 42.375 9.648 1 97.88 352 LEU A N 1
ATOM 2660 C CA . LEU A 1 352 ? 2.846 42.719 8.227 1 97.88 352 LEU A CA 1
ATOM 2661 C C . LEU A 1 352 ? 1.456 43.062 7.703 1 97.88 352 LEU A C 1
ATOM 2663 O O . LEU A 1 352 ? 0.658 42.188 7.406 1 97.88 352 LEU A O 1
ATOM 2667 N N . GLY A 1 353 ? 1.162 44.312 7.41 1 97.19 353 GLY A N 1
ATOM 2668 C CA . GLY A 1 353 ? -0.161 44.812 7.07 1 97.19 353 GLY A CA 1
ATOM 2669 C C . GLY A 1 353 ? -0.713 44.219 5.789 1 97.19 353 GLY A C 1
ATOM 2670 O O . GLY A 1 353 ? -1.93 44.125 5.617 1 97.19 353 GLY A O 1
ATOM 2671 N N . HIS A 1 354 ? 0.149 43.812 4.883 1 98.19 354 HIS A N 1
ATOM 2672 C CA . HIS A 1 354 ? -0.287 43.281 3.586 1 98.19 354 HIS A CA 1
ATOM 2673 C C . HIS A 1 354 ? -0.417 41.781 3.609 1 98.19 354 HIS A C 1
ATOM 2675 O O . HIS A 1 354 ? -0.759 41.156 2.596 1 98.19 354 HIS A O 1
ATOM 2681 N N . VAL A 1 355 ? -0.085 41.156 4.734 1 98.62 355 VAL A N 1
ATOM 2682 C CA . VAL A 1 355 ? -0.227 39.719 4.91 1 98.62 355 VAL A CA 1
ATOM 2683 C C . VAL A 1 355 ? -1.307 39.438 5.953 1 98.62 355 VAL A C 1
ATOM 2685 O O . VAL A 1 355 ? -1.296 40 7.043 1 98.62 355 VAL A O 1
ATOM 2688 N N . THR A 1 356 ? -2.299 38.625 5.602 1 98.44 356 THR A N 1
ATOM 2689 C CA . THR A 1 356 ? -3.377 38.25 6.516 1 98.44 356 THR A CA 1
ATOM 2690 C C . THR A 1 356 ? -3.176 36.844 7.055 1 98.44 356 THR A C 1
ATOM 2692 O O . THR A 1 356 ? -3.152 35.875 6.289 1 98.44 356 THR A O 1
ATOM 2695 N N . LEU A 1 357 ? -2.961 36.719 8.32 1 98.69 357 LEU A N 1
ATOM 2696 C CA . LEU A 1 357 ? -2.861 35.438 8.977 1 98.69 357 LEU A CA 1
ATOM 2697 C C . LEU A 1 357 ? -4.223 34.75 9.023 1 98.69 357 LEU A C 1
ATOM 2699 O O . LEU A 1 357 ? -5.199 35.312 9.5 1 98.69 357 LEU A O 1
ATOM 2703 N N . VAL A 1 358 ? -4.301 33.5 8.562 1 98.69 358 VAL A N 1
ATOM 2704 C CA . VAL A 1 358 ? -5.539 32.719 8.523 1 98.69 358 VAL A CA 1
ATOM 2705 C C . VAL A 1 358 ? -5.574 31.75 9.703 1 98.69 358 VAL A C 1
ATOM 2707 O O . VAL A 1 358 ? -6.645 31.469 10.25 1 98.69 358 VAL A O 1
ATOM 2710 N N . THR A 1 359 ? -4.457 31.203 10.117 1 98.75 359 THR A N 1
ATOM 2711 C CA . THR A 1 359 ? -4.332 30.25 11.211 1 98.75 359 THR A CA 1
ATOM 2712 C C . THR A 1 359 ? -4.566 30.938 12.555 1 98.75 359 THR A C 1
ATOM 2714 O O . THR A 1 359 ? -4.098 32.062 12.781 1 98.75 359 THR A O 1
ATOM 2717 N N . PRO A 1 360 ? -5.242 30.234 13.438 1 98.62 360 PRO A N 1
ATOM 2718 C CA . PRO A 1 360 ? -5.391 30.812 14.773 1 98.62 360 PRO A CA 1
ATOM 2719 C C . PRO A 1 360 ? -4.051 31.141 15.43 1 98.62 360 PRO A C 1
ATOM 2721 O O . PRO A 1 360 ? -3.109 30.344 15.359 1 98.62 360 PRO A O 1
ATOM 2724 N N . ARG A 1 361 ? -3.992 32.25 16.141 1 96.94 361 ARG A N 1
ATOM 2725 C CA . ARG A 1 361 ? -2.752 32.656 16.781 1 96.94 361 ARG A CA 1
ATOM 2726 C C . ARG A 1 361 ? -2.455 31.781 18 1 96.94 361 ARG A C 1
ATOM 2728 O O . ARG A 1 361 ? -1.298 31.453 18.266 1 96.94 361 ARG A O 1
ATOM 2735 N N . SER A 1 362 ? -3.467 31.359 18.656 1 96.5 362 SER A N 1
ATOM 2736 C CA . SER A 1 362 ? -3.311 30.594 19.891 1 96.5 362 SER A CA 1
ATOM 2737 C C . SER A 1 362 ? -2.768 29.203 19.594 1 96.5 362 SER A C 1
ATOM 2739 O O . SER A 1 362 ? -3.293 28.484 18.75 1 96.5 362 SER A O 1
ATOM 2741 N N . PRO A 1 363 ? -1.789 28.766 20.359 1 96.38 363 PRO A N 1
ATOM 2742 C CA . PRO A 1 363 ? -1.299 27.391 20.219 1 96.38 363 PRO A CA 1
ATOM 2743 C C . PRO A 1 363 ? -2.334 26.359 20.625 1 96.38 363 PRO A C 1
ATOM 2745 O O . PRO A 1 363 ? -2.176 25.172 20.328 1 96.38 363 PRO A O 1
ATOM 2748 N N . ALA A 1 364 ? -3.402 26.734 21.297 1 96.5 364 ALA A N 1
ATOM 2749 C CA . ALA A 1 364 ? -4.457 25.812 21.703 1 96.5 364 ALA A CA 1
ATOM 2750 C C . ALA A 1 364 ? -5.242 25.312 20.5 1 96.5 364 ALA A C 1
ATOM 2752 O O . ALA A 1 364 ? -5.816 24.219 20.531 1 96.5 364 ALA A O 1
ATOM 2753 N N . LEU A 1 365 ? -5.238 26.125 19.422 1 98.38 365 LEU A N 1
ATOM 2754 C CA . LEU A 1 365 ? -6.023 25.766 18.25 1 98.38 365 LEU A CA 1
ATOM 2755 C C . LEU A 1 365 ? -5.172 25.812 16.984 1 98.38 365 LEU A C 1
ATOM 2757 O O . LEU A 1 365 ? -5.695 26.016 15.891 1 98.38 365 LEU A O 1
ATOM 2761 N N . SER A 1 366 ? -3.881 25.75 17.188 1 97.75 366 SER A N 1
ATOM 2762 C CA . SER A 1 366 ? -2.971 25.656 16.047 1 97.75 366 SER A CA 1
ATOM 2763 C C . SER A 1 366 ? -1.847 24.656 16.328 1 97.75 366 SER A C 1
ATOM 2765 O O . SER A 1 366 ? -1.687 24.188 17.453 1 97.75 366 SER A O 1
ATOM 2767 N N . ALA A 1 367 ? -1.19 24.25 15.258 1 96.38 367 ALA A N 1
ATOM 2768 C CA . ALA A 1 367 ? -0.065 23.328 15.312 1 96.38 367 ALA A CA 1
ATOM 2769 C C . ALA A 1 367 ? 1.089 23.797 14.438 1 96.38 367 ALA A C 1
ATOM 2771 O O . ALA A 1 367 ? 1.498 24.969 14.523 1 96.38 367 ALA A O 1
ATOM 2772 N N . GLY A 1 368 ? 1.653 22.906 13.68 1 97.5 368 GLY A N 1
ATOM 2773 C CA . GLY A 1 368 ? 2.838 23.266 12.914 1 97.5 368 GLY A CA 1
ATOM 2774 C C . GLY A 1 368 ? 2.516 23.875 11.57 1 97.5 368 GLY A C 1
ATOM 2775 O O . GLY A 1 368 ? 3.398 24.422 10.898 1 97.5 368 GLY A O 1
ATOM 2776 N N . VAL A 1 369 ? 1.248 23.938 11.164 1 98.62 369 VAL A N 1
ATOM 2777 C CA . VAL A 1 369 ? 0.823 24.469 9.883 1 98.62 369 VAL A CA 1
ATOM 2778 C C . VAL A 1 369 ? 0.38 25.922 10.047 1 98.62 369 VAL A C 1
ATOM 2780 O O . VAL A 1 369 ? -0.493 26.219 10.867 1 98.62 369 VAL A O 1
ATOM 2783 N N . VAL A 1 370 ? 0.988 26.828 9.305 1 98.88 370 VAL A N 1
ATOM 2784 C CA . VAL A 1 370 ? 0.644 28.25 9.344 1 98.88 370 VAL A CA 1
ATOM 2785 C C . VAL A 1 370 ? 0.238 28.719 7.945 1 98.88 370 VAL A C 1
ATOM 2787 O O . VAL A 1 370 ? 1.032 28.641 7.008 1 98.88 370 VAL A O 1
ATOM 2790 N N . CYS A 1 371 ? -0.994 29.234 7.836 1 98.81 371 CYS A N 1
ATOM 2791 C CA . CYS A 1 371 ? -1.529 29.672 6.551 1 98.81 371 CYS A CA 1
ATOM 2792 C C . CYS A 1 371 ? -1.77 31.172 6.543 1 98.81 371 CYS A C 1
ATOM 2794 O O . CYS A 1 371 ? -2.154 31.75 7.562 1 98.81 371 CYS A O 1
ATOM 2796 N N . CYS A 1 372 ? -1.554 31.797 5.391 1 98.81 372 CYS A N 1
ATOM 2797 C CA . CYS A 1 372 ? -1.793 33.219 5.242 1 98.81 372 CYS A CA 1
ATOM 2798 C C . CYS A 1 372 ? -2.082 33.594 3.789 1 98.81 372 CYS A C 1
ATOM 2800 O O . CYS A 1 372 ? -1.988 32.719 2.906 1 98.81 372 CYS A O 1
ATOM 2802 N N . THR A 1 373 ? -2.549 34.781 3.572 1 98.5 373 THR A N 1
ATOM 2803 C CA . THR A 1 373 ? -2.686 35.375 2.248 1 98.5 373 THR A CA 1
ATOM 2804 C C . THR A 1 373 ? -1.821 36.625 2.125 1 98.5 373 THR A C 1
ATOM 2806 O O . THR A 1 373 ? -1.463 37.219 3.131 1 98.5 373 THR A O 1
ATOM 2809 N N . VAL A 1 374 ? -1.441 36.906 0.988 1 98.5 374 VAL A N 1
ATOM 2810 C CA . VAL A 1 374 ? -0.687 38.125 0.672 1 98.5 374 VAL A CA 1
ATOM 2811 C C . VAL A 1 374 ? -1.503 39 -0.263 1 98.5 374 VAL A C 1
ATOM 2813 O O . VAL A 1 374 ? -1.908 38.594 -1.344 1 98.5 374 VAL A O 1
ATOM 2816 N N . ARG A 1 375 ? -1.708 40.25 0.147 1 97.88 375 ARG A N 1
ATOM 2817 C CA . ARG A 1 375 ? -2.486 41.188 -0.659 1 97.88 375 ARG A CA 1
ATOM 2818 C C . ARG A 1 375 ? -1.864 41.375 -2.039 1 97.88 375 ARG A C 1
ATOM 2820 O O . ARG A 1 375 ? -0.661 41.625 -2.156 1 97.88 375 ARG A O 1
ATOM 2827 N N . GLY A 1 376 ? -2.658 41.188 -3.053 1 97.38 376 GLY A N 1
ATOM 2828 C CA . GLY A 1 376 ? -2.223 41.469 -4.41 1 97.38 376 GLY A CA 1
ATOM 2829 C C . GLY A 1 376 ? -1.517 40.312 -5.062 1 97.38 376 GLY A C 1
ATOM 2830 O O . GLY A 1 376 ? -1.055 40.406 -6.199 1 97.38 376 GLY A O 1
ATOM 2831 N N . LYS A 1 377 ? -1.396 39.188 -4.375 1 97.56 377 LYS A N 1
ATOM 2832 C CA . LYS A 1 377 ? -0.735 38 -4.934 1 97.56 377 LYS A CA 1
ATOM 2833 C C . LYS A 1 377 ? -1.595 36.781 -4.762 1 97.56 377 LYS A C 1
ATOM 2835 O O . LYS A 1 377 ? -2.232 36.594 -3.721 1 97.56 377 LYS A O 1
ATOM 2840 N N . THR A 1 378 ? -1.665 35.938 -5.82 1 98.12 378 THR A N 1
ATOM 2841 C CA . THR A 1 378 ? -2.215 34.625 -5.629 1 98.12 378 THR A CA 1
ATOM 2842 C C . THR A 1 378 ? -1.283 33.781 -4.766 1 98.12 378 THR A C 1
ATOM 2844 O O . THR A 1 378 ? -0.087 34.062 -4.672 1 98.12 378 THR A O 1
ATOM 2847 N N . ALA A 1 379 ? -1.797 32.781 -4.121 1 98.56 379 ALA A N 1
ATOM 2848 C CA . ALA A 1 379 ? -0.979 31.875 -3.314 1 98.56 379 ALA A CA 1
ATOM 2849 C C . ALA A 1 379 ? 0.141 31.25 -4.148 1 98.56 379 ALA A C 1
ATOM 2851 O O . ALA A 1 379 ? 1.285 31.172 -3.697 1 98.56 379 ALA A O 1
ATOM 2852 N N . ASP A 1 380 ? -0.159 30.844 -5.363 1 97.75 380 ASP A N 1
ATOM 2853 C CA . ASP A 1 380 ? 0.824 30.234 -6.254 1 97.75 380 ASP A CA 1
ATOM 2854 C C . ASP A 1 380 ? 1.963 31.203 -6.559 1 97.75 380 ASP A C 1
ATOM 2856 O O . ASP A 1 380 ? 3.135 30.812 -6.527 1 97.75 380 ASP A O 1
ATOM 2860 N N . ALA A 1 381 ? 1.637 32.406 -6.887 1 98.25 381 ALA A N 1
ATOM 2861 C CA . ALA A 1 381 ? 2.643 33.406 -7.207 1 98.25 381 ALA A CA 1
ATOM 2862 C C . ALA A 1 381 ? 3.537 33.688 -6 1 98.25 381 ALA A C 1
ATOM 2864 O O . ALA A 1 381 ? 4.754 33.844 -6.145 1 98.25 381 ALA A O 1
ATOM 2865 N N . ALA A 1 382 ? 2.957 33.781 -4.848 1 98.69 382 ALA A N 1
ATOM 2866 C CA . ALA A 1 382 ? 3.711 34.062 -3.625 1 98.69 382 ALA A CA 1
ATOM 2867 C C . ALA A 1 382 ? 4.691 32.938 -3.33 1 98.69 382 ALA A C 1
ATOM 2869 O O . ALA A 1 382 ? 5.863 33.156 -3.041 1 98.69 382 ALA A O 1
ATOM 2870 N N . VAL A 1 383 ? 4.227 31.703 -3.428 1 98.38 383 VAL A N 1
ATOM 2871 C CA . VAL A 1 383 ? 5.055 30.547 -3.119 1 98.38 383 VAL A CA 1
ATOM 2872 C C . VAL A 1 383 ? 6.207 30.453 -4.113 1 98.38 383 VAL A C 1
ATOM 2874 O O . VAL A 1 383 ? 7.344 30.156 -3.734 1 98.38 383 VAL A O 1
ATOM 2877 N N . ARG A 1 384 ? 5.93 30.688 -5.367 1 97.44 384 ARG A N 1
ATOM 2878 C CA . ARG A 1 384 ? 6.973 30.688 -6.387 1 97.44 384 ARG A CA 1
ATOM 2879 C C . ARG A 1 384 ? 8.031 31.75 -6.098 1 97.44 384 ARG A C 1
ATOM 2881 O O . ARG A 1 384 ? 9.227 31.469 -6.199 1 97.44 384 ARG A O 1
ATOM 2888 N N . GLU A 1 385 ? 7.617 32.938 -5.773 1 98 385 GLU A N 1
ATOM 2889 C CA . GLU A 1 385 ? 8.555 34 -5.484 1 98 385 GLU A CA 1
ATOM 2890 C C . GLU A 1 385 ? 9.367 33.719 -4.23 1 98 385 GLU A C 1
ATOM 2892 O O . GLU A 1 385 ? 10.562 34.031 -4.176 1 98 385 GLU A O 1
ATOM 2897 N N . LEU A 1 386 ? 8.727 33.188 -3.199 1 98.31 386 LEU A N 1
ATOM 2898 C CA . LEU A 1 386 ? 9.445 32.781 -1.994 1 98.31 386 LEU A CA 1
ATOM 2899 C C . LEU A 1 386 ? 10.602 31.844 -2.336 1 98.31 386 LEU A C 1
ATOM 2901 O O . LEU A 1 386 ? 11.711 32 -1.835 1 98.31 386 LEU A O 1
ATOM 2905 N N . ARG A 1 387 ? 10.297 30.891 -3.168 1 96.06 387 ARG A N 1
ATOM 2906 C CA . ARG A 1 387 ? 11.305 29.906 -3.525 1 96.06 387 ARG A CA 1
ATOM 2907 C C . ARG A 1 387 ? 12.391 30.516 -4.41 1 96.06 387 ARG A C 1
ATOM 2909 O O . ARG A 1 387 ? 13.578 30.438 -4.102 1 96.06 387 ARG A O 1
ATOM 2916 N N . ASP A 1 388 ? 12.031 31.172 -5.5 1 95.31 388 ASP A N 1
ATOM 2917 C CA . ASP A 1 388 ? 12.945 31.609 -6.555 1 95.31 388 ASP A CA 1
ATOM 2918 C C . ASP A 1 388 ? 13.805 32.781 -6.094 1 95.31 388 ASP A C 1
ATOM 2920 O O . ASP A 1 388 ? 14.992 32.844 -6.422 1 95.31 388 ASP A O 1
ATOM 2924 N N . ARG A 1 389 ? 13.258 33.656 -5.289 1 96.81 389 ARG A N 1
ATOM 2925 C CA . ARG A 1 389 ? 13.953 34.906 -4.949 1 96.81 389 ARG A CA 1
ATOM 2926 C C . ARG A 1 389 ? 14.531 34.844 -3.541 1 96.81 389 ARG A C 1
ATOM 2928 O O . ARG A 1 389 ? 15.539 35.5 -3.246 1 96.81 389 ARG A O 1
ATOM 2935 N N . HIS A 1 390 ? 13.875 34 -2.678 1 96.94 390 HIS A N 1
ATOM 2936 C CA . HIS A 1 390 ? 14.25 34.125 -1.273 1 96.94 390 HIS A CA 1
ATOM 2937 C C . HIS A 1 390 ? 14.703 32.781 -0.704 1 96.94 390 HIS A C 1
ATOM 2939 O O . HIS A 1 390 ? 15.047 32.688 0.476 1 96.94 390 HIS A O 1
ATOM 2945 N N . ARG A 1 391 ? 14.664 31.734 -1.466 1 95.94 391 ARG A N 1
ATOM 2946 C CA . ARG A 1 391 ? 15.102 30.406 -1.061 1 95.94 391 ARG A CA 1
ATOM 2947 C C . ARG A 1 391 ? 14.305 29.906 0.143 1 95.94 391 ARG A C 1
ATOM 2949 O O . ARG A 1 391 ? 14.875 29.375 1.092 1 95.94 391 ARG A O 1
ATOM 2956 N N . VAL A 1 392 ? 13.016 30.266 0.132 1 97.75 392 VAL A N 1
ATOM 2957 C CA . VAL A 1 392 ? 12.047 29.766 1.107 1 97.75 392 VAL A CA 1
ATOM 2958 C C . VAL A 1 392 ? 11.07 28.812 0.429 1 97.75 392 VAL A C 1
ATOM 2960 O O . VAL A 1 392 ? 10.352 29.188 -0.492 1 97.75 392 VAL A O 1
ATOM 2963 N N . VAL A 1 393 ? 11.086 27.562 0.884 1 97.12 393 VAL A N 1
ATOM 2964 C CA . VAL A 1 393 ? 10.219 26.547 0.294 1 97.12 393 VAL A CA 1
ATOM 2965 C C . VAL A 1 393 ? 8.945 26.422 1.123 1 97.12 393 VAL A C 1
ATOM 2967 O O . VAL A 1 393 ? 8.953 25.797 2.186 1 97.12 393 VAL A O 1
ATOM 2970 N N . ALA A 1 394 ? 7.891 27 0.702 1 98.12 394 ALA A N 1
ATOM 2971 C CA . ALA A 1 394 ? 6.535 26.891 1.236 1 98.12 394 ALA A CA 1
ATOM 2972 C C . ALA A 1 394 ? 5.633 26.125 0.274 1 98.12 394 ALA A C 1
ATOM 2974 O O . ALA A 1 394 ? 6.113 25.469 -0.661 1 98.12 394 ALA A O 1
ATOM 2975 N N . SER A 1 395 ? 4.355 26.031 0.618 1 97.81 395 SER A N 1
ATOM 2976 C CA . SER A 1 395 ? 3.428 25.328 -0.258 1 97.81 395 SER A CA 1
ATOM 2977 C C . SER A 1 395 ? 2.094 26.062 -0.359 1 97.81 395 SER A C 1
ATOM 2979 O O . SER A 1 395 ? 1.858 27.031 0.356 1 97.81 395 SER A O 1
ATOM 2981 N N . VAL A 1 396 ? 1.307 25.688 -1.299 1 97.94 396 VAL A N 1
ATOM 2982 C CA . VAL A 1 396 ? -0.058 26.172 -1.468 1 97.94 396 VAL A CA 1
ATOM 2983 C C . VAL A 1 396 ? -1.047 25.141 -0.929 1 97.94 396 VAL A C 1
ATOM 2985 O O . VAL A 1 396 ? -0.884 23.938 -1.152 1 97.94 396 VAL A O 1
ATOM 2988 N N . THR A 1 397 ? -2.02 25.562 -0.142 1 97.69 397 THR A N 1
ATOM 2989 C CA . THR A 1 397 ? -3.033 24.625 0.333 1 97.69 397 THR A CA 1
ATOM 2990 C C . THR A 1 397 ? -3.801 24.016 -0.837 1 97.69 397 THR A C 1
ATOM 2992 O O . THR A 1 397 ? -4.227 24.734 -1.746 1 97.69 397 THR A O 1
ATOM 2995 N N . PRO A 1 398 ? -3.934 22.703 -0.882 1 95 398 PRO A N 1
ATOM 2996 C CA . PRO A 1 398 ? -4.688 22.047 -1.956 1 95 398 PRO A CA 1
ATOM 2997 C C . PRO A 1 398 ? -6.188 21.984 -1.672 1 95 398 PRO A C 1
ATOM 2999 O O . PRO A 1 398 ? -6.781 20.906 -1.691 1 95 398 PRO A O 1
ATOM 3002 N N . TYR A 1 399 ? -6.801 23.141 -1.435 1 96.81 399 TYR A N 1
ATOM 3003 C CA . TYR A 1 399 ? -8.219 23.344 -1.141 1 96.81 399 TYR A CA 1
ATOM 3004 C C . TYR A 1 399 ? -8.836 24.359 -2.105 1 96.81 399 TYR A C 1
ATOM 3006 O O . TYR A 1 399 ? -8.117 25.031 -2.855 1 96.81 399 TYR A O 1
ATOM 3014 N N . PRO A 1 400 ? -10.172 24.438 -2.141 1 93.75 400 PRO A N 1
ATOM 3015 C CA . PRO A 1 400 ? -10.797 25.453 -2.994 1 93.75 400 PRO A CA 1
ATOM 3016 C C . PRO A 1 400 ? -10.273 26.859 -2.715 1 93.75 400 PRO A C 1
ATOM 3018 O O . PRO A 1 400 ? -10.102 27.656 -3.643 1 93.75 400 PRO A O 1
ATOM 3021 N N . THR A 1 401 ? -10.055 27.172 -1.44 1 95.38 401 THR A N 1
ATOM 3022 C CA . THR A 1 401 ? -9.352 28.391 -1.083 1 95.38 401 THR A CA 1
ATOM 3023 C C . THR A 1 401 ? -7.848 28.141 -0.984 1 95.38 401 THR A C 1
ATOM 3025 O O . THR A 1 401 ? -7.387 27.453 -0.073 1 95.38 401 THR A O 1
ATOM 3028 N N . ALA A 1 402 ? -7.156 28.734 -1.907 1 97.44 402 ALA A N 1
ATOM 3029 C CA . ALA A 1 402 ? -5.707 28.562 -1.939 1 97.44 402 ALA A CA 1
ATOM 3030 C C . ALA A 1 402 ? -5.012 29.562 -1.02 1 97.44 402 ALA A C 1
ATOM 3032 O O . ALA A 1 402 ? -5.254 30.766 -1.108 1 97.44 402 ALA A O 1
ATOM 3033 N N . LEU A 1 403 ? -4.238 29.109 -0.091 1 98.69 403 LEU A N 1
ATOM 3034 C CA . LEU A 1 403 ? -3.463 29.922 0.845 1 98.69 403 LEU A CA 1
ATOM 3035 C C . LEU A 1 403 ? -1.979 29.578 0.755 1 98.69 403 LEU A C 1
ATOM 3037 O O . LEU A 1 403 ? -1.611 28.516 0.273 1 98.69 403 LEU A O 1
ATOM 3041 N N . VAL A 1 404 ? -1.149 30.547 1.129 1 98.75 404 VAL A N 1
ATOM 3042 C CA . VAL A 1 404 ? 0.253 30.234 1.389 1 98.75 404 VAL A CA 1
ATOM 3043 C C . VAL A 1 404 ? 0.379 29.469 2.701 1 98.75 404 VAL A C 1
ATOM 3045 O O . VAL A 1 404 ? -0.191 29.859 3.721 1 98.75 404 VAL A O 1
ATOM 3048 N N . ARG A 1 405 ? 1.077 28.406 2.658 1 98.56 405 ARG A N 1
ATOM 3049 C CA . ARG A 1 405 ? 1.142 27.516 3.816 1 98.56 405 ARG A CA 1
ATOM 3050 C C . ARG A 1 405 ? 2.588 27.219 4.195 1 98.56 405 ARG A C 1
ATOM 3052 O O . ARG A 1 405 ? 3.385 26.812 3.348 1 98.56 405 ARG A O 1
ATOM 3059 N N . PHE A 1 406 ? 2.932 27.484 5.441 1 98.75 406 PHE A N 1
ATOM 3060 C CA . PHE A 1 406 ? 4.234 27.172 6.02 1 98.75 406 PHE A CA 1
ATOM 3061 C C . PHE A 1 406 ? 4.113 26.078 7.066 1 98.75 406 PHE A C 1
ATOM 3063 O O . PHE A 1 406 ? 3.16 26.047 7.852 1 98.75 406 PHE A O 1
ATOM 3070 N N . GLY A 1 407 ? 5.047 25.141 7.047 1 98.5 407 GLY A N 1
ATOM 3071 C CA . GLY A 1 407 ? 5.16 24.141 8.094 1 98.5 407 GLY A CA 1
ATOM 3072 C C . GLY A 1 407 ? 6.422 24.281 8.922 1 98.5 407 GLY A C 1
ATOM 3073 O O . GLY A 1 407 ? 7.531 24.203 8.391 1 98.5 407 GLY A O 1
ATOM 3074 N N . THR A 1 408 ? 6.324 24.531 10.219 1 98.38 408 THR A N 1
ATOM 3075 C CA . THR A 1 408 ? 7.457 24.594 11.133 1 98.38 408 THR A CA 1
ATOM 3076 C C . THR A 1 408 ? 7.699 23.234 11.781 1 98.38 408 THR A C 1
ATOM 3078 O O . THR A 1 408 ? 6.793 22.656 12.391 1 98.38 408 THR A O 1
ATOM 3081 N N . SER A 1 409 ? 8.836 22.688 11.594 1 97.5 409 SER A N 1
ATOM 3082 C CA . SER A 1 409 ? 9.172 21.359 12.078 1 97.5 409 SER A CA 1
ATOM 3083 C C . SER A 1 409 ? 10.602 21.297 12.609 1 97.5 409 SER A C 1
ATOM 3085 O O . SER A 1 409 ? 11.234 22.344 12.789 1 97.5 409 SER A O 1
ATOM 3087 N N . ILE A 1 410 ? 11.062 20.094 12.891 1 97.12 410 ILE A N 1
ATOM 3088 C CA . ILE A 1 410 ? 12.422 19.922 13.375 1 97.12 410 ILE A CA 1
ATOM 3089 C C . ILE A 1 410 ? 13.414 20.094 12.227 1 97.12 410 ILE A C 1
ATOM 3091 O O . ILE A 1 410 ? 14.625 20.172 12.453 1 97.12 410 ILE A O 1
ATOM 3095 N N . ALA A 1 411 ? 12.891 20.297 11.047 1 95.38 411 ALA A N 1
ATO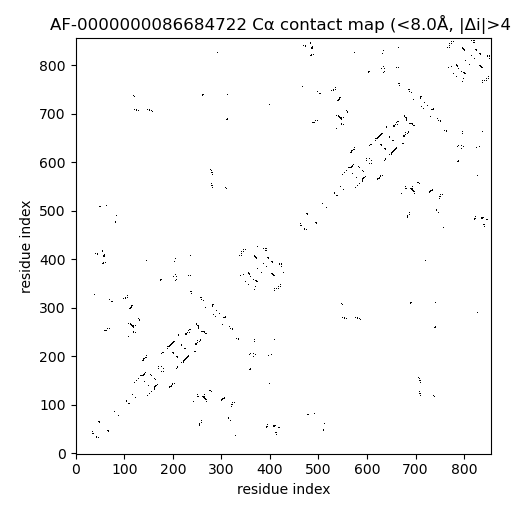M 3096 C CA . ALA A 1 411 ? 13.734 20.562 9.891 1 95.38 411 ALA A CA 1
ATOM 3097 C C . ALA A 1 411 ? 13.875 22.062 9.648 1 95.38 411 ALA A C 1
ATOM 3099 O O . ALA A 1 411 ? 14.484 22.484 8.656 1 95.38 411 ALA A O 1
ATOM 3100 N N . THR A 1 412 ? 13.328 22.875 10.5 1 96.38 412 THR A N 1
ATOM 3101 C CA . THR A 1 412 ? 13.359 24.328 10.422 1 96.38 412 THR A CA 1
ATOM 3102 C C . THR A 1 412 ? 13.977 24.922 11.688 1 96.38 412 THR A C 1
ATOM 3104 O O . THR A 1 412 ? 13.945 24.297 12.75 1 96.38 412 THR A O 1
ATOM 3107 N N . ASP A 1 413 ? 14.539 26.094 11.57 1 96.69 413 ASP A N 1
ATOM 3108 C CA . ASP A 1 413 ? 15.047 26.766 12.758 1 96.69 413 ASP A CA 1
ATOM 3109 C C . ASP A 1 413 ? 14.664 28.25 12.75 1 96.69 413 ASP A C 1
ATOM 3111 O O . ASP A 1 413 ? 13.883 28.688 11.906 1 96.69 413 ASP A O 1
ATOM 3115 N N . GLU A 1 414 ? 15.141 29 13.758 1 97.81 414 GLU A N 1
ATOM 3116 C CA . GLU A 1 414 ? 14.781 30.391 13.938 1 97.81 414 GLU A CA 1
ATOM 3117 C C . GLU A 1 414 ? 15.25 31.25 12.758 1 97.81 414 GLU A C 1
ATOM 3119 O O . GLU A 1 414 ? 14.555 32.156 12.336 1 97.81 414 GLU A O 1
ATOM 3124 N N . ALA A 1 415 ? 16.375 30.891 12.234 1 97.5 415 ALA A N 1
ATOM 3125 C CA . ALA A 1 415 ? 16.906 31.641 11.094 1 97.5 415 ALA A CA 1
ATOM 3126 C C . ALA A 1 415 ? 16.016 31.453 9.859 1 97.5 415 ALA A C 1
ATOM 3128 O O . ALA A 1 415 ? 15.836 32.406 9.078 1 97.5 415 ALA A O 1
ATOM 3129 N N . ASP A 1 416 ? 15.508 30.281 9.727 1 98 416 ASP A N 1
ATOM 3130 C CA . ASP A 1 416 ? 14.57 30.016 8.633 1 98 416 ASP A CA 1
ATOM 3131 C C . ASP A 1 416 ? 13.305 30.875 8.773 1 98 416 ASP A C 1
ATOM 3133 O O . ASP A 1 416 ? 12.82 31.438 7.793 1 98 416 ASP A O 1
ATOM 3137 N N . VAL A 1 417 ? 12.766 30.969 9.961 1 98.69 417 VAL A N 1
ATOM 3138 C CA . VAL A 1 417 ? 11.562 31.766 10.211 1 98.69 417 VAL A CA 1
ATOM 3139 C C . VAL A 1 417 ? 11.836 33.219 9.898 1 98.69 417 VAL A C 1
ATOM 3141 O O . VAL A 1 417 ? 11.023 33.906 9.25 1 98.69 417 VAL A O 1
ATOM 3144 N N . ASP A 1 418 ? 12.984 33.688 10.312 1 98.44 418 ASP A N 1
ATOM 3145 C CA . ASP A 1 418 ? 13.359 35.062 10.031 1 98.44 418 ASP A CA 1
ATOM 3146 C C . ASP A 1 418 ? 13.445 35.312 8.523 1 98.44 418 ASP A C 1
ATOM 3148 O O . ASP A 1 418 ? 13.008 36.344 8.039 1 98.44 418 ASP A O 1
ATOM 3152 N N . ARG A 1 419 ? 13.969 34.375 7.883 1 98.31 419 ARG A N 1
ATOM 3153 C CA . ARG A 1 419 ? 14.078 34.469 6.434 1 98.31 419 ARG A CA 1
ATOM 3154 C C . ARG A 1 419 ? 12.703 34.531 5.785 1 98.31 419 ARG A C 1
ATOM 3156 O O . ARG A 1 419 ? 12.477 35.344 4.867 1 98.31 419 ARG A O 1
ATOM 3163 N N . ALA A 1 420 ? 11.812 33.719 6.219 1 98.75 420 ALA A N 1
ATOM 3164 C CA . ALA A 1 420 ? 10.453 33.719 5.688 1 98.75 420 ALA A CA 1
ATOM 3165 C C . ALA A 1 420 ? 9.766 35.062 5.945 1 98.75 420 ALA A C 1
ATOM 3167 O O . ALA A 1 420 ? 9.109 35.625 5.055 1 98.75 420 ALA A O 1
ATOM 3168 N N . LEU A 1 421 ? 9.945 35.594 7.133 1 98.69 421 LEU A N 1
ATOM 3169 C CA . LEU A 1 421 ? 9.328 36.875 7.488 1 98.69 421 LEU A CA 1
ATOM 3170 C C . LEU A 1 421 ? 9.914 38 6.668 1 98.69 421 LEU A C 1
ATOM 3172 O O . LEU A 1 421 ? 9.195 38.906 6.227 1 98.69 421 LEU A O 1
ATOM 3176 N N . THR A 1 422 ? 11.227 37.938 6.496 1 98.5 422 THR A N 1
ATOM 3177 C CA . THR A 1 422 ? 11.891 38.938 5.664 1 98.5 422 THR A CA 1
ATOM 3178 C C . THR A 1 422 ? 11.367 38.875 4.234 1 98.5 422 THR A C 1
ATOM 3180 O O . THR A 1 422 ? 11.102 39.938 3.619 1 98.5 422 THR A O 1
ATOM 3183 N N . ALA A 1 423 ? 11.227 37.719 3.744 1 98.56 423 ALA A N 1
ATOM 3184 C CA . ALA A 1 423 ? 10.703 37.531 2.391 1 98.56 423 ALA A CA 1
ATOM 3185 C C . ALA A 1 423 ? 9.281 38.062 2.271 1 98.56 423 ALA A C 1
ATOM 3187 O O . ALA A 1 423 ? 8.945 38.719 1.3 1 98.56 423 ALA A O 1
ATOM 3188 N N . LEU A 1 424 ? 8.406 37.812 3.23 1 98.56 424 LEU A N 1
ATOM 3189 C CA . LEU A 1 424 ? 7.023 38.281 3.223 1 98.56 424 LEU A CA 1
ATOM 3190 C C . LEU A 1 424 ? 6.961 39.781 3.305 1 98.56 424 LEU A C 1
ATOM 3192 O O . LEU A 1 424 ? 6.109 40.406 2.672 1 98.56 424 LEU A O 1
ATOM 3196 N N . LYS A 1 425 ? 7.836 40.312 4.074 1 98 425 LYS A N 1
ATOM 3197 C CA . LYS A 1 425 ? 7.898 41.75 4.188 1 98 425 LYS A CA 1
ATOM 3198 C C . LYS A 1 425 ? 8.211 42.406 2.84 1 98 425 LYS A C 1
ATOM 3200 O O . LYS A 1 425 ? 7.68 43.469 2.516 1 98 425 LYS A O 1
ATOM 3205 N N . ALA A 1 426 ? 8.984 41.75 2.084 1 96.56 426 ALA A N 1
ATOM 3206 C CA . ALA A 1 426 ? 9.438 42.281 0.798 1 96.56 426 ALA A CA 1
ATOM 3207 C C . ALA A 1 426 ? 8.305 42.281 -0.223 1 96.56 426 ALA A C 1
ATOM 3209 O O . ALA A 1 426 ? 8.406 42.906 -1.273 1 96.56 426 ALA A O 1
ATOM 3210 N N . PHE A 1 427 ? 7.262 41.594 0.003 1 93.81 427 PHE A N 1
ATOM 3211 C CA . PHE A 1 427 ? 6.137 41.531 -0.92 1 93.81 427 PHE A CA 1
ATOM 3212 C C . PHE A 1 427 ? 5.359 42.844 -0.905 1 93.81 427 PHE A C 1
ATOM 3214 O O . PHE A 1 427 ? 4.492 43.062 -1.752 1 93.81 427 PHE A O 1
ATOM 3221 N N . ALA A 1 428 ? 5.598 43.719 -0.068 1 88.06 428 ALA A N 1
ATOM 3222 C CA . ALA A 1 428 ? 4.895 45 0.033 1 88.06 428 ALA A CA 1
ATOM 3223 C C . ALA A 1 428 ? 5.113 45.844 -1.217 1 88.06 428 ALA A C 1
ATOM 3225 O O . ALA A 1 428 ? 6.156 45.75 -1.863 1 88.06 428 ALA A O 1
ATOM 3226 N N . MET B 1 1 ? 11.891 -30.828 40.594 1 20.47 1 MET B N 1
ATOM 3227 C CA . MET B 1 1 ? 12.648 -29.625 40.938 1 20.47 1 MET B CA 1
ATOM 3228 C C . MET B 1 1 ? 13.953 -29.578 40.125 1 20.47 1 MET B C 1
ATOM 3230 O O . MET B 1 1 ? 15.031 -29.406 40.688 1 20.47 1 MET B O 1
ATOM 3234 N N . VAL B 1 2 ? 13.938 -30.312 39.031 1 22.58 2 VAL B N 1
ATOM 3235 C CA . VAL B 1 2 ? 15 -30.969 38.281 1 22.58 2 VAL B CA 1
ATOM 3236 C C . VAL B 1 2 ? 15.852 -29.906 37.594 1 22.58 2 VAL B C 1
ATOM 3238 O O . VAL B 1 2 ? 15.344 -29.109 36.781 1 22.58 2 VAL B O 1
ATOM 3241 N N . THR B 1 3 ? 16.984 -29.391 38.375 1 20.22 3 THR B N 1
ATOM 3242 C CA . THR B 1 3 ? 17.875 -28.234 38.312 1 20.22 3 THR B CA 1
ATOM 3243 C C . THR B 1 3 ? 18.766 -28.328 37.062 1 20.22 3 THR B C 1
ATOM 3245 O O . THR B 1 3 ? 19.312 -29.375 36.75 1 20.22 3 THR B O 1
ATOM 3248 N N . ARG B 1 4 ? 18.359 -27.656 36 1 18.27 4 ARG B N 1
ATOM 3249 C CA . ARG B 1 4 ? 18.641 -27.547 34.562 1 18.27 4 ARG B CA 1
ATOM 3250 C C . ARG B 1 4 ? 20.125 -27.297 34.344 1 18.27 4 ARG B C 1
ATOM 3252 O O . ARG B 1 4 ? 20.516 -26.844 33.25 1 18.27 4 ARG B O 1
ATOM 3259 N N . ARG B 1 5 ? 21.047 -27.406 35.469 1 22.89 5 ARG B N 1
ATOM 3260 C CA . ARG B 1 5 ? 22.359 -26.781 35.562 1 22.89 5 ARG B CA 1
ATOM 3261 C C . ARG B 1 5 ? 23.375 -27.516 34.688 1 22.89 5 ARG B C 1
ATOM 3263 O O . ARG B 1 5 ? 24.578 -27.25 34.781 1 22.89 5 ARG B O 1
ATOM 3270 N N . GLY B 1 6 ? 22.906 -28.562 34 1 17.95 6 GLY B N 1
ATOM 3271 C CA . GLY B 1 6 ? 23.953 -29.562 33.906 1 17.95 6 GLY B CA 1
ATOM 3272 C C . GLY B 1 6 ? 25.188 -29.062 33.188 1 17.95 6 GLY B C 1
ATOM 3273 O O . GLY B 1 6 ? 26.297 -29.172 33.688 1 17.95 6 GLY B O 1
ATOM 3274 N N . LEU B 1 7 ? 25.422 -29.297 31.891 1 18.86 7 LEU B N 1
ATOM 3275 C CA . LEU B 1 7 ? 26.531 -30.109 31.391 1 18.86 7 LEU B CA 1
ATOM 3276 C C . LEU B 1 7 ? 27.641 -29.234 30.828 1 18.86 7 LEU B C 1
ATOM 3278 O O . LEU B 1 7 ? 28.734 -29.719 30.516 1 18.86 7 LEU B O 1
ATOM 3282 N N . ILE B 1 8 ? 27.391 -27.906 30.5 1 22.3 8 ILE B N 1
ATOM 3283 C CA . ILE B 1 8 ? 28.188 -27.5 29.359 1 22.3 8 ILE B CA 1
ATOM 3284 C C . ILE B 1 8 ? 29.625 -27.219 29.797 1 22.3 8 ILE B C 1
ATOM 3286 O O . ILE B 1 8 ? 29.844 -26.344 30.641 1 22.3 8 ILE B O 1
ATOM 3290 N N . ALA B 1 9 ? 30.422 -28.312 29.828 1 23.97 9 ALA B N 1
ATOM 3291 C CA . ALA B 1 9 ? 31.844 -28.359 30.141 1 23.97 9 ALA B CA 1
ATOM 3292 C C . ALA B 1 9 ? 32.594 -27.281 29.375 1 23.97 9 ALA B C 1
ATOM 3294 O O . ALA B 1 9 ? 32.531 -27.203 28.141 1 23.97 9 ALA B O 1
ATOM 3295 N N . THR B 1 10 ? 32.938 -26.141 29.953 1 22.08 10 THR B N 1
ATOM 3296 C CA . THR B 1 10 ? 33.5 -24.875 29.484 1 22.08 10 THR B CA 1
ATOM 3297 C C . THR B 1 10 ? 34.969 -25.062 29.125 1 22.08 10 THR B C 1
ATOM 3299 O O . THR B 1 10 ? 35.812 -25.203 30 1 22.08 10 THR B O 1
ATOM 3302 N N . SER B 1 11 ? 35.344 -26.094 28.297 1 21.08 11 SER B N 1
ATOM 3303 C CA . SER B 1 11 ? 36.781 -26.172 28.141 1 21.08 11 SER B CA 1
ATOM 3304 C C . SER B 1 11 ? 37.375 -24.859 27.641 1 21.08 11 SER B C 1
ATOM 3306 O O . SER B 1 11 ? 36.75 -24.172 26.828 1 21.08 11 SER B O 1
ATOM 3308 N N . ALA B 1 12 ? 38.344 -24.344 28.391 1 23.94 12 ALA B N 1
ATOM 3309 C CA . ALA B 1 12 ? 39.094 -23.094 28.312 1 23.94 12 ALA B CA 1
ATOM 3310 C C . ALA B 1 12 ? 40 -23.094 27.078 1 23.94 12 ALA B C 1
ATOM 3312 O O . ALA B 1 12 ? 41 -23.797 27.031 1 23.94 12 ALA B O 1
ATOM 3313 N N . LEU B 1 13 ? 39.438 -23.438 25.891 1 22.67 13 LEU B N 1
ATOM 3314 C CA . LEU B 1 13 ? 40.438 -23.469 24.812 1 22.67 13 LEU B CA 1
ATOM 3315 C C . LEU B 1 13 ? 41.188 -22.156 24.719 1 22.67 13 LEU B C 1
ATOM 3317 O O . LEU B 1 13 ? 40.594 -21.078 24.828 1 22.67 13 LEU B O 1
ATOM 3321 N N . ILE B 1 14 ? 42.469 -22.203 25.031 1 26.47 14 ILE B N 1
ATOM 3322 C CA . ILE B 1 14 ? 43.594 -21.25 24.969 1 26.47 14 ILE B CA 1
ATOM 3323 C C . ILE B 1 14 ? 43.625 -20.562 23.609 1 26.47 14 ILE B C 1
ATOM 3325 O O . ILE B 1 14 ? 43.625 -21.234 22.578 1 26.47 14 ILE B O 1
ATOM 3329 N N . ALA B 1 15 ? 43.188 -19.297 23.625 1 26.31 15 ALA B N 1
ATOM 3330 C CA . ALA B 1 15 ? 43.031 -18.328 22.547 1 26.31 15 ALA B CA 1
ATOM 3331 C C . ALA B 1 15 ? 44.375 -18.031 21.875 1 26.31 15 ALA B C 1
ATOM 3333 O O . ALA B 1 15 ? 45.219 -17.359 22.469 1 26.31 15 ALA B O 1
ATOM 3334 N N . THR B 1 16 ? 45.031 -19.203 21.5 1 29.14 16 THR B N 1
ATOM 3335 C CA . THR B 1 16 ? 46.219 -18.734 20.797 1 29.14 16 THR B CA 1
ATOM 3336 C C . THR B 1 16 ? 45.844 -17.719 19.719 1 29.14 16 THR B C 1
ATOM 3338 O O . THR B 1 16 ? 44.906 -17.938 18.953 1 29.14 16 THR B O 1
ATOM 3341 N N . THR B 1 17 ? 46.188 -16.516 20.031 1 27.78 17 THR B N 1
ATOM 3342 C CA . THR B 1 17 ? 45.969 -15.297 19.281 1 27.78 17 THR B CA 1
ATOM 3343 C C . THR B 1 17 ? 46.625 -15.383 17.906 1 27.78 17 THR B C 1
ATOM 3345 O O . THR B 1 17 ? 47.844 -15.227 17.781 1 27.78 17 THR B O 1
ATOM 3348 N N . THR B 1 18 ? 46.562 -16.562 17.281 1 27.45 18 THR B N 1
ATOM 3349 C CA . THR B 1 18 ? 47.281 -16.312 16.047 1 27.45 18 THR B CA 1
ATOM 3350 C C . THR B 1 18 ? 46.656 -15.148 15.281 1 27.45 18 THR B C 1
ATOM 3352 O O . THR B 1 18 ? 45.438 -15.086 15.102 1 27.45 18 THR B O 1
ATOM 3355 N N . ALA B 1 19 ? 47.438 -14 15.227 1 30.16 19 ALA B N 1
ATOM 3356 C CA . ALA B 1 19 ? 47.188 -12.852 14.352 1 30.16 19 ALA B CA 1
ATOM 3357 C C . ALA B 1 19 ? 46.844 -13.305 12.938 1 30.16 19 ALA B C 1
ATOM 3359 O O . ALA B 1 19 ? 47.719 -13.781 12.211 1 30.16 19 ALA B O 1
ATOM 3360 N N . CYS B 1 20 ? 45.719 -14.078 12.844 1 25.33 20 CYS B N 1
ATOM 3361 C CA . CYS B 1 20 ? 45.406 -14.383 11.453 1 25.33 20 CYS B CA 1
ATOM 3362 C C . CYS B 1 20 ? 45.344 -13.109 10.617 1 25.33 20 CYS B C 1
ATOM 3364 O O . CYS B 1 20 ? 44.688 -12.141 10.992 1 25.33 20 CYS B O 1
ATOM 3366 N N . THR B 1 21 ? 46.438 -12.953 9.914 1 31.98 21 THR B N 1
ATOM 3367 C CA . THR B 1 21 ? 46.438 -12.016 8.797 1 31.98 21 THR B CA 1
ATOM 3368 C C . THR B 1 21 ? 45.125 -12.086 8.023 1 31.98 21 THR B C 1
ATOM 3370 O O . THR B 1 21 ? 44.75 -13.156 7.547 1 31.98 21 THR B O 1
ATOM 3373 N N . VAL B 1 22 ? 44.188 -11.414 8.633 1 27.41 22 VAL B N 1
ATOM 3374 C CA . VAL B 1 22 ? 42.938 -11.234 7.883 1 27.41 22 VAL B CA 1
ATOM 3375 C C . VAL B 1 22 ? 43.25 -10.883 6.434 1 27.41 22 VAL B C 1
ATOM 3377 O O . VAL B 1 22 ? 43.844 -9.836 6.152 1 27.41 22 VAL B O 1
ATOM 3380 N N . ASP B 1 23 ? 43.656 -11.875 5.801 1 26.34 23 ASP B N 1
ATOM 3381 C CA . ASP B 1 23 ? 43.656 -11.586 4.371 1 26.34 23 ASP B CA 1
ATOM 3382 C C . ASP B 1 23 ? 42.438 -10.781 3.971 1 26.34 23 ASP B C 1
ATOM 3384 O O . ASP B 1 23 ? 41.312 -11.133 4.34 1 26.34 23 ASP B O 1
ATOM 3388 N N . LYS B 1 24 ? 42.656 -9.484 3.867 1 30.23 24 LYS B N 1
ATOM 3389 C CA . LYS B 1 24 ? 41.688 -8.641 3.162 1 30.23 24 LYS B CA 1
ATOM 3390 C C . LYS B 1 24 ? 41 -9.414 2.045 1 30.23 24 LYS B C 1
ATOM 3392 O O . LYS B 1 24 ? 41.562 -9.586 0.96 1 30.23 24 LYS B O 1
ATOM 3397 N N . GLU B 1 25 ? 40.344 -10.484 2.414 1 27.53 25 GLU B N 1
ATOM 3398 C CA . GLU B 1 25 ? 39.562 -11.133 1.361 1 27.53 25 GLU B CA 1
ATOM 3399 C C . GLU B 1 25 ? 38.812 -10.102 0.507 1 27.53 25 GLU B C 1
ATOM 3401 O O . GLU B 1 25 ? 38.344 -9.094 1.022 1 27.53 25 GLU B O 1
ATOM 3406 N N . ASN B 1 26 ? 39.125 -10.109 -0.744 1 30.23 26 ASN B N 1
ATOM 3407 C CA . ASN B 1 26 ? 38.5 -9.398 -1.858 1 30.23 26 ASN B CA 1
ATOM 3408 C C . ASN B 1 26 ? 36.969 -9.289 -1.677 1 30.23 26 ASN B C 1
ATOM 3410 O O . ASN B 1 26 ? 36.281 -10.289 -1.729 1 30.23 26 ASN B O 1
ATOM 3414 N N . ARG B 1 27 ? 36.594 -8.43 -0.688 1 33.28 27 ARG B N 1
ATOM 3415 C CA . ARG B 1 27 ? 35.156 -8.156 -0.774 1 33.28 27 ARG B CA 1
ATOM 3416 C C . ARG B 1 27 ? 34.688 -8.18 -2.223 1 33.28 27 ARG B C 1
ATOM 3418 O O . ARG B 1 27 ? 35.25 -7.52 -3.086 1 33.28 27 ARG B O 1
ATOM 3425 N N . PRO B 1 28 ? 34.125 -9.203 -2.631 1 35.09 28 PRO B N 1
ATOM 3426 C CA . PRO B 1 28 ? 33.594 -9 -3.988 1 35.09 28 PRO B CA 1
ATOM 3427 C C . PRO B 1 28 ? 33.094 -7.582 -4.215 1 35.09 28 PRO B C 1
ATOM 3429 O O . PRO B 1 28 ? 32.344 -7.051 -3.385 1 35.09 28 PRO B O 1
ATOM 3432 N N . GLY B 1 29 ? 34 -6.547 -4.645 1 34.28 29 GLY B N 1
ATOM 3433 C CA . GLY B 1 29 ? 33.625 -5.199 -5.043 1 34.28 29 GLY B CA 1
ATOM 3434 C C . GLY B 1 29 ? 32.188 -5.082 -5.461 1 34.28 29 GLY B C 1
ATOM 3435 O O . GLY B 1 29 ? 31.531 -6.086 -5.738 1 34.28 29 GLY B O 1
ATOM 3436 N N . ALA B 1 30 ? 31.578 -3.945 -5.121 1 38.19 30 ALA B N 1
ATOM 3437 C CA . ALA B 1 30 ? 30.422 -3.502 -5.906 1 38.19 30 ALA B CA 1
ATOM 3438 C C . ALA B 1 30 ? 30.516 -4.016 -7.34 1 38.19 30 ALA B C 1
ATOM 3440 O O . ALA B 1 30 ? 31.312 -3.523 -8.133 1 38.19 30 ALA B O 1
ATOM 3441 N N . ASN B 1 31 ? 30.641 -5.238 -7.633 1 37.56 31 ASN B N 1
ATOM 3442 C CA . ASN B 1 31 ? 30.719 -5.781 -8.984 1 37.56 31 ASN B CA 1
ATOM 3443 C C . ASN B 1 31 ? 30.047 -4.863 -10 1 37.56 31 ASN B C 1
ATOM 3445 O O . ASN B 1 31 ? 28.906 -4.453 -9.805 1 37.56 31 ASN B O 1
ATOM 3449 N N . ALA B 1 32 ? 30.641 -4.09 -10.75 1 42.44 32 ALA B N 1
ATOM 3450 C CA . ALA B 1 32 ? 30.266 -3.398 -11.984 1 42.44 32 ALA B CA 1
ATOM 3451 C C . ALA B 1 32 ? 29.078 -4.09 -12.648 1 42.44 32 ALA B C 1
ATOM 3453 O O . ALA B 1 32 ? 29.141 -5.277 -12.977 1 42.44 32 ALA B O 1
ATOM 3454 N N . LEU B 1 33 ? 27.859 -3.725 -12.156 1 54.78 33 LEU B N 1
ATOM 3455 C CA . LEU B 1 33 ? 26.672 -4.098 -12.922 1 54.78 33 LEU B CA 1
ATOM 3456 C C . LEU B 1 33 ? 27.031 -4.371 -14.383 1 54.78 33 LEU B C 1
ATOM 3458 O O . LEU B 1 33 ? 27.484 -3.473 -15.094 1 54.78 33 LEU B O 1
ATOM 3462 N N . LYS B 1 34 ? 27.391 -5.531 -14.617 1 62 34 LYS B N 1
ATOM 3463 C CA . LYS B 1 34 ? 27.672 -5.863 -16.016 1 62 34 LYS B CA 1
ATOM 3464 C C . LYS B 1 34 ? 26.516 -5.453 -16.922 1 62 34 LYS B C 1
ATOM 3466 O O . LYS B 1 34 ? 25.344 -5.609 -16.547 1 62 34 LYS B O 1
ATOM 3471 N N . ASP B 1 35 ? 26.734 -4.57 -17.734 1 88.31 35 ASP B N 1
ATOM 3472 C CA . ASP B 1 35 ? 25.812 -4.203 -18.797 1 88.31 35 ASP B CA 1
ATOM 3473 C C . ASP B 1 35 ? 25.031 -5.422 -19.297 1 88.31 35 ASP B C 1
ATOM 3475 O O . ASP B 1 35 ? 25.609 -6.492 -19.5 1 88.31 35 ASP B O 1
ATOM 3479 N N . LEU B 1 36 ? 23.734 -5.332 -19.266 1 96.12 36 LEU B N 1
ATOM 3480 C CA . LEU B 1 36 ? 22.844 -6.414 -19.688 1 96.12 36 LEU B CA 1
ATOM 3481 C C . LEU B 1 36 ? 23.047 -6.727 -21.156 1 96.12 36 LEU B C 1
ATOM 3483 O O . LEU B 1 36 ? 22.984 -5.824 -22 1 96.12 36 LEU B O 1
ATOM 3487 N N . ASP B 1 37 ? 23.344 -7.949 -21.484 1 97.44 37 ASP B N 1
ATOM 3488 C CA . ASP B 1 37 ? 23.141 -8.531 -22.812 1 97.44 37 ASP B CA 1
ATOM 3489 C C . ASP B 1 37 ? 21.891 -9.406 -22.828 1 97.44 37 ASP B C 1
ATOM 3491 O O . ASP B 1 37 ? 21.922 -10.562 -22.391 1 97.44 37 ASP B O 1
ATOM 3495 N N . PRO B 1 38 ? 20.828 -8.891 -23.359 1 96.62 38 PRO B N 1
ATOM 3496 C CA . PRO B 1 38 ? 19.531 -9.594 -23.266 1 96.62 38 PRO B CA 1
ATOM 3497 C C . PRO B 1 38 ? 19.547 -10.922 -24.016 1 96.62 38 PRO B C 1
ATOM 3499 O O . PRO B 1 38 ? 18.641 -11.742 -23.828 1 96.62 38 PRO B O 1
ATOM 3502 N N . SER B 1 39 ? 20.516 -11.125 -24.844 1 96.69 39 SER B N 1
ATOM 3503 C CA . SER B 1 39 ? 20.562 -12.352 -25.641 1 96.69 39 SER B CA 1
ATOM 3504 C C . SER B 1 39 ? 21.297 -13.461 -24.906 1 96.69 39 SER B C 1
ATOM 3506 O O . SER B 1 39 ? 21.297 -14.617 -25.344 1 96.69 39 SER B O 1
ATOM 3508 N N . SER B 1 40 ? 21.891 -13.148 -23.797 1 97.5 40 SER B N 1
ATOM 3509 C CA . SER B 1 40 ? 22.672 -14.102 -23.016 1 97.5 40 SER B CA 1
ATOM 3510 C C . SER B 1 40 ? 21.984 -14.391 -21.672 1 97.5 40 SER B C 1
ATOM 3512 O O . SER B 1 40 ? 21.922 -13.516 -20.812 1 97.5 40 SER B O 1
ATOM 3514 N N . TRP B 1 41 ? 21.641 -15.625 -21.547 1 97 41 TRP B N 1
ATOM 3515 C CA . TRP B 1 41 ? 21 -15.992 -20.281 1 97 41 TRP B CA 1
ATOM 3516 C C . TRP B 1 41 ? 21.984 -15.844 -19.109 1 97 41 TRP B C 1
ATOM 3518 O O . TRP B 1 41 ? 21.562 -15.516 -18 1 97 41 TRP B O 1
ATOM 3528 N N . ALA B 1 42 ? 23.25 -16.031 -19.359 1 95.44 42 ALA B N 1
ATOM 3529 C CA . ALA B 1 42 ? 24.25 -15.82 -18.312 1 95.44 42 ALA B CA 1
ATOM 3530 C C . ALA B 1 42 ? 24.281 -14.352 -17.875 1 95.44 42 ALA B C 1
ATOM 3532 O O . ALA B 1 42 ? 24.406 -14.055 -16.688 1 95.44 42 ALA B O 1
ATOM 3533 N N . SER B 1 43 ? 24.219 -13.508 -18.859 1 96.5 43 SER B N 1
ATOM 3534 C CA . SER B 1 43 ? 24.172 -12.078 -18.562 1 96.5 43 SER B CA 1
ATOM 3535 C C . SER B 1 43 ? 22.906 -11.711 -17.797 1 96.5 43 SER B C 1
ATOM 3537 O O . SER B 1 43 ? 22.938 -10.914 -16.859 1 96.5 43 SER B O 1
ATOM 3539 N N . VAL B 1 44 ? 21.781 -12.289 -18.219 1 97.38 44 VAL B N 1
ATOM 3540 C CA . VAL B 1 44 ? 20.5 -12.039 -17.547 1 97.38 44 VAL B CA 1
ATOM 3541 C C . VAL B 1 44 ? 20.562 -12.516 -16.109 1 97.38 44 VAL B C 1
ATOM 3543 O O . VAL B 1 44 ? 20.203 -11.773 -15.188 1 97.38 44 VAL B O 1
ATOM 3546 N N . LYS B 1 45 ? 21.047 -13.664 -15.867 1 96.06 45 LYS B N 1
ATOM 3547 C CA . LYS B 1 45 ? 21.141 -14.211 -14.516 1 96.06 45 LYS B CA 1
ATOM 3548 C C . LYS B 1 45 ? 22.078 -13.359 -13.648 1 96.06 45 LYS B C 1
ATOM 3550 O O . LYS B 1 45 ? 21.828 -13.195 -12.453 1 96.06 45 LYS B O 1
ATOM 3555 N N . ALA B 1 46 ? 23.078 -12.703 -14.234 1 94.75 46 ALA B N 1
ATOM 3556 C CA . ALA B 1 46 ? 24.078 -11.906 -13.523 1 94.75 46 ALA B CA 1
ATOM 3557 C C . ALA B 1 46 ? 23.484 -10.594 -13.031 1 94.75 46 ALA B C 1
ATOM 3559 O O . ALA B 1 46 ? 24.078 -9.898 -12.203 1 94.75 46 ALA B O 1
ATOM 3560 N N . GLN B 1 47 ? 22.266 -10.289 -13.492 1 95.88 47 GLN B N 1
ATOM 3561 C CA . GLN B 1 47 ? 21.625 -9.047 -13.078 1 95.88 47 GLN B CA 1
ATOM 3562 C C . GLN B 1 47 ? 21.141 -9.141 -11.633 1 95.88 47 GLN B C 1
ATOM 3564 O O . GLN B 1 47 ? 20.812 -8.117 -11.023 1 95.88 47 GLN B O 1
ATOM 3569 N N . PHE B 1 48 ? 21.047 -10.305 -11.133 1 95.81 48 PHE B N 1
ATOM 3570 C CA . PHE B 1 48 ? 20.547 -10.523 -9.773 1 95.81 48 PHE B CA 1
ATOM 3571 C C . PHE B 1 48 ? 21.703 -10.633 -8.789 1 95.81 48 PHE B C 1
ATOM 3573 O O . PHE B 1 48 ? 22.578 -11.5 -8.922 1 95.81 48 PHE B O 1
ATOM 3580 N N . PRO B 1 49 ? 21.688 -9.734 -7.723 1 92.88 49 PRO B N 1
ATOM 3581 C CA . PRO B 1 49 ? 22.828 -9.656 -6.82 1 92.88 49 PRO B CA 1
ATOM 3582 C C . PRO B 1 49 ? 22.781 -10.688 -5.699 1 92.88 49 PRO B C 1
ATOM 3584 O O . PRO B 1 49 ? 23.016 -10.352 -4.535 1 92.88 49 PRO B O 1
ATOM 3587 N N . LEU B 1 50 ? 22.422 -11.906 -5.977 1 90.5 50 LEU B N 1
ATOM 3588 C CA . LEU B 1 50 ? 22.359 -12.961 -4.973 1 90.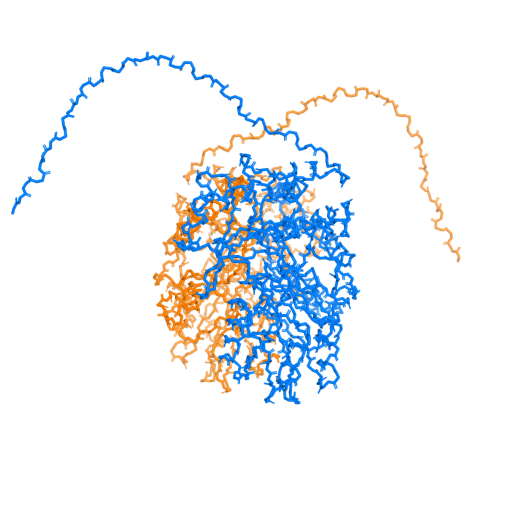5 50 LEU B CA 1
ATOM 3589 C C . LEU B 1 50 ? 23.734 -13.305 -4.441 1 90.5 50 LEU B C 1
ATOM 3591 O O . LEU B 1 50 ? 24.719 -13.289 -5.191 1 90.5 50 LEU B O 1
ATOM 3595 N N . SER B 1 51 ? 23.672 -13.508 -3.109 1 80.69 51 SER B N 1
ATOM 3596 C CA . SER B 1 51 ? 24.922 -13.922 -2.486 1 80.69 51 SER B CA 1
ATOM 3597 C C . SER B 1 51 ? 25.203 -15.398 -2.715 1 80.69 51 SER B C 1
ATOM 3599 O O . SER B 1 51 ? 24.281 -16.219 -2.641 1 80.69 51 SER B O 1
ATOM 3601 N N . GLY B 1 52 ? 26.266 -15.695 -3.254 1 73.94 52 GLY B N 1
ATOM 3602 C CA . GLY B 1 52 ? 26.688 -17.078 -3.367 1 73.94 52 GLY B CA 1
ATOM 3603 C C . GLY B 1 52 ? 26.328 -17.703 -4.699 1 73.94 52 GLY B C 1
ATOM 3604 O O . GLY B 1 52 ? 25.719 -17.062 -5.551 1 73.94 52 GLY B O 1
ATOM 3605 N N . ALA B 1 53 ? 26.672 -18.922 -4.797 1 81.62 53 ALA B N 1
ATOM 3606 C CA . ALA B 1 53 ? 26.469 -19.688 -6.031 1 81.62 53 ALA B CA 1
ATOM 3607 C C . ALA B 1 53 ? 25.297 -20.641 -5.891 1 81.62 53 ALA B C 1
ATOM 3609 O O . ALA B 1 53 ? 25.312 -21.75 -6.453 1 81.62 53 ALA B O 1
ATOM 3610 N N . ASP B 1 54 ? 24.219 -20.156 -5.105 1 92.94 54 ASP B N 1
ATOM 3611 C CA . ASP B 1 54 ? 23.078 -21.047 -4.906 1 92.94 54 ASP B CA 1
ATOM 3612 C C . ASP B 1 54 ? 22.203 -21.109 -6.152 1 92.94 54 ASP B C 1
ATOM 3614 O O . ASP B 1 54 ? 22.094 -20.125 -6.887 1 92.94 54 ASP B O 1
ATOM 3618 N N . ALA B 1 55 ? 21.703 -22.328 -6.414 1 96.81 55 ALA B N 1
ATOM 3619 C CA . ALA B 1 55 ? 20.609 -22.453 -7.387 1 96.81 55 ALA B CA 1
ATOM 3620 C C . ALA B 1 55 ? 19.297 -21.953 -6.801 1 96.81 55 ALA B C 1
ATOM 3622 O O . ALA B 1 55 ? 18.688 -22.609 -5.953 1 96.81 55 ALA B O 1
ATOM 3623 N N . ASN B 1 56 ? 18.859 -20.797 -7.27 1 95.69 56 ASN B N 1
ATOM 3624 C CA . ASN B 1 56 ? 17.703 -20.156 -6.652 1 95.69 56 ASN B CA 1
ATOM 3625 C C . ASN B 1 56 ? 16.406 -20.5 -7.379 1 95.69 56 ASN B C 1
ATOM 3627 O O . ASN B 1 56 ? 16.094 -19.891 -8.406 1 95.69 56 ASN B O 1
ATOM 3631 N N . PHE B 1 57 ? 15.625 -21.375 -6.77 1 97.94 57 PHE B N 1
ATOM 3632 C CA . PHE B 1 57 ? 14.336 -21.781 -7.332 1 97.94 57 PHE B CA 1
ATOM 3633 C C . PHE B 1 57 ? 13.188 -21.125 -6.57 1 97.94 57 PHE B C 1
ATOM 3635 O O . PHE B 1 57 ? 12.047 -21.594 -6.645 1 97.94 57 PHE B O 1
ATOM 3642 N N . ALA B 1 58 ? 13.5 -20.047 -5.789 1 97.31 58 ALA B N 1
ATOM 3643 C CA . ALA B 1 58 ? 12.461 -19.422 -4.977 1 97.31 58 ALA B CA 1
ATOM 3644 C C . ALA B 1 58 ? 12.352 -17.938 -5.281 1 97.31 58 ALA B C 1
ATOM 3646 O O . ALA B 1 58 ? 11.82 -17.156 -4.477 1 97.31 58 ALA B O 1
ATOM 3647 N N . ALA B 1 59 ? 12.797 -17.516 -6.465 1 96.19 59 ALA B N 1
ATOM 3648 C CA . ALA B 1 59 ? 12.688 -16.109 -6.852 1 96.19 59 ALA B CA 1
ATOM 3649 C C . ALA B 1 59 ? 11.234 -15.695 -7.031 1 96.19 59 ALA B C 1
ATOM 3651 O O . ALA B 1 59 ? 10.891 -14.516 -6.914 1 96.19 59 ALA B O 1
ATOM 3652 N N . PHE B 1 60 ? 10.352 -16.656 -7.281 1 96.31 60 PHE B N 1
ATOM 3653 C CA . PHE B 1 60 ? 8.93 -16.391 -7.438 1 96.31 60 PHE B CA 1
ATOM 3654 C C . PHE B 1 60 ? 8.273 -16.125 -6.086 1 96.31 60 PHE B C 1
ATOM 3656 O O . PHE B 1 60 ? 7.145 -15.641 -6.02 1 96.31 60 PHE B O 1
ATOM 3663 N N . VAL B 1 61 ? 8.938 -16.5 -5.008 1 95.38 61 VAL B N 1
ATOM 3664 C CA . VAL B 1 61 ? 8.438 -16.188 -3.672 1 95.38 61 VAL B CA 1
ATOM 3665 C C . VAL B 1 61 ? 8.758 -14.727 -3.34 1 95.38 61 VAL B C 1
ATOM 3667 O O . VAL B 1 61 ? 7.863 -13.961 -2.959 1 95.38 61 VAL B O 1
ATOM 3670 N N . PHE B 1 62 ? 10 -14.461 -3.459 1 93.38 62 PHE B N 1
ATOM 3671 C CA . PHE B 1 62 ? 10.531 -13.125 -3.234 1 93.38 62 PHE B CA 1
ATOM 3672 C C . PHE B 1 62 ? 11.867 -12.953 -3.939 1 93.38 62 PHE B C 1
ATOM 3674 O O . PHE B 1 62 ? 12.789 -13.742 -3.74 1 93.38 62 PHE B O 1
ATOM 3681 N N . ALA B 1 63 ? 12.023 -11.898 -4.727 1 93.75 63 ALA B N 1
ATOM 3682 C CA . ALA B 1 63 ? 13.188 -11.797 -5.605 1 93.75 63 ALA B CA 1
ATOM 3683 C C . ALA B 1 63 ? 14.078 -10.625 -5.211 1 93.75 63 ALA B C 1
ATOM 3685 O O . ALA B 1 63 ? 13.602 -9.641 -4.637 1 93.75 63 ALA B O 1
ATOM 3686 N N . SER B 1 64 ? 15.375 -10.828 -5.594 1 95.38 64 SER B N 1
ATOM 3687 C CA . SER B 1 64 ? 16.266 -9.672 -5.66 1 95.38 64 SER B CA 1
ATOM 3688 C C . SER B 1 64 ? 15.859 -8.727 -6.789 1 95.38 64 SER B C 1
ATOM 3690 O O . SER B 1 64 ? 15.359 -9.172 -7.824 1 95.38 64 SER B O 1
ATOM 3692 N N . HIS B 1 65 ? 16.125 -7.512 -6.559 1 97.31 65 HIS B N 1
ATOM 3693 C CA . HIS B 1 65 ? 15.969 -6.586 -7.672 1 97.31 65 HIS B CA 1
ATOM 3694 C C . HIS B 1 65 ? 17.094 -6.738 -8.688 1 97.31 65 HIS B C 1
ATOM 3696 O O . HIS B 1 65 ? 18.266 -6.727 -8.32 1 97.31 65 HIS B O 1
ATOM 3702 N N . PRO B 1 66 ? 16.734 -6.926 -9.977 1 97.5 66 PRO B N 1
ATOM 3703 C CA . PRO B 1 66 ? 17.812 -6.852 -10.969 1 97.5 66 PRO B CA 1
ATOM 3704 C C . PRO B 1 66 ? 18.484 -5.484 -11 1 97.5 66 PRO B C 1
ATOM 3706 O O . PRO B 1 66 ? 17.938 -4.5 -10.516 1 97.5 66 PRO B O 1
ATOM 3709 N N . ALA B 1 67 ? 19.594 -5.41 -11.617 1 97.44 67 ALA B N 1
ATOM 3710 C CA . ALA B 1 67 ? 20.484 -4.246 -11.539 1 97.44 67 ALA B CA 1
ATOM 3711 C C . ALA B 1 67 ? 19.75 -2.98 -11.992 1 97.44 67 ALA B C 1
ATOM 3713 O O . ALA B 1 67 ? 19.828 -1.947 -11.32 1 97.44 67 ALA B O 1
ATOM 3714 N N . SER B 1 68 ? 19.047 -3.041 -13.094 1 97.94 68 SER B N 1
ATOM 3715 C CA . SER B 1 68 ? 18.406 -1.853 -13.633 1 97.94 68 SER B CA 1
ATOM 3716 C C . SER B 1 68 ? 17.312 -1.348 -12.688 1 97.94 68 SER B C 1
ATOM 3718 O O . SER B 1 68 ? 17.125 -0.138 -12.547 1 97.94 68 SER B O 1
ATOM 3720 N N . VAL B 1 69 ? 16.578 -2.23 -12.062 1 98.31 69 VAL B N 1
ATOM 3721 C CA . VAL B 1 69 ? 15.531 -1.863 -11.117 1 98.31 69 VAL B CA 1
ATOM 3722 C C . VAL B 1 69 ? 16.141 -1.249 -9.867 1 98.31 69 VAL B C 1
ATOM 3724 O O . VAL B 1 69 ? 15.695 -0.202 -9.391 1 98.31 69 VAL B O 1
ATOM 3727 N N . ARG B 1 70 ? 17.156 -1.831 -9.359 1 97.5 70 ARG B N 1
ATOM 3728 C CA . ARG B 1 70 ? 17.844 -1.317 -8.188 1 97.5 70 ARG B CA 1
ATOM 3729 C C . ARG B 1 70 ? 18.406 0.079 -8.445 1 97.5 70 ARG B C 1
ATOM 3731 O O . ARG B 1 70 ? 18.312 0.957 -7.582 1 97.5 70 ARG B O 1
ATOM 3738 N N . GLU B 1 71 ? 19 0.236 -9.578 1 97.75 71 GLU B N 1
ATOM 3739 C CA . GLU B 1 71 ? 19.594 1.525 -9.945 1 97.75 71 GLU B CA 1
ATOM 3740 C C . GLU B 1 71 ? 18.516 2.609 -10.023 1 97.75 71 GLU B C 1
ATOM 3742 O O . GLU B 1 71 ? 18.719 3.727 -9.547 1 97.75 71 GLU B O 1
ATOM 3747 N N . ALA B 1 72 ? 17.391 2.281 -10.633 1 98.62 72 ALA B N 1
ATOM 3748 C CA . ALA B 1 72 ? 16.297 3.242 -10.734 1 98.62 72 ALA B CA 1
ATOM 3749 C C . ALA B 1 72 ? 15.805 3.652 -9.352 1 98.62 72 ALA B C 1
ATOM 3751 O O . ALA B 1 72 ? 15.617 4.84 -9.078 1 98.62 72 ALA B O 1
ATOM 3752 N N . ILE B 1 73 ? 15.609 2.703 -8.477 1 98.31 73 ILE B N 1
ATOM 3753 C CA . ILE B 1 73 ? 15.141 2.975 -7.117 1 98.31 73 ILE B CA 1
ATOM 3754 C C . ILE B 1 73 ? 16.125 3.906 -6.414 1 98.31 73 ILE B C 1
ATOM 3756 O O . ILE B 1 73 ? 15.719 4.902 -5.805 1 98.31 73 ILE B O 1
ATOM 3760 N N . THR B 1 74 ? 17.391 3.557 -6.551 1 97.5 74 THR B N 1
ATOM 3761 C CA . THR B 1 74 ? 18.438 4.332 -5.887 1 97.5 74 THR B CA 1
ATOM 3762 C C . THR B 1 74 ? 18.453 5.77 -6.398 1 97.5 74 THR B C 1
ATOM 3764 O O . THR B 1 74 ? 18.562 6.711 -5.609 1 97.5 74 THR B O 1
ATOM 3767 N N . GLU B 1 75 ? 18.312 5.898 -7.633 1 98.06 75 GLU B N 1
ATOM 3768 C CA . GLU B 1 75 ? 18.344 7.223 -8.242 1 98.06 75 GLU B CA 1
ATOM 3769 C C . GLU B 1 75 ? 17.156 8.07 -7.801 1 98.06 75 GLU B C 1
ATOM 3771 O O . GLU B 1 75 ? 17.312 9.227 -7.406 1 98.06 75 GLU B O 1
ATOM 3776 N N . PHE B 1 76 ? 15.977 7.547 -7.875 1 98.44 76 PHE B N 1
ATOM 3777 C CA . PHE B 1 76 ? 14.781 8.289 -7.488 1 98.44 76 PHE B CA 1
ATOM 3778 C C . PHE B 1 76 ? 14.812 8.625 -6 1 98.44 76 PHE B C 1
ATOM 3780 O O . PHE B 1 76 ? 14.414 9.719 -5.598 1 98.44 76 PHE B O 1
ATOM 3787 N N . ALA B 1 77 ? 15.25 7.66 -5.195 1 97.69 77 ALA B N 1
ATOM 3788 C CA . ALA B 1 77 ? 15.336 7.906 -3.758 1 97.69 77 ALA B CA 1
ATOM 3789 C C . ALA B 1 77 ? 16.266 9.078 -3.455 1 97.69 77 ALA B C 1
ATOM 3791 O O . ALA B 1 77 ? 15.945 9.938 -2.623 1 97.69 77 ALA B O 1
ATOM 3792 N N . ALA B 1 78 ? 17.391 9.117 -4.109 1 96.88 78 ALA B N 1
ATOM 3793 C CA . ALA B 1 78 ? 18.359 10.18 -3.902 1 96.88 78 ALA B CA 1
ATOM 3794 C C . ALA B 1 78 ? 17.797 11.539 -4.309 1 96.88 78 ALA B C 1
ATOM 3796 O O . ALA B 1 78 ? 17.984 12.531 -3.605 1 96.88 78 ALA B O 1
ATOM 3797 N N . LYS B 1 79 ? 17.109 11.57 -5.422 1 97.31 79 LYS B N 1
ATOM 3798 C CA . LYS B 1 79 ? 16.516 12.812 -5.902 1 97.31 79 LYS B CA 1
ATOM 3799 C C . LYS B 1 79 ? 15.422 13.297 -4.949 1 97.31 79 LYS B C 1
ATOM 3801 O O . LYS B 1 79 ? 15.328 14.492 -4.66 1 97.31 79 LYS B O 1
ATOM 3806 N N . LEU B 1 80 ? 14.625 12.383 -4.43 1 96.94 80 LEU B N 1
ATOM 3807 C CA . LEU B 1 80 ? 13.547 12.719 -3.502 1 96.94 80 LEU B CA 1
ATOM 3808 C C . LEU B 1 80 ? 14.109 13.227 -2.178 1 96.94 80 LEU B C 1
ATOM 3810 O O . LEU B 1 80 ? 13.516 14.086 -1.532 1 96.94 80 LEU B O 1
ATOM 3814 N N . ASP B 1 81 ? 15.25 12.688 -1.809 1 95.56 81 ASP B N 1
ATOM 3815 C CA . ASP B 1 81 ? 15.828 13.109 -0.537 1 95.56 81 ASP B CA 1
ATOM 3816 C C . ASP B 1 81 ? 16.484 14.484 -0.663 1 95.56 81 ASP B C 1
ATOM 3818 O O . ASP B 1 81 ? 16.453 15.281 0.275 1 95.56 81 ASP B O 1
ATOM 3822 N N . ARG B 1 82 ? 17.031 14.766 -1.804 1 94.69 82 ARG B N 1
ATOM 3823 C CA . ARG B 1 82 ? 17.75 16.016 -2.012 1 94.69 82 ARG B CA 1
ATOM 3824 C C . ARG B 1 82 ? 16.797 17.203 -2.127 1 94.69 82 ARG B C 1
ATOM 3826 O O . ARG B 1 82 ? 17.109 18.297 -1.682 1 94.69 82 ARG B O 1
ATOM 3833 N N . ASP B 1 83 ? 15.688 16.984 -2.768 1 94 83 ASP B N 1
ATOM 3834 C CA . ASP B 1 83 ? 14.68 18.016 -2.975 1 94 83 ASP B CA 1
ATOM 3835 C C . ASP B 1 83 ? 13.281 17.406 -3.082 1 94 83 ASP B C 1
ATOM 3837 O O . ASP B 1 83 ? 12.703 17.375 -4.168 1 94 83 ASP B O 1
ATOM 3841 N N . PRO B 1 84 ? 12.727 17.016 -1.969 1 93.25 84 PRO B N 1
ATOM 3842 C CA . PRO B 1 84 ? 11.477 16.266 -2.002 1 93.25 84 PRO B CA 1
ATOM 3843 C C . PRO B 1 84 ? 10.344 17.031 -2.695 1 93.25 84 PRO B C 1
ATOM 3845 O O . PRO B 1 84 ? 9.719 16.5 -3.617 1 93.25 84 PRO B O 1
ATOM 3848 N N . VAL B 1 85 ? 10.117 18.25 -2.305 1 92.44 85 VAL B N 1
ATOM 3849 C CA . VAL B 1 85 ? 8.992 19.016 -2.82 1 92.44 85 VAL B CA 1
ATOM 3850 C C . VAL B 1 85 ? 9.266 19.438 -4.262 1 92.44 85 VAL B C 1
ATOM 3852 O O . VAL B 1 85 ? 8.375 19.359 -5.117 1 92.44 85 VAL B O 1
ATOM 3855 N N . GLY B 1 86 ? 10.492 19.891 -4.531 1 92.56 86 GLY B N 1
ATOM 3856 C CA . GLY B 1 86 ? 10.836 20.312 -5.879 1 92.56 86 GLY B CA 1
ATOM 3857 C C . GLY B 1 86 ? 10.805 19.172 -6.883 1 92.56 86 GLY B C 1
ATOM 3858 O O . GLY B 1 86 ? 10.281 19.328 -7.988 1 92.56 86 GLY B O 1
ATOM 3859 N N . PHE B 1 87 ? 11.305 18.094 -6.488 1 95.31 87 PHE B N 1
ATOM 3860 C CA . PHE B 1 87 ? 11.344 16.938 -7.387 1 95.31 87 PHE B CA 1
ATOM 3861 C C . PHE B 1 87 ? 9.945 16.422 -7.664 1 95.31 87 PHE B C 1
ATOM 3863 O O . PHE B 1 87 ? 9.609 16.078 -8.805 1 95.31 87 PHE B O 1
ATOM 3870 N N . LEU B 1 88 ? 9.078 16.344 -6.668 1 94.94 88 LEU B N 1
ATOM 3871 C CA . LEU B 1 88 ? 7.695 15.945 -6.887 1 94.94 88 LEU B CA 1
ATOM 3872 C C . LEU B 1 88 ? 6.996 16.906 -7.84 1 94.94 88 LEU B C 1
ATOM 3874 O O . LEU B 1 88 ? 6.332 16.484 -8.789 1 94.94 88 LEU B O 1
ATOM 3878 N N . ALA B 1 89 ? 7.145 18.141 -7.574 1 92.62 89 ALA B N 1
ATOM 3879 C CA . ALA B 1 89 ? 6.477 19.141 -8.383 1 92.62 89 ALA B CA 1
ATOM 3880 C C . ALA B 1 89 ? 6.902 19.047 -9.844 1 92.62 89 ALA B C 1
ATOM 3882 O O . ALA B 1 89 ? 6.074 19.188 -10.75 1 92.62 89 ALA B O 1
ATOM 3883 N N . SER B 1 90 ? 8.156 18.766 -10.094 1 94.69 90 SER B N 1
ATOM 3884 C CA . SER B 1 90 ? 8.68 18.812 -11.453 1 94.69 90 SER B CA 1
ATOM 3885 C C . SER B 1 90 ? 8.438 17.484 -12.188 1 94.69 90 SER B C 1
ATOM 3887 O O . SER B 1 90 ? 8.227 17.484 -13.398 1 94.69 90 SER B O 1
ATOM 3889 N N . ASP B 1 91 ? 8.438 16.344 -11.414 1 97.25 91 ASP B N 1
ATOM 3890 C CA . ASP B 1 91 ? 8.656 15.102 -12.141 1 97.25 91 ASP B CA 1
ATOM 3891 C C . ASP B 1 91 ? 7.527 14.102 -11.875 1 97.25 91 ASP B C 1
ATOM 3893 O O . ASP B 1 91 ? 7.363 13.133 -12.625 1 97.25 91 ASP B O 1
ATOM 3897 N N . GLU B 1 92 ? 6.73 14.297 -10.859 1 96.25 92 GLU B N 1
ATOM 3898 C CA . GLU B 1 92 ? 5.77 13.281 -10.453 1 96.25 92 GLU B CA 1
ATOM 3899 C C . GLU B 1 92 ? 4.832 12.914 -11.602 1 96.25 92 GLU B C 1
ATOM 3901 O O . GLU B 1 92 ? 4.676 11.742 -11.93 1 96.25 92 GLU B O 1
ATOM 3906 N N . SER B 1 93 ? 4.215 13.922 -12.18 1 94.75 93 SER B N 1
ATOM 3907 C CA . SER B 1 93 ? 3.246 13.672 -13.242 1 94.75 93 SER B CA 1
ATOM 3908 C C . SER B 1 93 ? 3.883 12.922 -14.406 1 94.75 93 SER B C 1
ATOM 3910 O O . SER B 1 93 ? 3.291 11.977 -14.938 1 94.75 93 SER B O 1
ATOM 3912 N N . ARG B 1 94 ? 5.008 13.352 -14.805 1 97.12 94 ARG B N 1
ATOM 3913 C CA . ARG B 1 94 ? 5.715 12.719 -15.914 1 97.12 94 ARG B CA 1
ATOM 3914 C C . ARG B 1 94 ? 6.059 11.273 -15.586 1 97.12 94 ARG B C 1
ATOM 3916 O O . ARG B 1 94 ? 5.84 10.375 -16.406 1 97.12 94 ARG B O 1
ATOM 3923 N N . LEU B 1 95 ? 6.609 11.047 -14.422 1 98.06 95 LEU B N 1
ATOM 3924 C CA . LEU B 1 95 ? 7.047 9.711 -14.031 1 98.06 95 LEU B CA 1
ATOM 3925 C C . LEU B 1 95 ? 5.855 8.773 -13.883 1 98.06 95 LEU B C 1
ATOM 3927 O O . LEU B 1 95 ? 5.938 7.598 -14.25 1 98.06 95 LEU B O 1
ATOM 3931 N N . GLU B 1 96 ? 4.73 9.281 -13.344 1 96.56 96 GLU B N 1
ATOM 3932 C CA . GLU B 1 96 ? 3.512 8.477 -13.281 1 96.56 96 GLU B CA 1
ATOM 3933 C C . GLU B 1 96 ? 3.025 8.102 -14.672 1 96.56 96 GLU B C 1
ATOM 3935 O O . GLU B 1 96 ? 2.592 6.969 -14.898 1 96.56 96 GLU B O 1
ATOM 3940 N N . ALA B 1 97 ? 3.078 9.016 -15.562 1 96.69 97 ALA B N 1
ATOM 3941 C CA . ALA B 1 97 ? 2.664 8.75 -16.938 1 96.69 97 ALA B CA 1
ATOM 3942 C C . ALA B 1 97 ? 3.566 7.711 -17.594 1 96.69 97 ALA B C 1
ATOM 3944 O O . ALA B 1 97 ? 3.098 6.875 -18.375 1 96.69 97 ALA B O 1
ATOM 3945 N N . GLU B 1 98 ? 4.848 7.793 -17.312 1 98.12 98 GLU B N 1
ATOM 3946 C CA . GLU B 1 98 ? 5.801 6.832 -17.859 1 98.12 98 GLU B CA 1
ATOM 3947 C C . GLU B 1 98 ? 5.508 5.418 -17.375 1 98.12 98 GLU B C 1
ATOM 3949 O O . GLU B 1 98 ? 5.586 4.461 -18.141 1 98.12 98 GLU B O 1
ATOM 3954 N N . VAL B 1 99 ? 5.18 5.273 -16.125 1 98.25 99 VAL B N 1
ATOM 3955 C CA . VAL B 1 99 ? 4.824 3.969 -15.586 1 98.25 99 VAL B CA 1
ATOM 3956 C C . VAL B 1 99 ? 3.564 3.443 -16.266 1 98.25 99 VAL B C 1
ATOM 3958 O O . VAL B 1 99 ? 3.51 2.279 -16.672 1 98.25 99 VAL B O 1
ATOM 3961 N N . ALA B 1 100 ? 2.561 4.309 -16.375 1 97.69 100 ALA B N 1
ATOM 3962 C CA . ALA B 1 100 ? 1.301 3.922 -17 1 97.69 100 ALA B CA 1
ATOM 3963 C C . ALA B 1 100 ? 1.522 3.48 -18.453 1 97.69 100 ALA B C 1
ATOM 3965 O O . ALA B 1 100 ? 0.955 2.48 -18.891 1 97.69 100 ALA B O 1
ATOM 3966 N N . GLU B 1 101 ? 2.336 4.195 -19.125 1 97.94 101 GLU B N 1
ATOM 3967 C CA . GLU B 1 101 ? 2.629 3.871 -20.531 1 97.94 101 GLU B CA 1
ATOM 3968 C C . GLU B 1 101 ? 3.369 2.541 -20.641 1 97.94 101 GLU B C 1
ATOM 3970 O O . GLU B 1 101 ? 3.055 1.721 -21.5 1 97.94 101 GLU B O 1
ATOM 3975 N N . ALA B 1 102 ? 4.34 2.352 -19.812 1 98.12 102 ALA B N 1
ATOM 3976 C CA . ALA B 1 102 ? 5.094 1.102 -19.828 1 98.12 102 ALA B CA 1
ATOM 3977 C C . ALA B 1 102 ? 4.188 -0.089 -19.531 1 98.12 102 ALA B C 1
ATOM 3979 O O . ALA B 1 102 ? 4.281 -1.129 -20.188 1 98.12 102 ALA B O 1
ATOM 3980 N N . ALA B 1 103 ? 3.316 0.072 -18.562 1 98.12 103 ALA B N 1
ATOM 3981 C CA . ALA B 1 103 ? 2.369 -0.985 -18.203 1 98.12 103 ALA B CA 1
ATOM 3982 C C . ALA B 1 103 ? 1.415 -1.267 -19.359 1 98.12 103 ALA B C 1
ATOM 3984 O O . ALA B 1 103 ? 1.147 -2.426 -19.688 1 98.12 103 ALA B O 1
ATOM 3985 N N . HIS B 1 104 ? 0.952 -0.214 -19.969 1 97.75 104 HIS B N 1
ATOM 3986 C CA . HIS B 1 104 ? 0.045 -0.358 -21.109 1 97.75 104 HIS B CA 1
ATOM 3987 C C . HIS B 1 104 ? 0.712 -1.107 -22.25 1 97.75 104 HIS B C 1
ATOM 3989 O O . HIS B 1 104 ? 0.102 -1.988 -22.859 1 97.75 104 HIS B O 1
ATOM 3995 N N . THR B 1 105 ? 1.872 -0.721 -22.484 1 97.38 105 THR B N 1
ATOM 3996 C CA . THR B 1 105 ? 2.617 -1.368 -23.562 1 97.38 105 THR B CA 1
ATOM 3997 C C . THR B 1 105 ? 2.82 -2.85 -23.266 1 97.38 105 THR B C 1
ATOM 3999 O O . THR B 1 105 ? 2.723 -3.689 -24.172 1 97.38 105 THR B O 1
ATOM 4002 N N . TYR B 1 106 ? 3.066 -3.182 -22.062 1 97.38 106 TYR B N 1
ATOM 4003 C CA . TYR B 1 106 ? 3.357 -4.555 -21.672 1 97.38 106 TYR B CA 1
ATOM 4004 C C . TYR B 1 106 ? 2.082 -5.383 -21.594 1 97.38 106 TYR B C 1
ATOM 4006 O O . TYR B 1 106 ? 2.066 -6.547 -22 1 97.38 106 TYR B O 1
ATOM 4014 N N . LEU B 1 107 ? 0.976 -4.805 -21.078 1 97.81 107 LEU B N 1
ATOM 4015 C CA . LEU B 1 107 ? -0.233 -5.555 -20.75 1 97.81 107 LEU B CA 1
ATOM 4016 C C . LEU B 1 107 ? -1.253 -5.457 -21.875 1 97.81 107 LEU B C 1
ATOM 4018 O O . LEU B 1 107 ? -2.119 -6.32 -22.016 1 97.81 107 LEU B O 1
ATOM 4022 N N . GLY B 1 108 ? -1.217 -4.383 -22.594 1 97.5 108 GLY B N 1
ATOM 4023 C CA . GLY B 1 108 ? -2.264 -4.094 -23.562 1 97.5 108 GLY B CA 1
ATOM 4024 C C . GLY B 1 108 ? -3.539 -3.574 -22.922 1 97.5 108 GLY B C 1
ATOM 4025 O O . GLY B 1 108 ? -3.518 -3.074 -21.797 1 97.5 108 GLY B O 1
ATOM 4026 N N . GLY B 1 109 ? -4.609 -3.58 -23.703 1 96.44 109 GLY B N 1
ATOM 4027 C CA . GLY B 1 109 ? -5.898 -3.094 -23.234 1 96.44 109 GLY B CA 1
ATOM 4028 C C . GLY B 1 109 ? -6.113 -1.616 -23.516 1 96.44 109 GLY B C 1
ATOM 4029 O O . GLY B 1 109 ? -5.43 -1.028 -24.344 1 96.44 109 GLY B O 1
ATOM 4030 N N . ASP B 1 110 ? -7.086 -1.06 -22.828 1 94.38 110 ASP B N 1
ATOM 4031 C CA . ASP B 1 110 ? -7.406 0.355 -22.984 1 94.38 110 ASP B CA 1
ATOM 4032 C C . ASP B 1 110 ? -6.395 1.236 -22.266 1 94.38 110 ASP B C 1
ATOM 4034 O O . ASP B 1 110 ? -5.945 0.899 -21.156 1 94.38 110 ASP B O 1
ATOM 4038 N N . GLU B 1 111 ? -6.117 2.301 -22.953 1 93.06 111 GLU B N 1
ATOM 4039 C CA . GLU B 1 111 ? -5.277 3.281 -22.266 1 93.06 111 GLU B CA 1
ATOM 4040 C C . GLU B 1 111 ? -5.93 3.76 -20.969 1 93.06 111 GLU B C 1
ATOM 4042 O O . GLU B 1 111 ? -7.129 4.039 -20.938 1 93.06 111 GLU B O 1
ATOM 4047 N N . GLY B 1 112 ? -5.164 3.74 -19.891 1 95.19 112 GLY B N 1
ATOM 4048 C CA . GLY B 1 112 ? -5.703 4.188 -18.609 1 95.19 112 GLY B CA 1
ATOM 4049 C C . GLY B 1 112 ? -6.477 3.107 -17.891 1 95.19 112 GLY B C 1
ATOM 4050 O O . GLY B 1 112 ? -7.164 3.389 -16.906 1 95.19 112 GLY B O 1
ATOM 4051 N N . GLY B 1 113 ? -6.387 1.879 -18.344 1 97.69 113 GLY B N 1
ATOM 4052 C CA . GLY B 1 113 ? -7.164 0.794 -17.766 1 97.69 113 GLY B CA 1
ATOM 4053 C C . GLY B 1 113 ? -6.414 0.035 -16.688 1 97.69 113 GLY B C 1
ATOM 4054 O O . GLY B 1 113 ? -6.902 -0.972 -16.172 1 97.69 113 GLY B O 1
ATOM 4055 N N . THR B 1 114 ? -5.203 0.519 -16.328 1 98.62 114 THR B N 1
ATOM 4056 C CA . THR B 1 114 ? -4.406 -0.172 -15.32 1 98.62 114 THR B CA 1
ATOM 4057 C C . THR B 1 114 ? -4.23 0.697 -14.078 1 98.62 114 THR B C 1
ATOM 4059 O O . THR B 1 114 ? -3.818 1.854 -14.172 1 98.62 114 THR B O 1
ATOM 4062 N N . ALA B 1 115 ? -4.609 0.148 -12.938 1 98.75 115 ALA B N 1
ATOM 4063 C CA . ALA B 1 115 ? -4.32 0.763 -11.641 1 98.75 115 ALA B CA 1
ATOM 4064 C C . ALA B 1 115 ? -3.045 0.188 -11.039 1 98.75 115 ALA B C 1
ATOM 4066 O O . ALA B 1 115 ? -2.656 -0.941 -11.344 1 98.75 115 ALA B O 1
ATOM 4067 N N . PHE B 1 116 ? -2.426 0.949 -10.219 1 98.56 116 PHE B N 1
ATOM 4068 C CA . PHE B 1 116 ? -1.181 0.54 -9.578 1 98.56 116 PHE B CA 1
ATOM 4069 C C . PHE B 1 116 ? -1.367 0.392 -8.07 1 98.56 116 PHE B C 1
ATOM 4071 O O . PHE B 1 116 ? -1.677 1.365 -7.379 1 98.56 116 PHE B O 1
ATOM 4078 N N . THR B 1 117 ? -1.19 -0.848 -7.57 1 98.19 117 THR B N 1
ATOM 4079 C CA . THR B 1 117 ? -1.391 -1.193 -6.168 1 98.19 117 THR B CA 1
ATOM 4080 C C . THR B 1 117 ? -0.07 -1.591 -5.516 1 98.19 117 THR B C 1
ATOM 4082 O O . THR B 1 117 ? 1.001 -1.381 -6.09 1 98.19 117 THR B O 1
ATOM 4085 N N . ASP B 1 118 ? -0.151 -2.137 -4.324 1 97 118 ASP B N 1
ATOM 4086 C CA . ASP B 1 118 ? 1.074 -2.369 -3.566 1 97 118 ASP B CA 1
ATOM 4087 C C . ASP B 1 118 ? 1.455 -3.848 -3.578 1 97 118 ASP B C 1
ATOM 4089 O O . ASP B 1 118 ? 2.553 -4.215 -3.152 1 97 118 ASP B O 1
ATOM 4093 N N . SER B 1 119 ? 0.56 -4.695 -4.008 1 97.38 119 SER B N 1
ATOM 4094 C CA . SER B 1 119 ? 0.774 -6.137 -4.09 1 97.38 119 SER B CA 1
ATOM 4095 C C . SER B 1 119 ? -0.414 -6.84 -4.738 1 97.38 119 SER B C 1
ATOM 4097 O O . SER B 1 119 ? -1.454 -6.219 -4.973 1 97.38 119 SER B O 1
ATOM 4099 N N . THR B 1 120 ? -0.21 -8.109 -5.004 1 98.38 120 THR B N 1
ATOM 4100 C CA . THR B 1 120 ? -1.346 -8.898 -5.469 1 98.38 120 THR B CA 1
ATOM 4101 C C . THR B 1 120 ? -2.459 -8.914 -4.426 1 98.38 120 THR B C 1
ATOM 4103 O O . THR B 1 120 ? -3.629 -8.703 -4.754 1 98.38 120 THR B O 1
ATOM 4106 N N . THR B 1 121 ? -2.096 -9.125 -3.193 1 98.62 121 THR B N 1
ATOM 4107 C CA . THR B 1 121 ? -3.064 -9.227 -2.109 1 98.62 121 THR B CA 1
ATOM 4108 C C . THR B 1 121 ? -3.836 -7.918 -1.947 1 98.62 121 THR B C 1
ATOM 4110 O O . THR B 1 121 ? -5.062 -7.922 -1.827 1 98.62 121 THR B O 1
ATOM 4113 N N . ALA B 1 122 ? -3.086 -6.832 -1.938 1 98.31 122 ALA B N 1
ATOM 4114 C CA . ALA B 1 122 ? -3.75 -5.531 -1.868 1 98.31 122 ALA B CA 1
ATOM 4115 C C . ALA B 1 122 ? -4.68 -5.328 -3.061 1 98.31 122 ALA B C 1
ATOM 4117 O O . ALA B 1 122 ? -5.809 -4.855 -2.9 1 98.31 122 ALA B O 1
ATOM 4118 N N . GLY B 1 123 ? -4.199 -5.672 -4.238 1 98.81 123 GLY B N 1
ATOM 4119 C CA . GLY B 1 123 ? -5.02 -5.547 -5.43 1 98.81 123 GLY B CA 1
ATOM 4120 C C . GLY B 1 123 ? -6.301 -6.355 -5.355 1 98.81 123 GLY B C 1
ATOM 4121 O O . GLY B 1 123 ? -7.371 -5.871 -5.738 1 98.81 123 GLY B O 1
ATOM 4122 N N . LEU B 1 124 ? -6.203 -7.574 -4.867 1 98.94 124 LEU B N 1
ATOM 4123 C CA . LEU B 1 124 ? -7.375 -8.43 -4.734 1 98.94 124 LEU B CA 1
ATOM 4124 C C . LEU B 1 124 ? -8.359 -7.855 -3.719 1 98.94 124 LEU B C 1
ATOM 4126 O O . LEU B 1 124 ? -9.562 -7.82 -3.969 1 98.94 124 LEU B O 1
ATOM 4130 N N . GLY B 1 125 ? -7.84 -7.406 -2.594 1 98.81 125 GLY B N 1
ATOM 4131 C CA . GLY B 1 125 ? -8.695 -6.793 -1.589 1 98.81 125 GLY B CA 1
ATOM 4132 C C . GLY B 1 125 ? -9.461 -5.594 -2.109 1 98.81 125 GLY B C 1
ATOM 4133 O O . GLY B 1 125 ? -10.672 -5.488 -1.909 1 98.81 125 GLY B O 1
ATOM 4134 N N . LEU B 1 126 ? -8.75 -4.734 -2.766 1 98.81 126 LEU B N 1
ATOM 4135 C CA . LEU B 1 126 ? -9.367 -3.523 -3.297 1 98.81 126 LEU B CA 1
ATOM 4136 C C . LEU B 1 126 ? -10.344 -3.861 -4.418 1 98.81 126 LEU B C 1
ATOM 4138 O O . LEU B 1 126 ? -11.445 -3.303 -4.48 1 98.81 126 LEU B O 1
ATOM 4142 N N . LEU B 1 127 ? -9.961 -4.793 -5.27 1 98.88 127 LEU B N 1
ATOM 4143 C CA . LEU B 1 127 ? -10.812 -5.172 -6.395 1 98.88 127 LEU B CA 1
ATOM 4144 C C . LEU B 1 127 ? -12.156 -5.688 -5.902 1 98.88 127 LEU B C 1
ATOM 4146 O O . LEU B 1 127 ? -13.203 -5.121 -6.227 1 98.88 127 LEU B O 1
ATOM 4150 N N . TYR B 1 128 ? -12.125 -6.688 -5.113 1 98.81 128 TYR B N 1
ATOM 4151 C CA . TYR B 1 128 ? -13.383 -7.348 -4.773 1 98.81 128 TYR B CA 1
ATOM 4152 C C . TYR B 1 128 ? -14.234 -6.465 -3.871 1 98.81 128 TYR B C 1
ATOM 4154 O O . TYR B 1 128 ? -15.469 -6.492 -3.949 1 98.81 128 TYR B O 1
ATOM 4162 N N . SER B 1 129 ? -13.617 -5.66 -3.035 1 98.5 129 SER B N 1
ATOM 4163 C CA . SER B 1 129 ? -14.367 -4.777 -2.15 1 98.5 129 SER B CA 1
ATOM 4164 C C . SER B 1 129 ? -14.984 -3.617 -2.922 1 98.5 129 SER B C 1
ATOM 4166 O O . SER B 1 129 ? -15.906 -2.957 -2.43 1 98.5 129 SER B O 1
ATOM 4168 N N . GLY B 1 130 ? -14.453 -3.33 -4.07 1 98.62 130 GLY B N 1
ATOM 4169 C CA . GLY B 1 130 ? -14.945 -2.207 -4.852 1 98.62 130 GLY B CA 1
ATOM 4170 C C . GLY B 1 130 ? -15.984 -2.605 -5.883 1 98.62 130 GLY B C 1
ATOM 4171 O O . GLY B 1 130 ? -16.609 -1.747 -6.512 1 98.62 130 GLY B O 1
ATOM 4172 N N . LEU B 1 131 ? -16.219 -3.889 -6.137 1 98.44 131 LEU B N 1
ATOM 4173 C CA . LEU B 1 131 ? -17.156 -4.348 -7.16 1 98.44 131 LEU B CA 1
ATOM 4174 C C . LEU B 1 131 ? -18.594 -4.023 -6.77 1 98.44 131 LEU B C 1
ATOM 4176 O O . LEU B 1 131 ? -18.969 -4.168 -5.605 1 98.44 131 LEU B O 1
ATOM 4180 N N . LYS B 1 132 ? -19.328 -3.57 -7.688 1 96.75 132 LYS B N 1
ATOM 4181 C CA . LYS B 1 132 ? -20.75 -3.389 -7.508 1 96.75 132 LYS B CA 1
ATOM 4182 C C . LYS B 1 132 ? -21.5 -4.719 -7.613 1 96.75 132 LYS B C 1
ATOM 4184 O O . LYS B 1 132 ? -21.641 -5.273 -8.703 1 96.75 132 LYS B O 1
ATOM 4189 N N . LEU B 1 133 ? -21.953 -5.203 -6.496 1 94.62 133 LEU B N 1
ATOM 4190 C CA . LEU B 1 133 ? -22.719 -6.441 -6.441 1 94.62 133 LEU B CA 1
ATOM 4191 C C . LEU B 1 133 ? -24.172 -6.168 -6.07 1 94.62 133 LEU B C 1
ATOM 4193 O O . LEU B 1 133 ? -24.438 -5.324 -5.215 1 94.62 133 LEU B O 1
ATOM 4197 N N . ALA B 1 134 ? -25.047 -6.785 -6.711 1 91 134 ALA B N 1
ATOM 4198 C CA . ALA B 1 134 ? -26.469 -6.691 -6.391 1 91 134 ALA B CA 1
ATOM 4199 C C . ALA B 1 134 ? -26.875 -7.762 -5.383 1 91 134 ALA B C 1
ATOM 4201 O O . ALA B 1 134 ? -26.188 -8.773 -5.227 1 91 134 ALA B O 1
ATOM 4202 N N . PRO B 1 135 ? -28.016 -7.488 -4.68 1 89.5 135 PRO B N 1
ATOM 4203 C CA . PRO B 1 135 ? -28.531 -8.555 -3.824 1 89.5 135 PRO B CA 1
ATOM 4204 C C . PRO B 1 135 ? -28.766 -9.859 -4.582 1 89.5 135 PRO B C 1
ATOM 4206 O O . PRO B 1 135 ? -29.328 -9.859 -5.68 1 89.5 135 PRO B O 1
ATOM 4209 N N . GLY B 1 136 ? -28.266 -10.922 -4.098 1 91.81 136 GLY B N 1
ATOM 4210 C CA . GLY B 1 136 ? -28.453 -12.227 -4.719 1 91.81 136 GLY B CA 1
ATOM 4211 C C . GLY B 1 136 ? -27.281 -12.656 -5.57 1 91.81 136 GLY B C 1
ATOM 4212 O O . GLY B 1 136 ? -27.156 -13.828 -5.926 1 91.81 136 GLY B O 1
ATOM 4213 N N . ASP B 1 137 ? -26.391 -11.711 -5.867 1 94.44 137 ASP B N 1
ATOM 4214 C CA . ASP B 1 137 ? -25.203 -12.039 -6.656 1 94.44 137 ASP B CA 1
ATOM 4215 C C . ASP B 1 137 ? -24.312 -13.023 -5.91 1 94.44 137 ASP B C 1
ATOM 4217 O O . ASP B 1 137 ? -24.141 -12.922 -4.691 1 94.44 137 ASP B O 1
ATOM 4221 N N . GLU B 1 138 ? -23.812 -13.953 -6.727 1 97.81 138 GLU B N 1
ATOM 4222 C CA . GLU B 1 138 ? -22.875 -14.938 -6.188 1 97.81 138 GLU B CA 1
ATOM 4223 C C . GLU B 1 138 ? -21.484 -14.773 -6.797 1 97.81 138 GLU B C 1
ATOM 4225 O O . GLU B 1 138 ? -21.359 -14.445 -7.977 1 97.81 138 GLU B O 1
ATOM 4230 N N . ILE B 1 139 ? -20.531 -14.977 -5.949 1 98.81 139 ILE B N 1
ATOM 4231 C CA . ILE B 1 139 ? -19.156 -15.086 -6.41 1 98.81 139 ILE B CA 1
ATOM 4232 C C . ILE B 1 139 ? -18.719 -16.547 -6.41 1 98.81 139 ILE B C 1
ATOM 4234 O O . ILE B 1 139 ? -18.875 -17.25 -5.406 1 98.81 139 ILE B O 1
ATOM 4238 N N . LEU B 1 140 ? -18.25 -17.031 -7.551 1 98.94 140 LEU B N 1
ATOM 4239 C CA . LEU B 1 140 ? -17.734 -18.375 -7.676 1 98.94 140 LEU B CA 1
ATOM 4240 C C . LEU B 1 140 ? -16.203 -18.375 -7.734 1 98.94 140 LEU B C 1
ATOM 4242 O O . LEU B 1 140 ? -15.617 -17.703 -8.586 1 98.94 140 LEU B O 1
ATOM 4246 N N . THR B 1 141 ? -15.555 -18.969 -6.785 1 98.88 141 THR B N 1
ATOM 4247 C CA . THR B 1 141 ? -14.117 -19.203 -6.809 1 98.88 141 THR B CA 1
ATOM 4248 C C . THR B 1 141 ? -13.812 -20.703 -6.773 1 98.88 141 THR B C 1
ATOM 4250 O O . THR B 1 141 ? -14.688 -21.516 -7.062 1 98.88 141 THR B O 1
ATOM 4253 N N . THR B 1 142 ? -12.523 -21.062 -6.582 1 98.81 142 THR B N 1
ATOM 4254 C CA . THR B 1 142 ? -12.195 -22.484 -6.613 1 98.81 142 THR B CA 1
ATOM 4255 C C . THR B 1 142 ? -11.633 -22.938 -5.266 1 98.81 142 THR B C 1
ATOM 4257 O O . THR B 1 142 ? -11.289 -22.109 -4.418 1 98.81 142 THR B O 1
ATOM 4260 N N . GLU B 1 143 ? -11.586 -24.219 -5.07 1 98.25 143 GLU B N 1
ATOM 4261 C CA . GLU B 1 143 ? -10.977 -24.781 -3.869 1 98.25 143 GLU B CA 1
ATOM 4262 C C . GLU B 1 143 ? -9.453 -24.656 -3.918 1 98.25 143 GLU B C 1
ATOM 4264 O O . GLU B 1 143 ? -8.781 -24.859 -2.904 1 98.25 143 GLU B O 1
ATOM 4269 N N . HIS B 1 144 ? -8.93 -24.25 -5.086 1 98.38 144 HIS B N 1
ATOM 4270 C CA . HIS B 1 144 ? -7.504 -24.375 -5.348 1 98.38 144 HIS B CA 1
ATOM 4271 C C . HIS B 1 144 ? -6.773 -23.062 -5.113 1 98.38 144 HIS B C 1
ATOM 4273 O O . HIS B 1 144 ? -5.543 -23.031 -5.07 1 98.38 144 HIS B O 1
ATOM 4279 N N . ASP B 1 145 ? -7.5 -21.969 -4.949 1 98.19 145 ASP B N 1
ATOM 4280 C CA . ASP B 1 145 ? -6.895 -20.641 -4.84 1 98.19 145 ASP B CA 1
ATOM 4281 C C . ASP B 1 145 ? -6.137 -20.484 -3.523 1 98.19 145 ASP B C 1
ATOM 4283 O O . ASP B 1 145 ? -6.344 -21.266 -2.588 1 98.19 145 ASP B O 1
ATOM 4287 N N . PHE B 1 146 ? -5.23 -19.594 -3.473 1 98 146 PHE B N 1
ATOM 4288 C CA . PHE B 1 146 ? -4.414 -19.312 -2.297 1 98 146 PHE B CA 1
ATOM 4289 C C . PHE B 1 146 ? -5.207 -18.5 -1.27 1 98 146 PHE B C 1
ATOM 4291 O O . PHE B 1 146 ? -6.25 -17.938 -1.589 1 98 146 PHE B O 1
ATOM 4298 N N . TYR B 1 147 ? -4.711 -18.438 -0.129 1 98 147 TYR B N 1
ATOM 4299 C CA . TYR B 1 147 ? -5.23 -17.719 1.035 1 98 147 TYR B CA 1
ATOM 4300 C C . TYR B 1 147 ? -5.672 -16.312 0.664 1 98 147 TYR B C 1
ATOM 4302 O O . TYR B 1 147 ? -6.75 -15.867 1.06 1 98 147 TYR B O 1
ATOM 4310 N N . ALA B 1 148 ? -4.895 -15.578 -0.086 1 98.31 148 ALA B N 1
ATOM 4311 C CA . ALA B 1 148 ? -5.184 -14.18 -0.416 1 98.31 148 ALA B CA 1
ATOM 4312 C C . ALA B 1 148 ? -6.551 -14.047 -1.075 1 98.31 148 ALA B C 1
ATOM 4314 O O . ALA B 1 148 ? -7.34 -13.172 -0.711 1 98.31 148 ALA B O 1
ATOM 4315 N N . THR B 1 149 ? -6.848 -14.914 -2.041 1 98.69 149 THR B N 1
ATOM 4316 C CA . THR B 1 149 ? -8.141 -14.875 -2.711 1 98.69 149 THR B CA 1
ATOM 4317 C C . THR B 1 149 ? -9.25 -15.352 -1.777 1 98.69 149 THR B C 1
ATOM 4319 O O . THR B 1 149 ? -10.258 -14.672 -1.602 1 98.69 149 THR B O 1
ATOM 4322 N N . HIS B 1 150 ? -9.008 -16.516 -1.172 1 98.56 150 HIS B N 1
ATOM 4323 C CA . HIS B 1 150 ? -10.023 -17.109 -0.306 1 98.56 150 HIS B CA 1
ATOM 4324 C C . HIS B 1 150 ? -10.391 -16.172 0.834 1 98.56 150 HIS B C 1
ATOM 4326 O O . HIS B 1 150 ? -11.578 -15.938 1.103 1 98.56 150 HIS B O 1
ATOM 4332 N N . GLU B 1 151 ? -9.406 -15.617 1.482 1 98.31 151 GLU B N 1
ATOM 4333 C CA . GLU B 1 151 ? -9.664 -14.781 2.646 1 98.31 151 GLU B CA 1
ATOM 4334 C C . GLU B 1 151 ? -10.273 -13.438 2.238 1 98.31 151 GLU B C 1
ATOM 4336 O O . GLU B 1 151 ? -11.117 -12.898 2.945 1 98.31 151 GLU B O 1
ATOM 4341 N N . THR B 1 152 ? -9.82 -12.875 1.121 1 98.75 152 THR B N 1
ATOM 4342 C CA . THR B 1 152 ? -10.43 -11.648 0.611 1 98.75 152 THR B CA 1
ATOM 4343 C C . THR B 1 152 ? -11.93 -11.836 0.414 1 98.75 152 THR B C 1
ATOM 4345 O O . THR B 1 152 ? -12.727 -10.992 0.83 1 98.75 152 THR B O 1
ATOM 4348 N N . LEU B 1 153 ? -12.289 -12.906 -0.201 1 98.75 153 LEU B N 1
ATOM 4349 C CA . LEU B 1 153 ? -13.695 -13.156 -0.501 1 98.75 153 LEU B CA 1
ATOM 4350 C C . LEU B 1 153 ? -14.477 -13.461 0.771 1 98.75 153 LEU B C 1
ATOM 4352 O O . LEU B 1 153 ? -15.641 -13.07 0.896 1 98.75 153 LEU B O 1
ATOM 4356 N N . ARG B 1 154 ? -13.859 -14.18 1.716 1 97.88 154 ARG B N 1
ATOM 4357 C CA . ARG B 1 154 ? -14.516 -14.422 2.996 1 97.88 154 ARG B CA 1
ATOM 4358 C C . ARG B 1 154 ? -14.797 -13.109 3.723 1 97.88 154 ARG B C 1
ATOM 4360 O O . ARG B 1 154 ? -15.906 -12.898 4.219 1 97.88 154 ARG B O 1
ATOM 4367 N N . LEU B 1 155 ? -13.812 -12.281 3.801 1 97.94 155 LEU B N 1
ATOM 4368 C CA . LEU B 1 155 ? -13.969 -10.992 4.469 1 97.94 155 LEU B CA 1
ATOM 4369 C C . LEU B 1 155 ? -15.016 -10.133 3.764 1 97.94 155 LEU B C 1
ATOM 4371 O O . LEU B 1 155 ? -15.789 -9.43 4.418 1 97.94 155 LEU B O 1
ATOM 4375 N N . LEU B 1 156 ? -15 -10.188 2.451 1 98.06 156 LEU B N 1
ATOM 4376 C CA . LEU B 1 156 ? -16.031 -9.492 1.688 1 98.06 156 LEU B CA 1
ATOM 4377 C C . LEU B 1 156 ? -17.422 -9.977 2.08 1 98.06 156 LEU B C 1
ATOM 4379 O O . LEU B 1 156 ? -18.328 -9.172 2.285 1 98.06 156 LEU B O 1
ATOM 4383 N N . ALA B 1 157 ? -17.578 -11.281 2.143 1 97.25 157 ALA B N 1
ATOM 4384 C CA . ALA B 1 157 ? -18.859 -11.875 2.502 1 97.25 157 ALA B CA 1
ATOM 4385 C C . ALA B 1 157 ? -19.297 -11.414 3.889 1 97.25 157 ALA B C 1
ATOM 4387 O O . ALA B 1 157 ? -20.484 -11.148 4.109 1 97.25 157 ALA B O 1
ATOM 4388 N N . VAL B 1 158 ? -18.375 -11.344 4.797 1 96 158 VAL B N 1
ATOM 4389 C CA . VAL B 1 158 ? -18.688 -10.883 6.145 1 96 158 VAL B CA 1
ATOM 4390 C C . VAL B 1 158 ? -19.156 -9.438 6.102 1 96 158 VAL B C 1
ATOM 4392 O O . VAL B 1 158 ? -20.125 -9.07 6.77 1 96 158 VAL B O 1
ATOM 4395 N N . ARG B 1 159 ? -18.578 -8.562 5.289 1 95.19 159 ARG B N 1
ATOM 4396 C CA . ARG B 1 159 ? -18.875 -7.133 5.258 1 95.19 159 ARG B CA 1
ATOM 4397 C C . ARG B 1 159 ? -20.172 -6.859 4.512 1 95.19 159 ARG B C 1
ATOM 4399 O O . ARG B 1 159 ? -20.906 -5.922 4.848 1 95.19 159 ARG B O 1
ATOM 4406 N N . THR B 1 160 ? -20.484 -7.715 3.488 1 93.19 160 THR B N 1
ATOM 4407 C CA . THR B 1 160 ? -21.531 -7.316 2.566 1 93.19 160 THR B CA 1
ATOM 4408 C C . THR B 1 160 ? -22.703 -8.297 2.625 1 93.19 160 THR B C 1
ATOM 4410 O O . THR B 1 160 ? -23.797 -8 2.145 1 93.19 160 THR B O 1
ATOM 4413 N N . GLY B 1 161 ? -22.438 -9.539 3.047 1 93.31 161 GLY B N 1
ATOM 4414 C CA . GLY B 1 161 ? -23.438 -10.586 3.035 1 93.31 161 GLY B CA 1
ATOM 4415 C C . GLY B 1 161 ? -23.516 -11.328 1.715 1 93.31 161 GLY B C 1
ATOM 4416 O O . GLY B 1 161 ? -24.406 -12.164 1.519 1 93.31 161 GLY B O 1
ATOM 4417 N N . CYS B 1 162 ? -22.609 -11.07 0.78 1 95.19 162 CYS B N 1
ATOM 4418 C CA . CYS B 1 162 ? -22.641 -11.758 -0.506 1 95.19 162 CYS B CA 1
ATOM 4419 C C . CYS B 1 162 ? -22.328 -13.242 -0.34 1 95.19 162 CYS B C 1
ATOM 4421 O O . CYS B 1 162 ? -21.734 -13.648 0.655 1 95.19 162 CYS B O 1
ATOM 4423 N N . THR B 1 163 ? -22.797 -14.047 -1.277 1 97.56 163 THR B N 1
ATOM 4424 C CA . THR B 1 163 ? -22.562 -15.484 -1.251 1 97.56 163 THR B CA 1
ATOM 4425 C C . THR B 1 163 ? -21.312 -15.844 -2.047 1 97.56 163 THR B C 1
ATOM 4427 O O . THR B 1 163 ? -21.156 -15.406 -3.189 1 97.56 163 THR B O 1
ATOM 4430 N N . VAL B 1 164 ? -20.453 -16.594 -1.449 1 98.56 164 VAL B N 1
ATOM 4431 C CA . VAL B 1 164 ? -19.266 -17.094 -2.107 1 98.56 164 VAL B CA 1
ATOM 4432 C C . VAL B 1 164 ? -19.312 -18.625 -2.166 1 98.56 164 VAL B C 1
ATOM 4434 O O . VAL B 1 164 ? -19.516 -19.281 -1.146 1 98.56 164 VAL B O 1
ATOM 4437 N N . ARG B 1 165 ? -19.188 -19.125 -3.326 1 98.56 165 ARG B N 1
ATOM 4438 C CA . ARG B 1 165 ? -19.125 -20.562 -3.527 1 98.56 165 ARG B CA 1
ATOM 4439 C C . ARG B 1 165 ? -17.766 -20.984 -4.074 1 98.56 165 ARG B C 1
ATOM 4441 O O . ARG B 1 165 ? -17.078 -20.203 -4.742 1 98.56 165 ARG B O 1
ATOM 4448 N N . ARG B 1 166 ? -17.422 -22.234 -3.801 1 98.56 166 ARG B N 1
ATOM 4449 C CA . ARG B 1 166 ? -16.188 -22.797 -4.309 1 98.56 166 ARG B CA 1
ATOM 4450 C C . ARG B 1 166 ? -16.453 -24.062 -5.117 1 98.56 166 ARG B C 1
ATOM 4452 O O . ARG B 1 166 ? -17.312 -24.875 -4.758 1 98.56 166 ARG B O 1
ATOM 4459 N N . VAL B 1 167 ? -15.703 -24.203 -6.137 1 98.81 167 VAL B N 1
ATOM 4460 C CA . VAL B 1 167 ? -15.797 -25.406 -6.957 1 98.81 167 VAL B CA 1
ATOM 4461 C C . VAL B 1 167 ? -14.43 -26.078 -7.035 1 98.81 167 VAL B C 1
ATOM 4463 O O . VAL B 1 167 ? -13.398 -25.406 -7.109 1 98.81 167 VAL B O 1
ATOM 4466 N N . ARG B 1 168 ? -14.438 -27.391 -6.969 1 98.75 168 ARG B N 1
ATOM 4467 C CA . ARG B 1 168 ? -13.234 -28.156 -7.246 1 98.75 168 ARG B CA 1
ATOM 4468 C C . ARG B 1 168 ? -13.07 -28.391 -8.742 1 98.75 168 ARG B C 1
ATOM 4470 O O . ARG B 1 168 ? -13.883 -29.094 -9.359 1 98.75 168 ARG B O 1
ATOM 4477 N N . LEU B 1 169 ? -12.023 -27.906 -9.352 1 98.81 169 LEU B N 1
ATOM 4478 C CA . LEU B 1 169 ? -11.859 -27.922 -10.805 1 98.81 169 LEU B CA 1
ATOM 4479 C C . LEU B 1 169 ? -11.211 -29.234 -11.258 1 98.81 169 LEU B C 1
ATOM 4481 O O . LEU B 1 169 ? -11.398 -29.656 -12.398 1 98.81 169 LEU B O 1
ATOM 4485 N N . TYR B 1 170 ? -10.383 -29.828 -10.414 1 98.62 170 TYR B N 1
ATOM 4486 C CA . TYR B 1 170 ? -9.695 -31.094 -10.695 1 98.62 170 TYR B CA 1
ATOM 4487 C C . TYR B 1 170 ? -9.445 -31.875 -9.406 1 98.62 170 TYR B C 1
ATOM 4489 O O . TYR B 1 170 ? -9.32 -31.281 -8.328 1 98.62 170 TYR B O 1
ATOM 4497 N N . ARG B 1 171 ? -9.375 -33.156 -9.523 1 98 171 ARG B N 1
ATOM 4498 C CA . ARG B 1 171 ? -9.188 -34.031 -8.359 1 98 171 ARG B CA 1
ATOM 4499 C C . ARG B 1 171 ? -7.703 -34.281 -8.102 1 98 171 ARG B C 1
ATOM 4501 O O . ARG B 1 171 ? -7.242 -34.188 -6.965 1 98 171 ARG B O 1
ATOM 4508 N N . ASP B 1 172 ? -6.957 -34.625 -9.109 1 98.31 172 ASP B N 1
ATOM 4509 C CA . ASP B 1 172 ? -5.52 -34.875 -9.062 1 98.31 172 ASP B CA 1
ATOM 4510 C C . ASP B 1 172 ? -4.766 -33.906 -9.977 1 98.31 172 ASP B C 1
ATOM 4512 O O . ASP B 1 172 ? -4.879 -33.969 -11.203 1 98.31 172 ASP B O 1
ATOM 4516 N N . PRO B 1 173 ? -3.965 -33.031 -9.391 1 98.5 173 PRO B N 1
ATOM 4517 C CA . PRO B 1 173 ? -3.268 -32.062 -10.227 1 98.5 173 PRO B CA 1
ATOM 4518 C C . PRO B 1 173 ? -2.355 -32.688 -11.266 1 98.5 173 PRO B C 1
ATOM 4520 O O . PRO B 1 173 ? -2.25 -32.188 -12.391 1 98.5 173 PRO B O 1
ATOM 4523 N N . ALA B 1 174 ? -1.735 -33.781 -10.992 1 98.06 174 ALA B N 1
ATOM 4524 C CA . ALA B 1 174 ? -0.763 -34.406 -11.883 1 98.06 174 ALA B CA 1
ATOM 4525 C C . ALA B 1 174 ? -1.425 -34.875 -13.18 1 98.06 174 ALA B C 1
ATOM 4527 O O . ALA B 1 174 ? -0.78 -34.938 -14.227 1 98.06 174 ALA B O 1
ATOM 4528 N N . THR B 1 175 ? -2.711 -35.188 -13.055 1 98 175 THR B N 1
ATOM 4529 C CA . THR B 1 175 ? -3.393 -35.75 -14.211 1 98 175 THR B CA 1
ATOM 4530 C C . THR B 1 175 ? -4.539 -34.844 -14.656 1 98 175 THR B C 1
ATOM 4532 O O . THR B 1 175 ? -5.426 -35.281 -15.391 1 98 175 THR B O 1
ATOM 4535 N N . ALA B 1 176 ? -4.574 -33.625 -14.156 1 98.38 176 ALA B N 1
ATOM 4536 C CA . ALA B 1 176 ? -5.625 -32.688 -14.523 1 98.38 176 ALA B CA 1
ATOM 4537 C C . ALA B 1 176 ? -5.668 -32.469 -16.031 1 98.38 176 ALA B C 1
ATOM 4539 O O . ALA B 1 176 ? -4.629 -32.406 -16.688 1 98.38 176 ALA B O 1
ATOM 4540 N N . THR B 1 177 ? -6.887 -32.281 -16.594 1 98.44 177 THR B N 1
ATOM 4541 C CA . THR B 1 177 ? -7.07 -32 -18.016 1 98.44 177 THR B CA 1
ATOM 4542 C C . THR B 1 177 ? -7.953 -30.766 -18.203 1 98.44 177 THR B C 1
ATOM 4544 O O . THR B 1 177 ? -8.711 -30.406 -17.297 1 98.44 177 THR B O 1
ATOM 4547 N N . GLU B 1 178 ? -7.785 -30.156 -19.312 1 98.56 178 GLU B N 1
ATOM 4548 C CA . GLU B 1 178 ? -8.656 -29.031 -19.641 1 98.56 178 GLU B CA 1
ATOM 4549 C C . GLU B 1 178 ? -10.125 -29.438 -19.594 1 98.56 178 GLU B C 1
ATOM 4551 O O . GLU B 1 178 ? -10.969 -28.688 -19.094 1 98.56 178 GLU B O 1
ATOM 4556 N N . ASP B 1 179 ? -10.414 -30.609 -20.094 1 98.56 179 ASP B N 1
ATOM 4557 C CA . ASP B 1 179 ? -11.797 -31.094 -20.125 1 98.56 179 ASP B CA 1
ATOM 4558 C C . ASP B 1 179 ? -12.352 -31.234 -18.703 1 98.56 179 ASP B C 1
ATOM 4560 O O . ASP B 1 179 ? -13.5 -30.875 -18.453 1 98.56 179 ASP B O 1
ATOM 4564 N N . GLU B 1 180 ? -11.594 -31.812 -17.828 1 98.69 180 GLU B N 1
ATOM 4565 C CA . GLU B 1 180 ? -12.016 -31.938 -16.438 1 98.69 180 GLU B CA 1
ATOM 4566 C C . GLU B 1 180 ? -12.297 -30.578 -15.812 1 98.69 180 GLU B C 1
ATOM 4568 O O . GLU B 1 180 ? -13.32 -30.406 -15.148 1 98.69 180 GLU B O 1
ATOM 4573 N N . ILE B 1 181 ? -11.453 -29.641 -16.016 1 98.88 181 ILE B N 1
ATOM 4574 C CA . ILE B 1 181 ? -11.547 -28.297 -15.461 1 98.88 181 ILE B CA 1
ATOM 4575 C C . ILE B 1 181 ? -12.781 -27.594 -16.016 1 98.88 181 ILE B C 1
ATOM 4577 O O . ILE B 1 181 ? -13.578 -27.031 -15.25 1 98.88 181 ILE B O 1
ATOM 4581 N N . LEU B 1 182 ? -12.961 -27.656 -17.328 1 98.88 182 LEU B N 1
ATOM 4582 C CA . LEU B 1 182 ? -14.086 -26.969 -17.969 1 98.88 182 LEU B CA 1
ATOM 4583 C C . LEU B 1 182 ? -15.406 -27.625 -17.562 1 98.88 182 LEU B C 1
ATOM 4585 O O . LEU B 1 182 ? -16.406 -26.922 -17.359 1 98.88 182 LEU B O 1
ATOM 4589 N N . SER B 1 183 ? -15.406 -28.922 -17.484 1 98.81 183 SER B N 1
ATOM 4590 C CA . SER B 1 183 ? -16.625 -29.625 -17.078 1 98.81 183 SER B CA 1
ATOM 4591 C C . SER B 1 183 ? -17.031 -29.25 -15.656 1 98.81 183 SER B C 1
ATOM 4593 O O . SER B 1 183 ? -18.203 -29 -15.391 1 98.81 183 SER B O 1
ATOM 4595 N N . ALA B 1 184 ? -16.109 -29.25 -14.766 1 98.88 184 ALA B N 1
ATOM 4596 C CA . ALA B 1 184 ? -16.391 -28.875 -13.383 1 98.88 184 ALA B CA 1
ATOM 4597 C C . ALA B 1 184 ? -16.891 -27.438 -13.281 1 98.88 184 ALA B C 1
ATOM 4599 O O . ALA B 1 184 ? -17.859 -27.156 -12.562 1 98.88 184 ALA B O 1
ATOM 4600 N N . LEU B 1 185 ? -16.203 -26.547 -13.984 1 98.88 185 LEU B N 1
ATOM 4601 C CA . LEU B 1 185 ? -16.641 -25.156 -14.008 1 98.88 185 LEU B CA 1
ATOM 4602 C C . LEU B 1 185 ? -18.047 -25.016 -14.547 1 98.88 185 LEU B C 1
ATOM 4604 O O . LEU B 1 185 ? -18.891 -24.344 -13.945 1 98.88 185 LEU B O 1
ATOM 4608 N N . GLY B 1 186 ? -18.312 -25.641 -15.695 1 98.75 186 GLY B N 1
ATOM 4609 C CA . GLY B 1 186 ? -19.625 -25.594 -16.312 1 98.75 186 GLY B CA 1
ATOM 4610 C C . GLY B 1 186 ? -20.734 -26.031 -15.375 1 98.75 186 GLY B C 1
ATOM 4611 O O . GLY B 1 186 ? -21.797 -25.406 -15.328 1 98.75 186 GLY B O 1
ATOM 4612 N N . ALA B 1 187 ? -20.484 -27.047 -14.633 1 98.62 187 ALA B N 1
ATOM 4613 C CA . ALA B 1 187 ? -21.484 -27.594 -13.711 1 98.62 187 ALA B CA 1
ATOM 4614 C C . ALA B 1 187 ? -21.75 -26.641 -12.555 1 98.62 187 ALA B C 1
ATOM 4616 O O . ALA B 1 187 ? -22.828 -26.656 -11.969 1 98.62 187 ALA B O 1
ATOM 4617 N N . ALA B 1 188 ? -20.812 -25.766 -12.258 1 98.62 188 ALA B N 1
ATOM 4618 C CA . ALA B 1 188 ? -20.906 -24.891 -11.094 1 98.62 188 ALA B CA 1
ATOM 4619 C C . ALA B 1 188 ? -21.516 -23.547 -11.477 1 98.62 188 ALA B C 1
ATOM 4621 O O . ALA B 1 188 ? -21.922 -22.766 -10.602 1 98.62 188 ALA B O 1
ATOM 4622 N N . LEU B 1 189 ? -21.578 -23.234 -12.742 1 98.44 189 LEU B N 1
ATOM 4623 C CA . LEU B 1 189 ? -22.109 -21.953 -13.195 1 98.44 189 LEU B CA 1
ATOM 4624 C C . LEU B 1 189 ? -23.625 -21.906 -13.094 1 98.44 189 LEU B C 1
ATOM 4626 O O . LEU B 1 189 ? -24.281 -22.938 -13.297 1 98.44 189 LEU B O 1
ATOM 4630 N N . SER B 1 190 ? -24.156 -20.859 -12.688 1 96.56 190 SER B N 1
ATOM 4631 C CA . SER B 1 190 ? -25.578 -20.531 -12.641 1 96.56 190 SER B CA 1
ATOM 4632 C C . SER B 1 190 ? -25.828 -19.062 -12.984 1 96.56 190 SER B C 1
ATOM 4634 O O . SER B 1 190 ? -24.891 -18.266 -13 1 96.56 190 SER B O 1
ATOM 4636 N N . PRO B 1 191 ? -27.062 -18.688 -13.211 1 94.31 191 PRO B N 1
ATOM 4637 C CA . PRO B 1 191 ? -27.359 -17.297 -13.562 1 94.31 191 PRO B CA 1
ATOM 4638 C C . PRO B 1 191 ? -27.062 -16.328 -12.43 1 94.31 191 PRO B C 1
ATOM 4640 O O . PRO B 1 191 ? -26.938 -15.117 -12.664 1 94.31 191 PRO B O 1
ATOM 4643 N N . GLN B 1 192 ? -26.953 -16.859 -11.219 1 96 192 GLN B N 1
ATOM 4644 C CA . GLN B 1 192 ? -26.703 -16 -10.062 1 96 192 GLN B CA 1
ATOM 4645 C C . GLN B 1 192 ? -25.234 -15.625 -9.953 1 96 192 GLN B C 1
ATOM 4647 O O . GLN B 1 192 ? -24.875 -14.703 -9.219 1 96 192 GLN B O 1
ATOM 4652 N N . VAL B 1 193 ? -24.359 -16.375 -10.641 1 98.44 193 VAL B N 1
ATOM 4653 C CA . VAL B 1 193 ? -22.938 -16.078 -10.586 1 98.44 193 VAL B CA 1
ATOM 4654 C C . VAL B 1 193 ? -22.656 -14.766 -11.305 1 98.44 193 VAL B C 1
ATOM 4656 O O . VAL B 1 193 ? -22.812 -14.672 -12.523 1 98.44 193 VAL B O 1
ATOM 4659 N N . ALA B 1 194 ? -22.234 -13.766 -10.531 1 98.25 194 ALA B N 1
ATOM 4660 C CA . ALA B 1 194 ? -21.984 -12.43 -11.07 1 98.25 194 ALA B CA 1
ATOM 4661 C C . ALA B 1 194 ? -20.484 -12.18 -11.234 1 98.25 194 ALA B C 1
ATOM 4663 O O . ALA B 1 194 ? -20.078 -11.289 -11.984 1 98.25 194 ALA B O 1
ATOM 4664 N N . VAL B 1 195 ? -19.703 -12.906 -10.508 1 98.88 195 VAL B N 1
ATOM 4665 C CA . VAL B 1 195 ? -18.25 -12.797 -10.547 1 98.88 195 VAL B CA 1
ATOM 4666 C C . VAL B 1 195 ? -17.625 -14.188 -10.445 1 98.88 195 VAL B C 1
ATOM 4668 O O . VAL B 1 195 ? -18.062 -15.016 -9.648 1 98.88 195 VAL B O 1
ATOM 4671 N N . VAL B 1 196 ? -16.672 -14.484 -11.281 1 98.94 196 VAL B N 1
ATOM 4672 C CA . VAL B 1 196 ? -15.836 -15.672 -11.164 1 98.94 196 VAL B CA 1
ATOM 4673 C C . VAL B 1 196 ? -14.406 -15.258 -10.828 1 98.94 196 VAL B C 1
ATOM 4675 O O . VAL B 1 196 ? -13.773 -14.516 -11.578 1 98.94 196 VAL B O 1
ATOM 4678 N N . ALA B 1 197 ? -13.93 -15.664 -9.641 1 98.94 197 ALA B N 1
ATOM 4679 C CA . ALA B 1 197 ? -12.586 -15.383 -9.156 1 98.94 197 ALA B CA 1
ATOM 4680 C C . ALA B 1 197 ? -11.664 -16.594 -9.352 1 98.94 197 ALA B C 1
ATOM 4682 O O . ALA B 1 197 ? -11.891 -17.656 -8.766 1 98.94 197 ALA B O 1
ATOM 4683 N N . LEU B 1 198 ? -10.602 -16.406 -10.141 1 98.88 198 LEU B N 1
ATOM 4684 C CA . LEU B 1 198 ? -9.695 -17.5 -10.469 1 98.88 198 LEU B CA 1
ATOM 4685 C C . LEU B 1 198 ? -8.25 -17.125 -10.156 1 98.88 198 LEU B C 1
ATOM 4687 O O . LEU B 1 198 ? -7.895 -15.938 -10.164 1 98.88 198 LEU B O 1
ATOM 4691 N N . THR B 1 199 ? -7.484 -18.094 -9.828 1 98.81 199 THR B N 1
ATOM 4692 C CA . THR B 1 199 ? -6.031 -17.984 -9.836 1 98.81 199 THR B CA 1
ATOM 4693 C C . THR B 1 199 ? -5.438 -18.672 -11.062 1 98.81 199 THR B C 1
ATOM 4695 O O . THR B 1 199 ? -5.656 -19.875 -11.273 1 98.81 199 THR B O 1
ATOM 4698 N N . TRP B 1 200 ? -4.672 -17.969 -11.828 1 98.88 200 TRP B N 1
ATOM 4699 C CA . TRP B 1 200 ? -4.207 -18.453 -13.125 1 98.88 200 TRP B CA 1
ATOM 4700 C C . TRP B 1 200 ? -3.287 -19.656 -12.953 1 98.88 200 TRP B C 1
ATOM 4702 O O . TRP B 1 200 ? -3.447 -20.672 -13.641 1 98.88 200 TRP B O 1
ATOM 4712 N N . VAL B 1 201 ? -2.316 -19.516 -12.148 1 98.88 201 VAL B N 1
ATOM 4713 C CA . VAL B 1 201 ? -1.396 -20.594 -11.805 1 98.88 201 VAL B CA 1
ATOM 4714 C C . VAL B 1 201 ? -1.477 -20.875 -10.305 1 98.88 201 VAL B C 1
ATOM 4716 O O . VAL B 1 201 ? -1.196 -20 -9.484 1 98.88 201 VAL B O 1
ATOM 4719 N N . HIS B 1 202 ? -1.951 -22.062 -9.961 1 98.69 202 HIS B N 1
ATOM 4720 C CA . HIS B 1 202 ? -2.049 -22.453 -8.555 1 98.69 202 HIS B CA 1
ATOM 4721 C C . HIS B 1 202 ? -0.67 -22.719 -7.961 1 98.69 202 HIS B C 1
ATOM 4723 O O . HIS B 1 202 ? 0.007 -23.672 -8.359 1 98.69 202 HIS B O 1
ATOM 4729 N N . SER B 1 203 ? -0.318 -21.922 -6.977 1 97.38 203 SER B N 1
ATOM 4730 C CA . SER B 1 203 ? 1.017 -22.016 -6.395 1 97.38 203 SER B CA 1
ATOM 4731 C C . SER B 1 203 ? 1.148 -23.281 -5.535 1 97.38 203 SER B C 1
ATOM 4733 O O . SER B 1 203 ? 2.26 -23.688 -5.203 1 97.38 203 SER B O 1
ATOM 4735 N N . GLY B 1 204 ? 0.08 -23.906 -5.164 1 97.81 204 GLY B N 1
ATOM 4736 C CA . GLY B 1 204 ? 0.105 -25.094 -4.316 1 97.81 204 GLY B CA 1
ATOM 4737 C C . GLY B 1 204 ? 0.357 -26.375 -5.086 1 97.81 204 GLY B C 1
ATOM 4738 O O . GLY B 1 204 ? 0.704 -27.391 -4.496 1 97.81 204 GLY B O 1
ATOM 4739 N N . THR B 1 205 ? 0.18 -26.297 -6.461 1 98.5 205 THR B N 1
ATOM 4740 C CA . THR B 1 205 ? 0.302 -27.531 -7.227 1 98.5 205 THR B CA 1
ATOM 4741 C C . THR B 1 205 ? 1.077 -27.297 -8.523 1 98.5 205 THR B C 1
ATOM 4743 O O . THR B 1 205 ? 1.547 -28.234 -9.156 1 98.5 205 THR B O 1
ATOM 4746 N N . GLY B 1 206 ? 1.095 -26.078 -8.977 1 98.56 206 GLY B N 1
ATOM 4747 C CA . GLY B 1 206 ? 1.713 -25.734 -10.25 1 98.56 206 GLY B CA 1
ATOM 4748 C C . GLY B 1 206 ? 0.749 -25.812 -11.422 1 98.56 206 GLY B C 1
ATOM 4749 O O . GLY B 1 206 ? 1.12 -25.516 -12.562 1 98.56 206 GLY B O 1
ATOM 4750 N N . VAL B 1 207 ? -0.52 -26.156 -11.211 1 98.81 207 VAL B N 1
ATOM 4751 C CA . VAL B 1 207 ? -1.505 -26.219 -12.289 1 98.81 207 VAL B CA 1
ATOM 4752 C C . VAL B 1 207 ? -1.756 -24.812 -12.844 1 98.81 207 VAL B C 1
ATOM 4754 O O . VAL B 1 207 ? -2.039 -23.891 -12.086 1 98.81 207 VAL B O 1
ATOM 4757 N N . ARG B 1 208 ? -1.556 -24.672 -14.062 1 98.81 208 ARG B N 1
ATOM 4758 C CA . ARG B 1 208 ? -1.973 -23.469 -14.773 1 98.81 208 ARG B CA 1
ATOM 4759 C C . ARG B 1 208 ? -3.35 -23.656 -15.406 1 98.81 208 ARG B C 1
ATOM 4761 O O . ARG B 1 208 ? -3.541 -24.547 -16.234 1 98.81 208 ARG B O 1
ATOM 4768 N N . LEU B 1 209 ? -4.293 -22.844 -15.109 1 98.94 209 LEU B N 1
ATOM 4769 C CA . LEU B 1 209 ? -5.652 -22.969 -15.625 1 98.94 209 LEU B CA 1
ATOM 4770 C C . LEU B 1 209 ? -5.734 -22.516 -17.078 1 98.94 209 LEU B C 1
ATOM 4772 O O . LEU B 1 209 ? -5.047 -21.562 -17.469 1 98.94 209 LEU B O 1
ATOM 4776 N N . PRO B 1 210 ? -6.539 -23.203 -17.875 1 98.81 210 PRO B N 1
ATOM 4777 C CA . PRO B 1 210 ? -6.836 -22.703 -19.219 1 98.81 210 PRO B CA 1
ATOM 4778 C C . PRO B 1 210 ? -7.832 -21.547 -19.203 1 98.81 210 PRO B C 1
ATOM 4780 O O . PRO B 1 210 ? -8.945 -21.672 -19.719 1 98.81 210 PRO B O 1
ATOM 4783 N N . VAL B 1 211 ? -7.426 -20.391 -18.797 1 98.88 211 VAL B N 1
ATOM 4784 C CA . VAL B 1 211 ? -8.281 -19.266 -18.406 1 98.88 211 VAL B CA 1
ATOM 4785 C C . VAL B 1 211 ? -9.047 -18.766 -19.641 1 98.88 211 VAL B C 1
ATOM 4787 O O . VAL B 1 211 ? -10.211 -18.375 -19.531 1 98.88 211 VAL B O 1
ATOM 4790 N N . ALA B 1 212 ? -8.398 -18.734 -20.812 1 98.88 212 ALA B N 1
ATOM 4791 C CA . ALA B 1 212 ? -9.102 -18.25 -22 1 98.88 212 ALA B CA 1
ATOM 4792 C C . ALA B 1 212 ? -10.336 -19.109 -22.281 1 98.88 212 ALA B C 1
ATOM 4794 O O . ALA B 1 212 ? -11.422 -18.578 -22.531 1 98.88 212 ALA B O 1
ATOM 4795 N N . ALA B 1 213 ? -10.133 -20.422 -22.281 1 98.88 213 ALA B N 1
ATOM 4796 C CA . ALA B 1 213 ? -11.25 -21.344 -22.5 1 98.88 213 ALA B CA 1
ATOM 4797 C C . ALA B 1 213 ? -12.289 -21.203 -21.391 1 98.88 213 ALA B C 1
ATOM 4799 O O . ALA B 1 213 ? -13.492 -21.281 -21.641 1 98.88 213 ALA B O 1
ATOM 4800 N N . MET B 1 214 ? -11.859 -21.062 -20.188 1 98.94 214 MET B N 1
ATOM 4801 C CA . MET B 1 214 ? -12.766 -20.859 -19.062 1 98.94 214 MET B CA 1
ATOM 4802 C C . MET B 1 214 ? -13.586 -19.578 -19.234 1 98.94 214 MET B C 1
ATOM 4804 O O . MET B 1 214 ? -14.789 -19.578 -19 1 98.94 214 MET B O 1
ATOM 4808 N N . SER B 1 215 ? -12.914 -18.516 -19.609 1 98.88 215 SER B N 1
ATOM 4809 C CA . SER B 1 215 ? -13.594 -17.25 -19.844 1 98.88 215 SER B CA 1
ATOM 4810 C C . SER B 1 215 ? -14.672 -17.391 -20.906 1 98.88 215 SER B C 1
ATOM 4812 O O . SER B 1 215 ? -15.773 -16.844 -20.766 1 98.88 215 SER B O 1
ATOM 4814 N N . ASP B 1 216 ? -14.352 -18.078 -22 1 98.81 216 ASP B N 1
ATOM 4815 C CA . ASP B 1 216 ? -15.344 -18.312 -23.047 1 98.81 216 ASP B CA 1
ATOM 4816 C C . ASP B 1 216 ? -16.562 -19.047 -22.5 1 98.81 216 ASP B C 1
ATOM 4818 O O . ASP B 1 216 ? -17.703 -18.688 -22.797 1 98.81 216 ASP B O 1
ATOM 4822 N N . LEU B 1 217 ? -16.281 -20.078 -21.734 1 98.81 217 LEU B N 1
ATOM 4823 C CA . LEU B 1 217 ? -17.359 -20.875 -21.141 1 98.81 217 LEU B CA 1
ATOM 4824 C C . LEU B 1 217 ? -18.234 -20.016 -20.234 1 98.81 217 LEU B C 1
ATOM 4826 O O . LEU B 1 217 ? -19.453 -20.078 -20.297 1 98.81 217 LEU B O 1
ATOM 4830 N N . ILE B 1 218 ? -17.625 -19.219 -19.359 1 98.75 218 ILE B N 1
ATOM 4831 C CA . ILE B 1 218 ? -18.344 -18.344 -18.422 1 98.75 218 ILE B CA 1
ATOM 4832 C C . ILE B 1 218 ? -19.234 -17.375 -19.188 1 98.75 218 ILE B C 1
ATOM 4834 O O . ILE B 1 218 ? -20.406 -17.203 -18.844 1 98.75 218 ILE B O 1
ATOM 4838 N N . ARG B 1 219 ? -18.75 -16.781 -20.219 1 97.75 219 ARG B N 1
ATOM 4839 C CA . ARG B 1 219 ? -19.469 -15.789 -21.016 1 97.75 219 ARG B CA 1
ATOM 4840 C C . ARG B 1 219 ? -20.656 -16.422 -21.734 1 97.75 219 ARG B C 1
ATOM 4842 O O . ARG B 1 219 ? -21.688 -15.781 -21.953 1 97.75 219 ARG B O 1
ATOM 4849 N N . SER B 1 220 ? -20.422 -17.656 -22.125 1 97.5 220 SER B N 1
ATOM 4850 C CA . SER B 1 220 ? -21.484 -18.344 -22.844 1 97.5 220 SER B CA 1
ATOM 4851 C C . SER B 1 220 ? -22.656 -18.688 -21.906 1 97.5 220 SER B C 1
ATOM 4853 O O . SER B 1 220 ? -23.781 -18.891 -22.375 1 97.5 220 SER B O 1
ATOM 4855 N N . ARG B 1 221 ? -22.406 -18.625 -20.609 1 97.12 221 ARG B N 1
ATOM 4856 C CA . ARG B 1 221 ? -23.422 -19.125 -19.672 1 97.12 221 ARG B CA 1
ATOM 4857 C C . ARG B 1 221 ? -23.922 -18.016 -18.766 1 97.12 221 ARG B C 1
ATOM 4859 O O . ARG B 1 221 ? -24.984 -18.141 -18.141 1 97.12 221 ARG B O 1
ATOM 4866 N N . THR B 1 222 ? -23.094 -17.016 -18.578 1 97.5 222 THR B N 1
ATOM 4867 C CA . THR B 1 222 ? -23.422 -15.984 -17.594 1 97.5 222 THR B CA 1
ATOM 4868 C C . THR B 1 222 ? -22.969 -14.609 -18.094 1 97.5 222 THR B C 1
ATOM 4870 O O . THR B 1 222 ? -22.344 -14.492 -19.141 1 97.5 222 THR B O 1
ATOM 4873 N N . ARG B 1 223 ? -23.281 -13.594 -17.344 1 95.88 223 ARG B N 1
ATOM 4874 C CA . ARG B 1 223 ? -22.781 -12.242 -17.562 1 95.88 223 ARG B CA 1
ATOM 4875 C C . ARG B 1 223 ? -21.734 -11.883 -16.5 1 95.88 223 ARG B C 1
ATOM 4877 O O . ARG B 1 223 ? -21.516 -10.703 -16.219 1 95.88 223 ARG B O 1
ATOM 4884 N N . ALA B 1 224 ? -21.156 -12.914 -15.883 1 98.56 224 ALA B N 1
ATOM 4885 C CA . ALA B 1 224 ? -20.234 -12.734 -14.766 1 98.56 224 ALA B CA 1
ATOM 4886 C C . ALA B 1 224 ? -18.953 -12.055 -15.211 1 98.56 224 ALA B C 1
ATOM 4888 O O . ALA B 1 224 ? -18.484 -12.273 -16.344 1 98.56 224 ALA B O 1
ATOM 4889 N N . LEU B 1 225 ? -18.406 -11.203 -14.359 1 98.81 225 LEU B N 1
ATOM 4890 C CA . LEU B 1 225 ? -17.031 -10.734 -14.531 1 98.81 225 LEU B CA 1
ATOM 4891 C C . LEU B 1 225 ? -16.047 -11.852 -14.234 1 98.81 225 LEU B C 1
ATOM 4893 O O . LEU B 1 225 ? -16.234 -12.633 -13.297 1 98.81 225 LEU B O 1
ATOM 4897 N N . VAL B 1 226 ? -15.008 -11.977 -15.039 1 98.94 226 VAL B N 1
ATOM 4898 C CA . VAL B 1 226 ? -13.922 -12.906 -14.789 1 98.94 226 VAL B CA 1
ATOM 4899 C C . VAL B 1 226 ? -12.719 -12.156 -14.219 1 98.94 226 VAL B C 1
ATOM 4901 O O . VAL B 1 226 ? -12.102 -11.344 -14.914 1 98.94 226 VAL B O 1
ATOM 4904 N N . CYS B 1 227 ? -12.383 -12.414 -12.961 1 98.94 227 CYS B N 1
ATOM 4905 C CA . CYS B 1 227 ? -11.266 -11.805 -12.242 1 98.94 227 CYS B CA 1
ATOM 4906 C C . CYS B 1 227 ? -10.164 -12.828 -11.984 1 98.94 227 CYS B C 1
ATOM 4908 O O . CYS B 1 227 ? -10.43 -13.914 -11.461 1 98.94 227 CYS B O 1
ATOM 4910 N N . VAL B 1 228 ? -8.914 -12.438 -12.281 1 98.94 228 VAL B N 1
ATOM 4911 C CA . VAL B 1 228 ? -7.863 -13.445 -12.211 1 98.94 228 VAL B CA 1
ATOM 4912 C C . VAL B 1 228 ? -6.707 -12.922 -11.359 1 98.94 228 VAL B C 1
ATOM 4914 O O . VAL B 1 228 ? -6.203 -11.82 -11.594 1 98.94 228 VAL B O 1
ATOM 4917 N N . ASP B 1 229 ? -6.387 -13.672 -10.281 1 98.88 229 ASP B N 1
ATOM 4918 C CA . ASP B 1 229 ? -5.062 -13.57 -9.68 1 98.88 229 ASP B CA 1
ATOM 4919 C C . ASP B 1 229 ? -3.99 -14.133 -10.609 1 98.88 229 ASP B C 1
ATOM 4921 O O . ASP B 1 229 ? -3.887 -15.352 -10.781 1 98.88 229 ASP B O 1
ATOM 4925 N N . ALA B 1 230 ? -3.16 -13.219 -11.125 1 98.81 230 ALA B N 1
ATOM 4926 C CA . ALA B 1 230 ? -2.268 -13.609 -12.211 1 98.81 230 ALA B CA 1
ATOM 4927 C C . ALA B 1 230 ? -0.819 -13.68 -11.734 1 98.81 230 ALA B C 1
ATOM 4929 O O . ALA B 1 230 ? 0.103 -13.766 -12.555 1 98.81 230 ALA B O 1
ATOM 4930 N N . VAL B 1 231 ? -0.572 -13.688 -10.461 1 98.06 231 VAL B N 1
ATOM 4931 C CA . VAL B 1 231 ? 0.723 -13.352 -9.883 1 98.06 231 VAL B CA 1
ATOM 4932 C C . VAL B 1 231 ? 1.771 -14.375 -10.32 1 98.06 231 VAL B C 1
ATOM 4934 O O . VAL B 1 231 ? 2.949 -14.039 -10.461 1 98.06 231 VAL B O 1
ATOM 4937 N N . HIS B 1 232 ? 1.386 -15.625 -10.602 1 98.56 232 HIS B N 1
ATOM 4938 C CA . HIS B 1 232 ? 2.389 -16.625 -10.945 1 98.56 232 HIS B CA 1
ATOM 4939 C C . HIS B 1 232 ? 2.42 -16.875 -12.453 1 98.56 232 HIS B C 1
ATOM 4941 O O . HIS B 1 232 ? 3.15 -17.75 -12.922 1 98.56 232 HIS B O 1
ATOM 4947 N N . GLY B 1 233 ? 1.651 -16.109 -13.227 1 98.31 233 GLY B N 1
ATOM 4948 C CA . GLY B 1 233 ? 1.739 -16.109 -14.68 1 98.31 233 GLY B CA 1
ATOM 4949 C C . GLY B 1 233 ? 2.301 -14.828 -15.25 1 98.31 233 GLY B C 1
ATOM 4950 O O . GLY B 1 233 ? 2.988 -14.844 -16.266 1 98.31 233 GLY B O 1
ATOM 4951 N N . PHE B 1 234 ? 1.978 -13.734 -14.562 1 98.12 234 PHE B N 1
ATOM 4952 C CA . PHE B 1 234 ? 2.41 -12.414 -15.008 1 98.12 234 PHE B CA 1
ATOM 4953 C C . PHE B 1 234 ? 3.93 -12.305 -14.969 1 98.12 234 PHE B C 1
ATOM 4955 O O . PHE B 1 234 ? 4.543 -12.438 -13.906 1 98.12 234 PHE B O 1
ATOM 4962 N N . GLY B 1 235 ? 4.516 -12.078 -16.094 1 97.56 235 GLY B N 1
ATOM 4963 C CA . GLY B 1 235 ? 5.965 -12.016 -16.203 1 97.56 235 GLY B CA 1
ATOM 4964 C C . GLY B 1 235 ? 6.59 -13.352 -16.562 1 97.56 235 GLY B C 1
ATOM 4965 O O . GLY B 1 235 ? 7.719 -13.398 -17.062 1 97.56 235 GLY B O 1
ATOM 4966 N N . ALA B 1 236 ? 5.902 -14.453 -16.312 1 97.94 236 ALA B N 1
ATOM 4967 C CA . ALA B 1 236 ? 6.41 -15.789 -16.609 1 97.94 236 ALA B CA 1
ATOM 4968 C C . ALA B 1 236 ? 5.852 -16.312 -17.938 1 97.94 236 ALA B C 1
ATOM 4970 O O . ALA B 1 236 ? 6.492 -17.109 -18.609 1 97.94 236 ALA B O 1
ATOM 4971 N N . ARG B 1 237 ? 4.637 -15.852 -18.219 1 97.75 237 ARG B N 1
ATOM 4972 C CA . ARG B 1 237 ? 3.928 -16.297 -19.406 1 97.75 237 ARG B CA 1
ATOM 4973 C C . ARG B 1 237 ? 3.848 -15.195 -20.453 1 97.75 237 ARG B C 1
ATOM 4975 O O . ARG B 1 237 ? 4.023 -14.016 -20.141 1 97.75 237 ARG B O 1
ATOM 4982 N N . ARG B 1 238 ? 3.572 -15.625 -21.641 1 96.69 238 ARG B N 1
ATOM 4983 C CA . ARG B 1 238 ? 3.531 -14.672 -22.75 1 96.69 238 ARG B CA 1
ATOM 4984 C C . ARG B 1 238 ? 2.143 -14.055 -22.891 1 96.69 238 ARG B C 1
ATOM 4986 O O . ARG B 1 238 ? 1.989 -12.977 -23.469 1 96.69 238 ARG B O 1
ATOM 4993 N N . GLU B 1 239 ? 1.108 -14.75 -22.375 1 97.31 239 GLU B N 1
ATOM 4994 C CA . GLU B 1 239 ? -0.26 -14.266 -22.516 1 97.31 239 GLU B CA 1
ATOM 4995 C C . GLU B 1 239 ? -0.478 -12.969 -21.75 1 97.31 239 GLU B C 1
ATOM 4997 O O . GLU B 1 239 ? 0.054 -12.797 -20.656 1 97.31 239 GLU B O 1
ATOM 5002 N N . ARG B 1 240 ? -1.247 -12.141 -22.312 1 97.62 240 ARG B N 1
ATOM 5003 C CA . ARG B 1 240 ? -1.713 -10.898 -21.703 1 97.62 240 ARG B CA 1
ATOM 5004 C C . ARG B 1 240 ? -3.191 -10.992 -21.328 1 97.62 240 ARG B C 1
ATOM 5006 O O . ARG B 1 240 ? -3.869 -11.945 -21.719 1 97.62 240 ARG B O 1
ATOM 5013 N N . PRO B 1 241 ? -3.664 -9.977 -20.547 1 98.5 241 PRO B N 1
ATOM 5014 C CA . PRO B 1 241 ? -5.055 -10.086 -20.094 1 98.5 241 PRO B CA 1
ATOM 5015 C C . PRO B 1 241 ? -6.035 -10.266 -21.25 1 98.5 241 PRO B C 1
ATOM 5017 O O . PRO B 1 241 ? -6.996 -11.031 -21.125 1 98.5 241 PRO B O 1
ATOM 5020 N N . GLY B 1 242 ? -5.816 -9.609 -22.359 1 98.19 242 GLY B N 1
ATOM 5021 C CA . GLY B 1 242 ? -6.676 -9.758 -23.531 1 98.19 242 GLY B CA 1
ATOM 5022 C C . GLY B 1 242 ? -6.691 -11.172 -24.078 1 98.19 242 GLY B C 1
ATOM 5023 O O . GLY B 1 242 ? -7.738 -11.664 -24.516 1 98.19 242 GLY B O 1
ATOM 5024 N N . ASP B 1 243 ? -5.535 -11.852 -24.109 1 98.25 243 ASP B N 1
ATOM 5025 C CA . ASP B 1 243 ? -5.438 -13.234 -24.562 1 98.25 243 ASP B CA 1
ATOM 5026 C C . ASP B 1 243 ? -6.23 -14.164 -23.641 1 98.25 243 ASP B C 1
ATOM 5028 O O . ASP B 1 243 ? -6.75 -15.188 -24.094 1 98.25 243 ASP B O 1
ATOM 5032 N N . LEU B 1 244 ? -6.301 -13.797 -22.375 1 98.75 244 LEU B N 1
ATOM 5033 C CA . LEU B 1 244 ? -6.996 -14.609 -21.375 1 98.75 244 LEU B CA 1
ATOM 5034 C C . LEU B 1 244 ? -8.484 -14.281 -21.359 1 98.75 244 LEU B C 1
ATOM 5036 O O . LEU B 1 244 ? -9.281 -15.016 -20.75 1 98.75 244 LEU B O 1
ATOM 5040 N N . LYS B 1 245 ? -8.875 -13.188 -22.016 1 98.69 245 LYS B N 1
ATOM 5041 C CA . LYS B 1 245 ? -10.266 -12.742 -22.156 1 98.69 245 LYS B CA 1
ATOM 5042 C C . LYS B 1 245 ? -10.898 -12.492 -20.781 1 98.69 245 LYS B C 1
ATOM 5044 O O . LYS B 1 245 ? -12.039 -12.891 -20.547 1 98.69 245 LYS B O 1
ATOM 5049 N N . VAL B 1 246 ? -10.156 -11.938 -19.875 1 98.88 246 VAL B N 1
ATOM 5050 C CA . VAL B 1 246 ? -10.648 -11.672 -18.531 1 98.88 246 VAL B CA 1
ATOM 5051 C C . VAL B 1 246 ? -11.125 -10.227 -18.422 1 98.88 246 VAL B C 1
ATOM 5053 O O . VAL B 1 246 ? -10.883 -9.422 -19.312 1 98.88 246 VAL B O 1
ATOM 5056 N N . ASP B 1 247 ? -11.828 -9.883 -17.344 1 98.88 247 ASP B N 1
ATOM 5057 C CA . ASP B 1 247 ? -12.312 -8.523 -17.094 1 98.88 247 ASP B CA 1
ATOM 5058 C C . ASP B 1 247 ? -11.383 -7.773 -16.141 1 98.88 247 ASP B C 1
ATOM 5060 O O . ASP B 1 247 ? -11.289 -6.547 -16.203 1 98.88 247 ASP B O 1
ATOM 5064 N N . PHE B 1 248 ? -10.781 -8.516 -15.219 1 98.94 248 PHE B N 1
ATOM 5065 C CA . PHE B 1 248 ? -9.789 -7.961 -14.312 1 98.94 248 PHE B CA 1
ATOM 5066 C C . PHE B 1 248 ? -8.594 -8.906 -14.18 1 98.94 248 PHE B C 1
ATOM 5068 O O . PHE B 1 248 ? -8.758 -10.125 -14.195 1 98.94 248 PHE B O 1
ATOM 5075 N N . PH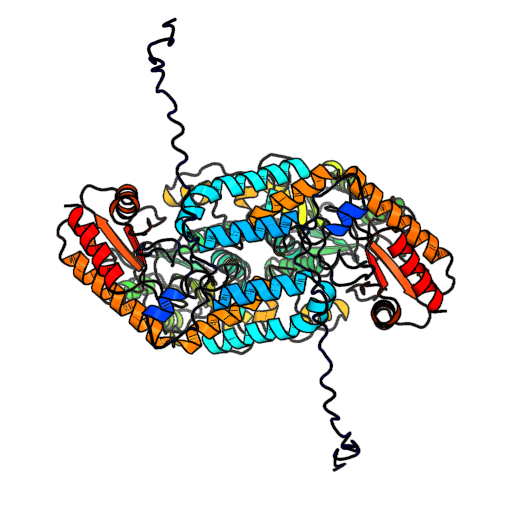E B 1 249 ? -7.461 -8.352 -14.117 1 98.94 249 PHE B N 1
ATOM 5076 C CA . PHE B 1 249 ? -6.156 -8.992 -14.008 1 98.94 249 PHE B CA 1
ATOM 5077 C C . PHE B 1 249 ? -5.316 -8.344 -12.914 1 98.94 249 PHE B C 1
ATOM 5079 O O . PHE B 1 249 ? -5.016 -7.152 -12.984 1 98.94 249 PHE B O 1
ATOM 5086 N N . VAL B 1 250 ? -4.953 -9.148 -11.852 1 98.88 250 VAL B N 1
ATOM 5087 C CA . VAL B 1 250 ? -4.277 -8.609 -10.672 1 98.88 250 VAL B CA 1
ATOM 5088 C C . VAL B 1 250 ? -2.936 -9.305 -10.477 1 98.88 250 VAL B C 1
ATOM 5090 O O . VAL B 1 250 ? -2.854 -10.539 -10.547 1 98.88 250 VAL B O 1
ATOM 5093 N N . SER B 1 251 ? -1.915 -8.516 -10.195 1 98.69 251 SER B N 1
ATOM 5094 C CA . SER B 1 251 ? -0.621 -9.117 -9.891 1 98.69 251 SER B CA 1
ATOM 5095 C C . SER B 1 251 ? 0.269 -8.148 -9.117 1 98.69 251 SER B C 1
ATOM 5097 O O . SER B 1 251 ? 0.158 -6.93 -9.281 1 98.69 251 SER B O 1
ATOM 5099 N N . GLY B 1 252 ? 1.102 -8.711 -8.297 1 97.69 252 GLY B N 1
ATOM 5100 C CA . GLY B 1 252 ? 2.23 -7.969 -7.758 1 97.69 252 GLY B CA 1
ATOM 5101 C C . GLY B 1 252 ? 3.412 -7.906 -8.711 1 97.69 252 GLY B C 1
ATOM 5102 O O . GLY B 1 252 ? 3.488 -8.68 -9.664 1 97.69 252 GLY B O 1
ATOM 5103 N N . GLY B 1 253 ? 4.32 -6.992 -8.445 1 96.69 253 GLY B N 1
ATOM 5104 C CA . GLY B 1 253 ? 5.461 -6.801 -9.328 1 96.69 253 GLY B CA 1
ATOM 5105 C C . GLY B 1 253 ? 6.699 -7.551 -8.883 1 96.69 253 GLY B C 1
ATOM 5106 O O . GLY B 1 253 ? 7.652 -7.699 -9.648 1 96.69 253 GLY B O 1
ATOM 5107 N N . HIS B 1 254 ? 6.758 -8.172 -7.742 1 95.88 254 HIS B 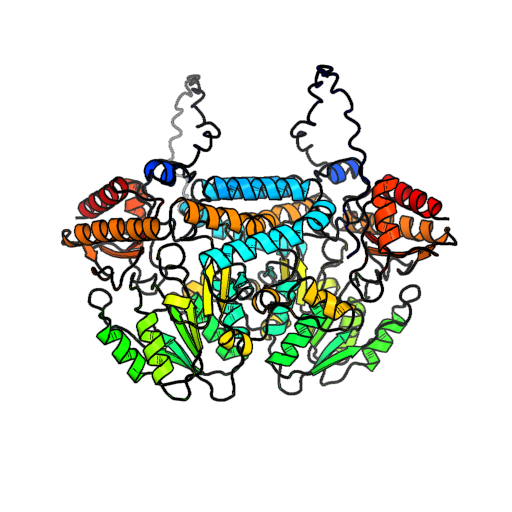N 1
ATOM 5108 C CA . HIS B 1 254 ? 8 -8.578 -7.098 1 95.88 254 HIS B CA 1
ATOM 5109 C C . HIS B 1 254 ? 8.336 -10.031 -7.402 1 95.88 254 HIS B C 1
ATOM 5111 O O . HIS B 1 254 ? 9.312 -10.57 -6.875 1 95.88 254 HIS B O 1
ATOM 5117 N N . LYS B 1 255 ? 7.523 -10.742 -8.117 1 96.75 255 LYS B N 1
ATOM 5118 C CA . LYS B 1 255 ? 7.773 -12.156 -8.359 1 96.75 255 LYS B CA 1
ATOM 5119 C C . LYS B 1 255 ? 8.383 -12.383 -9.734 1 96.75 255 LYS B C 1
ATOM 5121 O O . LYS B 1 255 ? 9.57 -12.109 -9.945 1 96.75 255 LYS B O 1
ATOM 5126 N N . TRP B 1 256 ? 7.559 -12.664 -10.734 1 98 256 TRP B N 1
ATOM 5127 C CA . TRP B 1 256 ? 8.055 -13.109 -12.031 1 98 256 TRP B CA 1
ATOM 5128 C C . TRP B 1 256 ? 8.414 -11.914 -12.906 1 98 256 TRP B C 1
ATOM 5130 O O . TRP B 1 256 ? 9.188 -12.047 -13.859 1 98 256 TRP B O 1
ATOM 5140 N N . LEU B 1 257 ? 7.863 -10.758 -12.555 1 97.94 257 LEU B N 1
ATOM 5141 C CA . LEU B 1 257 ? 8.211 -9.523 -13.258 1 97.94 257 LEU B CA 1
ATOM 5142 C C . LEU B 1 257 ? 9.562 -8.992 -12.781 1 97.94 257 LEU B C 1
ATOM 5144 O O . LEU B 1 257 ? 10.188 -8.18 -13.461 1 97.94 257 LEU B O 1
ATOM 5148 N N . PHE B 1 258 ? 9.953 -9.398 -11.609 1 98 258 PHE B N 1
ATOM 5149 C CA . PHE B 1 258 ? 11.18 -8.969 -10.953 1 98 258 PHE B CA 1
ATOM 5150 C C . PHE B 1 258 ? 11.227 -7.453 -10.82 1 98 258 PHE B C 1
ATOM 5152 O O . PHE B 1 258 ? 12.281 -6.84 -10.992 1 98 258 PHE B O 1
ATOM 5159 N N . GLY B 1 259 ? 10.062 -6.895 -10.656 1 98.19 259 GLY B N 1
ATOM 5160 C CA . GLY B 1 259 ? 9.938 -5.477 -10.367 1 98.19 259 GLY B CA 1
ATOM 5161 C C . GLY B 1 259 ? 10.117 -5.156 -8.891 1 98.19 259 GLY B C 1
ATOM 5162 O O . GLY B 1 259 ? 10.422 -6.039 -8.086 1 98.19 259 GLY B O 1
ATOM 5163 N N . PRO B 1 260 ? 9.883 -3.863 -8.594 1 98.06 260 PRO B N 1
ATOM 5164 C CA . PRO B 1 260 ? 10.07 -3.447 -7.199 1 98.06 260 PRO B CA 1
ATOM 5165 C C . PRO B 1 260 ? 9.055 -4.086 -6.25 1 98.06 260 PRO B C 1
ATOM 5167 O O . PRO B 1 260 ? 7.883 -4.23 -6.602 1 98.06 260 PRO B O 1
ATOM 5170 N N . ARG B 1 261 ? 9.531 -4.477 -5.094 1 96.06 261 ARG B N 1
ATOM 5171 C CA . ARG B 1 261 ? 8.633 -4.898 -4.027 1 96.06 261 ARG B CA 1
ATOM 5172 C C . ARG B 1 261 ? 7.66 -3.779 -3.66 1 96.06 261 ARG B C 1
ATOM 5174 O O . ARG B 1 261 ? 7.977 -2.6 -3.814 1 96.06 261 ARG B O 1
ATOM 5181 N N . GLY B 1 262 ? 6.508 -4.18 -3.15 1 96.56 262 GLY B N 1
ATOM 5182 C CA . GLY B 1 262 ? 5.531 -3.17 -2.777 1 96.56 262 GLY B CA 1
ATOM 5183 C C . GLY B 1 262 ? 4.824 -2.555 -3.973 1 96.56 262 GLY B C 1
ATOM 5184 O O . GLY B 1 262 ? 4.316 -1.436 -3.891 1 96.56 262 GLY B O 1
ATOM 5185 N N . THR B 1 263 ? 4.855 -3.189 -5.078 1 98 263 THR B N 1
ATOM 5186 C CA . THR B 1 263 ? 4.141 -2.705 -6.254 1 98 263 THR B CA 1
ATOM 5187 C C . THR B 1 263 ? 3.23 -3.789 -6.82 1 98 263 THR B C 1
ATOM 5189 O O . THR B 1 263 ? 3.416 -4.973 -6.535 1 98 263 THR B O 1
ATOM 5192 N N . GLY B 1 264 ? 2.223 -3.387 -7.566 1 98.19 264 GLY B N 1
ATOM 5193 C CA . GLY B 1 264 ? 1.287 -4.277 -8.234 1 98.19 264 GLY B CA 1
ATOM 5194 C C . GLY B 1 264 ? 0.484 -3.596 -9.32 1 98.19 264 GLY B C 1
ATOM 5195 O O . GLY B 1 264 ? 0.511 -2.369 -9.445 1 98.19 264 GLY B O 1
ATOM 5196 N N . VAL B 1 265 ? -0.145 -4.391 -10.172 1 98.75 265 VAL B N 1
ATOM 5197 C CA . VAL B 1 265 ? -1.033 -3.9 -11.219 1 98.75 265 VAL B CA 1
ATOM 5198 C C . VAL B 1 265 ? -2.43 -4.484 -11.031 1 98.75 265 VAL B C 1
ATOM 5200 O O . VAL B 1 265 ? -2.576 -5.648 -10.641 1 98.75 265 VAL B O 1
ATOM 5203 N N . LEU B 1 266 ? -3.379 -3.676 -11.203 1 98.88 266 LEU B N 1
ATOM 5204 C CA . LEU B 1 266 ? -4.781 -4.035 -11.359 1 98.88 266 LEU B CA 1
ATOM 5205 C C . LEU B 1 266 ? -5.32 -3.549 -12.703 1 98.88 266 LEU B C 1
ATOM 5207 O O . LEU B 1 266 ? -5.645 -2.369 -12.852 1 98.88 266 LEU B O 1
ATOM 5211 N N . TRP B 1 267 ? -5.348 -4.469 -13.633 1 98.88 267 TRP B N 1
ATOM 5212 C CA . TRP B 1 267 ? -5.789 -4.195 -15 1 98.88 267 TRP B CA 1
ATOM 5213 C C . TRP B 1 267 ? -7.262 -4.543 -15.172 1 98.88 267 TRP B C 1
ATOM 5215 O O . TRP B 1 267 ? -7.742 -5.539 -14.625 1 98.88 267 TRP B O 1
ATOM 5225 N N . GLY B 1 268 ? -8 -3.695 -15.992 1 98.88 268 GLY B N 1
ATOM 5226 C CA . GLY B 1 268 ? -9.406 -3.994 -16.203 1 98.88 268 GLY B CA 1
ATOM 5227 C C . GLY B 1 268 ? -9.914 -3.545 -17.562 1 98.88 268 GLY B C 1
ATOM 5228 O O . GLY B 1 268 ? -9.328 -2.65 -18.188 1 98.88 268 GLY B O 1
ATOM 5229 N N . THR B 1 269 ? -10.992 -4.168 -18.031 1 98.56 269 THR B N 1
ATOM 5230 C CA . THR B 1 269 ? -11.727 -3.734 -19.203 1 98.56 269 THR B CA 1
ATOM 5231 C C . THR B 1 269 ? -12.695 -2.609 -18.859 1 98.56 269 THR B C 1
ATOM 5233 O O . THR B 1 269 ? -12.961 -2.35 -17.688 1 98.56 269 THR B O 1
ATOM 5236 N N . LYS B 1 270 ? -13.18 -1.975 -19.906 1 97.5 270 LYS B N 1
ATOM 5237 C CA . LYS B 1 270 ? -14.203 -0.952 -19.703 1 97.5 270 LYS B CA 1
ATOM 5238 C C . LYS B 1 270 ? -15.414 -1.528 -18.969 1 97.5 270 LYS B C 1
ATOM 5240 O O . LYS B 1 270 ? -15.922 -0.922 -18.031 1 97.5 270 LYS B O 1
ATOM 5245 N N . ALA B 1 271 ? -15.867 -2.697 -19.375 1 97 271 ALA B N 1
ATOM 5246 C CA . ALA B 1 271 ? -17.016 -3.348 -18.766 1 97 271 ALA B CA 1
ATOM 5247 C C . ALA B 1 271 ? -16.766 -3.639 -17.281 1 97 271 ALA B C 1
ATOM 5249 O O . ALA B 1 271 ? -17.656 -3.496 -16.453 1 97 271 ALA B O 1
ATOM 5250 N N . GLY B 1 272 ? -15.547 -4.105 -16.984 1 98.38 272 GLY B N 1
ATOM 5251 C CA . GLY B 1 272 ? -15.188 -4.328 -15.586 1 98.38 272 GLY B CA 1
ATOM 5252 C C . GLY B 1 272 ? -15.211 -3.062 -14.75 1 98.38 272 GLY B C 1
ATOM 5253 O O . GLY B 1 272 ? -15.883 -3.01 -13.719 1 98.38 272 GLY B O 1
ATOM 5254 N N . TRP B 1 273 ? -14.547 -2.027 -15.25 1 98.44 273 TRP B N 1
ATOM 5255 C CA . TRP B 1 273 ? -14.414 -0.787 -14.492 1 98.44 273 TRP B CA 1
ATOM 5256 C C . TRP B 1 273 ? -15.766 -0.11 -14.305 1 98.44 273 TRP B C 1
ATOM 5258 O O . TRP B 1 273 ? -15.992 0.583 -13.312 1 98.44 273 TRP B O 1
ATOM 5268 N N . ASP B 1 274 ? -16.703 -0.29 -15.227 1 97.38 274 ASP B N 1
ATOM 5269 C CA . ASP B 1 274 ? -18.047 0.259 -15.086 1 97.38 274 ASP B CA 1
ATOM 5270 C C . ASP B 1 274 ? -18.75 -0.315 -13.859 1 97.38 274 ASP B C 1
ATOM 5272 O O . ASP B 1 274 ? -19.719 0.262 -13.367 1 97.38 274 ASP B O 1
ATOM 5276 N N . ARG B 1 275 ? -18.297 -1.406 -13.359 1 97.94 275 ARG B N 1
ATOM 5277 C CA . ARG B 1 275 ? -18.891 -2.084 -12.211 1 97.94 275 ARG B CA 1
ATOM 5278 C C . ARG B 1 275 ? -17.969 -1.99 -10.992 1 97.94 275 ARG B C 1
ATOM 5280 O O . ARG B 1 275 ? -17.922 -2.912 -10.18 1 97.94 275 ARG B O 1
ATOM 5287 N N . TYR B 1 276 ? -17.234 -0.933 -10.961 1 98.44 276 TYR B N 1
ATOM 5288 C CA . TYR B 1 276 ? -16.234 -0.809 -9.898 1 98.44 276 TYR B CA 1
ATOM 5289 C C . TYR B 1 276 ? -16.281 0.58 -9.273 1 98.44 276 TYR B C 1
ATOM 5291 O O . TYR B 1 276 ? -16.391 1.584 -9.977 1 98.44 276 TYR B O 1
ATOM 5299 N N . THR B 1 277 ? -16.312 0.696 -7.953 1 98.31 277 THR B N 1
ATOM 5300 C CA . THR B 1 277 ? -16.125 1.918 -7.18 1 98.31 277 THR B CA 1
ATOM 5301 C C . THR B 1 277 ? -14.93 1.798 -6.246 1 98.31 277 THR B C 1
ATOM 5303 O O . THR B 1 277 ? -14.891 0.913 -5.387 1 98.31 277 THR B O 1
ATOM 5306 N N . PRO B 1 278 ? -13.969 2.672 -6.328 1 98.62 278 PRO B N 1
ATOM 5307 C CA . PRO B 1 278 ? -12.727 2.549 -5.562 1 98.62 278 PRO B CA 1
ATOM 5308 C C . PRO B 1 278 ? -12.961 2.553 -4.055 1 98.62 278 PRO B C 1
ATOM 5310 O O . PRO B 1 278 ? -13.906 3.186 -3.574 1 98.62 278 PRO B O 1
ATOM 5313 N N . VAL B 1 279 ? -12.047 1.867 -3.342 1 98.62 279 VAL B N 1
ATOM 5314 C CA . VAL B 1 279 ? -12.039 1.83 -1.882 1 98.62 279 VAL B CA 1
ATOM 5315 C C . VAL B 1 279 ? -11.203 2.99 -1.34 1 98.62 279 VAL B C 1
ATOM 5317 O O . VAL B 1 279 ? -11.594 3.637 -0.364 1 98.62 279 VAL B O 1
ATOM 5320 N N . VAL B 1 280 ? -10.07 3.215 -1.944 1 98.75 280 VAL B N 1
ATOM 5321 C CA . VAL B 1 280 ? -9.156 4.289 -1.582 1 98.75 280 VAL B CA 1
ATOM 5322 C C . VAL B 1 280 ? -9.18 5.375 -2.652 1 98.75 280 VAL B C 1
ATOM 5324 O O . VAL B 1 280 ? -9.055 5.09 -3.844 1 98.75 280 VAL B O 1
ATOM 5327 N N . PRO B 1 281 ? -9.336 6.656 -2.25 1 98.19 281 PRO B N 1
ATOM 5328 C CA . PRO B 1 281 ? -9.367 7.727 -3.248 1 98.19 281 PRO B CA 1
ATOM 5329 C C . PRO B 1 281 ? -8.039 7.887 -3.986 1 98.19 281 PRO B C 1
ATOM 5331 O O . PRO B 1 281 ? -6.977 7.734 -3.385 1 98.19 281 PRO B O 1
ATOM 5334 N N . SER B 1 282 ? -8.164 8.234 -5.246 1 97.75 282 SER B N 1
ATOM 5335 C CA . SER B 1 282 ? -6.996 8.547 -6.066 1 97.75 282 SER B CA 1
ATOM 5336 C C . SER B 1 282 ? -6.484 9.961 -5.785 1 97.75 282 SER B C 1
ATOM 5338 O O . SER B 1 282 ? -7.266 10.852 -5.461 1 97.75 282 SER B O 1
ATOM 5340 N N . PHE B 1 283 ? -5.203 10.141 -5.91 1 96.19 283 PHE B N 1
ATOM 5341 C CA . PHE B 1 283 ? -4.617 11.469 -5.801 1 96.19 283 PHE B CA 1
ATOM 5342 C C . PHE B 1 283 ? -4.273 12.023 -7.18 1 96.19 283 PHE B C 1
ATOM 5344 O O . PHE B 1 283 ? -3.465 12.945 -7.297 1 96.19 283 PHE B O 1
ATOM 5351 N N . SER B 1 284 ? -4.863 11.414 -8.188 1 93.88 284 SER B N 1
ATOM 5352 C CA . SER B 1 284 ? -4.641 12 -9.508 1 93.88 284 SER B CA 1
ATOM 5353 C C . SER B 1 284 ? -5.055 13.469 -9.539 1 93.88 284 SER B C 1
ATOM 5355 O O . SER B 1 284 ? -5.969 13.875 -8.82 1 93.88 284 SER B O 1
ATOM 5357 N N . ARG B 1 285 ? -4.355 14.203 -10.398 1 90.81 285 ARG B N 1
ATOM 5358 C CA . ARG B 1 285 ? -4.641 15.625 -10.516 1 90.81 285 ARG B CA 1
ATOM 5359 C C . ARG B 1 285 ? -6.105 15.867 -10.867 1 90.81 285 ARG B C 1
ATOM 5361 O O . ARG B 1 285 ? -6.734 16.781 -10.344 1 90.81 285 ARG B O 1
ATOM 5368 N N . ALA B 1 286 ? -6.602 15.023 -11.688 1 91.12 286 ALA B N 1
ATOM 5369 C CA . ALA B 1 286 ? -7.988 15.188 -12.117 1 91.12 286 ALA B CA 1
ATOM 5370 C C . ALA B 1 286 ? -8.953 14.914 -10.961 1 91.12 286 ALA B C 1
ATOM 5372 O O . ALA B 1 286 ? -9.945 15.633 -10.797 1 91.12 286 ALA B O 1
ATOM 5373 N N . ALA B 1 287 ? -8.695 13.93 -10.172 1 93.88 287 ALA B N 1
ATOM 5374 C CA . ALA B 1 287 ? -9.586 13.578 -9.07 1 93.88 287 ALA B CA 1
ATOM 5375 C C . ALA B 1 287 ? -9.594 14.664 -8 1 93.88 287 ALA B C 1
ATOM 5377 O O . ALA B 1 287 ? -10.648 15.188 -7.645 1 93.88 287 ALA B O 1
ATOM 5378 N N . ILE B 1 288 ? -8.414 15.055 -7.562 1 94.5 288 ILE B N 1
ATOM 5379 C CA . ILE B 1 288 ? -8.32 16.094 -6.543 1 94.5 288 ILE B CA 1
ATOM 5380 C C . ILE B 1 288 ? -8.812 17.422 -7.113 1 94.5 288 ILE B C 1
ATOM 5382 O O . ILE B 1 288 ? -9.508 18.188 -6.43 1 94.5 288 ILE B O 1
ATOM 5386 N N . GLY B 1 289 ? -8.414 17.656 -8.352 1 94.06 289 GLY B N 1
ATOM 5387 C CA . GLY B 1 289 ? -8.852 18.875 -9 1 94.06 289 GLY B CA 1
ATOM 5388 C C . GLY B 1 289 ? -10.359 19.016 -9.07 1 94.06 289 GLY B C 1
ATOM 5389 O O . GLY B 1 289 ? -10.906 20.094 -8.891 1 94.06 289 GLY B O 1
ATOM 5390 N N . SER B 1 290 ? -11 17.922 -9.344 1 94.62 290 SER B N 1
ATOM 5391 C CA . SER B 1 290 ? -12.461 17.938 -9.383 1 94.62 290 SER B CA 1
ATOM 5392 C C . SER B 1 290 ? -13.047 18.281 -8.016 1 94.62 290 SER B C 1
ATOM 5394 O O . SER B 1 290 ? -14.039 19.016 -7.93 1 94.62 290 SER B O 1
ATOM 5396 N N . TRP B 1 291 ? -12.422 17.781 -6.984 1 95.12 291 TRP B N 1
ATOM 5397 C CA . TRP B 1 291 ? -12.867 18.078 -5.629 1 95.12 291 TRP B CA 1
ATOM 5398 C C . TRP B 1 291 ? -12.633 19.547 -5.289 1 95.12 291 TRP B C 1
ATOM 5400 O O . TRP B 1 291 ? -13.492 20.188 -4.688 1 95.12 291 TRP B O 1
ATOM 5410 N N . ILE B 1 292 ? -11.531 20.109 -5.73 1 95.31 292 ILE B N 1
ATOM 5411 C CA . ILE B 1 292 ? -11.148 21.484 -5.418 1 95.31 292 ILE B CA 1
ATOM 5412 C C . ILE B 1 292 ? -12.047 22.453 -6.172 1 95.31 292 ILE B C 1
ATOM 5414 O O . ILE B 1 292 ? -12.516 23.438 -5.602 1 95.31 292 ILE B O 1
ATOM 5418 N N . THR B 1 293 ? -12.391 22.141 -7.445 1 93.88 293 THR B N 1
ATOM 5419 C CA . THR B 1 293 ? -13.047 23.109 -8.312 1 93.88 293 THR B CA 1
ATOM 5420 C C . THR B 1 293 ? -14.555 22.906 -8.312 1 93.88 293 THR B C 1
ATOM 5422 O O . THR B 1 293 ? -15.312 23.766 -8.75 1 93.88 293 THR B O 1
ATOM 5425 N N . GLY B 1 294 ? -14.969 21.719 -7.855 1 93.06 294 GLY B N 1
ATOM 5426 C CA . GLY B 1 294 ? -16.375 21.359 -7.957 1 93.06 294 GLY B CA 1
ATOM 5427 C C . GLY B 1 294 ? -16.797 21 -9.367 1 93.06 294 GLY B C 1
ATOM 5428 O O . GLY B 1 294 ? -17.984 20.859 -9.648 1 93.06 294 GLY B O 1
ATOM 5429 N N . ARG B 1 295 ? -15.812 20.844 -10.273 1 92.12 295 ARG B N 1
ATOM 5430 C CA . ARG B 1 295 ? -16.062 20.5 -11.672 1 92.12 295 ARG B CA 1
ATOM 5431 C C . ARG B 1 295 ? -15.484 19.125 -12 1 92.12 295 ARG B C 1
ATOM 5433 O O . ARG B 1 295 ? -14.266 18.984 -12.133 1 92.12 295 ARG B O 1
ATOM 5440 N N . PRO B 1 296 ? -16.375 18.234 -12.203 1 89.25 296 PRO B N 1
ATOM 5441 C CA . PRO B 1 296 ? -15.867 16.891 -12.5 1 89.25 296 PRO B CA 1
ATOM 5442 C C . PRO B 1 296 ? -15.039 16.844 -13.781 1 89.25 296 PRO B C 1
ATOM 5444 O O . PRO B 1 296 ? -15.359 17.531 -14.758 1 89.25 296 PRO B O 1
ATOM 5447 N N . GLN B 1 297 ? -13.961 16.25 -13.773 1 88.94 297 GLN B N 1
ATOM 5448 C CA . GLN B 1 297 ? -13.086 15.992 -14.914 1 88.94 297 GLN B CA 1
ATOM 5449 C C . GLN B 1 297 ? -13 14.492 -15.211 1 88.94 297 GLN B C 1
ATOM 5451 O O . GLN B 1 297 ? -13.062 13.672 -14.297 1 88.94 297 GLN B O 1
ATOM 5456 N N . PRO B 1 298 ? -12.938 14.219 -16.484 1 86.81 298 PRO B N 1
ATOM 5457 C CA . PRO B 1 298 ? -12.766 12.797 -16.797 1 86.81 298 PRO B CA 1
ATOM 5458 C C . PRO B 1 298 ? -11.422 12.25 -16.312 1 86.81 298 PRO B C 1
ATOM 5460 O O . PRO B 1 298 ? -10.391 12.898 -16.469 1 86.81 298 PRO B O 1
ATOM 5463 N N . VAL B 1 299 ? -11.461 11.203 -15.664 1 88.06 299 VAL B N 1
ATOM 5464 C CA . VAL B 1 299 ? -10.281 10.484 -15.195 1 88.06 299 VAL B CA 1
ATOM 5465 C C . VAL B 1 299 ? -10.336 9.039 -15.672 1 88.06 299 VAL B C 1
ATOM 5467 O O . VAL B 1 299 ? -11.359 8.367 -15.516 1 88.06 299 VAL B O 1
ATOM 5470 N N . PRO B 1 300 ? -9.211 8.57 -16.328 1 94.44 300 PRO B N 1
ATOM 5471 C CA . PRO B 1 300 ? -9.211 7.145 -16.688 1 94.44 300 PRO B CA 1
ATOM 5472 C C . PRO B 1 300 ? -9.469 6.242 -15.477 1 94.44 300 PRO B C 1
ATOM 5474 O O . PRO B 1 300 ? -9 6.527 -14.375 1 94.44 300 PRO B O 1
ATOM 5477 N N . PRO B 1 301 ? -10.195 5.148 -15.711 1 96.81 301 PRO B N 1
ATOM 5478 C CA . PRO B 1 301 ? -10.609 4.312 -14.578 1 96.81 301 PRO B CA 1
ATOM 5479 C C . PRO B 1 301 ? -9.43 3.727 -13.812 1 96.81 301 PRO B C 1
ATOM 5481 O O . PRO B 1 301 ? -9.492 3.57 -12.594 1 96.81 301 PRO B O 1
ATOM 5484 N N . GLY B 1 302 ? -8.406 3.395 -14.539 1 97.75 302 GLY B N 1
ATOM 5485 C CA . GLY B 1 302 ? -7.223 2.91 -13.852 1 97.75 302 GLY B CA 1
ATOM 5486 C C . GLY B 1 302 ? -6.633 3.93 -12.898 1 97.75 302 GLY B C 1
ATOM 5487 O O . GLY B 1 302 ? -6.203 3.58 -11.797 1 97.75 302 GLY B O 1
ATOM 5488 N N . ASP B 1 303 ? -6.59 5.18 -13.273 1 96.69 303 ASP B N 1
ATOM 5489 C CA . ASP B 1 303 ? -6.098 6.25 -12.414 1 96.69 303 ASP B CA 1
ATOM 5490 C C . ASP B 1 303 ? -6.996 6.434 -11.195 1 96.69 303 ASP B C 1
ATOM 5492 O O . ASP B 1 303 ? -6.508 6.629 -10.078 1 96.69 303 ASP B O 1
ATOM 5496 N N . LEU B 1 304 ? -8.258 6.383 -11.445 1 97.06 304 LEU B N 1
ATOM 5497 C CA . LEU B 1 304 ? -9.219 6.555 -10.359 1 97.06 304 LEU B CA 1
ATOM 5498 C C . LEU B 1 304 ? -9.125 5.41 -9.359 1 97.06 304 LEU B C 1
ATOM 5500 O O . LEU B 1 304 ? -9.359 5.598 -8.164 1 97.06 304 LEU B O 1
ATOM 5504 N N . ALA B 1 305 ? -8.742 4.27 -9.898 1 98.44 305 ALA B N 1
ATOM 5505 C CA . ALA B 1 305 ? -8.695 3.074 -9.055 1 98.44 305 ALA B CA 1
ATOM 5506 C C . ALA B 1 305 ? -7.332 2.932 -8.383 1 98.44 305 ALA B C 1
ATOM 5508 O O . ALA B 1 305 ? -7.145 2.057 -7.531 1 98.44 305 ALA B O 1
ATOM 5509 N N . THR B 1 306 ? -6.344 3.752 -8.75 1 98.5 306 THR B N 1
ATOM 5510 C CA . THR B 1 306 ? -5.051 3.744 -8.078 1 98.5 306 THR B CA 1
ATOM 5511 C C . THR B 1 306 ? -5.148 4.402 -6.703 1 98.5 306 THR B C 1
ATOM 5513 O O . THR B 1 306 ? -5.504 5.578 -6.602 1 98.5 306 THR B O 1
ATOM 5516 N N . PRO B 1 307 ? -4.816 3.59 -5.656 1 98.25 307 PRO B N 1
ATOM 5517 C CA . PRO B 1 307 ? -4.879 4.203 -4.328 1 98.25 307 PRO B CA 1
ATOM 5518 C C . PRO B 1 307 ? -3.986 5.438 -4.207 1 98.25 307 PRO B C 1
ATOM 5520 O O . PRO B 1 307 ? -2.805 5.391 -4.559 1 98.25 307 PRO B O 1
ATOM 5523 N N . GLY B 1 308 ? -4.617 6.492 -3.693 1 97.25 308 GLY B N 1
ATOM 5524 C CA . GLY B 1 308 ? -3.877 7.727 -3.492 1 97.25 308 GLY B CA 1
ATOM 5525 C C . GLY B 1 308 ? -3.023 7.711 -2.238 1 97.25 308 GLY B C 1
ATOM 5526 O O . GLY B 1 308 ? -2.781 6.652 -1.658 1 97.25 308 GLY B O 1
ATOM 5527 N N . GLY B 1 309 ? -2.529 8.922 -1.854 1 95.62 309 GLY B N 1
ATOM 5528 C CA . GLY B 1 309 ? -1.566 9.047 -0.772 1 95.62 309 GLY B CA 1
ATOM 5529 C C . GLY B 1 309 ? -0.127 9.031 -1.249 1 95.62 309 GLY B C 1
ATOM 5530 O O . GLY B 1 309 ? 0.146 8.695 -2.404 1 95.62 309 GLY B O 1
ATOM 5531 N N . TYR B 1 310 ? 0.714 9.508 -0.372 1 93.94 310 TYR B N 1
ATOM 5532 C CA . TYR B 1 310 ? 2.131 9.508 -0.716 1 93.94 310 TYR B CA 1
ATOM 5533 C C . TYR B 1 310 ? 2.771 8.164 -0.392 1 93.94 310 TYR B C 1
ATOM 5535 O O . TYR B 1 310 ? 3.072 7.875 0.769 1 93.94 310 TYR B O 1
ATOM 5543 N N . HIS B 1 311 ? 2.887 7.363 -1.419 1 92.81 311 HIS B N 1
ATOM 5544 C CA . HIS B 1 311 ? 3.418 6.008 -1.348 1 92.81 311 HIS B CA 1
ATOM 5545 C C . HIS B 1 311 ? 4.918 5.988 -1.622 1 92.81 311 HIS B C 1
ATOM 5547 O O . HIS B 1 311 ? 5.562 7.039 -1.647 1 92.81 311 HIS B O 1
ATOM 5553 N N . THR B 1 312 ? 5.449 4.762 -1.691 1 96.31 312 THR B N 1
ATOM 5554 C CA . THR B 1 312 ? 6.859 4.633 -2.037 1 96.31 312 THR B CA 1
ATOM 5555 C C . THR B 1 312 ? 7.086 4.938 -3.516 1 96.31 312 THR B C 1
ATOM 5557 O O . THR B 1 312 ? 7.23 4.02 -4.328 1 96.31 312 THR B O 1
ATOM 5560 N N . PHE B 1 313 ? 7.207 6.188 -3.785 1 96.94 313 PHE B N 1
ATOM 5561 C CA . PHE B 1 313 ? 7.254 6.691 -5.152 1 96.94 313 PHE B CA 1
ATOM 5562 C C . PHE B 1 313 ? 8.414 6.062 -5.918 1 96.94 313 PHE B C 1
ATOM 5564 O O . PHE B 1 313 ? 8.258 5.668 -7.078 1 96.94 313 PHE B O 1
ATOM 5571 N N . GLU B 1 314 ? 9.57 6.039 -5.297 1 97.88 314 GLU B N 1
ATOM 5572 C CA . GLU B 1 314 ? 10.766 5.566 -5.992 1 97.88 314 GLU B CA 1
ATOM 5573 C C . GLU B 1 314 ? 10.602 4.117 -6.441 1 97.88 314 GLU B C 1
ATOM 5575 O O . GLU B 1 314 ? 11.148 3.715 -7.473 1 97.88 314 GLU B O 1
ATOM 5580 N N . TYR B 1 315 ? 9.812 3.316 -5.664 1 98.31 315 TYR B N 1
ATOM 5581 C CA . TYR B 1 315 ? 9.547 1.943 -6.074 1 98.31 315 TYR B CA 1
ATOM 5582 C C . TYR B 1 315 ? 8.516 1.902 -7.195 1 98.31 315 TYR B C 1
ATOM 5584 O O . TYR B 1 315 ? 8.688 1.182 -8.18 1 98.31 315 TYR B O 1
ATOM 5592 N N . ARG B 1 316 ? 7.453 2.658 -7.07 1 98 316 ARG B N 1
ATOM 5593 C CA . ARG B 1 316 ? 6.43 2.691 -8.109 1 98 316 ARG B CA 1
ATOM 5594 C C . ARG B 1 316 ? 7.016 3.166 -9.438 1 98 316 ARG B C 1
ATOM 5596 O O . ARG B 1 316 ? 6.762 2.564 -10.484 1 98 316 ARG B O 1
ATOM 5603 N N . TRP B 1 317 ? 7.816 4.227 -9.398 1 98.62 317 TRP B N 1
ATOM 5604 C CA . TRP B 1 317 ? 8.383 4.793 -10.617 1 98.62 317 TRP B CA 1
ATOM 5605 C C . TRP B 1 317 ? 9.391 3.834 -11.242 1 98.62 317 TRP B C 1
ATOM 5607 O O . TRP B 1 317 ? 9.539 3.799 -12.469 1 98.62 317 TRP B O 1
ATOM 5617 N N . ALA B 1 318 ? 9.984 2.979 -10.438 1 98.69 318 ALA B N 1
ATOM 5618 C CA . ALA B 1 318 ? 10.984 2.039 -10.93 1 98.69 318 ALA B CA 1
ATOM 5619 C C . ALA B 1 318 ? 10.336 0.856 -11.641 1 98.69 318 ALA B C 1
ATOM 5621 O O . ALA B 1 318 ? 11.016 0.031 -12.25 1 98.69 318 ALA B O 1
ATOM 5622 N N . LEU B 1 319 ? 9.039 0.752 -11.609 1 98.69 319 LEU B N 1
ATOM 5623 C CA . LEU B 1 319 ? 8.344 -0.288 -12.359 1 98.69 319 LEU B CA 1
ATOM 5624 C C . LEU B 1 319 ? 8.695 -0.218 -13.844 1 98.69 319 LEU B C 1
ATOM 5626 O O . LEU B 1 319 ? 8.75 -1.246 -14.523 1 98.69 319 LEU B O 1
ATOM 5630 N N . THR B 1 320 ? 8.945 0.979 -14.312 1 98.62 320 THR B N 1
ATOM 5631 C CA . THR B 1 320 ? 9.305 1.172 -15.711 1 98.62 320 THR B CA 1
ATOM 5632 C C . THR B 1 320 ? 10.555 0.372 -16.062 1 98.62 320 THR B C 1
ATOM 5634 O O . THR B 1 320 ? 10.648 -0.209 -17.141 1 98.62 320 THR B O 1
ATOM 5637 N N . ALA B 1 321 ? 11.477 0.309 -15.141 1 98.62 321 ALA B N 1
ATOM 5638 C CA . ALA B 1 321 ? 12.711 -0.428 -15.367 1 98.62 321 ALA B CA 1
ATOM 5639 C C . ALA B 1 321 ? 12.445 -1.925 -15.492 1 98.62 321 ALA B C 1
ATOM 5641 O O . ALA B 1 321 ? 13.117 -2.619 -16.266 1 98.62 321 ALA B O 1
ATOM 5642 N N . ALA B 1 322 ? 11.516 -2.449 -14.742 1 98.5 322 ALA B N 1
ATOM 5643 C CA . ALA B 1 322 ? 11.164 -3.865 -14.828 1 98.5 322 ALA B CA 1
ATOM 5644 C C . ALA B 1 322 ? 10.516 -4.191 -16.172 1 98.5 322 ALA B C 1
ATOM 5646 O O . ALA B 1 322 ? 10.875 -5.176 -16.812 1 98.5 322 ALA B O 1
ATOM 5647 N N . PHE B 1 323 ? 9.539 -3.359 -16.578 1 98.44 323 PHE B N 1
ATOM 5648 C CA . PHE B 1 323 ? 8.906 -3.555 -17.875 1 98.44 323 PHE B CA 1
ATOM 5649 C C . PHE B 1 323 ? 9.938 -3.461 -19 1 98.44 323 PHE B C 1
ATOM 5651 O O . PHE B 1 323 ? 9.883 -4.227 -19.969 1 98.44 323 PHE B O 1
ATOM 5658 N N . ASP B 1 324 ? 10.844 -2.539 -18.844 1 98 324 ASP B N 1
ATOM 5659 C CA . ASP B 1 324 ? 11.891 -2.373 -19.844 1 98 324 ASP B CA 1
ATOM 5660 C C . ASP B 1 324 ? 12.789 -3.604 -19.922 1 98 324 ASP B C 1
ATOM 5662 O O . ASP B 1 324 ? 13.219 -4.012 -21 1 98 324 ASP B O 1
ATOM 5666 N N . LEU B 1 325 ? 13.133 -4.145 -18.781 1 97.94 325 LEU B N 1
ATOM 5667 C CA . LEU B 1 325 ? 13.938 -5.363 -18.766 1 97.94 325 LEU B CA 1
ATOM 5668 C C . LEU B 1 325 ? 13.258 -6.477 -19.562 1 97.94 325 LEU B C 1
ATOM 5670 O O . LEU B 1 325 ? 13.906 -7.141 -20.375 1 97.94 325 LEU B O 1
ATOM 5674 N N . HIS B 1 326 ? 11.984 -6.676 -19.344 1 98.19 326 HIS B N 1
ATOM 5675 C CA . HIS B 1 326 ? 11.227 -7.695 -20.047 1 98.19 326 HIS B CA 1
ATOM 5676 C C . HIS B 1 326 ? 11.18 -7.402 -21.547 1 98.19 326 HIS B C 1
ATOM 5678 O O . HIS B 1 326 ? 11.289 -8.312 -22.375 1 98.19 326 HIS B O 1
ATOM 5684 N N . ARG B 1 327 ? 11.016 -6.137 -21.844 1 97.31 327 ARG B N 1
ATOM 5685 C CA . ARG B 1 327 ? 10.969 -5.742 -23.25 1 97.31 327 ARG B CA 1
ATOM 5686 C C . ARG B 1 327 ? 12.297 -6.031 -23.938 1 97.31 327 ARG B C 1
ATOM 5688 O O . ARG B 1 327 ? 12.32 -6.555 -25.062 1 97.31 327 ARG B O 1
ATOM 5695 N N . ARG B 1 328 ? 13.352 -5.738 -23.281 1 97.56 328 ARG B N 1
ATOM 5696 C CA . ARG B 1 328 ? 14.68 -5.918 -23.859 1 97.56 328 ARG B CA 1
ATOM 5697 C C . ARG B 1 328 ? 15 -7.398 -24.047 1 97.56 328 ARG B C 1
ATOM 5699 O O . ARG B 1 328 ? 15.602 -7.785 -25.047 1 97.56 328 ARG B O 1
ATOM 5706 N N . ILE B 1 329 ? 14.602 -8.227 -23.109 1 98.12 329 ILE B N 1
ATOM 5707 C CA . ILE B 1 329 ? 14.852 -9.664 -23.219 1 98.12 329 ILE B CA 1
ATOM 5708 C C . ILE B 1 329 ? 13.875 -10.281 -24.219 1 98.12 329 ILE B C 1
ATOM 5710 O O . ILE B 1 329 ? 14.258 -11.148 -25 1 98.12 329 ILE B O 1
ATOM 5714 N N . GLY B 1 330 ? 12.633 -9.797 -24.172 1 97.25 330 GLY B N 1
ATOM 5715 C CA . GLY B 1 330 ? 11.531 -10.367 -24.938 1 97.25 330 GLY B CA 1
ATOM 5716 C C . GLY B 1 330 ? 10.641 -11.281 -24.109 1 97.25 330 GLY B C 1
ATOM 5717 O O . GLY B 1 330 ? 11.109 -12.297 -23.578 1 97.25 330 GLY B O 1
ATOM 5718 N N . ALA B 1 331 ? 9.406 -10.961 -24.094 1 93.75 331 ALA B N 1
ATOM 5719 C CA . ALA B 1 331 ? 8.438 -11.703 -23.297 1 93.75 331 ALA B CA 1
ATOM 5720 C C . ALA B 1 331 ? 8.344 -13.156 -23.734 1 93.75 331 ALA B C 1
ATOM 5722 O O . ALA B 1 331 ? 8.227 -14.062 -22.906 1 93.75 331 ALA B O 1
ATOM 5723 N N . ASP B 1 332 ? 8.383 -13.391 -25.016 1 96.75 332 ASP B N 1
ATOM 5724 C CA . ASP B 1 332 ? 8.336 -14.75 -25.547 1 96.75 332 ASP B CA 1
ATOM 5725 C C . ASP B 1 332 ? 9.57 -15.539 -25.125 1 96.75 332 ASP B C 1
ATOM 5727 O O . ASP B 1 332 ? 9.477 -16.719 -24.766 1 96.75 332 ASP B O 1
ATOM 5731 N N . ARG B 1 333 ? 10.695 -14.938 -25.219 1 98.19 333 ARG B N 1
ATOM 5732 C CA . ARG B 1 333 ? 11.945 -15.578 -24.812 1 98.19 333 ARG B CA 1
ATOM 5733 C C . ARG B 1 333 ? 11.914 -15.953 -23.344 1 98.19 333 ARG B C 1
ATOM 5735 O O . ARG B 1 333 ? 12.367 -17.031 -22.969 1 98.19 333 ARG B O 1
ATOM 5742 N N . ILE B 1 334 ? 11.375 -15.094 -22.531 1 98.38 334 ILE B N 1
ATOM 5743 C CA . ILE B 1 334 ? 11.266 -15.336 -21.109 1 98.38 334 ILE B CA 1
ATOM 5744 C C . ILE B 1 334 ? 10.32 -16.516 -20.859 1 98.38 334 ILE B C 1
ATOM 5746 O O . ILE B 1 334 ? 10.633 -17.422 -20.078 1 98.38 334 ILE B O 1
ATOM 5750 N N . ALA B 1 335 ? 9.188 -16.469 -21.516 1 98 335 ALA B N 1
ATOM 5751 C CA . ALA B 1 335 ? 8.211 -17.547 -21.359 1 98 335 ALA B CA 1
ATOM 5752 C C . ALA B 1 335 ? 8.805 -18.891 -21.781 1 98 335 ALA B C 1
ATOM 5754 O O . ALA B 1 335 ? 8.617 -19.906 -21.109 1 98 335 ALA B O 1
ATOM 5755 N N . ASP B 1 336 ? 9.5 -18.875 -22.891 1 98 336 ASP B N 1
ATOM 5756 C CA . ASP B 1 336 ? 10.133 -20.094 -23.391 1 98 336 ASP B CA 1
ATOM 5757 C C . ASP B 1 336 ? 11.172 -20.625 -22.406 1 98 336 ASP B C 1
ATOM 5759 O O . ASP B 1 336 ? 11.258 -21.828 -22.172 1 98 336 ASP B O 1
ATOM 5763 N N . ARG B 1 337 ? 11.953 -19.703 -21.891 1 97.81 337 ARG B N 1
ATOM 5764 C CA . ARG B 1 337 ? 12.977 -20.047 -20.922 1 97.81 337 ARG B CA 1
ATOM 5765 C C . ARG B 1 337 ? 12.359 -20.719 -19.688 1 97.81 337 ARG B C 1
ATOM 5767 O O . ARG B 1 337 ? 12.836 -21.766 -19.25 1 97.81 337 ARG B O 1
ATOM 5774 N N . THR B 1 338 ? 11.359 -20.125 -19.172 1 98.31 338 THR B N 1
ATOM 5775 C CA . THR B 1 338 ? 10.648 -20.641 -18 1 98.31 338 THR B CA 1
ATOM 5776 C C . THR B 1 338 ? 10.086 -22.031 -18.281 1 98.31 338 THR B C 1
ATOM 5778 O O . THR B 1 338 ? 10.25 -22.953 -17.469 1 98.31 338 THR B O 1
ATOM 5781 N N . GLU B 1 339 ? 9.453 -22.188 -19.422 1 98.06 339 GLU B N 1
ATOM 5782 C CA . GLU B 1 339 ? 8.836 -23.453 -19.812 1 98.06 339 GLU B CA 1
ATOM 5783 C C . GLU B 1 339 ? 9.883 -24.531 -20.031 1 98.06 339 GLU B C 1
ATOM 5785 O O . GLU B 1 339 ? 9.711 -25.672 -19.594 1 98.06 339 GLU B O 1
ATOM 5790 N N . GLN B 1 340 ? 10.93 -24.203 -20.688 1 98.19 340 GLN B N 1
ATOM 5791 C CA . GLN B 1 340 ? 12 -25.156 -20.984 1 98.19 340 GLN B CA 1
ATOM 5792 C C . GLN B 1 340 ? 12.609 -25.703 -19.703 1 98.19 340 GLN B C 1
ATOM 5794 O O . GLN B 1 340 ? 12.789 -26.922 -19.562 1 98.19 340 GLN B O 1
ATOM 5799 N N . LEU B 1 341 ? 12.938 -24.844 -18.812 1 98.69 341 LEU B N 1
ATOM 5800 C CA . LEU B 1 341 ? 13.57 -25.266 -17.562 1 98.69 341 LEU B CA 1
ATOM 5801 C C . LEU B 1 341 ? 12.594 -26.062 -16.703 1 98.69 341 LEU B C 1
ATOM 5803 O O . LEU B 1 341 ? 12.977 -27.047 -16.078 1 98.69 341 LEU B O 1
ATOM 5807 N N . ALA B 1 342 ? 11.344 -25.672 -16.703 1 98.81 342 ALA B N 1
ATOM 5808 C CA . ALA B 1 342 ? 10.328 -26.406 -15.953 1 98.81 342 ALA B CA 1
ATOM 5809 C C . ALA B 1 342 ? 10.141 -27.812 -16.516 1 98.81 342 ALA B C 1
ATOM 5811 O O . ALA B 1 342 ? 10.031 -28.781 -15.766 1 98.81 342 ALA B O 1
ATOM 5812 N N . THR B 1 343 ? 10.117 -27.875 -17.828 1 98.56 343 THR B N 1
ATOM 5813 C CA . THR B 1 343 ? 9.953 -29.156 -18.484 1 98.56 343 THR B CA 1
ATOM 5814 C C . THR B 1 343 ? 11.133 -30.078 -18.172 1 98.56 343 THR B C 1
ATOM 5816 O O . THR B 1 343 ? 10.945 -31.25 -17.859 1 98.56 343 THR B O 1
ATOM 5819 N N . ARG B 1 344 ? 12.312 -29.547 -18.266 1 98.38 344 ARG B N 1
ATOM 5820 C CA . ARG B 1 344 ? 13.516 -30.312 -17.938 1 98.38 344 ARG B CA 1
ATOM 5821 C C . ARG B 1 344 ? 13.453 -30.828 -16.5 1 98.38 344 ARG B C 1
ATOM 5823 O O . ARG B 1 344 ? 13.789 -31.984 -16.25 1 98.38 344 ARG B O 1
ATOM 5830 N N . LEU B 1 345 ? 13.039 -29.969 -15.594 1 98.81 345 LEU B N 1
ATOM 5831 C CA . LEU B 1 345 ? 12.938 -30.344 -14.195 1 98.81 345 LEU B CA 1
ATOM 5832 C C . LEU B 1 345 ? 11.898 -31.438 -13.992 1 98.81 345 LEU B C 1
ATOM 5834 O O . LEU B 1 345 ? 12.156 -32.438 -13.328 1 98.81 345 LEU B O 1
ATOM 5838 N N . LYS B 1 346 ? 10.703 -31.297 -14.578 1 98.75 346 LYS B N 1
ATOM 5839 C CA . LYS B 1 346 ? 9.633 -32.281 -14.461 1 98.75 346 LYS B CA 1
ATOM 5840 C C . LYS B 1 346 ? 10.055 -33.625 -15.055 1 98.75 346 LYS B C 1
ATOM 5842 O O . LYS B 1 346 ? 9.805 -34.688 -14.461 1 98.75 346 LYS B O 1
ATOM 5847 N N . ASP B 1 347 ? 10.703 -33.562 -16.172 1 98.19 347 ASP B N 1
ATOM 5848 C CA . ASP B 1 347 ? 11.164 -34.781 -16.812 1 98.19 347 ASP B CA 1
ATOM 5849 C C . ASP B 1 347 ? 12.188 -35.5 -15.945 1 98.19 347 ASP B C 1
ATOM 5851 O O . ASP B 1 347 ? 12.148 -36.75 -15.828 1 98.19 347 ASP B O 1
ATOM 5855 N N . GLY B 1 348 ? 13.055 -34.75 -15.352 1 98.44 348 GLY B N 1
ATOM 5856 C CA . GLY B 1 348 ? 14.039 -35.344 -14.469 1 98.44 348 GLY B CA 1
ATOM 5857 C C . GLY B 1 348 ? 13.43 -35.969 -13.219 1 98.44 348 GLY B C 1
ATOM 5858 O O . GLY B 1 348 ? 13.867 -37 -12.758 1 98.44 348 GLY B O 1
ATOM 5859 N N . ILE B 1 349 ? 12.461 -35.312 -12.648 1 98.44 349 ILE B N 1
ATOM 5860 C CA . ILE B 1 349 ? 11.797 -35.812 -11.438 1 98.44 349 ILE B CA 1
ATOM 5861 C C . ILE B 1 349 ? 11.094 -37.125 -11.719 1 98.44 349 ILE B C 1
ATOM 5863 O O . ILE B 1 349 ? 11.086 -38.031 -10.875 1 98.44 349 ILE B O 1
ATOM 5867 N N . LYS B 1 350 ? 10.57 -37.25 -12.859 1 95.31 350 LYS B N 1
ATOM 5868 C CA . LYS B 1 350 ? 9.82 -38.438 -13.234 1 95.31 350 LYS B CA 1
ATOM 5869 C C . LYS B 1 350 ? 10.703 -39.688 -13.172 1 95.31 350 LYS B C 1
ATOM 5871 O O . LYS B 1 350 ? 10.211 -40.781 -12.93 1 95.31 350 LYS B O 1
ATOM 5876 N N . ASP B 1 351 ? 11.922 -39.5 -13.328 1 95.12 351 ASP B N 1
ATOM 5877 C CA . ASP B 1 351 ? 12.859 -40.625 -13.375 1 95.12 351 ASP B CA 1
ATOM 5878 C C . ASP B 1 351 ? 13.297 -41.031 -11.969 1 95.12 351 ASP B C 1
ATOM 5880 O O . ASP B 1 351 ? 13.992 -42.031 -11.789 1 95.12 351 ASP B O 1
ATOM 5884 N N . LEU B 1 352 ? 12.875 -40.25 -11.062 1 97.81 352 LEU B N 1
ATOM 5885 C CA . LEU B 1 352 ? 13.234 -40.531 -9.68 1 97.81 352 LEU B CA 1
ATOM 5886 C C . LEU B 1 352 ? 12.094 -41.219 -8.953 1 97.81 352 LEU B C 1
ATOM 5888 O O . LEU B 1 352 ? 11.133 -40.594 -8.516 1 97.81 352 LEU B O 1
ATOM 5892 N N . GLY B 1 353 ? 12.188 -42.5 -8.641 1 97.19 353 GLY B N 1
ATOM 5893 C CA . GLY B 1 353 ? 11.125 -43.344 -8.109 1 97.19 353 GLY B CA 1
ATOM 5894 C C . GLY B 1 353 ? 10.633 -42.875 -6.746 1 97.19 353 GLY B C 1
ATOM 5895 O O . GLY B 1 353 ? 9.484 -43.125 -6.387 1 97.19 353 GLY B O 1
ATOM 5896 N N . HIS B 1 354 ? 11.484 -42.219 -5.973 1 98.19 354 HIS B N 1
ATOM 5897 C CA . HIS B 1 354 ? 11.125 -41.812 -4.617 1 98.19 354 HIS B CA 1
ATOM 5898 C C . HIS B 1 354 ? 10.578 -40.406 -4.586 1 98.19 354 HIS B C 1
ATOM 5900 O O . HIS B 1 354 ? 10.242 -39.875 -3.52 1 98.19 354 HIS B O 1
ATOM 5906 N N . VAL B 1 355 ? 10.547 -39.75 -5.73 1 98.62 355 VAL B N 1
ATOM 5907 C CA . VAL B 1 355 ? 9.992 -38.406 -5.852 1 98.62 355 VAL B CA 1
ATOM 5908 C C . VAL B 1 355 ? 8.727 -38.438 -6.707 1 98.62 355 VAL B C 1
ATOM 5910 O O . VAL B 1 355 ? 8.734 -39 -7.805 1 98.62 355 VAL B O 1
ATOM 5913 N N . THR B 1 356 ? 7.617 -37.938 -6.191 1 98.44 356 THR B N 1
ATOM 5914 C CA . THR B 1 356 ? 6.352 -37.906 -6.918 1 98.44 356 THR B CA 1
ATOM 5915 C C . THR B 1 356 ? 6.07 -36.5 -7.453 1 98.44 356 THR B C 1
ATOM 5917 O O . THR B 1 356 ? 5.938 -35.562 -6.676 1 98.44 356 THR B O 1
ATOM 5920 N N . LEU B 1 357 ? 6.051 -36.375 -8.734 1 98.69 357 LEU B N 1
ATOM 5921 C CA . LEU B 1 357 ? 5.688 -35.094 -9.367 1 98.69 357 LEU B CA 1
ATOM 5922 C C . LEU B 1 357 ? 4.199 -34.812 -9.195 1 98.69 357 LEU B C 1
ATOM 5924 O O . LEU B 1 357 ? 3.357 -35.656 -9.516 1 98.69 357 LEU B O 1
ATOM 5928 N N . VAL B 1 358 ? 3.848 -33.625 -8.711 1 98.69 358 VAL B N 1
ATOM 5929 C CA . VAL B 1 358 ? 2.465 -33.219 -8.469 1 98.69 358 VAL B CA 1
ATOM 5930 C C . VAL B 1 358 ? 1.981 -32.344 -9.609 1 98.69 358 VAL B C 1
ATOM 5932 O O . VAL B 1 358 ? 0.807 -32.375 -9.984 1 98.69 358 VAL B O 1
ATOM 5935 N N . THR B 1 359 ? 2.834 -31.5 -10.172 1 98.75 359 THR B N 1
ATOM 5936 C CA . THR B 1 359 ? 2.521 -30.578 -11.25 1 98.75 359 THR B CA 1
ATOM 5937 C C . THR B 1 359 ? 2.279 -31.328 -12.555 1 98.75 359 THR B C 1
ATOM 5939 O O . THR B 1 359 ? 3 -32.281 -12.875 1 98.75 359 THR B O 1
ATOM 5942 N N . PRO B 1 360 ? 1.31 -30.859 -13.312 1 98.56 360 PRO B N 1
ATOM 5943 C CA . PRO B 1 360 ? 1.124 -31.484 -14.617 1 98.56 360 PRO B CA 1
ATOM 5944 C C . PRO B 1 360 ? 2.387 -31.453 -15.477 1 98.56 360 PRO B C 1
ATOM 5946 O O . PRO B 1 360 ? 3.068 -30.422 -15.531 1 98.56 360 PRO B O 1
ATOM 5949 N N . ARG B 1 361 ? 2.641 -32.5 -16.203 1 96.88 361 ARG B N 1
ATOM 5950 C CA . ARG B 1 361 ? 3.828 -32.562 -17.062 1 96.88 361 ARG B CA 1
ATOM 5951 C C . ARG B 1 361 ? 3.684 -31.672 -18.281 1 96.88 361 ARG B C 1
ATOM 5953 O O . ARG B 1 361 ? 4.652 -31.047 -18.703 1 96.88 361 ARG B O 1
ATOM 5960 N N . SER B 1 362 ? 2.504 -31.562 -18.766 1 96.5 362 SER B N 1
ATOM 5961 C CA . SER B 1 362 ? 2.25 -30.812 -19.984 1 96.5 362 SER B CA 1
ATOM 5962 C C . SER B 1 362 ? 2.426 -29.312 -19.75 1 96.5 362 SER B C 1
ATOM 5964 O O . SER B 1 362 ? 1.86 -28.75 -18.812 1 96.5 362 SER B O 1
ATOM 5966 N N . PRO B 1 363 ? 3.115 -28.641 -20.641 1 96.44 363 PRO B N 1
ATOM 5967 C CA . PRO B 1 363 ? 3.225 -27.188 -20.531 1 96.44 363 PRO B CA 1
ATOM 5968 C C . PRO B 1 363 ? 1.892 -26.484 -20.766 1 96.44 363 PRO B C 1
ATOM 5970 O O . PRO B 1 363 ? 1.764 -25.297 -20.469 1 96.44 363 PRO B O 1
ATOM 5973 N N . ALA B 1 364 ? 0.875 -27.156 -21.281 1 96.5 364 ALA B N 1
ATOM 5974 C CA . ALA B 1 364 ? -0.442 -26.562 -21.484 1 96.5 364 ALA B CA 1
ATOM 5975 C C . ALA B 1 364 ? -1.138 -26.281 -20.172 1 96.5 364 ALA B C 1
ATOM 5977 O O . ALA B 1 364 ? -1.983 -25.391 -20.078 1 96.5 364 ALA B O 1
ATOM 5978 N N . LEU B 1 365 ? -0.751 -27.047 -19.125 1 98.38 365 LEU B N 1
ATOM 5979 C CA . LEU B 1 365 ? -1.418 -26.875 -17.828 1 98.38 365 LEU B CA 1
ATOM 5980 C C . LEU B 1 365 ? -0.4 -26.656 -16.719 1 98.38 365 LEU B C 1
ATOM 5982 O O . LEU B 1 365 ? -0.667 -26.984 -15.562 1 98.38 365 LEU B O 1
ATOM 5986 N N . SER B 1 366 ? 0.78 -26.25 -17.109 1 97.69 366 SER B N 1
ATOM 5987 C CA . SER B 1 366 ? 1.794 -25.891 -16.125 1 97.69 366 SER B CA 1
ATOM 5988 C C . SER B 1 366 ? 2.545 -24.625 -16.547 1 97.69 366 SER B C 1
ATOM 5990 O O . SER B 1 366 ? 2.395 -24.156 -17.688 1 97.69 366 SER B O 1
ATOM 5992 N N . ALA B 1 367 ? 3.217 -24.016 -15.602 1 96.31 367 ALA B N 1
ATOM 5993 C CA . ALA B 1 367 ? 4.02 -22.812 -15.812 1 96.31 367 ALA B CA 1
ATOM 5994 C C . ALA B 1 367 ? 5.383 -22.953 -15.141 1 96.31 367 ALA B C 1
ATOM 5996 O O . ALA B 1 367 ? 6.082 -23.953 -15.32 1 96.31 367 ALA B O 1
ATOM 5997 N N . GLY B 1 368 ? 5.789 -21.922 -14.445 1 97.5 368 GLY B N 1
ATOM 5998 C CA . GLY B 1 368 ? 7.129 -21.922 -13.875 1 97.5 368 GLY B CA 1
ATOM 5999 C C . GLY B 1 368 ? 7.199 -22.578 -12.508 1 97.5 368 GLY B C 1
ATOM 6000 O O . GLY B 1 368 ? 8.289 -22.844 -12 1 97.5 368 GLY B O 1
ATOM 6001 N N . VAL B 1 369 ? 6.078 -22.969 -11.914 1 98.62 369 VAL B N 1
ATOM 6002 C CA . VAL B 1 369 ? 6.023 -23.578 -10.586 1 98.62 369 VAL B CA 1
ATOM 6003 C C . VAL B 1 369 ? 5.977 -25.094 -10.719 1 98.62 369 VAL B C 1
ATOM 6005 O O . VAL B 1 369 ? 5.105 -25.641 -11.406 1 98.62 369 VAL B O 1
ATOM 6008 N N . VAL B 1 370 ? 6.91 -25.781 -10.102 1 98.88 370 VAL B N 1
ATOM 6009 C CA . VAL B 1 370 ? 6.969 -27.234 -10.117 1 98.88 370 VAL B CA 1
ATOM 6010 C C . VAL B 1 370 ? 6.93 -27.766 -8.688 1 98.88 370 VAL B C 1
ATOM 6012 O O . VAL B 1 370 ? 7.809 -27.469 -7.875 1 98.88 370 VAL B O 1
ATOM 6015 N N . CYS B 1 371 ? 5.918 -28.609 -8.398 1 98.81 371 CYS B N 1
ATOM 6016 C CA . CYS B 1 371 ? 5.727 -29.141 -7.059 1 98.81 371 CYS B CA 1
ATOM 6017 C C . CYS B 1 371 ? 5.914 -30.656 -7.047 1 98.81 371 CYS B C 1
ATOM 6019 O O . CYS B 1 371 ? 5.551 -31.344 -8.008 1 98.81 371 CYS B O 1
ATOM 6021 N N . CYS B 1 372 ? 6.461 -31.172 -5.953 1 98.81 372 CYS B N 1
ATOM 6022 C CA . CYS B 1 372 ? 6.652 -32.594 -5.801 1 98.81 372 CYS B CA 1
ATOM 6023 C C . CYS B 1 372 ? 6.695 -33 -4.328 1 98.81 372 CYS B C 1
ATOM 6025 O O . CYS B 1 372 ? 6.684 -32.125 -3.451 1 98.81 372 CYS B O 1
ATOM 6027 N N . THR B 1 373 ? 6.617 -34.281 -4.066 1 98.5 373 THR B N 1
ATOM 6028 C CA . THR B 1 373 ? 6.855 -34.844 -2.75 1 98.5 373 THR B CA 1
ATOM 6029 C C . THR B 1 373 ? 8.039 -35.812 -2.789 1 98.5 373 THR B C 1
ATOM 6031 O O . THR B 1 373 ? 8.398 -36.312 -3.852 1 98.5 373 THR B O 1
ATOM 6034 N N . VAL B 1 374 ? 8.664 -35.969 -1.734 1 98.5 374 VAL B N 1
ATOM 6035 C CA . VAL B 1 374 ? 9.766 -36.906 -1.563 1 98.5 374 VAL B CA 1
ATOM 6036 C C . VAL B 1 374 ? 9.383 -37.969 -0.532 1 98.5 374 VAL B C 1
ATOM 6038 O O . VAL B 1 374 ? 9.039 -37.625 0.608 1 98.5 374 VAL B O 1
ATOM 6041 N N . ARG B 1 375 ? 9.461 -39.219 -0.935 1 97.88 375 ARG B N 1
ATOM 6042 C CA . ARG B 1 375 ? 9.102 -40.312 -0.039 1 97.88 375 ARG B CA 1
ATOM 6043 C C . ARG B 1 375 ? 9.953 -40.281 1.223 1 97.88 375 ARG B C 1
ATOM 6045 O O . ARG B 1 375 ? 11.18 -40.188 1.146 1 97.88 375 ARG B O 1
ATOM 6052 N N . GLY B 1 376 ? 9.312 -40.344 2.367 1 97.38 376 GLY B N 1
ATOM 6053 C CA . GLY B 1 376 ? 10.016 -40.438 3.637 1 97.38 376 GLY B CA 1
ATOM 6054 C C . GLY B 1 376 ? 10.453 -39.094 4.199 1 97.38 376 GLY B C 1
ATOM 6055 O O . GLY B 1 376 ? 11.094 -39.062 5.254 1 97.38 376 GLY B O 1
ATOM 6056 N N . LYS B 1 377 ? 10.156 -38.031 3.525 1 97.56 377 LYS B N 1
ATOM 6057 C CA . LYS B 1 377 ? 10.539 -36.688 4.004 1 97.56 377 LYS B CA 1
ATOM 6058 C C . LYS B 1 377 ? 9.352 -35.75 3.992 1 97.56 377 LYS B C 1
ATOM 6060 O O . LYS B 1 377 ? 8.539 -35.781 3.066 1 97.56 377 LYS B O 1
ATOM 6065 N N . THR B 1 378 ? 9.219 -34.938 5.059 1 98.12 378 THR B N 1
ATOM 6066 C CA . THR B 1 378 ? 8.305 -33.812 4.977 1 98.12 378 THR B CA 1
ATOM 6067 C C . THR B 1 378 ? 8.82 -32.781 4.004 1 98.12 378 THR B C 1
ATOM 6069 O O . THR B 1 378 ? 10.023 -32.719 3.723 1 98.12 378 THR B O 1
ATOM 6072 N N . ALA B 1 379 ? 7.957 -31.969 3.465 1 98.56 379 ALA B N 1
ATOM 6073 C CA . ALA B 1 379 ? 8.359 -30.891 2.562 1 98.56 379 ALA B CA 1
ATOM 6074 C C . ALA B 1 379 ? 9.383 -29.969 3.227 1 98.56 379 ALA B C 1
ATOM 6076 O O . ALA B 1 379 ? 10.375 -29.594 2.607 1 98.56 379 ALA B O 1
ATOM 6077 N N . ASP B 1 380 ? 9.164 -29.625 4.484 1 97.75 380 ASP B N 1
ATOM 6078 C CA . ASP B 1 380 ? 10.062 -28.75 5.227 1 97.75 380 ASP B CA 1
ATOM 6079 C C . ASP B 1 380 ? 11.461 -29.375 5.332 1 97.75 380 ASP B C 1
ATOM 6081 O O . ASP B 1 380 ? 12.461 -28.688 5.129 1 97.75 380 ASP B O 1
ATOM 6085 N N . ALA B 1 381 ? 11.539 -30.594 5.68 1 98.19 381 ALA B N 1
ATOM 6086 C CA . ALA B 1 381 ? 12.82 -31.281 5.82 1 98.19 381 ALA B CA 1
ATOM 6087 C C . ALA B 1 381 ? 13.562 -31.344 4.488 1 98.19 381 ALA B C 1
ATOM 6089 O O . ALA B 1 381 ? 14.773 -31.141 4.438 1 98.19 381 ALA B O 1
ATOM 6090 N N . ALA B 1 382 ? 12.859 -31.625 3.438 1 98.69 382 ALA B N 1
ATOM 6091 C CA . ALA B 1 382 ? 13.453 -31.703 2.109 1 98.69 382 ALA B CA 1
ATOM 6092 C C . ALA B 1 382 ? 14.031 -30.359 1.688 1 98.69 382 ALA B C 1
ATOM 6094 O O . ALA B 1 382 ? 15.164 -30.266 1.218 1 98.69 382 ALA B O 1
ATOM 6095 N N . VAL B 1 383 ? 13.266 -29.312 1.879 1 98.38 383 VAL B N 1
ATOM 6096 C CA . VAL B 1 383 ? 13.688 -27.969 1.468 1 98.38 383 VAL B CA 1
ATOM 6097 C C . VAL B 1 383 ? 14.906 -27.547 2.275 1 98.38 383 VAL B C 1
ATOM 6099 O O . VAL B 1 383 ? 15.844 -26.953 1.73 1 98.38 383 VAL B O 1
ATOM 6102 N N . ARG B 1 384 ? 14.906 -27.828 3.551 1 97.44 384 ARG B N 1
ATOM 6103 C CA . ARG B 1 384 ? 16.047 -27.5 4.398 1 97.44 384 ARG B CA 1
ATOM 6104 C C . ARG B 1 384 ? 17.297 -28.234 3.926 1 97.44 384 ARG B C 1
ATOM 6106 O O . ARG B 1 384 ? 18.375 -27.656 3.848 1 97.44 384 ARG B O 1
ATOM 6113 N N . GLU B 1 385 ? 17.188 -29.5 3.646 1 98 385 GLU B N 1
ATOM 6114 C CA . GLU B 1 385 ? 18.328 -30.297 3.195 1 98 385 GLU B CA 1
ATOM 6115 C C . GLU B 1 385 ? 18.828 -29.812 1.835 1 98 385 GLU B C 1
ATOM 6117 O O . GLU B 1 385 ? 20.031 -29.766 1.591 1 98 385 GLU B O 1
ATOM 6122 N N . LEU B 1 386 ? 17.906 -29.484 0.923 1 98.31 386 LEU B N 1
ATOM 6123 C CA . LEU B 1 386 ? 18.297 -28.922 -0.368 1 98.31 386 LEU B CA 1
ATOM 6124 C C . LEU B 1 386 ? 19.188 -27.703 -0.187 1 98.31 386 LEU B C 1
ATOM 6126 O O . LEU B 1 386 ? 20.219 -27.578 -0.856 1 98.31 386 LEU B O 1
ATOM 6130 N N . ARG B 1 387 ? 18.766 -26.859 0.698 1 96.06 387 ARG B N 1
ATOM 6131 C CA . ARG B 1 387 ? 19.5 -25.625 0.917 1 96.06 387 ARG B CA 1
ATOM 6132 C C . ARG B 1 387 ? 20.828 -25.891 1.612 1 96.06 387 ARG B C 1
ATOM 6134 O O . ARG B 1 387 ? 21.891 -25.5 1.121 1 96.06 387 ARG B O 1
ATOM 6141 N N . ASP B 1 388 ? 20.844 -26.594 2.74 1 95.38 388 ASP B N 1
ATOM 6142 C CA . ASP B 1 388 ? 22 -26.719 3.633 1 95.38 388 ASP B CA 1
ATOM 6143 C C . ASP B 1 388 ? 23.062 -27.625 3.023 1 95.38 388 ASP B C 1
ATOM 6145 O O . ASP B 1 388 ? 24.266 -27.359 3.158 1 95.38 388 ASP B O 1
ATOM 6149 N N . ARG B 1 389 ? 22.656 -28.656 2.291 1 96.81 389 ARG B N 1
ATOM 6150 C CA . ARG B 1 389 ? 23.609 -29.656 1.825 1 96.81 389 ARG B CA 1
ATOM 6151 C C . ARG B 1 389 ? 23.938 -29.469 0.346 1 96.81 389 ARG B C 1
ATOM 6153 O O . ARG B 1 389 ? 25.016 -29.812 -0.112 1 96.81 389 ARG B O 1
ATOM 6160 N N . HIS B 1 390 ? 22.938 -28.859 -0.39 1 96.94 390 HIS B N 1
ATOM 6161 C CA . HIS B 1 390 ? 23.125 -28.906 -1.838 1 96.94 390 HIS B CA 1
ATOM 6162 C C . HIS B 1 390 ? 23.094 -27.5 -2.441 1 96.94 390 HIS B C 1
ATOM 6164 O O . HIS B 1 390 ? 23.203 -27.344 -3.658 1 96.94 390 HIS B O 1
ATOM 6170 N N . ARG B 1 391 ? 22.891 -26.5 -1.664 1 95.94 391 ARG B N 1
ATOM 6171 C CA . ARG B 1 391 ? 22.875 -25.094 -2.102 1 95.94 391 ARG B CA 1
ATOM 6172 C C . ARG B 1 391 ? 21.797 -24.875 -3.158 1 95.94 391 ARG B C 1
ATOM 6174 O O . ARG B 1 391 ? 22.047 -24.219 -4.172 1 95.94 391 ARG B O 1
ATOM 6181 N N . VAL B 1 392 ? 20.672 -25.578 -2.967 1 97.75 392 VAL B N 1
ATOM 6182 C CA . VAL B 1 392 ? 19.469 -25.391 -3.771 1 97.75 392 VAL B CA 1
ATOM 6183 C C . VAL B 1 392 ? 18.375 -24.719 -2.932 1 97.75 392 VAL B C 1
ATOM 6185 O O . VAL B 1 392 ? 17.938 -25.281 -1.922 1 97.75 392 VAL B O 1
ATOM 6188 N N . VAL B 1 393 ? 17.984 -23.531 -3.352 1 97.12 393 VAL B N 1
ATOM 6189 C CA . VAL B 1 393 ? 16.969 -22.781 -2.613 1 97.12 393 VAL B CA 1
ATOM 6190 C C . VAL B 1 393 ? 15.594 -23.031 -3.232 1 97.12 393 VAL B C 1
ATOM 6192 O O . VAL B 1 393 ? 15.273 -22.453 -4.273 1 97.12 393 VAL B O 1
ATOM 6195 N N . ALA B 1 394 ? 14.828 -23.875 -2.662 1 98.12 394 ALA B N 1
ATOM 6196 C CA . ALA B 1 394 ? 13.422 -24.141 -2.98 1 98.12 394 ALA B CA 1
ATOM 6197 C C . ALA B 1 394 ? 12.508 -23.641 -1.873 1 98.12 394 ALA B C 1
ATOM 6199 O O . ALA B 1 394 ? 12.93 -22.859 -1.006 1 98.12 394 ALA B O 1
ATOM 6200 N N . SER B 1 395 ? 11.211 -23.906 -2.014 1 97.81 395 SER B N 1
ATOM 6201 C CA . SER B 1 395 ? 10.266 -23.469 -0.989 1 97.81 395 SER B CA 1
ATOM 6202 C C . SER B 1 395 ? 9.219 -24.531 -0.702 1 97.81 395 SER B C 1
ATOM 6204 O O . SER B 1 395 ? 9.164 -25.562 -1.386 1 97.81 395 SER B O 1
ATOM 6206 N N . VAL B 1 396 ? 8.5 -24.359 0.354 1 97.94 396 VAL B N 1
ATOM 6207 C CA . VAL B 1 396 ? 7.367 -25.203 0.718 1 97.94 396 VAL B CA 1
ATOM 6208 C C . VAL B 1 396 ? 6.062 -24.5 0.36 1 97.94 396 VAL B C 1
ATOM 6210 O O . VAL B 1 396 ? 5.922 -23.297 0.584 1 97.94 396 VAL B O 1
ATOM 6213 N N . THR B 1 397 ? 5.141 -25.188 -0.286 1 97.69 397 THR B N 1
ATOM 6214 C CA . THR B 1 397 ? 3.848 -24.578 -0.577 1 97.69 397 THR B CA 1
ATOM 6215 C C . THR B 1 397 ? 3.133 -24.188 0.712 1 97.69 397 THR B C 1
ATOM 6217 O O . THR B 1 397 ? 3.059 -24.969 1.654 1 97.69 397 THR B O 1
ATOM 6220 N N . PRO B 1 398 ? 2.662 -22.953 0.812 1 95 398 PRO B N 1
ATOM 6221 C CA . PRO B 1 398 ? 1.932 -22.516 2.004 1 95 398 PRO B CA 1
ATOM 6222 C C . PRO B 1 398 ? 0.448 -22.875 1.953 1 95 398 PRO B C 1
ATOM 6224 O O . PRO B 1 398 ? -0.408 -22 2.084 1 95 398 PRO B O 1
ATOM 6227 N N . TYR B 1 399 ? 0.145 -24.156 1.795 1 96.81 399 TYR B N 1
ATOM 6228 C CA . TYR B 1 399 ? -1.186 -24.75 1.716 1 96.81 399 TYR B CA 1
ATOM 6229 C C . TYR B 1 399 ? -1.349 -25.859 2.742 1 96.81 399 TYR B C 1
ATOM 6231 O O . TYR B 1 399 ? -0.372 -26.281 3.359 1 96.81 399 TYR B O 1
ATOM 6239 N N . PRO B 1 400 ? -2.588 -26.297 2.979 1 93.69 400 PRO B N 1
ATOM 6240 C CA . PRO B 1 400 ? -2.77 -27.438 3.891 1 93.69 400 PRO B CA 1
ATOM 6241 C C . PRO B 1 400 ? -1.932 -28.656 3.5 1 93.69 400 PRO B C 1
ATOM 6243 O O . PRO B 1 400 ? -1.404 -29.344 4.371 1 93.69 400 PRO B O 1
ATOM 6246 N N . THR B 1 401 ? -1.829 -28.906 2.203 1 95.31 401 THR B N 1
ATOM 6247 C CA . THR B 1 401 ? -0.881 -29.906 1.714 1 95.31 401 THR B CA 1
ATOM 6248 C C . THR B 1 401 ? 0.465 -29.266 1.396 1 95.31 401 THR B C 1
ATOM 6250 O O . THR B 1 401 ? 0.577 -28.484 0.445 1 95.31 401 THR B O 1
ATOM 6253 N N . ALA B 1 402 ? 1.423 -29.625 2.178 1 97.44 402 ALA B N 1
ATOM 6254 C CA . ALA B 1 402 ? 2.758 -29.047 1.994 1 97.44 402 ALA B CA 1
ATOM 6255 C C . ALA B 1 402 ? 3.551 -29.844 0.957 1 97.44 402 ALA B C 1
ATOM 6257 O O . ALA B 1 402 ? 3.66 -31.062 1.052 1 97.44 402 ALA B O 1
ATOM 6258 N N . LEU B 1 403 ? 4.016 -29.219 -0.069 1 98.69 403 LEU B N 1
ATOM 6259 C CA . LEU B 1 403 ? 4.832 -29.797 -1.132 1 98.69 403 LEU B CA 1
ATOM 6260 C C . LEU B 1 403 ? 6.16 -29.062 -1.263 1 98.69 403 LEU B C 1
ATOM 6262 O O . LEU B 1 403 ? 6.285 -27.922 -0.823 1 98.69 403 LEU B O 1
ATOM 6266 N N . VAL B 1 404 ? 7.152 -29.766 -1.771 1 98.75 404 VAL B N 1
ATOM 6267 C CA . VAL B 1 404 ? 8.359 -29.094 -2.238 1 98.75 404 VAL B CA 1
ATOM 6268 C C . VAL B 1 404 ? 8.062 -28.344 -3.537 1 98.75 404 VAL B C 1
ATOM 6270 O O . VAL B 1 404 ? 7.473 -28.906 -4.461 1 98.75 404 VAL B O 1
ATOM 6273 N N . ARG B 1 405 ? 8.445 -27.141 -3.584 1 98.56 405 ARG B N 1
ATOM 6274 C CA . ARG B 1 405 ? 8.078 -26.297 -4.715 1 98.56 405 ARG B CA 1
ATOM 6275 C C . ARG B 1 405 ? 9.305 -25.609 -5.305 1 98.56 405 ARG B C 1
ATOM 6277 O O . ARG B 1 405 ? 10.078 -24.969 -4.582 1 98.56 405 ARG B O 1
ATOM 6284 N N . PHE B 1 406 ? 9.516 -25.797 -6.59 1 98.75 406 PHE B N 1
ATOM 6285 C CA . PHE B 1 406 ? 10.578 -25.141 -7.355 1 98.75 406 PHE B CA 1
ATOM 6286 C C . PHE B 1 406 ? 9.992 -24.141 -8.352 1 98.75 406 PHE B C 1
ATOM 6288 O O . PHE B 1 406 ? 8.961 -24.406 -8.969 1 98.75 406 PHE B O 1
ATOM 6295 N N . GLY B 1 407 ? 10.633 -23 -8.461 1 98.5 407 GLY B N 1
ATOM 6296 C CA . GLY B 1 407 ? 10.297 -22.031 -9.492 1 98.5 407 GLY B CA 1
ATOM 6297 C C . GLY B 1 407 ? 11.414 -21.828 -10.5 1 98.5 407 GLY B C 1
ATOM 6298 O O . GLY B 1 407 ? 12.523 -21.453 -10.141 1 98.5 407 GLY B O 1
ATOM 6299 N N . THR B 1 408 ? 11.195 -22.125 -11.766 1 98.44 408 THR B N 1
ATOM 6300 C CA . THR B 1 408 ? 12.148 -21.891 -12.844 1 98.44 408 THR B CA 1
ATOM 6301 C C . THR B 1 408 ? 11.906 -20.531 -13.5 1 98.44 408 THR B C 1
ATOM 6303 O O . THR B 1 408 ? 10.797 -20.25 -13.953 1 98.44 408 THR B O 1
ATOM 6306 N N . SER B 1 409 ? 12.852 -19.688 -13.461 1 97.5 409 SER B N 1
ATOM 6307 C CA . SER B 1 409 ? 12.734 -18.328 -13.953 1 97.5 409 SER B CA 1
ATOM 6308 C C . SER B 1 409 ? 13.992 -17.891 -14.711 1 97.5 409 SER B C 1
ATOM 6310 O O . SER B 1 409 ? 14.852 -18.719 -15.008 1 97.5 409 SER B O 1
ATOM 6312 N N . ILE B 1 410 ? 14.055 -16.609 -15.023 1 97.12 410 ILE B N 1
ATOM 6313 C CA . ILE B 1 410 ? 15.227 -16.078 -15.711 1 97.12 410 ILE B CA 1
ATOM 6314 C C . ILE B 1 410 ? 16.391 -15.953 -14.734 1 97.12 410 ILE B C 1
ATOM 6316 O O . ILE B 1 410 ? 17.531 -15.703 -15.148 1 97.12 410 ILE B O 1
ATOM 6320 N N . ALA B 1 411 ? 16.141 -16.266 -13.5 1 95.44 411 ALA B N 1
ATOM 6321 C CA . ALA B 1 411 ? 17.188 -16.266 -12.492 1 95.44 411 ALA B CA 1
ATOM 6322 C C . ALA B 1 411 ? 17.781 -17.672 -12.312 1 95.44 411 ALA B C 1
ATOM 6324 O O . ALA B 1 411 ? 18.609 -17.891 -11.438 1 95.44 411 ALA B O 1
ATOM 6325 N N . THR B 1 412 ? 17.344 -18.609 -13.078 1 96.38 412 THR B N 1
ATOM 6326 C CA . THR B 1 412 ? 17.781 -20 -13.047 1 96.38 412 THR B CA 1
ATOM 6327 C C . THR B 1 412 ? 18.328 -20.422 -14.406 1 96.38 412 THR B C 1
ATOM 6329 O O . THR B 1 412 ? 17.953 -19.859 -15.438 1 96.38 412 THR B O 1
ATOM 6332 N N . ASP B 1 413 ? 19.203 -21.391 -14.398 1 96.69 413 ASP B N 1
ATOM 6333 C CA . ASP B 1 413 ? 19.688 -21.922 -15.664 1 96.69 413 ASP B CA 1
ATOM 6334 C C . ASP B 1 413 ? 19.734 -23.453 -15.633 1 96.69 413 ASP B C 1
ATOM 6336 O O . ASP B 1 413 ? 19.25 -24.078 -14.688 1 96.69 413 ASP B O 1
ATOM 6340 N N . GLU B 1 414 ? 20.25 -24.062 -16.719 1 97.81 414 GLU B N 1
ATOM 6341 C CA . GLU B 1 414 ? 20.266 -25.516 -16.875 1 97.81 414 GLU B CA 1
ATOM 6342 C C . GLU B 1 414 ? 21.125 -26.172 -15.797 1 97.81 414 GLU B C 1
ATOM 6344 O O . GLU B 1 414 ? 20.797 -27.234 -15.289 1 97.81 414 GLU B O 1
ATOM 6349 N N . ALA B 1 415 ? 22.188 -25.5 -15.445 1 97.5 415 ALA B N 1
ATOM 6350 C CA . ALA B 1 415 ? 23.062 -26.047 -14.414 1 97.5 415 ALA B CA 1
ATOM 6351 C C . ALA B 1 415 ? 22.359 -26.094 -13.062 1 97.5 415 ALA B C 1
ATOM 6353 O O . ALA B 1 415 ? 22.562 -27.016 -12.273 1 97.5 415 ALA B O 1
ATOM 6354 N N . ASP B 1 416 ? 21.578 -25.109 -12.812 1 97.94 416 ASP B N 1
ATOM 6355 C CA . ASP B 1 416 ? 20.781 -25.094 -11.586 1 97.94 416 ASP B CA 1
ATOM 6356 C C . ASP B 1 416 ? 19.797 -26.25 -11.547 1 97.94 416 ASP B C 1
ATOM 6358 O O . ASP B 1 416 ? 19.641 -26.906 -10.523 1 97.94 416 ASP B O 1
ATOM 6362 N N . VAL B 1 417 ? 19.125 -26.531 -12.641 1 98.69 417 VAL B N 1
ATOM 6363 C CA . VAL B 1 417 ? 18.156 -27.625 -12.719 1 98.69 417 VAL B CA 1
ATOM 6364 C C . VAL B 1 417 ? 18.875 -28.953 -12.484 1 98.69 417 VAL B C 1
ATOM 6366 O O . VAL B 1 417 ? 18.391 -29.812 -11.734 1 98.69 417 VAL B O 1
ATOM 6369 N N . ASP B 1 418 ? 20.016 -29.062 -13.094 1 98.38 418 ASP B N 1
ATOM 6370 C CA . ASP B 1 418 ? 20.797 -30.281 -12.906 1 98.38 418 ASP B CA 1
ATOM 6371 C C . ASP B 1 418 ? 21.188 -30.469 -11.438 1 98.38 418 ASP B C 1
ATOM 6373 O O . ASP B 1 418 ? 21.141 -31.594 -10.914 1 98.38 418 ASP B O 1
ATOM 6377 N N . ARG B 1 419 ? 21.531 -29.406 -10.852 1 98.31 419 ARG B N 1
ATOM 6378 C CA . ARG B 1 419 ? 21.875 -29.453 -9.438 1 98.31 419 ARG B CA 1
ATOM 6379 C C . ARG B 1 419 ? 20.688 -29.891 -8.586 1 98.31 419 ARG B C 1
ATOM 6381 O O . ARG B 1 419 ? 20.828 -30.688 -7.668 1 98.31 419 ARG B O 1
ATOM 6388 N N . ALA B 1 420 ? 19.562 -29.359 -8.859 1 98.75 420 ALA B N 1
ATOM 6389 C CA . ALA B 1 420 ? 18.344 -29.719 -8.133 1 98.75 420 ALA B CA 1
ATOM 6390 C C . ALA B 1 420 ? 18.031 -31.203 -8.312 1 98.75 420 ALA B C 1
ATOM 6392 O O . ALA B 1 420 ? 17.688 -31.891 -7.344 1 98.75 420 ALA B O 1
ATOM 6393 N N . LEU B 1 421 ? 18.156 -31.688 -9.523 1 98.69 421 LEU B N 1
ATOM 6394 C CA . LEU B 1 421 ? 17.875 -33.094 -9.812 1 98.69 421 LEU B CA 1
ATOM 6395 C C . LEU B 1 421 ? 18.875 -34 -9.117 1 98.69 421 LEU B C 1
ATOM 6397 O O . LEU B 1 421 ? 18.5 -35.062 -8.586 1 98.69 421 LEU B O 1
ATOM 6401 N N . THR B 1 422 ? 20.125 -33.562 -9.148 1 98.5 422 THR B N 1
ATOM 6402 C CA . THR B 1 422 ? 21.156 -34.344 -8.445 1 98.5 422 THR B CA 1
ATOM 6403 C C . THR B 1 422 ? 20.859 -34.406 -6.949 1 98.5 422 THR B C 1
ATOM 6405 O O . THR B 1 422 ? 20.984 -35.438 -6.324 1 98.5 422 THR B O 1
ATOM 6408 N N . ALA B 1 423 ? 20.484 -33.281 -6.414 1 98.56 423 ALA B N 1
ATOM 6409 C CA . ALA B 1 423 ? 20.141 -33.219 -4.992 1 98.56 423 ALA B CA 1
ATOM 6410 C C . ALA B 1 423 ? 18.953 -34.125 -4.668 1 98.56 423 ALA B C 1
ATOM 6412 O O . ALA B 1 423 ? 18.984 -34.844 -3.674 1 98.56 423 ALA B O 1
ATOM 6413 N N . LEU B 1 424 ? 17.906 -34.156 -5.48 1 98.56 424 LEU B N 1
ATOM 6414 C CA . LEU B 1 424 ? 16.734 -34.969 -5.273 1 98.56 424 LEU B CA 1
ATOM 6415 C C . LEU B 1 424 ? 17.078 -36.469 -5.379 1 98.56 424 LEU B C 1
ATOM 6417 O O . LEU B 1 424 ? 16.547 -37.281 -4.637 1 98.56 424 LEU B O 1
ATOM 6421 N N . LYS B 1 425 ? 17.938 -36.719 -6.281 1 97.94 425 LYS B N 1
ATOM 6422 C CA . LYS B 1 425 ? 18.375 -38.094 -6.434 1 97.94 425 LYS B CA 1
ATOM 6423 C C . LYS B 1 425 ? 19.062 -38.625 -5.16 1 97.94 425 LYS B C 1
ATOM 6425 O O . LYS B 1 425 ? 18.891 -39.781 -4.785 1 97.94 425 LYS B O 1
ATOM 6430 N N . ALA B 1 426 ? 19.719 -37.75 -4.523 1 96.5 426 ALA B N 1
ATOM 6431 C CA . ALA B 1 426 ? 20.484 -38.094 -3.332 1 96.5 426 ALA B CA 1
ATOM 6432 C C . ALA B 1 426 ? 19.562 -38.375 -2.15 1 96.5 426 ALA B C 1
ATOM 6434 O O . ALA B 1 426 ? 20 -38.938 -1.139 1 96.5 426 ALA B O 1
ATOM 6435 N N . PHE B 1 427 ? 18.359 -38.031 -2.195 1 93.69 427 PHE B N 1
ATOM 6436 C CA . PHE B 1 427 ? 17.422 -38.281 -1.111 1 93.69 427 PHE B CA 1
ATOM 6437 C C . PHE B 1 427 ? 17.031 -39.75 -1.037 1 93.69 427 PHE B C 1
ATOM 6439 O O . PHE B 1 427 ? 16.406 -40.188 -0.076 1 93.69 427 PHE B O 1
ATOM 6446 N N . ALA B 1 428 ? 17.375 -40.562 -1.925 1 87.81 428 ALA B N 1
ATOM 6447 C CA . ALA B 1 428 ? 17.047 -41.969 -1.943 1 87.81 428 ALA B CA 1
ATOM 6448 C C . ALA B 1 428 ? 17.688 -42.719 -0.763 1 87.81 428 ALA B C 1
ATOM 6450 O O . ALA B 1 428 ? 18.75 -42.312 -0.283 1 87.81 428 ALA B O 1
#

InterPro domains:
  IPR000192 Aminotransferase class V domain [PF00266] (106-389)
  IPR015421 Pyridoxal phosphate-dependent transferase, major domain [G3DSA:3.40.640.10] (66-331)
  IPR015422 Pyridoxal phosphate-dependent transferase, small domain [G3DSA:3.90.1150.10] (63-420)
  IPR015424 Pyridoxal phosphate-dependent transferase [SSF53383] (41-427)
  IPR020578 Aminotransferase class-V, pyridoxal-phosphate binding site [PS00595] (246-266)

Organism: NCBI:txid175570